Protein AF-A0A2B4SKE0-F1 (afdb_monomer)

Sequence (901 aa):
MASKPWNSGVFQRKGTTSRLKNVILRSLQGENIGIAIMGGSISAGAGLTYDGEDLRGLYYRVFSDWWRKIVLPLTGSSIKLSNLAMGGTSSNFYAFCYSVFLNPETDMDLAFLDFTVNDYVQFKNCKFPMALPLEQLTREVLSEGSSPAVMFVNFVQGDVKRPKCENLENHGQTLLAKHYGITTFSLRKFLCSGFSAKQKNLSKMFATDGNHISIIGHAQMAFMMINHVRQLMLNVLDGLMTTMKGKVTAEKLSLPSIGDRIILPDCPLKFKNLPETLFKSYCQNLCEHPRCFTQITPDCTSNITANQSLQVNAIGTFGFEAIQKVPINSVLLPNATCEAKQRSLENHDQQFNEIQTHRTDAYGGWKSKSKNSMLELEILIPFTSLSKQCIMEGETPARMVAIAVRTRVTCGAVQEREDCHSSLHNKQSEVRDKLPAKNLTKIYTLKHSLQRNPFDIWYFKDKFKSLEDLLLTTEKYNNQIVERQTTKYRLRNVMGKVLLGQDIGLIVMGGSTSAGGGLINDFSNLKGVYYRVFVDWWQKAIQPFTGSRVKLRNLAVGGTSSDFFYYCYKTLMRPEDNSDIIFLELSINDYLQFKDSKKPSASSLEKLTRQLLEEKSSPAVVYVNFTPGSNNIPICDNLENHGQTMLAWHYGITSFSMRESLCSNDGDRQFPAFFASDGNHSGNIAQAQIAMMIINNVRNTLLDTITNTHRGLFYLRCIDLPRPVYFAGKQGSVPGPLCYSHLTPDVSSTFFNPSLSVTEIEITGFKRTRNLPISVAGSSPLEKKLRPVRTDGFGGWEAEKVNSTLQLKIDFPFDGISGDNQTRDVIVAFRTNGYGGKAEVSLDKRNKSFYADAYSIFGYTRLVKVARRVTPGSHNLSFKIVKSGKFALCGIMTAGPEPEP

Mean predicted aligned error: 16.95 Å

Solvent-accessible surface area (backbone atoms only — not comparable to full-atom values): 50032 Å² total; per-residue (Å²): 130,84,80,58,74,66,64,68,18,51,48,66,55,87,92,42,53,62,44,52,50,48,52,48,55,43,27,65,72,31,41,68,42,24,35,37,34,43,25,14,31,62,72,38,38,44,25,31,42,78,65,66,34,56,52,64,48,35,31,69,47,43,39,47,50,49,36,59,73,58,46,18,81,77,28,64,19,47,78,48,80,43,74,53,18,27,68,88,42,36,35,60,57,44,48,37,38,50,68,41,76,50,60,94,90,58,62,47,42,31,36,43,41,32,34,32,51,42,29,29,73,73,30,74,85,52,83,57,63,49,33,49,36,47,49,52,27,51,52,54,52,53,64,40,93,68,43,27,26,55,33,40,44,30,64,48,43,33,56,85,25,35,78,44,69,82,42,24,62,82,48,42,42,53,58,51,27,63,72,76,32,33,36,35,41,31,48,41,52,46,60,64,32,83,74,42,69,73,49,94,64,61,44,65,40,22,17,85,83,12,34,33,42,12,62,58,42,27,46,52,51,20,48,50,51,46,54,53,53,50,51,54,50,50,55,51,50,54,54,52,56,57,62,72,71,59,88,82,76,82,72,79,75,74,66,77,62,96,62,84,73,84,71,65,93,44,56,67,74,77,67,82,84,57,77,78,70,90,71,55,59,61,84,73,89,74,59,67,84,63,60,29,67,77,50,61,34,35,41,53,80,60,81,53,75,86,47,45,68,32,53,75,44,81,79,39,48,52,48,44,42,82,42,71,58,36,61,62,84,46,88,89,44,90,79,56,55,50,74,81,62,64,88,75,72,92,50,90,88,53,68,84,78,62,88,39,48,71,69,46,22,19,41,34,47,74,42,73,77,52,89,90,44,45,79,39,70,49,69,60,77,81,84,74,83,60,38,76,88,64,52,68,92,90,69,80,94,76,81,91,84,86,83,91,81,88,79,82,90,60,97,73,77,84,80,75,74,83,74,91,66,64,72,81,78,62,83,76,88,71,65,78,61,74,80,60,81,87,48,53,68,38,50,52,52,31,51,54,48,59,67,48,65,65,39,79,64,30,78,52,36,94,80,34,72,51,55,62,72,53,72,37,51,75,66,47,54,55,73,20,50,46,74,55,81,76,28,43,56,38,49,39,41,46,40,51,41,33,76,70,30,39,67,40,19,35,35,35,42,21,15,29,62,72,45,40,37,40,40,40,80,73,37,76,55,72,63,63,40,28,69,49,30,37,50,50,26,39,58,68,47,44,19,83,51,38,66,24,46,78,49,75,44,74,54,16,26,58,35,32,31,35,56,57,45,50,36,33,46,68,28,72,48,56,96,86,65,53,54,38,34,35,40,42,33,33,34,55,40,27,27,74,73,22,71,88,47,96,58,62,46,34,31,40,47,49,54,31,50,51,58,50,57,67,36,92,71,44,29,25,54,30,41,40,34,74,56,44,32,56,78,19,25,61,47,76,80,38,21,63,81,48,44,42,54,54,49,28,63,61,71,32,26,38,32,43,44,43,49,70,76,64,56,59,98,61,89,80,58,68,44,61,72,41,23,17,89,74,12,31,31,52,13,65,38,47,25,47,47,55,21,51,53,52,47,50,53,51,48,51,44,40,53,51,48,61,72,46,44,89,80,44,53,77,61,90,75,86,75,87,77,66,82,62,52,64,53,82,77,72,97,64,96,64,54,72,57,25,17,28,67,36,64,31,38,38,47,90,56,85,83,66,54,58,69,35,54,74,44,84,76,47,74,38,72,48,43,83,45,71,54,43,50,74,75,78,79,90,73,55,84,72,58,64,76,70,45,37,74,56,44,21,20,32,22,39,40,34,35,41,54,58,74,21,30,41,32,33,39,38,49,42,78,75,88,80,64,86,88,63,89,68,26,26,23,36,32,42,30,29,40,27,26,78,58,23,8,28,31,39,34,26,53,69,78,45,97,64,69,35,78,51,71,14,59,31,93,55,62,32,56,47,74,47,80,58,48,68,60,39,67,58,43,78,45,44,40,38,38,33,26,74,36,59,27,49,32,37,42,24,33,43,35,36,30,31,60,75,74,80,132

Foldseek 3Di:
DDDDLLVLQKDFDPPLCVLLLVQLVCLQQLAEAEEEEEAAPQLLQPLLLVQLHFCCLFLVNLLQVCCVVPSCVNRNYHYDYQYFYYHLDALLVCLFCVQLSDDPPDDHAEYEYEHFANLCVVPVPPLAQSCQSVLSSVLVQCLDPNRHQYEYQYDFWFDQLATPLDTCCLRCVVLSCVQQRHMYGHVSSSCVDPVNVPPDDSSQQGHPVRTHGYSVVSNSSNVSVNVVSVVSSVVSVVVVVVVVPDDDDPPVPPPPPPDDDPCPVFAAGDSPPTPDRLFQLDPCVHDDRRFDDFQWGQALPDDSVVSGRKDKDWPDWFQKDWFRWDDDPPVPCNPDHSVVPPVPDPDPVCVSPDGDSDGRTTHTGMDGRDPPIDIDMDIDDDDRPHDPVNDDPPDDDDDDDDDDDDDDDDPDDPPDPDDDPVVQPPDDFDDQDQQDPVLPVLLVVLLVLLVDDLLCQWPCVVQDNDVVSLVDDPVLLVSQKSAGPLLQQLLLLLLVCQQQLAAEEEEEEAACQQLCPLNLVVDQADCLFQVNRLQSSCVGRRCVSRVYHYPYQYFYFHQEALLCCQFCVVQQDDPPGDAAEYEYEHFASLCVQPVPPPAQSCQSVLSSVVVSCPDPNNHQYAYEYDFWFDQQQTPLDTCCSRCVSVSCSSQRHMYGYCCSSHPDPPRGDGDPQQARPNRTHGDSSVSVSSNVSVNVSSSVSSSVSSVCCVVGRTRDDDDPRDRDRRADDDPDDWFGKFKDFQWGQALVDPRGDGRKDKAWDDWFQKDWFGSAAPPDDDDDPVVVVRTYGRRTDFIGIKHFDFFTKTKMKIAFDDPPDPPDLRFKWKKWKKKADQFWFKKWKAKQPPPDIDIDTRYDPDIHIDMDTGGARHGGGMIMMMIGTHGGGMIGTTIMMMIGGGDDD

Radius of gyration: 31.14 Å; Cα contacts (8 Å, |Δi|>4): 1724; chains: 1; bounding box: 92×91×72 Å

Nearest PDB structures (foldseek):
  4kwu-assembly1_A  TM=6.352E-01  e=2.643E-03  Listeria monocytogenes EGD-e
  5f7u-assembly1_A  TM=6.174E-01  e=2.500E-03  Listeria monocytogenes EGD-e
  8a28-assembly1_A  TM=2.589E-01  e=4.356E-05  Limulus polyphemus
  1c28-assembly1_A  TM=4.119E-01  e=2.300E-02  Mus musculus
  7cz6-assembly1_C  TM=3.225E-01  e=8.473E-03  Omono River virus

Structure (mmCIF, N/CA/C/O backbone):
data_AF-A0A2B4SKE0-F1
#
_entry.id   AF-A0A2B4SKE0-F1
#
loop_
_atom_site.group_PDB
_atom_site.id
_atom_site.type_symbol
_atom_site.label_atom_id
_atom_site.label_alt_id
_atom_site.label_comp_id
_atom_site.label_asym_id
_atom_site.label_entity_id
_atom_site.label_seq_id
_atom_site.pdbx_PDB_ins_code
_atom_site.Cartn_x
_atom_site.Cartn_y
_atom_site.Cartn_z
_atom_site.occupancy
_atom_site.B_iso_or_equiv
_atom_site.auth_seq_id
_atom_site.auth_comp_id
_atom_site.auth_asym_id
_atom_site.auth_atom_id
_atom_site.pdbx_PDB_model_num
ATOM 1 N N . MET A 1 1 ? 6.052 21.065 26.233 1.00 27.98 1 MET A N 1
ATOM 2 C CA . MET A 1 1 ? 4.598 21.204 26.484 1.00 27.98 1 MET A CA 1
ATOM 3 C C . MET A 1 1 ? 3.907 19.926 26.034 1.00 27.98 1 MET A C 1
ATOM 5 O O . MET A 1 1 ? 4.040 19.574 24.871 1.00 27.98 1 MET A O 1
ATOM 9 N N . ALA A 1 2 ? 3.233 19.202 26.931 1.00 27.20 2 ALA A N 1
ATOM 10 C CA . ALA A 1 2 ? 2.479 18.006 26.552 1.00 27.20 2 ALA A CA 1
ATOM 11 C C . ALA A 1 2 ? 1.306 18.398 25.633 1.00 27.20 2 ALA A C 1
ATOM 13 O O . ALA A 1 2 ? 0.527 19.292 25.969 1.00 27.20 2 ALA A O 1
ATOM 14 N N . SER A 1 3 ? 1.188 17.763 24.464 1.00 39.06 3 SER A N 1
ATOM 15 C CA . SER A 1 3 ? 0.052 17.963 23.561 1.00 39.06 3 SER A CA 1
ATOM 16 C C . SER A 1 3 ? -1.241 17.571 24.276 1.00 39.06 3 SER A C 1
ATOM 18 O O . SER A 1 3 ? -1.351 16.447 24.768 1.00 39.06 3 SER A O 1
ATOM 20 N N . LYS A 1 4 ? -2.223 18.477 24.347 1.00 51.06 4 LYS A N 1
ATOM 21 C CA . LYS A 1 4 ? -3.515 18.172 24.978 1.00 51.06 4 LYS A CA 1
ATOM 22 C C . LYS A 1 4 ? -4.200 16.998 24.240 1.00 51.06 4 LYS A C 1
ATOM 24 O O . LYS A 1 4 ? -4.084 16.940 23.015 1.00 51.06 4 LYS A O 1
ATOM 29 N N . PRO A 1 5 ? -4.937 16.099 24.926 1.00 48.66 5 PRO A N 1
ATOM 30 C CA . PRO A 1 5 ? -5.466 14.854 24.344 1.00 48.66 5 PRO A CA 1
ATOM 31 C C . PRO A 1 5 ? -6.271 15.038 23.049 1.00 48.66 5 PRO A C 1
ATOM 33 O O . PRO A 1 5 ? -6.158 14.240 22.123 1.00 48.66 5 PRO A O 1
ATOM 36 N N . TRP A 1 6 ? -7.026 16.130 22.938 1.00 53.09 6 TRP A N 1
ATOM 37 C CA . TRP A 1 6 ? -7.842 16.479 21.766 1.00 53.09 6 TRP A CA 1
ATOM 38 C C . TRP A 1 6 ? -7.031 16.815 20.506 1.00 53.09 6 TRP A C 1
ATOM 40 O O . TRP A 1 6 ? -7.546 16.655 19.404 1.00 53.09 6 TRP A O 1
ATOM 50 N N . ASN A 1 7 ? -5.754 17.200 20.625 1.00 59.53 7 ASN A N 1
ATOM 51 C CA . ASN A 1 7 ? -4.899 17.440 19.455 1.00 59.53 7 ASN A CA 1
ATOM 52 C C . ASN A 1 7 ? -4.590 16.142 18.689 1.00 59.53 7 ASN A C 1
ATOM 54 O O . ASN A 1 7 ? -4.271 16.198 17.507 1.00 59.53 7 ASN A O 1
ATOM 58 N N . SER A 1 8 ? -4.696 14.976 19.340 1.00 64.56 8 SER A N 1
ATOM 59 C CA . SER A 1 8 ? -4.486 13.673 18.692 1.00 64.56 8 SER A CA 1
ATOM 60 C C . SER A 1 8 ? -5.643 13.264 17.769 1.00 64.56 8 SER A C 1
ATOM 62 O O . SER A 1 8 ? -5.443 12.488 16.834 1.00 64.56 8 SER A O 1
ATOM 64 N N . GLY A 1 9 ? -6.842 13.808 18.014 1.00 67.19 9 GLY A N 1
ATOM 65 C CA . GLY A 1 9 ? -8.055 13.533 17.246 1.00 67.19 9 GLY A CA 1
ATOM 66 C C . GLY A 1 9 ? -8.196 14.373 15.979 1.00 67.19 9 GLY A C 1
ATOM 67 O O . GLY A 1 9 ? -9.078 14.092 15.179 1.00 67.19 9 GLY A O 1
ATOM 68 N N . VAL A 1 10 ? -7.344 15.376 15.754 1.00 80.81 10 VAL A N 1
ATOM 69 C CA . VAL A 1 10 ? -7.417 16.247 14.571 1.00 80.81 10 VAL A CA 1
ATOM 70 C C . VAL A 1 10 ? -6.217 15.994 13.670 1.00 80.81 10 VAL A C 1
ATOM 72 O O . VAL A 1 10 ? -5.071 16.050 14.111 1.00 80.81 10 VAL A O 1
ATOM 75 N N . PHE A 1 11 ? -6.467 15.737 12.388 1.00 81.06 11 PHE A N 1
ATOM 76 C CA . PHE A 1 11 ? -5.421 15.681 11.372 1.00 81.06 11 PHE A CA 1
ATOM 77 C C . PHE A 1 11 ? -5.731 16.654 10.236 1.00 81.06 11 PHE A C 1
ATOM 79 O O . PHE A 1 11 ? -6.820 16.658 9.666 1.00 81.06 11 PHE A O 1
ATOM 86 N N . GLN A 1 12 ? -4.739 17.472 9.897 1.00 75.75 12 GLN A N 1
ATOM 87 C CA . GLN A 1 12 ? -4.771 18.387 8.766 1.00 75.75 12 GLN A CA 1
ATOM 88 C C . GLN A 1 12 ? -3.365 18.469 8.170 1.00 75.75 12 GLN A C 1
ATOM 90 O O . GLN A 1 12 ? -2.387 18.694 8.886 1.00 75.75 12 GLN A O 1
ATOM 95 N N . ARG A 1 13 ? -3.246 18.298 6.851 1.00 70.25 13 ARG A N 1
ATOM 96 C CA . ARG A 1 13 ? -1.958 18.411 6.158 1.00 70.25 13 ARG A CA 1
ATOM 97 C C . ARG A 1 13 ? -1.533 19.883 6.093 1.00 70.25 13 ARG A C 1
ATOM 99 O O . ARG A 1 13 ? -2.309 20.741 5.665 1.00 70.25 13 ARG A O 1
ATOM 106 N N . LYS A 1 14 ? -0.290 20.194 6.479 1.00 59.81 14 LYS A N 1
ATOM 107 C CA . LYS A 1 14 ? 0.260 21.559 6.365 1.00 59.81 14 LYS A CA 1
ATOM 108 C C . LYS A 1 14 ? 0.115 22.074 4.923 1.00 59.81 14 LYS A C 1
ATOM 110 O O . LYS A 1 14 ? 0.332 21.327 3.973 1.00 59.81 14 LYS A O 1
ATOM 115 N N . GLY A 1 15 ? -0.290 23.336 4.772 1.00 56.09 15 GLY A N 1
ATOM 116 C CA . GLY A 1 15 ? -0.454 23.987 3.465 1.00 56.09 15 GLY A CA 1
ATOM 117 C C . GLY A 1 15 ? -1.724 23.625 2.680 1.00 56.09 15 GLY A C 1
ATOM 118 O O . GLY A 1 15 ? -1.893 24.124 1.578 1.00 56.09 15 GLY A O 1
ATOM 119 N N . THR A 1 16 ? -2.637 22.807 3.221 1.00 61.78 16 THR A N 1
ATOM 120 C CA . THR A 1 16 ? -3.879 22.396 2.516 1.00 61.78 16 THR A CA 1
ATOM 121 C C . THR A 1 16 ? -5.129 23.171 2.941 1.00 61.78 16 THR A C 1
ATOM 123 O O . THR A 1 16 ? -6.249 22.831 2.582 1.00 61.78 16 THR A O 1
ATOM 126 N N . THR A 1 17 ? -4.956 24.250 3.704 1.00 67.75 17 THR A N 1
ATOM 127 C CA . THR A 1 17 ? -6.064 24.946 4.373 1.00 67.75 17 THR A CA 1
ATOM 128 C C . THR A 1 17 ? -6.690 26.067 3.557 1.00 67.75 17 THR A C 1
ATOM 130 O O . THR A 1 17 ? -7.539 26.776 4.082 1.00 67.75 17 THR A O 1
ATOM 133 N N . SER A 1 18 ? -6.300 26.245 2.293 1.00 73.12 18 SER A N 1
ATOM 134 C CA . SER A 1 18 ? -6.667 27.417 1.489 1.00 73.12 18 SER A CA 1
ATOM 135 C C . SER A 1 18 ? -8.178 27.615 1.355 1.00 73.12 18 SER A C 1
ATOM 137 O O . SER A 1 18 ? -8.647 28.734 1.522 1.00 73.12 18 SER A O 1
ATOM 139 N N . ARG A 1 19 ? -8.958 26.541 1.152 1.00 82.75 19 ARG A N 1
ATOM 140 C CA . ARG A 1 19 ? -10.428 26.637 1.060 1.00 82.75 19 ARG A CA 1
ATOM 141 C C . ARG A 1 19 ? -11.064 27.059 2.384 1.00 82.75 19 ARG A C 1
ATOM 143 O O . ARG A 1 19 ? -11.855 27.990 2.418 1.00 82.75 19 ARG A O 1
ATOM 150 N N . LEU A 1 20 ? -10.646 26.446 3.491 1.00 85.19 20 LEU A N 1
ATOM 151 C CA . LEU A 1 20 ? -11.135 26.806 4.826 1.00 85.19 20 LEU A CA 1
ATOM 152 C C . LEU A 1 20 ? -10.687 28.215 5.250 1.00 85.19 20 LEU A C 1
ATOM 154 O O . LEU A 1 20 ? -11.449 28.940 5.876 1.00 85.19 20 LEU A O 1
ATOM 158 N N . LYS A 1 21 ? -9.468 28.626 4.880 1.00 82.31 21 LYS A N 1
ATOM 159 C CA . LYS A 1 21 ? -8.988 30.003 5.054 1.00 82.31 21 LYS A CA 1
ATOM 160 C C . LYS A 1 21 ? -9.842 30.994 4.268 1.00 82.31 21 LYS A C 1
ATOM 162 O O . LYS A 1 21 ? -10.150 32.046 4.807 1.00 82.31 21 LYS A O 1
ATOM 167 N N . ASN A 1 22 ? -10.242 30.656 3.042 1.00 82.38 22 ASN A N 1
ATOM 168 C CA . ASN A 1 22 ? -11.124 31.503 2.241 1.00 82.38 22 ASN A CA 1
ATOM 169 C C . ASN A 1 22 ? -12.501 31.670 2.900 1.00 82.38 22 ASN A C 1
ATOM 171 O O . ASN A 1 22 ? -12.972 32.790 3.039 1.00 82.38 22 ASN A O 1
ATOM 175 N N . VAL A 1 23 ? -13.097 30.580 3.398 1.00 88.44 23 VAL A N 1
ATOM 176 C CA . VAL A 1 23 ? -14.349 30.641 4.178 1.00 88.44 23 VAL A CA 1
ATOM 177 C C . VAL A 1 23 ? -14.202 31.560 5.393 1.00 88.44 23 VAL A C 1
ATOM 179 O O . VAL A 1 23 ? -15.065 32.394 5.648 1.00 88.44 23 VAL A O 1
ATOM 182 N N . ILE A 1 24 ? -13.084 31.457 6.120 1.00 87.69 24 ILE A N 1
ATOM 183 C CA . ILE A 1 24 ? -12.793 32.351 7.247 1.00 87.69 24 ILE A CA 1
ATOM 184 C C . ILE A 1 24 ? -12.692 33.810 6.778 1.00 87.69 24 ILE A C 1
ATOM 186 O O . ILE A 1 24 ? -13.313 34.675 7.384 1.00 87.69 24 ILE A O 1
ATOM 190 N N . LEU A 1 25 ? -11.953 34.102 5.707 1.00 82.62 25 LEU A N 1
ATOM 191 C CA . LEU A 1 25 ? -11.801 35.467 5.191 1.00 82.62 25 LEU A CA 1
ATOM 192 C C . LEU A 1 25 ? -13.141 36.079 4.762 1.00 82.62 25 LEU A C 1
ATOM 194 O O . LEU A 1 25 ? -13.436 37.201 5.161 1.00 82.62 25 LEU A O 1
ATOM 198 N N . ARG A 1 26 ? -13.970 35.321 4.038 1.00 85.88 26 ARG A N 1
ATOM 199 C CA . ARG A 1 26 ? -15.332 35.727 3.656 1.00 85.88 26 ARG A CA 1
ATOM 200 C C . ARG A 1 26 ? -16.207 35.979 4.882 1.00 85.88 26 ARG A C 1
ATOM 202 O O . ARG A 1 26 ? -16.890 36.996 4.957 1.00 85.88 26 ARG A O 1
ATOM 209 N N . SER A 1 27 ? -16.106 35.128 5.906 1.00 87.94 27 SER A N 1
ATOM 210 C CA . SER A 1 27 ? -16.832 35.364 7.159 1.00 87.94 27 SER A CA 1
ATOM 211 C C . SER A 1 27 ? -16.398 36.649 7.866 1.00 87.94 27 SER A C 1
ATOM 213 O O . SER A 1 27 ? -17.242 37.368 8.381 1.00 87.94 27 SER A O 1
ATOM 215 N N . LEU A 1 28 ? -15.105 36.997 7.844 1.00 82.19 28 LEU A N 1
ATOM 216 C CA . LEU A 1 28 ? -14.608 38.255 8.415 1.00 82.19 28 LEU A CA 1
ATOM 217 C C . LEU A 1 28 ? -15.107 39.493 7.648 1.00 82.19 28 LEU A C 1
ATOM 219 O O . LEU A 1 28 ? -15.092 40.587 8.203 1.00 82.19 28 LEU A O 1
ATOM 223 N N . GLN A 1 29 ? -15.553 39.324 6.401 1.00 84.06 29 GLN A N 1
ATOM 224 C CA . GLN A 1 29 ? -16.179 40.365 5.578 1.00 84.06 29 GLN A CA 1
ATOM 225 C C . GLN A 1 29 ? -17.702 40.451 5.782 1.00 84.06 29 GLN A C 1
ATOM 227 O O . GLN A 1 29 ? -18.361 41.256 5.128 1.00 84.06 29 GLN A O 1
ATOM 232 N N . GLY A 1 30 ? -18.264 39.641 6.684 1.00 84.56 30 GLY A N 1
ATOM 233 C CA . GLY A 1 30 ? -19.696 39.606 6.975 1.00 84.56 30 GLY A CA 1
ATOM 234 C C . GLY A 1 30 ? -20.513 38.729 6.029 1.00 84.56 30 GLY A C 1
ATOM 235 O O . GLY A 1 30 ? -21.736 38.707 6.135 1.00 84.56 30 GLY A O 1
ATOM 236 N N . GLU A 1 31 ? -19.876 37.972 5.129 1.00 90.31 31 GLU A N 1
ATOM 237 C CA . GLU A 1 31 ? -20.601 37.034 4.272 1.00 90.31 31 GLU A CA 1
ATOM 238 C C . GLU A 1 31 ? -21.175 35.871 5.085 1.00 90.31 31 GLU A C 1
ATOM 240 O O . GLU A 1 31 ? -20.496 35.286 5.932 1.00 90.31 31 GLU A O 1
ATOM 245 N N . ASN A 1 32 ? -22.422 35.496 4.801 1.00 92.19 32 ASN A N 1
ATOM 246 C CA . ASN A 1 32 ? -23.044 34.321 5.406 1.00 92.19 32 ASN A CA 1
ATOM 247 C C . ASN A 1 32 ? -22.424 33.037 4.848 1.00 92.19 32 ASN A C 1
ATOM 249 O O . ASN A 1 32 ? -22.210 32.932 3.645 1.00 92.19 32 ASN A O 1
ATOM 253 N N . ILE A 1 33 ? -22.182 32.060 5.723 1.00 93.19 33 ILE A N 1
ATOM 254 C CA . ILE A 1 33 ? -21.510 30.803 5.382 1.00 93.19 33 ILE A CA 1
ATOM 255 C C . ILE A 1 33 ? -22.521 29.653 5.353 1.00 93.19 33 ILE A C 1
ATOM 257 O O . ILE A 1 33 ? -23.143 29.329 6.369 1.00 93.19 33 ILE A O 1
ATOM 261 N N . GLY A 1 34 ? -22.668 28.999 4.203 1.00 93.50 34 GLY A N 1
ATOM 262 C CA . GLY A 1 34 ? -23.481 27.796 4.040 1.00 93.50 34 GLY A CA 1
ATOM 263 C C . GLY A 1 34 ? -22.728 26.524 4.434 1.00 93.50 34 GLY A C 1
ATOM 264 O O . GLY A 1 34 ? -21.607 26.282 3.984 1.00 93.50 34 GLY A O 1
ATOM 265 N N . ILE A 1 35 ? -23.341 25.676 5.264 1.00 94.62 35 ILE A N 1
ATOM 266 C CA . ILE A 1 35 ? -22.770 24.384 5.675 1.00 94.62 35 ILE A CA 1
ATOM 267 C C . ILE A 1 35 ? -23.728 23.251 5.320 1.00 94.62 35 ILE A C 1
ATOM 269 O O . ILE A 1 35 ? -24.850 23.213 5.821 1.00 94.62 35 ILE A O 1
ATOM 273 N N . ALA A 1 36 ? -23.262 22.282 4.533 1.00 95.19 36 ALA A N 1
ATOM 274 C CA . ALA A 1 36 ? -23.973 21.033 4.278 1.00 95.19 36 ALA A CA 1
ATOM 275 C C . ALA A 1 36 ? -23.477 19.911 5.200 1.00 95.19 36 ALA A C 1
ATOM 277 O O . ALA A 1 36 ? -22.272 19.693 5.357 1.00 95.19 36 ALA A O 1
ATOM 278 N N . ILE A 1 37 ? -24.411 19.172 5.797 1.00 96.50 37 ILE A N 1
ATOM 279 C CA . ILE A 1 37 ? -24.128 18.062 6.707 1.00 96.50 37 ILE A CA 1
ATOM 280 C C . ILE A 1 37 ? -24.607 16.784 6.040 1.00 96.50 37 ILE A C 1
ATOM 282 O O . ILE A 1 37 ? -25.807 16.550 5.932 1.00 96.50 37 ILE A O 1
ATOM 286 N N . MET A 1 38 ? -23.667 15.960 5.590 1.00 97.06 38 MET A N 1
ATOM 287 C CA . MET A 1 38 ? -23.947 14.692 4.924 1.00 97.06 38 MET A CA 1
ATOM 288 C C . MET A 1 38 ? -23.438 13.564 5.809 1.00 97.06 38 MET A C 1
ATOM 290 O O . MET A 1 38 ? -22.245 13.479 6.100 1.00 97.06 38 MET A O 1
ATOM 294 N N . GLY A 1 39 ? -24.334 12.689 6.248 1.00 95.19 39 GLY A N 1
ATOM 295 C CA . GLY A 1 39 ? -23.939 11.616 7.142 1.00 95.19 39 GLY A CA 1
ATOM 296 C C . GLY A 1 39 ? -25.039 10.617 7.431 1.00 95.19 39 GLY A C 1
ATOM 297 O O . GLY A 1 39 ? -26.192 10.788 7.037 1.00 95.19 39 GLY A O 1
ATOM 298 N N . GLY A 1 40 ? -24.651 9.559 8.134 1.00 92.38 40 GLY A N 1
ATOM 299 C CA . GLY A 1 40 ? -25.539 8.468 8.503 1.00 92.38 40 GLY A CA 1
ATOM 300 C C . GLY A 1 40 ? -26.438 8.761 9.709 1.00 92.38 40 GLY A C 1
ATOM 301 O O . GLY A 1 40 ? -26.839 9.888 10.004 1.00 92.38 40 GLY A O 1
ATOM 302 N N . SER A 1 41 ? -26.756 7.700 10.453 1.00 92.50 41 SER A N 1
ATOM 303 C CA . SER A 1 41 ? -27.686 7.763 11.585 1.00 92.50 41 SER A CA 1
ATOM 304 C C . SER A 1 41 ? -27.180 8.611 12.751 1.00 92.50 41 SER A C 1
ATOM 306 O O . SER A 1 41 ? -28.002 9.216 13.432 1.00 92.50 41 SER A O 1
ATOM 308 N N . ILE A 1 42 ? -25.864 8.689 12.973 1.00 94.06 42 ILE A N 1
ATOM 309 C CA . ILE A 1 42 ? -25.266 9.493 14.051 1.00 94.06 42 ILE A CA 1
ATOM 310 C C . ILE A 1 42 ? -25.518 10.982 13.795 1.00 94.06 42 ILE A C 1
ATOM 312 O O . ILE A 1 42 ? -26.102 11.661 14.637 1.00 94.06 42 ILE A O 1
ATOM 316 N N . SER A 1 43 ? -25.170 11.473 12.604 1.00 94.88 43 SER A N 1
ATOM 317 C CA . SER A 1 43 ? -25.466 12.850 12.191 1.00 94.88 43 SER A CA 1
ATOM 318 C C . SER A 1 43 ? -26.966 13.164 12.157 1.00 94.88 43 SER A C 1
ATOM 320 O O . SER A 1 43 ? -27.353 14.283 12.474 1.00 94.88 43 SER A O 1
ATOM 322 N N . ALA A 1 44 ? -27.822 12.179 11.862 1.00 92.25 44 ALA A N 1
ATOM 323 C CA . ALA A 1 44 ? -29.275 12.345 11.931 1.00 92.25 44 ALA A CA 1
ATOM 324 C C . ALA A 1 44 ? -29.831 12.395 13.373 1.00 92.25 44 ALA A C 1
ATOM 326 O O . ALA A 1 44 ? -30.987 12.764 13.553 1.00 92.25 44 ALA A O 1
ATOM 327 N N . GLY A 1 45 ? -29.050 12.025 14.399 1.00 91.25 45 GLY A N 1
ATOM 328 C CA . GLY A 1 45 ? -29.456 12.035 15.813 1.00 91.25 45 GLY A CA 1
ATOM 329 C C . GLY A 1 45 ? -29.941 10.701 16.383 1.00 91.25 45 GLY A C 1
ATOM 330 O O . GLY A 1 45 ? -30.656 10.664 17.389 1.00 91.25 45 GLY A O 1
ATOM 331 N N . ALA A 1 46 ? -29.578 9.578 15.761 1.00 87.06 46 ALA A N 1
ATOM 332 C CA . ALA A 1 46 ? -29.757 8.263 16.373 1.00 87.06 46 ALA A CA 1
ATOM 333 C C . ALA A 1 46 ? -28.886 8.124 17.634 1.00 87.06 46 ALA A C 1
ATOM 335 O O . ALA A 1 46 ? -27.789 8.670 17.705 1.00 87.06 46 ALA A O 1
ATOM 336 N N . GLY A 1 47 ? -29.383 7.399 18.635 1.00 87.25 47 GLY A N 1
ATOM 337 C CA . GLY A 1 47 ? -28.788 7.354 19.974 1.00 87.25 47 GLY A CA 1
ATOM 338 C C . GLY A 1 47 ? -29.376 8.435 20.875 1.00 87.25 47 GLY A C 1
ATOM 339 O O . GLY A 1 47 ? -30.089 8.109 21.815 1.00 87.25 47 GLY A O 1
ATOM 340 N N . LEU A 1 48 ? -29.191 9.712 20.523 1.00 89.88 48 LEU A N 1
ATOM 341 C CA . LEU A 1 48 ? -29.770 10.841 21.272 1.00 89.88 48 LEU A CA 1
ATOM 342 C C . LEU A 1 48 ? -31.294 10.744 21.371 1.00 89.88 48 LEU A C 1
ATOM 344 O O . LEU A 1 48 ? -31.871 10.858 22.444 1.00 89.88 48 LEU A O 1
ATOM 348 N N . THR A 1 49 ? -31.942 10.441 20.248 1.00 84.62 49 THR A N 1
ATOM 349 C CA . THR A 1 49 ? -33.397 10.239 20.207 1.00 84.62 49 THR A CA 1
ATOM 350 C C . THR A 1 49 ? -33.885 9.017 20.986 1.00 84.62 49 THR A C 1
ATOM 352 O O . THR A 1 49 ? -35.009 9.048 21.478 1.00 84.62 49 THR A O 1
ATOM 355 N N . TYR A 1 50 ? -33.069 7.964 21.135 1.00 80.44 50 TYR A N 1
ATOM 356 C CA . TYR A 1 50 ? -33.400 6.830 22.013 1.00 80.44 50 TYR A CA 1
ATOM 357 C C . TYR A 1 50 ? -33.322 7.226 23.489 1.00 80.44 50 TYR A C 1
ATOM 359 O O . TYR A 1 50 ? -34.130 6.764 24.289 1.00 80.44 50 TYR A O 1
ATOM 367 N N . ASP A 1 51 ? -32.384 8.110 23.824 1.00 85.50 51 ASP A N 1
ATOM 368 C CA . ASP A 1 51 ? -32.140 8.583 25.186 1.00 85.50 51 ASP A CA 1
ATOM 369 C C . ASP A 1 51 ? -33.056 9.762 25.578 1.00 85.50 51 ASP A C 1
ATOM 371 O O . ASP A 1 51 ? -33.008 10.226 26.713 1.00 85.50 51 ASP A O 1
ATOM 375 N N . GLY A 1 52 ? -33.905 10.247 24.660 1.00 81.75 52 GLY A N 1
ATOM 376 C CA . GLY A 1 52 ? -34.755 11.425 24.875 1.00 81.75 52 GLY A CA 1
ATOM 377 C C . GLY A 1 52 ? -33.980 12.747 24.933 1.00 81.75 52 GLY A C 1
ATOM 378 O O . GLY A 1 52 ? -34.505 13.746 25.419 1.00 81.75 52 GLY A O 1
ATOM 379 N N . GLU A 1 53 ? -32.739 12.752 24.447 1.00 86.62 53 GLU A N 1
ATOM 380 C CA . GLU A 1 53 ? -31.834 13.899 24.470 1.00 86.62 53 GLU A CA 1
ATOM 381 C C . GLU A 1 53 ? -32.225 14.963 23.440 1.00 86.62 53 GLU A C 1
ATOM 383 O O . GLU A 1 53 ? -32.790 14.689 22.375 1.00 86.62 53 GLU A O 1
ATOM 388 N N . ASP A 1 54 ? -31.854 16.203 23.744 1.00 87.12 54 ASP A N 1
ATOM 389 C CA . ASP A 1 54 ? -32.069 17.343 22.865 1.00 87.12 54 ASP A CA 1
ATOM 390 C C . ASP A 1 54 ? -31.090 17.326 21.679 1.00 87.12 54 ASP A C 1
ATOM 392 O O . ASP A 1 54 ? -29.866 17.415 21.831 1.00 87.12 54 ASP A O 1
ATOM 396 N N . LEU A 1 55 ? -31.633 17.276 20.461 1.00 87.25 55 LEU A N 1
ATOM 397 C CA . LEU A 1 55 ? -30.863 17.275 19.222 1.00 87.25 55 LEU A CA 1
ATOM 398 C C . LEU A 1 55 ? -30.113 18.590 18.978 1.00 87.25 55 LEU A C 1
ATOM 400 O O . LEU A 1 55 ? -29.259 18.630 18.094 1.00 87.25 55 LEU A O 1
ATOM 404 N N . ARG A 1 56 ? -30.342 19.666 19.744 1.00 88.00 56 ARG A N 1
ATOM 405 C CA . ARG A 1 56 ? -29.449 20.845 19.745 1.00 88.00 56 ARG A CA 1
ATOM 406 C C . ARG A 1 56 ? -28.015 20.500 20.153 1.00 88.00 56 ARG A C 1
ATOM 408 O O . ARG A 1 56 ? -27.091 21.192 19.735 1.00 88.00 56 ARG A O 1
ATOM 415 N N . GLY A 1 57 ? -27.810 19.409 20.890 1.00 86.94 57 GLY A N 1
ATOM 416 C CA . GLY A 1 57 ? -26.478 18.921 21.241 1.00 86.94 57 GLY A CA 1
ATOM 417 C C . GLY A 1 57 ? -25.754 18.143 20.133 1.00 86.94 57 GLY A C 1
ATOM 418 O O . GLY A 1 57 ? -24.631 17.686 20.345 1.00 86.94 57 GLY A O 1
ATOM 419 N N . LEU A 1 58 ? -26.341 18.007 18.936 1.00 94.12 58 LEU A N 1
ATOM 420 C CA . LEU A 1 58 ? -25.636 17.461 17.774 1.00 94.12 58 LEU A CA 1
ATOM 421 C C . LEU A 1 58 ? -24.408 18.304 17.420 1.00 94.12 58 LEU A C 1
ATOM 423 O O . LEU A 1 58 ? -24.431 19.532 17.471 1.00 94.12 58 LEU A O 1
ATOM 427 N N . TYR A 1 59 ? -23.336 17.634 16.998 1.00 96.81 59 TYR A N 1
ATOM 428 C CA . TYR A 1 59 ? -22.015 18.254 16.855 1.00 96.81 59 TYR A CA 1
ATOM 429 C C . TYR A 1 59 ? -22.008 19.503 15.951 1.00 96.81 59 TYR A C 1
ATOM 431 O O . TYR A 1 59 ? -21.375 20.507 16.277 1.00 96.81 59 TYR A O 1
ATOM 439 N N . TYR A 1 60 ? -22.745 19.467 14.836 1.00 95.44 60 TYR A N 1
ATOM 440 C CA . TYR A 1 60 ? -22.833 20.575 13.884 1.00 95.44 60 TYR A CA 1
ATOM 441 C C . TYR A 1 60 ? -23.729 21.716 14.391 1.00 95.44 60 TYR A C 1
ATOM 443 O O . TYR A 1 60 ? -23.488 22.875 14.059 1.00 95.44 60 TYR A O 1
ATOM 451 N N . ARG A 1 61 ? -24.721 21.419 15.243 1.00 94.06 61 ARG A N 1
ATOM 452 C CA . ARG A 1 61 ? -25.560 22.434 15.902 1.00 94.06 61 ARG A CA 1
ATOM 453 C C . ARG A 1 61 ? -24.803 23.144 17.014 1.00 94.06 61 ARG A C 1
ATOM 455 O O . ARG A 1 61 ? -24.867 24.365 17.089 1.00 94.06 61 ARG A O 1
ATOM 462 N N . VAL A 1 62 ? -24.004 22.414 17.792 1.00 95.25 62 VAL A N 1
ATOM 463 C CA . VAL A 1 62 ? -23.079 22.999 18.777 1.00 95.25 62 VAL A CA 1
ATOM 464 C C . VAL A 1 62 ? -22.026 23.873 18.084 1.00 95.25 62 VAL A C 1
ATOM 466 O O . VAL A 1 62 ? -21.749 24.980 18.541 1.00 95.25 62 VAL A O 1
ATOM 469 N N . PHE A 1 63 ? -21.475 23.422 16.951 1.00 95.94 63 PHE A N 1
ATOM 470 C CA . PHE A 1 63 ? -20.564 24.230 16.132 1.00 95.94 63 PHE A CA 1
ATOM 471 C C . PHE A 1 63 ? -21.228 25.531 15.648 1.00 95.94 63 PHE A C 1
ATOM 473 O O . PHE A 1 63 ? -20.644 26.608 15.767 1.00 95.94 63 PHE A O 1
ATOM 480 N N . SER A 1 64 ? -22.463 25.447 15.151 1.00 94.44 64 SER A N 1
ATOM 481 C CA . SER A 1 64 ? -23.212 26.618 14.692 1.00 94.44 64 SER A CA 1
ATOM 482 C C . SER A 1 64 ? -23.619 27.559 15.827 1.00 94.44 64 SER A C 1
ATOM 484 O O . SER A 1 64 ? -23.611 28.773 15.640 1.00 94.44 64 SER A O 1
ATOM 486 N N . ASP A 1 65 ? -23.947 27.033 17.009 1.00 93.12 65 ASP A N 1
ATOM 487 C CA . ASP A 1 65 ? -24.234 27.846 18.193 1.00 93.12 65 ASP A CA 1
ATOM 488 C C . ASP A 1 65 ? -22.993 28.619 18.655 1.00 93.12 65 ASP A C 1
ATOM 490 O O . ASP A 1 65 ? -23.083 29.809 18.957 1.00 93.12 65 ASP A O 1
ATOM 494 N N . TRP A 1 66 ? -21.819 27.979 18.635 1.00 95.50 66 TRP A N 1
ATOM 495 C CA . TRP A 1 66 ? -20.549 28.664 18.877 1.00 95.50 66 TRP A CA 1
ATOM 496 C C . TRP A 1 66 ? -20.327 29.804 17.878 1.00 95.50 66 TRP A C 1
ATOM 498 O O . TRP A 1 66 ? -20.004 30.918 18.291 1.00 95.50 66 TRP A O 1
ATOM 508 N N . TRP A 1 67 ? -20.554 29.567 16.584 1.00 94.19 67 TRP A N 1
ATOM 509 C CA . TRP A 1 67 ? -20.433 30.613 15.568 1.00 94.19 67 TRP A CA 1
ATOM 510 C C . TRP A 1 67 ? -21.402 31.771 15.821 1.00 94.19 67 TRP A C 1
ATOM 512 O O . TRP A 1 67 ? -20.991 32.927 15.831 1.00 94.19 67 TRP A O 1
ATOM 522 N N . ARG A 1 68 ? -22.672 31.472 16.108 1.00 93.94 68 ARG A N 1
ATOM 523 C CA . ARG A 1 68 ? -23.703 32.470 16.426 1.00 93.94 68 ARG A CA 1
ATOM 524 C C . ARG A 1 68 ? -23.349 33.313 17.652 1.00 93.94 68 ARG A C 1
ATOM 526 O O . ARG A 1 68 ? -23.629 34.503 17.668 1.00 93.94 68 ARG A O 1
ATOM 533 N N . LYS A 1 69 ? -22.768 32.706 18.688 1.00 91.06 69 LYS A N 1
ATOM 534 C CA . LYS A 1 69 ? -22.435 33.400 19.943 1.00 91.06 69 LYS A CA 1
ATOM 535 C C . LYS A 1 69 ? -21.119 34.167 19.881 1.00 91.06 69 LYS A C 1
ATOM 537 O O . LYS A 1 69 ? -20.969 35.141 20.608 1.00 91.06 69 LYS A O 1
ATOM 542 N N . ILE A 1 70 ? -20.165 33.712 19.069 1.00 92.94 70 ILE A N 1
ATOM 543 C CA . ILE A 1 70 ? -18.793 34.235 19.075 1.00 92.94 70 ILE A CA 1
ATOM 544 C C . ILE A 1 70 ? -18.440 34.946 17.771 1.00 92.94 70 ILE A C 1
ATOM 546 O O . ILE A 1 70 ? -17.907 36.045 17.816 1.00 92.94 70 ILE A O 1
ATOM 550 N N . VAL A 1 71 ? -18.709 34.340 16.616 1.00 89.19 71 VAL A N 1
ATOM 551 C CA . VAL A 1 71 ? -18.267 34.860 15.311 1.00 89.19 71 VAL A CA 1
ATOM 552 C C . VAL A 1 71 ? -19.250 35.893 14.763 1.00 89.19 71 VAL A C 1
ATOM 554 O O . VAL A 1 71 ? -18.828 36.976 14.363 1.00 89.19 71 VAL A O 1
ATOM 557 N N . LEU A 1 72 ? -20.553 35.601 14.794 1.00 90.88 72 LEU A N 1
ATOM 558 C CA . LEU A 1 72 ? -21.598 36.484 14.265 1.00 90.88 72 LEU A CA 1
ATOM 559 C C . LEU A 1 72 ? -21.566 37.896 14.886 1.00 90.88 72 LEU A C 1
ATOM 561 O O . LEU A 1 72 ? -21.532 38.851 14.115 1.00 90.88 72 LEU A O 1
ATOM 565 N N . PRO A 1 73 ? -21.489 38.086 16.222 1.00 90.50 73 PRO A N 1
ATOM 566 C CA . PRO A 1 73 ? -21.484 39.429 16.808 1.00 90.50 73 PRO A CA 1
ATOM 567 C C . PRO A 1 73 ? -20.232 40.243 16.459 1.00 90.50 73 PRO A C 1
ATOM 569 O O . PRO A 1 73 ? -20.256 41.465 16.535 1.00 90.50 73 PRO A O 1
ATOM 572 N N . LEU A 1 74 ? -19.134 39.568 16.100 1.00 87.12 74 LEU A N 1
ATOM 573 C CA . LEU A 1 74 ? -17.856 40.204 15.777 1.00 87.12 74 LEU A CA 1
ATOM 574 C C . LEU A 1 74 ? -17.700 40.521 14.287 1.00 87.12 74 LEU A C 1
ATOM 576 O O . LEU A 1 74 ? -16.918 41.398 13.937 1.00 87.12 74 LEU A O 1
ATOM 580 N N . THR A 1 75 ? -18.392 39.787 13.415 1.00 87.12 75 THR A N 1
ATOM 581 C CA . THR A 1 75 ? -18.151 39.822 11.962 1.00 87.12 75 THR A CA 1
ATOM 582 C C . THR A 1 75 ? -19.385 40.168 11.136 1.00 87.12 75 THR A C 1
ATOM 584 O O . THR A 1 75 ? -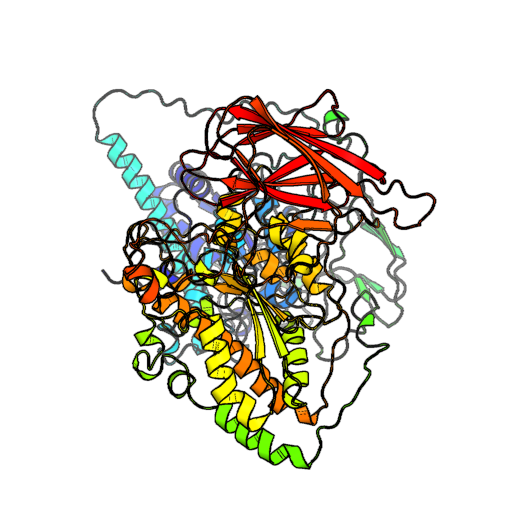19.250 40.541 9.980 1.00 87.12 75 THR A O 1
ATOM 587 N N . GLY A 1 76 ? -20.590 40.017 11.692 1.00 88.25 76 GLY A N 1
ATOM 588 C CA . GLY A 1 76 ? -21.847 40.065 10.940 1.00 88.25 76 GLY A CA 1
ATOM 589 C C . GLY A 1 76 ? -22.163 38.786 10.150 1.00 88.25 76 GLY A C 1
ATOM 590 O O . GLY A 1 76 ? -23.263 38.668 9.621 1.00 88.25 76 GLY A O 1
ATOM 591 N N . SER A 1 77 ? -21.256 37.801 10.110 1.00 91.75 77 SER A N 1
ATOM 592 C CA . SER A 1 77 ? -21.426 36.552 9.357 1.00 91.75 77 SER A CA 1
ATOM 593 C C . SER A 1 77 ? -22.233 35.502 10.126 1.00 91.75 77 SER A C 1
ATOM 595 O O . SER A 1 77 ? -21.835 35.058 11.210 1.00 91.75 77 SER A O 1
ATOM 597 N N . SER A 1 78 ? -23.347 35.045 9.547 1.00 91.94 78 SER A N 1
ATOM 598 C CA . SER A 1 78 ? -24.159 33.941 10.082 1.00 91.94 78 SER A CA 1
ATOM 599 C C . SER A 1 78 ? -23.881 32.606 9.376 1.00 91.94 78 SER A C 1
ATOM 601 O O . SER A 1 78 ? -23.360 32.577 8.262 1.00 91.94 78 SER A O 1
ATOM 603 N N . ILE A 1 79 ? -24.236 31.488 10.021 1.00 91.75 79 ILE A N 1
ATOM 604 C CA . ILE A 1 79 ? -24.213 30.154 9.402 1.00 91.75 79 ILE A CA 1
ATOM 605 C C . ILE A 1 79 ? -25.617 29.780 8.922 1.00 91.75 79 ILE A C 1
ATOM 607 O O . ILE A 1 79 ? -26.568 29.834 9.701 1.00 91.75 79 ILE A O 1
ATOM 611 N N . LYS A 1 80 ? -25.716 29.281 7.685 1.00 91.25 80 LYS A N 1
ATOM 612 C CA . LYS A 1 80 ? -26.900 28.589 7.155 1.00 91.25 80 LYS A CA 1
ATOM 613 C C . LYS A 1 80 ? -26.648 27.079 7.133 1.00 91.25 80 LYS A C 1
ATOM 615 O O . LYS A 1 80 ? -25.819 26.596 6.364 1.00 91.25 80 LYS A O 1
ATOM 620 N N . LEU A 1 81 ? -27.337 26.324 7.991 1.00 89.88 81 LEU A N 1
ATOM 621 C CA . LEU A 1 81 ? -27.191 24.865 8.078 1.00 89.88 81 LEU A CA 1
ATOM 622 C C . LEU A 1 81 ? -28.147 24.146 7.115 1.00 89.88 81 LEU A C 1
ATOM 624 O O . LEU A 1 81 ? -29.360 24.291 7.226 1.00 89.88 81 LEU A O 1
ATOM 628 N N . SER A 1 82 ? -27.606 23.281 6.260 1.00 90.62 82 SER A N 1
ATOM 629 C CA . SER A 1 82 ? -28.354 22.311 5.453 1.00 90.62 82 SER A CA 1
ATOM 630 C C . SER A 1 82 ? -28.112 20.902 5.996 1.00 90.62 82 SER A C 1
ATOM 632 O O . SER A 1 82 ? -27.101 20.266 5.690 1.00 90.62 82 SER A O 1
ATOM 634 N N . ASN A 1 83 ? -29.018 20.411 6.850 1.00 90.50 83 ASN A N 1
ATOM 635 C CA . ASN A 1 83 ? -28.927 19.052 7.385 1.00 90.50 83 ASN A CA 1
ATOM 636 C C . ASN A 1 83 ? -29.451 18.031 6.371 1.00 90.50 83 ASN A C 1
ATOM 638 O O . ASN A 1 83 ? -30.658 17.908 6.182 1.00 90.50 83 ASN A O 1
ATOM 642 N N . LEU A 1 84 ? -28.540 17.275 5.764 1.00 92.88 84 LEU A N 1
ATOM 643 C CA . LEU A 1 84 ? -28.853 16.235 4.789 1.00 92.88 84 LEU A CA 1
ATOM 644 C C . LEU A 1 84 ? -28.681 14.828 5.379 1.00 92.88 84 LEU A C 1
ATOM 646 O O . LEU A 1 84 ? -28.680 13.855 4.629 1.00 92.88 84 LEU A O 1
ATOM 650 N N . ALA A 1 85 ? -28.475 14.685 6.691 1.00 93.19 85 ALA A N 1
ATOM 651 C CA . ALA A 1 85 ? -28.149 13.402 7.304 1.00 93.19 85 ALA A CA 1
ATOM 652 C C . ALA A 1 85 ? -29.340 12.426 7.303 1.00 93.19 85 ALA A C 1
ATOM 654 O O . ALA A 1 85 ? -30.457 12.785 7.677 1.00 93.19 85 ALA A O 1
ATOM 655 N N . MET A 1 86 ? -29.090 11.172 6.913 1.00 92.25 86 MET A N 1
ATOM 656 C CA . MET A 1 86 ? -30.116 10.134 6.769 1.00 92.25 86 MET A CA 1
ATOM 657 C C . MET A 1 86 ? -29.655 8.798 7.357 1.00 92.25 86 MET A C 1
ATOM 659 O O . MET A 1 86 ? -28.608 8.240 7.017 1.00 92.25 86 MET A O 1
ATOM 663 N N . GLY A 1 87 ? -30.476 8.213 8.226 1.00 89.81 87 GLY A N 1
ATOM 664 C CA . GLY A 1 87 ? -30.145 6.976 8.919 1.00 89.81 87 GLY A CA 1
ATOM 665 C C . GLY A 1 87 ? -30.055 5.759 8.004 1.00 89.81 87 GLY A C 1
ATOM 666 O O . GLY A 1 87 ? -31.012 5.403 7.309 1.00 89.81 87 GLY A O 1
ATOM 667 N N . GLY A 1 88 ? -28.929 5.049 8.101 1.00 85.31 88 GLY A N 1
ATOM 668 C CA . GLY A 1 88 ? -28.669 3.836 7.321 1.00 85.31 88 GLY A CA 1
ATOM 669 C C . GLY A 1 88 ? -28.281 4.116 5.869 1.00 85.31 88 GLY A C 1
ATOM 670 O O . GLY A 1 88 ? -28.507 3.265 5.017 1.00 85.31 88 GLY A O 1
ATOM 671 N N . THR A 1 89 ? -27.735 5.300 5.591 1.00 90.62 89 THR A N 1
ATOM 672 C CA . THR A 1 89 ? -27.183 5.673 4.284 1.00 90.62 89 THR A CA 1
ATOM 673 C C . THR A 1 89 ? -25.660 5.816 4.364 1.00 90.62 89 THR A C 1
ATOM 675 O O . THR A 1 89 ? -25.109 5.985 5.453 1.00 90.62 89 THR A O 1
ATOM 678 N N . SER A 1 90 ? -24.994 5.706 3.218 1.00 92.56 90 SER A N 1
ATOM 679 C CA . SER A 1 90 ? -23.533 5.700 3.069 1.00 92.56 90 SER A CA 1
ATOM 680 C C . SER A 1 90 ? -23.120 6.655 1.952 1.00 92.56 90 SER A C 1
ATOM 682 O O . SER A 1 90 ? -23.967 7.117 1.182 1.00 92.56 90 SER A O 1
ATOM 684 N N . SER A 1 91 ? -21.827 6.950 1.831 1.00 93.81 91 SER A N 1
ATOM 685 C CA . SER A 1 91 ? -21.317 7.962 0.896 1.00 93.81 91 SER A CA 1
ATOM 686 C C . SER A 1 91 ? -21.656 7.674 -0.574 1.00 93.81 91 SER A C 1
ATOM 688 O O . SER A 1 91 ? -21.846 8.610 -1.347 1.00 93.81 91 SER A O 1
ATOM 690 N N . ASN A 1 92 ? -21.837 6.400 -0.950 1.00 89.38 92 ASN A N 1
ATOM 691 C CA . ASN A 1 92 ? -22.248 5.998 -2.299 1.00 89.38 92 ASN A CA 1
ATOM 692 C C . ASN A 1 92 ? -23.624 6.545 -2.705 1.00 89.38 92 ASN A C 1
ATOM 694 O O . ASN A 1 92 ? -23.843 6.807 -3.879 1.00 89.38 92 ASN A O 1
ATOM 698 N N . PHE A 1 93 ? -24.552 6.704 -1.758 1.00 91.31 93 PHE A N 1
ATOM 699 C CA . PHE A 1 93 ? -25.862 7.295 -2.029 1.00 91.31 93 PHE A CA 1
ATOM 700 C C . PHE A 1 93 ? -25.731 8.800 -2.262 1.00 91.31 93 PHE A C 1
ATOM 702 O O . PHE A 1 93 ? -26.250 9.339 -3.238 1.00 91.31 93 PHE A O 1
ATOM 709 N N . TYR A 1 94 ? -24.981 9.475 -1.389 1.00 93.00 94 TYR A N 1
ATOM 710 C CA . TYR A 1 94 ? -24.772 10.914 -1.497 1.00 93.00 94 TYR A CA 1
ATOM 711 C C . TYR A 1 94 ? -24.025 11.277 -2.769 1.00 93.00 94 TYR A C 1
ATOM 713 O O . TYR A 1 94 ? -24.432 12.241 -3.398 1.00 93.00 94 TYR A O 1
ATOM 721 N N . ALA A 1 95 ? -23.038 10.482 -3.201 1.00 89.19 95 ALA A N 1
ATOM 722 C CA . ALA A 1 95 ? -22.317 10.703 -4.456 1.00 89.19 95 ALA A CA 1
ATOM 723 C C . ALA A 1 95 ? -23.251 10.867 -5.670 1.00 89.19 95 ALA A C 1
ATOM 725 O O . ALA A 1 95 ? -22.867 11.519 -6.629 1.00 89.19 95 ALA A O 1
ATOM 726 N N . PHE A 1 96 ? -24.471 10.318 -5.618 1.00 86.81 96 PHE A N 1
ATOM 727 C CA . PHE A 1 96 ? -25.492 10.512 -6.648 1.00 86.81 96 PHE A CA 1
ATOM 728 C C . PHE A 1 96 ? -26.527 11.586 -6.304 1.00 86.81 96 PHE A C 1
ATOM 730 O O . PHE A 1 96 ? -27.006 12.279 -7.196 1.00 86.81 96 PHE A O 1
ATOM 737 N N . CYS A 1 97 ? -26.930 11.679 -5.036 1.00 89.88 97 CYS A N 1
ATOM 738 C CA . CYS A 1 97 ? -28.190 12.320 -4.667 1.00 89.88 97 CYS A CA 1
ATOM 739 C C . CYS A 1 97 ? -28.060 13.574 -3.799 1.00 89.88 97 CYS A C 1
ATOM 741 O O . CYS A 1 97 ? -29.086 14.195 -3.541 1.00 89.88 97 CYS A O 1
ATOM 743 N N . TYR A 1 98 ? -26.867 13.967 -3.324 1.00 90.06 98 TYR A N 1
ATOM 744 C CA . TYR A 1 98 ? -26.774 15.073 -2.354 1.00 90.06 98 TYR A CA 1
ATOM 745 C C . TYR A 1 98 ? -27.370 16.386 -2.886 1.00 90.06 98 TYR A C 1
ATOM 747 O O . TYR A 1 98 ? -28.002 17.115 -2.124 1.00 90.06 98 TYR A O 1
ATOM 755 N N . SER A 1 99 ? -27.209 16.659 -4.184 1.00 86.38 99 SER A N 1
ATOM 756 C CA . SER A 1 99 ? -27.668 17.892 -4.831 1.00 86.38 99 SER A CA 1
ATOM 757 C C . SER A 1 99 ? -29.190 18.031 -4.843 1.00 86.38 99 SER A C 1
ATOM 759 O O . SER A 1 99 ? -29.691 19.144 -4.743 1.00 86.38 99 SER A O 1
ATOM 761 N N . VAL A 1 100 ? -29.935 16.917 -4.858 1.00 88.19 100 VAL A N 1
ATOM 762 C CA . VAL A 1 100 ? -31.410 16.910 -4.774 1.00 88.19 100 VAL A CA 1
ATOM 763 C C . VAL A 1 100 ? -31.900 17.533 -3.461 1.00 88.19 100 VAL A C 1
ATOM 765 O O . VAL A 1 100 ? -33.005 18.071 -3.393 1.00 88.19 100 VAL A O 1
ATOM 768 N N . PHE A 1 101 ? -31.082 17.467 -2.408 1.00 87.06 101 PHE A N 1
ATOM 769 C CA . PHE A 1 101 ? -31.440 17.941 -1.072 1.00 87.06 101 PHE A CA 1
ATOM 770 C C . PHE A 1 101 ? -30.901 19.336 -0.743 1.00 87.06 101 PHE A C 1
ATOM 772 O O . PHE A 1 101 ? -31.218 19.864 0.322 1.00 87.06 101 PHE A O 1
ATOM 779 N N . LEU A 1 102 ? -30.081 19.925 -1.615 1.00 83.31 102 LEU A N 1
ATOM 780 C CA . LEU A 1 102 ? -29.595 21.290 -1.446 1.00 83.31 102 LEU A CA 1
ATOM 781 C C . LEU A 1 102 ? -30.572 22.271 -2.095 1.00 83.31 102 LEU A C 1
ATOM 783 O O . LEU A 1 102 ? -31.134 21.999 -3.155 1.00 83.31 102 LEU A O 1
ATOM 787 N N . ASN A 1 103 ? -30.771 23.423 -1.455 1.00 77.19 103 ASN A N 1
ATOM 788 C CA . ASN A 1 103 ? -31.476 24.529 -2.091 1.00 77.19 103 ASN A CA 1
ATOM 789 C C . ASN A 1 103 ? -30.569 25.102 -3.200 1.00 77.19 103 ASN A C 1
ATOM 791 O O . ASN A 1 103 ? -29.450 25.505 -2.873 1.00 77.19 103 ASN A O 1
ATOM 795 N N . PRO A 1 104 ? -31.023 25.179 -4.468 1.00 70.75 104 PRO A N 1
ATOM 796 C CA . PRO A 1 104 ? -30.242 25.758 -5.564 1.00 70.75 104 PRO A CA 1
ATOM 797 C C . PRO A 1 104 ? -29.758 27.194 -5.312 1.00 70.75 104 PRO A C 1
ATOM 799 O O . PRO A 1 104 ? -28.780 27.619 -5.915 1.00 70.75 104 PRO A O 1
ATOM 802 N N . GLU A 1 105 ? -30.425 27.938 -4.426 1.00 69.88 105 GLU A N 1
ATOM 803 C CA . GLU A 1 105 ? -30.083 29.320 -4.067 1.00 69.88 105 GLU A CA 1
ATOM 804 C C . GLU A 1 105 ? -29.079 29.427 -2.904 1.00 69.88 105 GLU A C 1
ATOM 806 O O . GLU A 1 105 ? -28.708 30.528 -2.499 1.00 69.88 105 GLU A O 1
ATOM 811 N N . THR A 1 106 ? -28.668 28.305 -2.304 1.00 70.50 106 THR A N 1
ATOM 812 C CA . THR A 1 106 ? -27.739 28.294 -1.166 1.00 70.50 106 THR A CA 1
ATOM 813 C C . THR A 1 106 ? -26.385 27.735 -1.576 1.00 70.50 106 THR A C 1
ATOM 815 O O . THR A 1 106 ? -26.250 26.538 -1.828 1.00 70.50 106 THR A O 1
ATOM 818 N N . ASP A 1 107 ? -25.362 28.589 -1.555 1.00 81.38 107 ASP A N 1
ATOM 819 C CA . ASP A 1 107 ? -23.981 28.158 -1.752 1.00 81.38 107 ASP A CA 1
ATOM 820 C C . ASP A 1 107 ? -23.526 27.230 -0.616 1.00 81.38 107 ASP A C 1
ATOM 822 O O . ASP A 1 107 ? -23.714 27.501 0.573 1.00 81.38 107 ASP A O 1
ATOM 826 N N . MET A 1 108 ? -22.897 26.114 -0.986 1.00 89.44 108 MET A N 1
ATOM 827 C CA . MET A 1 108 ? -22.227 25.230 -0.037 1.00 89.44 108 MET A CA 1
ATOM 828 C C . MET A 1 108 ? -20.783 25.706 0.140 1.00 89.44 108 MET A C 1
ATOM 830 O O . MET A 1 108 ? -19.949 25.474 -0.730 1.00 89.44 108 MET A O 1
ATOM 834 N N . ASP A 1 109 ? -20.465 26.344 1.266 1.00 93.62 109 ASP A N 1
ATOM 835 C CA . ASP A 1 109 ? -19.111 26.835 1.571 1.00 93.62 109 ASP A CA 1
ATOM 836 C C . ASP A 1 109 ? -18.302 25.828 2.397 1.00 93.62 109 ASP A C 1
ATOM 838 O O . ASP A 1 109 ? -17.079 25.720 2.267 1.00 93.62 109 ASP A O 1
ATOM 842 N N . LEU A 1 110 ? -18.989 25.063 3.249 1.00 94.62 110 LEU A N 1
ATOM 843 C CA . LEU A 1 110 ? -18.429 23.973 4.042 1.00 94.62 110 LEU A CA 1
ATOM 844 C C . LEU A 1 110 ? -19.264 22.702 3.881 1.00 94.62 110 LEU A C 1
ATOM 846 O O . LEU A 1 110 ? -20.491 22.747 3.863 1.00 94.62 110 LEU A O 1
ATOM 850 N N . ALA A 1 111 ? -18.593 21.552 3.852 1.00 96.81 111 ALA A N 1
ATOM 851 C CA . ALA A 1 111 ? -19.247 20.248 3.875 1.00 96.81 111 ALA A CA 1
ATOM 852 C C . ALA A 1 111 ? -18.681 19.374 4.998 1.00 96.81 111 ALA A C 1
ATOM 854 O O . ALA A 1 111 ? -17.472 19.128 5.058 1.00 96.81 111 ALA A O 1
ATOM 855 N N . PHE A 1 112 ? -19.554 18.883 5.878 1.00 98.19 112 PHE A N 1
ATOM 856 C CA . PHE A 1 112 ? -19.217 17.904 6.912 1.00 98.19 112 PHE A CA 1
ATOM 857 C C . PHE A 1 112 ? -19.672 16.520 6.461 1.00 98.19 112 PHE A C 1
ATOM 859 O O . PHE A 1 112 ? -20.869 16.305 6.275 1.00 98.19 112 PHE A O 1
ATOM 866 N N . LEU A 1 113 ? -18.721 15.597 6.292 1.00 98.19 113 LEU A N 1
ATOM 867 C CA . LEU A 1 113 ? -18.979 14.241 5.803 1.00 98.19 113 LEU A CA 1
ATOM 868 C C . LEU A 1 113 ? -18.748 13.208 6.921 1.00 98.19 113 LEU A C 1
ATOM 870 O O . LEU A 1 113 ? -17.609 13.006 7.351 1.00 98.19 113 LEU A O 1
ATOM 874 N N . ASP A 1 114 ? -19.822 12.553 7.368 1.00 97.25 114 ASP A N 1
ATOM 875 C CA . ASP A 1 114 ? -19.850 11.519 8.418 1.00 97.25 114 ASP A CA 1
ATOM 876 C C . ASP A 1 114 ? -20.288 10.161 7.844 1.00 97.25 114 ASP A C 1
ATOM 878 O O . ASP A 1 114 ? -21.460 9.775 7.882 1.00 97.25 114 ASP A O 1
ATOM 882 N N . PHE A 1 115 ? -19.316 9.431 7.290 1.00 97.38 115 PHE A N 1
ATOM 883 C CA . PHE A 1 115 ? -19.538 8.129 6.646 1.00 97.38 115 PHE A CA 1
ATOM 884 C C . PHE A 1 115 ? -18.640 7.009 7.174 1.00 97.38 115 PHE A C 1
ATOM 886 O O . PHE A 1 115 ? -18.750 5.865 6.741 1.00 97.38 115 PHE A O 1
ATOM 893 N N . THR A 1 116 ? -17.774 7.303 8.146 1.00 95.00 116 THR A N 1
ATOM 894 C CA . THR A 1 116 ? -16.747 6.372 8.633 1.00 95.00 116 THR A CA 1
ATOM 895 C C . THR A 1 116 ? -17.305 5.036 9.128 1.00 95.00 116 THR A C 1
ATOM 897 O O . THR A 1 116 ? -16.686 3.990 8.924 1.00 95.00 116 THR A O 1
ATOM 900 N N . VAL A 1 117 ? -18.457 5.054 9.800 1.00 93.19 117 VAL A N 1
ATOM 901 C CA . VAL A 1 117 ? -19.104 3.840 10.320 1.00 93.19 117 VAL A CA 1
ATOM 902 C C . VAL A 1 117 ? -19.975 3.188 9.247 1.00 93.19 117 VAL A C 1
ATOM 904 O O . VAL A 1 117 ? -19.892 1.979 9.041 1.00 93.19 117 VAL A O 1
ATOM 907 N N . ASN A 1 118 ? -20.783 3.983 8.547 1.00 92.12 118 ASN A N 1
ATOM 908 C CA . ASN A 1 118 ? -21.737 3.507 7.547 1.00 92.12 118 ASN A CA 1
ATOM 909 C C . ASN A 1 118 ? -21.051 2.784 6.382 1.00 92.12 118 ASN A C 1
ATOM 911 O O . ASN A 1 118 ? -21.362 1.620 6.115 1.00 92.12 118 ASN A O 1
ATOM 915 N N . ASP A 1 119 ? -20.050 3.417 5.774 1.00 92.19 119 ASP A N 1
ATOM 916 C CA . ASP A 1 119 ? -19.300 2.840 4.660 1.00 92.19 119 ASP A CA 1
ATOM 917 C C . ASP A 1 119 ? -18.525 1.593 5.094 1.00 92.19 119 ASP A C 1
ATOM 919 O O . ASP A 1 119 ? -18.473 0.609 4.360 1.00 92.19 119 ASP A O 1
ATOM 923 N N . TYR A 1 120 ? -17.949 1.591 6.302 1.00 88.56 120 TYR A N 1
ATOM 924 C CA . TYR A 1 120 ? -17.262 0.409 6.821 1.00 88.56 120 TYR A CA 1
ATOM 925 C C . TYR A 1 120 ? -18.217 -0.780 6.937 1.00 88.56 120 TYR A C 1
ATOM 927 O O . TYR A 1 120 ? -17.938 -1.862 6.421 1.00 88.56 120 TYR A O 1
ATOM 935 N N . VAL A 1 121 ? -19.369 -0.584 7.583 1.00 85.06 121 VAL A N 1
ATOM 936 C CA . VAL A 1 121 ? -20.353 -1.654 7.777 1.00 85.06 121 VAL A CA 1
ATOM 937 C C . VAL A 1 121 ? -20.892 -2.156 6.438 1.00 85.06 121 VAL A C 1
ATOM 939 O O . VAL A 1 121 ? -21.042 -3.369 6.276 1.00 85.06 121 VAL A O 1
ATOM 942 N N . GLN A 1 122 ? -21.145 -1.254 5.486 1.00 83.06 122 GLN A N 1
ATOM 943 C CA . GLN A 1 122 ? -21.699 -1.599 4.180 1.00 83.06 122 GLN A CA 1
ATOM 944 C C . GLN A 1 122 ? -20.680 -2.280 3.258 1.00 83.06 122 GLN A C 1
ATOM 946 O O . GLN A 1 122 ? -21.031 -3.238 2.574 1.00 83.06 122 GLN A O 1
ATOM 951 N N . PHE A 1 123 ? -19.427 -1.816 3.237 1.00 80.38 123 PHE A N 1
ATOM 952 C CA . PHE A 1 123 ? -18.443 -2.224 2.229 1.00 80.38 123 PHE A CA 1
ATOM 953 C C . PHE A 1 123 ? -17.355 -3.177 2.738 1.00 80.38 123 PHE A C 1
ATOM 955 O O . PHE A 1 123 ? -16.529 -3.614 1.937 1.00 80.38 123 PHE A O 1
ATOM 962 N N . LYS A 1 124 ? -17.347 -3.571 4.022 1.00 70.31 124 LYS A N 1
ATOM 963 C CA . LYS A 1 124 ? -16.326 -4.483 4.594 1.00 70.31 124 LYS A CA 1
ATOM 964 C C . LYS A 1 124 ? -16.121 -5.801 3.839 1.00 70.31 124 LYS A C 1
ATOM 966 O O . LYS A 1 124 ? -15.033 -6.366 3.913 1.00 70.31 124 LYS A O 1
ATOM 971 N N . ASN A 1 125 ? -17.136 -6.270 3.111 1.00 64.56 125 ASN A N 1
ATOM 972 C CA . ASN A 1 125 ? -17.097 -7.516 2.340 1.00 64.56 125 ASN A CA 1
ATOM 973 C C . ASN A 1 125 ? -17.001 -7.294 0.817 1.00 64.56 125 ASN A C 1
ATOM 975 O O . ASN A 1 125 ? -17.046 -8.258 0.058 1.00 64.56 125 ASN A O 1
ATOM 979 N N . CYS A 1 126 ? -16.886 -6.048 0.353 1.00 53.62 126 CYS A N 1
ATOM 980 C CA . CYS A 1 126 ? -16.837 -5.733 -1.072 1.00 53.62 126 CYS A CA 1
ATOM 981 C C . CYS A 1 126 ? -15.460 -6.023 -1.692 1.00 53.62 126 CYS A C 1
ATOM 983 O O . CYS A 1 126 ? -14.423 -5.906 -1.041 1.00 53.62 126 CYS A O 1
ATOM 985 N N . LYS A 1 127 ? -15.448 -6.329 -2.998 1.00 55.62 127 LYS A N 1
ATOM 986 C CA . LYS A 1 127 ? -14.232 -6.588 -3.801 1.00 55.62 127 LYS A CA 1
ATOM 987 C C . LYS A 1 127 ? -13.535 -5.313 -4.319 1.00 55.62 127 LYS A C 1
ATOM 989 O O . LYS A 1 127 ? -12.642 -5.404 -5.154 1.00 55.62 127 LYS A O 1
ATOM 994 N N . PHE A 1 128 ? -13.958 -4.131 -3.867 1.00 61.78 128 PHE A N 1
ATOM 995 C CA . PHE A 1 128 ? -13.405 -2.828 -4.260 1.00 61.78 128 PHE A CA 1
ATOM 996 C C . PHE A 1 128 ? -12.936 -2.035 -3.026 1.00 61.78 128 PHE A C 1
ATOM 998 O O . PHE A 1 128 ? -13.351 -2.355 -1.907 1.00 61.78 128 PHE A O 1
ATOM 1005 N N . PRO A 1 129 ? -12.077 -1.004 -3.179 1.00 66.62 129 PRO A N 1
ATOM 1006 C CA . PRO A 1 129 ? -11.614 -0.206 -2.045 1.00 66.62 129 PRO A CA 1
ATOM 1007 C C . PRO A 1 129 ? -12.785 0.414 -1.270 1.00 66.62 129 PRO A C 1
ATOM 1009 O O . PRO A 1 129 ? -13.555 1.179 -1.834 1.00 66.62 129 PRO A O 1
ATOM 1012 N N . MET A 1 130 ? -12.914 0.126 0.031 1.00 79.38 130 MET A N 1
ATOM 1013 C CA . MET A 1 130 ? -14.073 0.570 0.829 1.00 79.38 130 MET A CA 1
ATOM 1014 C C . MET A 1 130 ? -14.289 2.088 0.820 1.00 79.38 130 MET A C 1
ATOM 1016 O O . MET A 1 130 ? -15.423 2.539 0.889 1.00 79.38 130 MET A O 1
ATOM 1020 N N . ALA A 1 131 ? -13.212 2.873 0.741 1.00 84.94 131 ALA A N 1
ATOM 1021 C CA . ALA A 1 131 ? -13.276 4.334 0.715 1.00 84.94 131 ALA A CA 1
ATOM 1022 C C . ALA A 1 131 ? -13.529 4.921 -0.689 1.00 84.94 131 ALA A C 1
ATOM 1024 O O . ALA A 1 131 ? -13.563 6.141 -0.830 1.00 84.94 131 ALA A O 1
ATOM 1025 N N . LEU A 1 132 ? -13.691 4.088 -1.725 1.00 81.56 132 LEU A N 1
ATOM 1026 C CA . LEU A 1 132 ? -13.968 4.543 -3.090 1.00 81.56 132 LEU A CA 1
ATOM 1027 C C . LEU A 1 132 ? -15.250 5.383 -3.186 1.00 81.56 132 LEU A C 1
ATOM 1029 O O . LEU A 1 132 ? -15.187 6.457 -3.780 1.00 81.56 132 LEU A O 1
ATOM 1033 N N . PRO A 1 133 ? -16.388 4.982 -2.590 1.00 87.38 133 PRO A N 1
ATOM 1034 C CA . PRO A 1 133 ? -17.585 5.813 -2.659 1.00 87.38 133 PRO A CA 1
ATOM 1035 C C . PRO A 1 133 ? -17.423 7.165 -1.948 1.00 87.38 133 PRO A C 1
ATOM 1037 O O . PRO A 1 133 ? -17.920 8.184 -2.426 1.00 87.38 133 PRO A O 1
ATOM 1040 N N . LEU A 1 134 ? -16.639 7.204 -0.864 1.00 93.75 134 LEU A N 1
ATOM 1041 C CA . LEU A 1 134 ? -16.311 8.450 -0.176 1.00 93.75 134 LEU A CA 1
ATOM 1042 C C . LEU A 1 134 ? -15.406 9.343 -1.031 1.00 93.75 134 LEU A C 1
ATOM 1044 O O . LEU A 1 134 ? -15.564 10.562 -1.005 1.00 93.75 134 LEU A O 1
ATOM 1048 N N . GLU A 1 135 ? -14.480 8.768 -1.805 1.00 89.50 135 GLU A N 1
ATOM 1049 C CA . GLU A 1 135 ? -13.703 9.517 -2.797 1.00 89.50 135 GLU A CA 1
ATOM 1050 C C . GLU A 1 135 ? -14.614 10.156 -3.846 1.00 89.50 135 GLU A C 1
ATOM 1052 O O . GLU A 1 135 ? -14.473 11.350 -4.106 1.00 89.50 135 GLU A O 1
ATOM 1057 N N . GLN A 1 136 ? -15.557 9.392 -4.405 1.00 86.25 136 GLN A N 1
ATOM 1058 C CA . GLN A 1 136 ? -16.503 9.892 -5.406 1.00 86.25 136 GLN A CA 1
ATOM 1059 C C . GLN A 1 136 ? -17.285 11.092 -4.867 1.00 86.25 136 GLN A C 1
ATOM 1061 O O . GLN A 1 136 ? -17.237 12.164 -5.463 1.00 86.25 136 GLN A O 1
ATOM 1066 N N . LEU A 1 137 ? -17.892 10.960 -3.683 1.00 92.12 137 LEU A N 1
ATOM 1067 C CA . LEU A 1 137 ? -18.594 12.069 -3.035 1.00 92.12 137 LEU A CA 1
ATOM 1068 C C . LEU A 1 137 ? -17.672 13.266 -2.757 1.00 92.12 137 LEU A C 1
ATOM 1070 O O . LEU A 1 137 ? -18.036 14.407 -3.021 1.00 92.12 137 LEU A O 1
ATOM 1074 N N . THR A 1 138 ? -16.469 13.021 -2.228 1.00 91.75 138 THR A N 1
ATOM 1075 C CA . THR A 1 138 ? -15.508 14.090 -1.899 1.00 91.75 138 THR A CA 1
ATOM 1076 C C . THR A 1 138 ? -15.148 14.897 -3.140 1.00 91.75 138 THR A C 1
ATOM 1078 O O . THR A 1 138 ? -15.052 16.120 -3.082 1.00 91.75 138 THR A O 1
ATOM 1081 N N . ARG A 1 139 ? -14.949 14.219 -4.270 1.00 86.88 139 ARG A N 1
ATOM 1082 C CA . ARG A 1 139 ? -14.624 14.849 -5.546 1.00 86.88 139 ARG A CA 1
ATOM 1083 C C . ARG A 1 139 ? -15.790 15.663 -6.096 1.00 86.88 139 ARG A C 1
ATOM 1085 O O . ARG A 1 139 ? -15.540 16.796 -6.506 1.00 86.88 139 ARG A O 1
ATOM 1092 N N . GLU A 1 140 ? -17.013 15.130 -6.072 1.00 83.88 140 GLU A N 1
ATOM 1093 C CA . GLU A 1 140 ? -18.212 15.881 -6.479 1.00 83.88 140 GLU A CA 1
ATOM 1094 C C . GLU A 1 140 ? -18.324 17.181 -5.675 1.00 83.88 140 GLU A C 1
ATOM 1096 O O . GLU A 1 140 ? -18.298 18.267 -6.248 1.00 83.88 140 GLU A O 1
ATOM 1101 N N . VAL A 1 141 ? -18.267 17.086 -4.342 1.00 88.25 141 VAL A N 1
ATOM 1102 C CA . VAL A 1 141 ? -18.346 18.252 -3.451 1.00 88.25 141 VAL A CA 1
ATOM 1103 C C . VAL A 1 141 ? -17.208 19.245 -3.710 1.00 88.25 141 VAL A C 1
ATOM 1105 O O . VAL A 1 141 ? -17.439 20.445 -3.790 1.00 88.25 141 VAL A O 1
ATOM 1108 N N . LEU A 1 142 ? -15.961 18.789 -3.876 1.00 85.25 142 LEU A N 1
ATOM 1109 C CA . LEU A 1 142 ? -14.827 19.687 -4.140 1.00 85.25 142 LEU A CA 1
ATOM 1110 C C . LEU A 1 142 ? -14.912 20.417 -5.490 1.00 85.25 142 LEU A C 1
ATOM 1112 O O . LEU A 1 142 ? -14.216 21.428 -5.663 1.00 85.25 142 LEU A O 1
ATOM 1116 N N . SER A 1 143 ? -15.715 19.896 -6.417 1.00 78.44 143 SER A N 1
ATOM 1117 C CA . SER A 1 143 ? -15.897 20.423 -7.774 1.00 78.44 143 SER A CA 1
ATOM 1118 C C . SER A 1 143 ? -17.073 21.383 -7.899 1.00 78.44 143 SER A C 1
ATOM 1120 O O . SER A 1 143 ? -17.256 21.967 -8.965 1.00 78.44 143 SER A O 1
ATOM 1122 N N . GLU A 1 144 ? -17.826 21.579 -6.819 1.00 78.81 144 GLU A N 1
ATOM 1123 C CA . GLU A 1 144 ? -18.895 22.568 -6.750 1.00 78.81 144 GLU A CA 1
ATOM 1124 C C . GLU A 1 144 ? -18.399 23.983 -7.048 1.00 78.81 144 GLU A C 1
ATOM 1126 O O . GLU A 1 144 ? -17.267 24.358 -6.714 1.00 78.81 144 GLU A O 1
ATOM 1131 N N . GLY A 1 145 ? -19.273 24.791 -7.656 1.00 75.69 145 GLY A N 1
ATOM 1132 C CA . GLY A 1 145 ? -18.949 26.150 -8.100 1.00 75.69 145 GLY A CA 1
ATOM 1133 C C . GLY A 1 145 ? -18.462 27.061 -6.969 1.00 75.69 145 GLY A C 1
ATOM 1134 O O . GLY A 1 145 ? -17.531 27.841 -7.172 1.00 75.69 145 GLY A O 1
ATOM 1135 N N . SER A 1 146 ? -19.019 26.894 -5.767 1.00 78.50 146 SER A N 1
ATOM 1136 C CA . SER A 1 146 ? -18.634 27.601 -4.536 1.00 78.50 146 SER A CA 1
ATOM 1137 C C . SER A 1 146 ? -17.266 27.179 -3.978 1.00 78.50 146 SER A C 1
ATOM 1139 O O . SER A 1 146 ? -16.720 27.836 -3.092 1.00 78.50 146 SER A O 1
ATOM 1141 N N . SER A 1 147 ? -16.669 26.100 -4.500 1.00 81.94 147 SER A N 1
ATOM 1142 C CA . SER A 1 147 ? -15.392 25.541 -4.045 1.00 81.94 147 SER A CA 1
ATOM 1143 C C . SER A 1 147 ? -15.336 25.279 -2.525 1.00 81.94 147 SER A C 1
ATOM 1145 O O . SER A 1 147 ? -14.407 25.751 -1.855 1.00 81.94 147 SER A O 1
ATOM 1147 N N . PRO A 1 148 ? -16.256 24.465 -1.969 1.00 89.31 148 PRO A N 1
ATOM 1148 C CA . PRO A 1 148 ? -16.393 24.259 -0.529 1.00 89.31 148 PRO A CA 1
ATOM 1149 C C . PRO A 1 148 ? -15.120 23.721 0.120 1.00 89.31 148 PRO A C 1
ATOM 1151 O O . PRO A 1 148 ? -14.364 22.947 -0.486 1.00 89.31 148 PRO A O 1
ATOM 1154 N N . ALA A 1 149 ? -14.916 24.057 1.395 1.00 91.50 149 ALA A N 1
ATOM 1155 C CA . ALA A 1 149 ? -13.977 23.332 2.241 1.00 91.50 149 ALA A CA 1
ATOM 1156 C C . ALA A 1 149 ? -14.652 22.081 2.828 1.00 91.50 149 ALA A C 1
ATOM 1158 O O . ALA A 1 149 ? -15.681 22.157 3.497 1.00 91.50 149 ALA A O 1
ATOM 1159 N N . VAL A 1 150 ? -14.048 20.917 2.601 1.00 94.62 150 VAL A N 1
ATOM 1160 C CA . VAL A 1 150 ? -14.574 19.627 3.068 1.00 94.62 150 VAL A CA 1
ATOM 1161 C C . VAL A 1 150 ? -13.894 19.221 4.374 1.00 94.62 150 VAL A C 1
ATOM 1163 O O . VAL A 1 150 ? -12.682 19.398 4.538 1.00 94.62 150 VAL A O 1
ATOM 1166 N N . MET A 1 151 ? -14.666 18.651 5.299 1.00 97.25 151 MET A N 1
ATOM 1167 C CA . MET A 1 151 ? -14.173 18.065 6.543 1.00 97.25 151 MET A CA 1
ATOM 1168 C C . MET A 1 151 ? -14.762 16.669 6.758 1.00 97.25 151 MET A C 1
ATOM 1170 O O . MET A 1 151 ? -15.976 16.480 6.689 1.00 97.25 151 MET A O 1
ATOM 1174 N N . PHE A 1 152 ? -13.907 15.697 7.071 1.00 97.88 152 PHE A N 1
ATOM 1175 C CA . PHE A 1 152 ? -14.344 14.364 7.490 1.00 97.88 152 PHE A CA 1
ATOM 1176 C C . PHE A 1 152 ? -14.577 14.337 9.002 1.00 97.88 152 PHE A C 1
ATOM 1178 O O . PHE A 1 152 ? -13.667 14.653 9.777 1.00 97.88 152 PHE A O 1
ATOM 1185 N N . VAL A 1 153 ? -15.780 13.945 9.413 1.00 97.69 153 VAL A N 1
ATOM 1186 C CA . VAL A 1 153 ? -16.207 13.856 10.813 1.00 97.69 153 VAL A CA 1
ATOM 1187 C C . VAL A 1 153 ? -16.381 12.379 11.159 1.00 97.69 153 VAL A C 1
ATOM 1189 O O . VAL A 1 153 ? -17.372 11.759 10.796 1.00 97.69 153 VAL A O 1
ATOM 1192 N N . ASN A 1 154 ? -15.391 11.795 11.834 1.00 96.38 154 ASN A N 1
ATOM 1193 C CA . ASN A 1 154 ? -15.281 10.346 11.986 1.00 96.38 154 ASN A CA 1
ATOM 1194 C C . ASN A 1 154 ? -15.713 9.913 13.391 1.00 96.38 154 ASN A C 1
ATOM 1196 O O . ASN A 1 154 ? -14.951 10.020 14.364 1.00 96.38 154 ASN A O 1
ATOM 1200 N N . PHE A 1 155 ? -16.934 9.396 13.498 1.00 95.25 155 PHE A N 1
ATOM 1201 C CA . PHE A 1 155 ? -17.430 8.775 14.724 1.00 95.25 155 PHE A CA 1
ATOM 1202 C C . PHE A 1 155 ? -16.965 7.317 14.888 1.00 95.25 155 PHE A C 1
ATOM 1204 O O . PHE A 1 155 ? -16.361 6.706 14.004 1.00 95.25 155 PHE A O 1
ATOM 1211 N N . VAL A 1 156 ? -17.248 6.761 16.069 1.00 90.56 156 VAL A N 1
ATOM 1212 C CA . VAL A 1 156 ? -16.951 5.375 16.448 1.00 90.56 156 VAL A CA 1
ATOM 1213 C C . VAL A 1 156 ? -18.255 4.651 16.742 1.00 90.56 156 VAL A C 1
ATOM 1215 O O . VAL A 1 156 ? -19.122 5.191 17.421 1.00 90.56 156 VAL A O 1
ATOM 1218 N N . GLN A 1 157 ? -18.379 3.417 16.265 1.00 87.00 157 GLN A N 1
ATOM 1219 C CA . GLN A 1 157 ? -19.517 2.562 16.583 1.00 87.00 157 GLN A CA 1
ATOM 1220 C C . GLN A 1 157 ? -19.339 1.890 17.951 1.00 87.00 157 GLN A C 1
ATOM 1222 O O . GLN A 1 157 ? -18.226 1.527 18.322 1.00 87.00 157 GLN A O 1
ATOM 1227 N N . GLY A 1 158 ? -20.424 1.685 18.690 1.00 84.38 158 GLY A N 1
ATOM 1228 C CA . GLY A 1 158 ? -20.446 0.911 19.927 1.00 84.38 158 GLY A CA 1
ATOM 1229 C C . GLY A 1 158 ? -20.684 -0.591 19.715 1.00 84.38 158 GLY A C 1
ATOM 1230 O O . GLY A 1 158 ? -21.374 -1.016 18.791 1.00 84.38 158 GLY A O 1
ATOM 1231 N N . ASP A 1 159 ? -20.119 -1.403 20.603 1.00 80.56 159 ASP A N 1
ATOM 1232 C CA . ASP A 1 159 ? -20.508 -2.785 20.881 1.00 80.56 159 ASP A CA 1
ATOM 1233 C C . ASP A 1 159 ? -20.815 -2.907 22.370 1.00 80.56 159 ASP A C 1
ATOM 1235 O O . ASP A 1 159 ? -19.897 -2.909 23.193 1.00 80.56 159 ASP A O 1
ATOM 1239 N N . VAL A 1 160 ? -22.096 -2.919 22.744 1.00 81.81 160 VAL A N 1
ATOM 1240 C CA . VAL A 1 160 ? -22.511 -2.931 24.158 1.00 81.81 160 VAL A CA 1
ATOM 1241 C C . VAL A 1 160 ? -21.793 -1.817 24.949 1.00 81.81 160 VAL A C 1
ATOM 1243 O O . VAL A 1 160 ? -21.134 -2.053 25.964 1.00 81.81 160 VAL A O 1
ATOM 1246 N N . LYS A 1 161 ? -21.865 -0.579 24.435 1.00 81.38 161 LYS A N 1
ATOM 1247 C CA . LYS A 1 161 ? -21.213 0.621 25.002 1.00 81.38 161 LYS A CA 1
ATOM 1248 C C . LYS A 1 161 ? -19.679 0.550 25.076 1.00 81.38 161 LYS A C 1
ATOM 1250 O O . LYS A 1 161 ? -19.059 1.214 25.910 1.00 81.38 161 LYS A O 1
ATOM 1255 N N . ARG A 1 162 ? -19.045 -0.242 24.208 1.00 80.19 162 ARG A N 1
ATOM 1256 C CA . ARG A 1 162 ? -17.585 -0.268 24.021 1.00 80.19 162 ARG A CA 1
ATOM 1257 C C . ARG A 1 162 ? -17.220 0.188 22.611 1.00 80.19 162 ARG A C 1
ATOM 1259 O O . ARG A 1 162 ? -17.887 -0.223 21.671 1.00 80.19 162 ARG A O 1
ATOM 1266 N N . PRO A 1 163 ? -16.161 0.988 22.422 1.00 83.75 163 PRO A N 1
ATOM 1267 C CA . PRO A 1 163 ? -15.781 1.446 21.090 1.00 83.75 163 PRO A CA 1
ATOM 1268 C C . PRO A 1 163 ? -15.321 0.287 20.197 1.00 83.75 163 PRO A C 1
ATOM 1270 O O . PRO A 1 163 ? -14.370 -0.424 20.525 1.00 83.75 163 PRO A O 1
ATOM 1273 N N . LYS A 1 164 ? -15.947 0.142 19.025 1.00 82.94 164 LYS A N 1
ATOM 1274 C CA . LYS A 1 164 ? -15.418 -0.631 17.899 1.00 82.94 164 LYS A CA 1
ATOM 1275 C C . LYS A 1 164 ? -14.370 0.203 17.197 1.00 82.94 164 LYS A C 1
ATOM 1277 O O . LYS A 1 164 ? -14.663 1.122 16.439 1.00 82.94 164 LYS A O 1
ATOM 1282 N N . CYS A 1 165 ? -13.127 -0.123 17.498 1.00 82.00 165 CYS A N 1
ATOM 1283 C CA . CYS A 1 165 ? -12.001 0.637 17.007 1.00 82.00 165 CYS A CA 1
ATOM 1284 C C . CYS A 1 165 ? -11.739 0.401 15.514 1.00 82.00 165 CYS A C 1
ATOM 1286 O O . CYS A 1 165 ? -11.203 1.283 14.874 1.00 82.00 165 CYS A O 1
ATOM 1288 N N . GLU A 1 166 ? -12.132 -0.716 14.913 1.00 79.19 166 GLU A N 1
ATOM 1289 C CA . GLU A 1 166 ? -11.991 -0.901 13.462 1.00 79.19 166 GLU A CA 1
ATOM 1290 C C . GLU A 1 166 ? -13.114 -0.177 12.694 1.00 79.19 166 GLU A C 1
ATOM 1292 O O . GLU A 1 166 ? -14.293 -0.420 12.950 1.00 79.19 166 GLU A O 1
ATOM 1297 N N . ASN A 1 167 ? -12.755 0.739 11.785 1.00 86.62 167 ASN A N 1
ATOM 1298 C CA . ASN A 1 167 ? -13.692 1.522 10.967 1.00 86.62 167 ASN A CA 1
ATOM 1299 C C . ASN A 1 167 ? -13.044 1.967 9.631 1.00 86.62 167 ASN A C 1
ATOM 1301 O O . ASN A 1 167 ? -11.900 1.610 9.339 1.00 86.62 167 ASN A O 1
ATOM 1305 N N . LEU A 1 168 ? -13.732 2.776 8.810 1.00 89.19 168 LEU A N 1
ATOM 1306 C CA . LEU A 1 168 ? -13.236 3.193 7.485 1.00 89.19 168 LEU A CA 1
ATOM 1307 C C . LEU A 1 168 ? -11.893 3.954 7.528 1.00 89.19 168 LEU A C 1
ATOM 1309 O O . LEU A 1 168 ? -11.146 3.938 6.544 1.00 89.19 168 LEU A O 1
ATOM 1313 N N . GLU A 1 169 ? -11.519 4.558 8.663 1.00 87.75 169 GLU A N 1
ATOM 1314 C CA . GLU A 1 169 ? -10.211 5.208 8.838 1.00 87.75 169 GLU A CA 1
ATOM 1315 C C . GLU A 1 169 ? -9.055 4.214 8.658 1.00 87.75 169 GLU A C 1
ATOM 1317 O O . GLU A 1 169 ? -8.002 4.596 8.138 1.00 87.75 169 GLU A O 1
ATOM 1322 N N . ASN A 1 170 ? -9.273 2.935 8.998 1.00 83.56 170 ASN A N 1
ATOM 1323 C CA . ASN A 1 170 ? -8.342 1.823 8.772 1.00 83.56 170 ASN A CA 1
ATOM 1324 C C . ASN A 1 170 ? -8.351 1.289 7.328 1.00 83.56 170 ASN A C 1
ATOM 1326 O O . ASN A 1 170 ? -7.495 0.484 6.959 1.00 83.56 170 ASN A O 1
ATOM 1330 N N . HIS A 1 171 ? -9.306 1.723 6.503 1.00 78.00 171 HIS A N 1
ATOM 1331 C CA . HIS A 1 171 ? -9.613 1.114 5.207 1.00 78.00 171 HIS A CA 1
ATOM 1332 C C . HIS A 1 171 ? -9.653 2.104 4.036 1.00 78.00 171 HIS A C 1
ATOM 1334 O O . HIS A 1 171 ? -10.291 1.835 3.018 1.00 78.00 171 HIS A O 1
ATOM 1340 N N . GLY A 1 172 ? -8.932 3.219 4.154 1.00 77.75 172 GLY A N 1
ATOM 1341 C CA . GLY A 1 172 ? -8.660 4.137 3.044 1.00 77.75 172 GLY A CA 1
ATOM 1342 C C . GLY A 1 172 ? -9.074 5.570 3.258 1.00 77.75 172 GLY A C 1
ATOM 1343 O O . GLY A 1 172 ? -8.515 6.439 2.596 1.00 77.75 172 GLY A O 1
ATOM 1344 N N . GLN A 1 173 ? -9.928 5.855 4.238 1.00 88.06 173 GLN A N 1
ATOM 1345 C CA . GLN A 1 173 ? -10.359 7.226 4.499 1.00 88.06 173 GLN A CA 1
ATOM 1346 C C . GLN A 1 173 ? -9.209 8.133 4.967 1.00 88.06 173 GLN A C 1
ATOM 1348 O O . GLN A 1 173 ? -9.123 9.279 4.535 1.00 88.06 173 GLN A O 1
ATOM 1353 N N . THR A 1 174 ? -8.272 7.629 5.781 1.00 81.19 174 THR A N 1
ATOM 1354 C CA . THR A 1 174 ? -7.094 8.417 6.205 1.00 81.19 174 THR A CA 1
ATOM 1355 C C . THR A 1 174 ? -6.190 8.769 5.018 1.00 81.19 174 THR A C 1
ATOM 1357 O O . THR A 1 174 ? -5.696 9.894 4.913 1.00 81.19 174 THR A O 1
ATOM 1360 N N . LEU A 1 175 ? -5.990 7.818 4.097 1.00 76.50 175 LEU A N 1
ATOM 1361 C CA . LEU A 1 175 ? -5.205 8.033 2.880 1.00 76.50 175 LEU A CA 1
ATOM 1362 C C . LEU A 1 175 ? -5.908 9.026 1.948 1.00 76.50 175 LEU A C 1
ATOM 1364 O O . LEU A 1 175 ? -5.271 9.951 1.451 1.00 76.50 175 LEU A O 1
ATOM 1368 N N . LEU A 1 176 ? -7.225 8.876 1.794 1.00 80.12 176 LEU A N 1
ATOM 1369 C CA . LEU A 1 176 ? -8.082 9.783 1.040 1.00 80.12 176 LEU A CA 1
ATOM 1370 C C . LEU A 1 176 ? -7.976 11.221 1.560 1.00 80.12 176 LEU A C 1
ATOM 1372 O O . LEU A 1 176 ? -7.740 12.146 0.784 1.00 80.12 176 LEU A O 1
ATOM 1376 N N . ALA A 1 177 ? -8.063 11.401 2.880 1.00 83.50 177 ALA A N 1
ATOM 1377 C CA . ALA A 1 177 ? -7.931 12.710 3.506 1.00 83.50 177 ALA A CA 1
ATOM 1378 C C . ALA A 1 177 ? -6.557 13.342 3.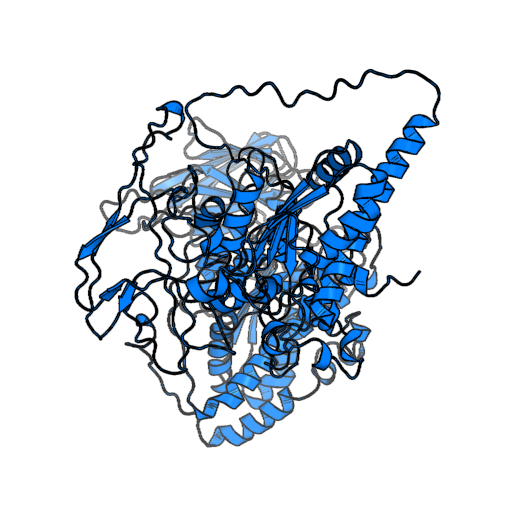231 1.00 83.50 177 ALA A C 1
ATOM 1380 O O . ALA A 1 177 ? -6.469 14.520 2.888 1.00 83.50 177 ALA A O 1
ATOM 1381 N N . LYS A 1 178 ? -5.471 12.559 3.313 1.00 77.19 178 LYS A N 1
ATOM 1382 C CA . LYS A 1 178 ? -4.111 13.034 3.000 1.00 77.19 178 LYS A CA 1
ATOM 1383 C C . LYS A 1 178 ? -3.958 13.432 1.526 1.00 77.19 178 LYS A C 1
ATOM 1385 O O . LYS A 1 178 ? -3.298 14.438 1.240 1.00 77.19 178 LYS A O 1
ATOM 1390 N N . HIS A 1 179 ? -4.547 12.647 0.624 1.00 77.94 179 HIS A N 1
ATOM 1391 C CA . HIS A 1 179 ? -4.473 12.832 -0.826 1.00 77.94 179 HIS A CA 1
ATOM 1392 C C . HIS A 1 179 ? -5.127 14.144 -1.268 1.00 77.94 179 HIS A C 1
ATOM 1394 O O . HIS A 1 179 ? -4.482 14.962 -1.919 1.00 77.94 179 HIS A O 1
ATOM 1400 N N . TYR A 1 180 ? -6.355 14.396 -0.809 1.00 77.81 180 TYR A N 1
ATOM 1401 C CA . TYR A 1 180 ? -7.119 15.604 -1.144 1.00 77.81 180 TYR A CA 1
ATOM 1402 C C . TYR A 1 180 ? -6.882 16.790 -0.199 1.00 77.81 180 TYR A C 1
ATOM 1404 O O . TYR A 1 180 ? -7.422 17.869 -0.424 1.00 77.81 180 TYR A O 1
ATOM 1412 N N . GLY A 1 181 ? -6.072 16.623 0.852 1.00 78.50 181 GLY A N 1
ATOM 1413 C CA . GLY A 1 181 ? -5.821 17.684 1.832 1.00 78.50 181 GLY A CA 1
ATOM 1414 C C . GLY A 1 181 ? -7.034 18.003 2.713 1.00 78.50 181 GLY A C 1
ATOM 1415 O O . GLY A 1 181 ? -7.225 19.149 3.108 1.00 78.50 181 GLY A O 1
ATOM 1416 N N . ILE A 1 182 ? -7.857 16.998 3.014 1.00 89.06 182 ILE A N 1
ATOM 1417 C CA . ILE A 1 182 ? -9.075 17.140 3.817 1.00 89.06 182 ILE A CA 1
ATOM 1418 C C . ILE A 1 182 ? -8.729 17.154 5.305 1.00 89.06 182 ILE A C 1
ATOM 1420 O O . ILE A 1 182 ? -7.990 16.297 5.798 1.00 89.06 182 ILE A O 1
ATOM 1424 N N . THR A 1 183 ? -9.297 18.112 6.037 1.00 91.25 183 THR A N 1
ATOM 1425 C CA . THR A 1 183 ? -9.252 18.109 7.503 1.00 91.25 183 THR A CA 1
ATOM 1426 C C . THR A 1 183 ? -10.124 16.985 8.035 1.00 91.25 183 THR A C 1
ATOM 1428 O O . THR A 1 183 ? -11.280 16.854 7.641 1.00 91.25 183 THR A O 1
ATOM 1431 N N . THR A 1 184 ? -9.599 16.199 8.970 1.00 93.81 184 THR A N 1
ATOM 1432 C CA . THR A 1 184 ? -10.338 15.088 9.564 1.00 93.81 184 THR A CA 1
ATOM 1433 C C . THR A 1 184 ? -10.330 15.142 11.087 1.00 93.81 184 THR A C 1
ATOM 1435 O O . THR A 1 184 ? -9.297 15.407 11.710 1.00 93.81 184 THR A O 1
ATOM 1438 N N . PHE A 1 185 ? -11.501 14.890 11.670 1.00 94.88 185 PHE A N 1
ATOM 1439 C CA . PHE A 1 185 ? -11.747 14.816 13.105 1.00 94.88 185 PHE A CA 1
ATOM 1440 C C . PHE A 1 185 ? -12.094 13.374 13.470 1.00 94.88 185 PHE A C 1
ATOM 1442 O O . PHE A 1 185 ? -13.027 12.805 12.917 1.00 94.88 185 PHE A O 1
ATOM 1449 N N . SER A 1 186 ? -11.338 12.774 14.383 1.00 92.81 186 SER A N 1
ATOM 1450 C CA . SER A 1 186 ? -11.368 11.345 14.676 1.00 92.81 186 SER A CA 1
ATOM 1451 C C . SER A 1 186 ? -11.673 11.085 16.139 1.00 92.81 186 SER A C 1
ATOM 1453 O O . SER A 1 186 ? -10.807 11.199 17.014 1.00 92.81 186 SER A O 1
ATOM 1455 N N . LEU A 1 187 ? -12.908 10.654 16.401 1.00 90.19 187 LEU A N 1
ATOM 1456 C CA . LEU A 1 187 ? -13.277 10.156 17.720 1.00 90.19 187 LEU A CA 1
ATOM 1457 C C . LEU A 1 187 ? -12.607 8.802 17.998 1.00 90.19 187 LEU A C 1
ATOM 1459 O O . LEU A 1 187 ? -12.332 8.478 19.150 1.00 90.19 187 LEU A O 1
ATOM 1463 N N . ARG A 1 188 ? -12.248 8.041 16.953 1.00 88.00 188 ARG A N 1
ATOM 1464 C CA . ARG A 1 188 ? -11.470 6.801 17.069 1.00 88.00 188 ARG A CA 1
ATOM 1465 C C . ARG A 1 188 ? -10.112 7.054 17.699 1.00 88.00 188 ARG A C 1
ATOM 1467 O O . ARG A 1 188 ? -9.778 6.378 18.665 1.00 88.00 188 ARG A O 1
ATOM 1474 N N . LYS A 1 189 ? -9.327 8.009 17.192 1.00 81.31 189 LYS A N 1
ATOM 1475 C CA . LYS A 1 189 ? -8.010 8.329 17.776 1.00 81.31 189 LYS A CA 1
ATOM 1476 C C . LYS A 1 189 ? -8.126 8.770 19.234 1.00 81.31 189 LYS A C 1
ATOM 1478 O O . LYS A 1 189 ? -7.282 8.422 20.056 1.00 81.31 189 LYS A O 1
ATOM 1483 N N . PHE A 1 190 ? -9.204 9.471 19.569 1.00 75.69 190 PHE A N 1
ATOM 1484 C CA . PHE A 1 190 ? -9.471 9.885 20.938 1.00 75.69 190 PHE A CA 1
ATOM 1485 C C . PHE A 1 190 ? -9.859 8.710 21.858 1.00 75.69 190 PHE A C 1
ATOM 1487 O O . PHE A 1 190 ? -9.276 8.559 22.928 1.00 75.69 190 PHE A O 1
ATOM 1494 N N . LEU A 1 191 ? -10.804 7.854 21.453 1.00 78.69 191 LEU A N 1
ATOM 1495 C CA . LEU A 1 191 ? -11.354 6.778 22.294 1.00 78.69 191 LEU A CA 1
ATOM 1496 C C . LEU A 1 191 ? -10.523 5.487 22.292 1.00 78.69 191 LEU A C 1
ATOM 1498 O O . LEU A 1 191 ? -10.563 4.737 23.264 1.00 78.69 191 LEU A O 1
ATOM 1502 N N . CYS A 1 192 ? -9.787 5.220 21.214 1.00 77.06 192 CYS A N 1
ATOM 1503 C CA . CYS A 1 192 ? -9.056 3.970 20.997 1.00 77.06 192 CYS A CA 1
ATOM 1504 C C . CYS A 1 192 ? -7.535 4.089 21.187 1.00 77.06 192 CYS A C 1
ATOM 1506 O O . CYS A 1 192 ? -6.837 3.096 20.989 1.00 77.06 192 CYS A O 1
ATOM 1508 N N . SER A 1 193 ? -7.009 5.265 21.551 1.00 66.94 193 SER A N 1
ATOM 1509 C CA . SER A 1 193 ? -5.593 5.422 21.916 1.00 66.94 193 SER A CA 1
ATOM 1510 C C . SER A 1 193 ? -5.318 4.887 23.327 1.00 66.94 193 SER A C 1
ATOM 1512 O O . SER A 1 193 ? -6.192 4.895 24.204 1.00 66.94 193 SER A O 1
ATOM 1514 N N . GLY A 1 194 ? -4.084 4.430 23.581 1.00 55.09 194 GLY A N 1
ATOM 1515 C CA . GLY A 1 194 ? -3.706 3.781 24.849 1.00 55.09 194 GLY A CA 1
ATOM 1516 C C . GLY A 1 194 ? -3.889 4.643 26.112 1.00 55.09 194 GLY A C 1
ATOM 1517 O O . GLY A 1 194 ? -3.912 4.112 27.223 1.00 55.09 194 GLY A O 1
ATOM 1518 N N . PHE A 1 195 ? -4.051 5.961 25.957 1.00 48.28 195 PHE A N 1
ATOM 1519 C CA . PHE A 1 195 ? -4.303 6.911 27.043 1.00 48.28 195 PHE A CA 1
ATOM 1520 C C . PHE A 1 195 ? -5.749 6.840 27.572 1.00 48.28 195 PHE A C 1
ATOM 1522 O O . PHE A 1 195 ? -5.962 6.828 28.785 1.00 48.28 195 PHE A O 1
ATOM 1529 N N . SER A 1 196 ? -6.740 6.720 26.682 1.00 50.44 196 SER A N 1
ATOM 1530 C CA . SER A 1 196 ? -8.170 6.694 27.037 1.00 50.44 196 SER A CA 1
ATOM 1531 C C . SER A 1 196 ? -8.646 5.316 27.501 1.00 50.44 196 SER A C 1
ATOM 1533 O O . SER A 1 196 ? -9.537 5.227 28.342 1.00 50.44 196 SER A O 1
ATOM 1535 N N . ALA A 1 197 ? -7.998 4.234 27.050 1.00 48.69 197 ALA A N 1
ATOM 1536 C CA . ALA A 1 197 ? -8.285 2.868 27.505 1.00 48.69 197 ALA A CA 1
ATOM 1537 C C . ALA A 1 197 ? -8.011 2.647 29.011 1.00 48.69 197 ALA A C 1
ATOM 1539 O O . ALA A 1 197 ? -8.558 1.723 29.611 1.00 48.69 197 ALA A O 1
ATOM 1540 N N . LYS A 1 198 ? -7.195 3.508 29.643 1.00 48.62 198 LYS A N 1
ATOM 1541 C CA . LYS A 1 198 ? -6.955 3.504 31.097 1.00 48.62 198 LYS A CA 1
ATOM 1542 C C . LYS A 1 198 ? -8.041 4.240 31.900 1.00 48.62 198 LYS A C 1
ATOM 1544 O O . LYS A 1 198 ? -8.083 4.087 33.121 1.00 48.62 198 LYS A O 1
ATOM 1549 N N . GLN A 1 199 ? -8.924 5.018 31.261 1.00 54.47 199 GLN A N 1
ATOM 1550 C CA . GLN A 1 199 ? -10.026 5.704 31.943 1.00 54.47 199 GLN A CA 1
ATOM 1551 C C . GLN A 1 199 ? -11.240 4.778 32.100 1.00 54.47 199 GLN A C 1
ATOM 1553 O O . GLN A 1 199 ? -11.816 4.279 31.137 1.00 54.47 199 GLN A O 1
ATOM 1558 N N . LYS A 1 200 ? -11.654 4.564 33.353 1.00 52.38 200 LYS A N 1
ATOM 1559 C CA . LYS A 1 200 ? -12.608 3.526 33.780 1.00 52.38 200 LYS A CA 1
ATOM 1560 C C . LYS A 1 200 ? -14.085 3.734 33.387 1.00 52.38 200 LYS A C 1
ATOM 1562 O O . LYS A 1 200 ? -14.929 3.012 33.905 1.00 52.38 200 LYS A O 1
ATOM 1567 N N . ASN A 1 201 ? -14.454 4.664 32.495 1.00 63.66 201 ASN A N 1
ATOM 1568 C CA . ASN A 1 201 ? -15.876 4.824 32.142 1.00 63.66 201 ASN A CA 1
ATOM 1569 C C . ASN A 1 201 ? -16.168 5.338 30.719 1.00 63.66 201 ASN A C 1
ATOM 1571 O O . ASN A 1 201 ? -16.874 6.327 30.534 1.00 63.66 201 ASN A O 1
ATOM 1575 N N . LEU A 1 202 ? -15.674 4.626 29.701 1.00 75.88 202 LEU A N 1
ATOM 1576 C CA . LEU A 1 202 ? -16.022 4.884 28.293 1.00 75.88 202 LEU A CA 1
ATOM 1577 C C . LEU A 1 202 ? -17.490 4.561 27.954 1.00 75.88 202 LEU A C 1
ATOM 1579 O O . LEU A 1 202 ? -17.969 4.963 26.901 1.00 75.88 202 LEU A O 1
ATOM 1583 N N . SER A 1 203 ? -18.222 3.883 28.846 1.00 78.38 203 SER A N 1
ATOM 1584 C CA . SER A 1 203 ? -19.618 3.494 28.603 1.00 78.38 203 SER A CA 1
ATOM 1585 C C . SER A 1 203 ? -20.552 4.691 28.392 1.00 78.38 203 SER A C 1
ATOM 1587 O O . SER A 1 203 ? -21.497 4.600 27.616 1.00 78.38 203 SER A O 1
ATOM 1589 N N . LYS A 1 204 ? -20.242 5.835 29.021 1.00 86.56 204 LYS A N 1
ATOM 1590 C CA . LYS A 1 204 ? -20.985 7.093 28.866 1.00 86.56 204 LYS A CA 1
ATOM 1591 C C . LYS A 1 204 ? -20.795 7.753 27.497 1.00 86.56 204 LYS A C 1
ATOM 1593 O O . LYS A 1 204 ? -21.531 8.681 27.186 1.00 86.56 204 LYS A O 1
ATOM 1598 N N . MET A 1 205 ? -19.836 7.299 26.684 1.00 87.81 205 MET A N 1
ATOM 1599 C CA . MET A 1 205 ? -19.640 7.782 25.307 1.00 87.81 205 MET A CA 1
ATOM 1600 C C . MET A 1 205 ? -20.673 7.225 24.327 1.00 87.81 205 MET A C 1
ATOM 1602 O O . MET A 1 205 ? -20.723 7.675 23.187 1.00 87.81 205 MET A O 1
ATOM 1606 N N . PHE A 1 206 ? -21.476 6.252 24.756 1.00 91.19 206 PHE A N 1
ATOM 1607 C CA . PHE A 1 206 ? -22.471 5.580 23.933 1.00 91.19 206 PHE A CA 1
ATOM 1608 C C . PHE A 1 206 ? -23.864 5.777 24.519 1.00 91.19 206 PHE A C 1
ATOM 1610 O O . PHE A 1 206 ? -24.029 5.814 25.742 1.00 91.19 206 PHE A O 1
ATOM 1617 N N . ALA A 1 207 ? -24.848 5.900 23.635 1.00 90.50 207 ALA A N 1
ATOM 1618 C CA . ALA A 1 207 ? -26.258 5.988 23.982 1.00 90.50 207 ALA A CA 1
ATOM 1619 C C . ALA A 1 207 ? -26.763 4.682 24.625 1.00 90.50 207 ALA A C 1
ATOM 1621 O O . ALA A 1 207 ? -26.046 3.670 24.685 1.00 90.50 207 ALA A O 1
ATOM 1622 N N . THR A 1 208 ? -28.001 4.669 25.121 1.00 89.06 208 THR A N 1
ATOM 1623 C CA . THR A 1 208 ? -28.582 3.473 25.757 1.00 89.06 208 THR A CA 1
ATOM 1624 C C . THR A 1 208 ? -28.681 2.270 24.825 1.00 89.06 208 THR A C 1
ATOM 1626 O O . THR A 1 208 ? -28.528 1.146 25.301 1.00 89.06 208 THR A O 1
ATOM 1629 N N . ASP A 1 209 ? -28.796 2.490 23.512 1.00 86.25 209 ASP A N 1
ATOM 1630 C CA . ASP A 1 209 ? -28.775 1.428 22.498 1.00 86.25 209 ASP A CA 1
ATOM 1631 C C . ASP A 1 209 ? -27.421 0.699 22.369 1.00 86.25 209 ASP A C 1
ATOM 1633 O O . ASP A 1 209 ? -27.310 -0.310 21.672 1.00 86.25 209 ASP A O 1
ATOM 1637 N N . GLY A 1 210 ? -26.380 1.201 23.042 1.00 84.88 210 GLY A N 1
ATOM 1638 C CA . GLY A 1 210 ? -25.054 0.600 23.103 1.00 84.88 210 GLY A CA 1
ATOM 1639 C C . GLY A 1 210 ? -24.251 0.656 21.805 1.00 84.88 210 GLY A C 1
ATOM 1640 O O . GLY A 1 210 ? -23.134 0.133 21.790 1.00 84.88 210 GLY A O 1
ATOM 1641 N N . ASN A 1 211 ? -24.788 1.284 20.757 1.00 86.75 211 ASN A N 1
ATOM 1642 C CA . ASN A 1 211 ? -24.254 1.306 19.400 1.00 86.75 211 ASN A CA 1
ATOM 1643 C C . ASN A 1 211 ? -23.936 2.732 18.924 1.00 86.75 211 ASN A C 1
ATOM 1645 O O . ASN A 1 211 ? -22.867 2.967 18.363 1.00 86.75 211 ASN A O 1
ATOM 1649 N N . HIS A 1 212 ? -24.835 3.691 19.141 1.00 92.69 212 HIS A N 1
ATOM 1650 C CA . HIS A 1 212 ? -24.624 5.080 18.736 1.00 92.69 212 HIS A CA 1
ATOM 1651 C C . HIS A 1 212 ? -23.868 5.865 19.812 1.00 92.69 212 HIS A C 1
ATOM 1653 O O . HIS A 1 212 ? -23.872 5.515 20.993 1.00 92.69 212 HIS A O 1
ATOM 1659 N N . ILE A 1 213 ? -23.194 6.934 19.389 1.00 92.94 213 ILE A N 1
ATOM 1660 C CA . ILE A 1 213 ? -22.475 7.842 20.282 1.00 92.94 213 ILE A CA 1
ATOM 1661 C C . ILE A 1 213 ? -23.475 8.692 21.076 1.00 92.94 213 ILE A C 1
ATOM 1663 O O . ILE A 1 213 ? -24.489 9.135 20.544 1.00 92.94 213 ILE A O 1
ATOM 1667 N N . SER A 1 214 ? -23.192 8.904 22.360 1.00 92.81 214 SER A N 1
ATOM 1668 C CA . SER A 1 214 ? -24.011 9.740 23.240 1.00 92.81 214 SER A CA 1
ATOM 1669 C C . SER A 1 214 ? -23.773 11.232 22.999 1.00 92.81 214 SER A C 1
ATOM 1671 O O . SER A 1 214 ? -22.865 11.648 22.270 1.00 92.81 214 SER A O 1
ATOM 1673 N N . ILE A 1 215 ? -24.532 12.061 23.714 1.00 93.38 215 ILE A N 1
ATOM 1674 C CA . ILE A 1 215 ? -24.378 13.517 23.710 1.00 93.38 215 ILE A CA 1
ATOM 1675 C C . ILE A 1 215 ? -22.951 13.966 24.056 1.00 93.38 215 ILE A C 1
ATOM 1677 O O . ILE A 1 215 ? -22.443 14.937 23.498 1.00 93.38 215 ILE A O 1
ATOM 1681 N N . ILE A 1 216 ? -22.250 13.205 24.903 1.00 90.69 216 ILE A N 1
ATOM 1682 C CA . ILE A 1 216 ? -20.864 13.489 25.291 1.00 90.69 216 ILE A CA 1
ATOM 1683 C C . ILE A 1 216 ? -19.931 13.358 24.086 1.00 90.69 216 ILE A C 1
ATOM 1685 O O . ILE A 1 216 ? -19.077 14.219 23.877 1.00 90.69 216 ILE A O 1
ATOM 1689 N N . GLY A 1 217 ? -20.083 12.312 23.271 1.00 91.06 217 GLY A N 1
ATOM 1690 C CA . GLY A 1 217 ? -19.227 12.142 22.099 1.00 91.06 217 GLY A CA 1
ATOM 1691 C C . GLY A 1 217 ? -19.542 13.149 20.987 1.00 91.06 217 GLY A C 1
ATOM 1692 O O . GLY A 1 217 ? -18.618 13.623 20.325 1.00 91.06 217 GLY A O 1
ATOM 1693 N N . HIS A 1 218 ? -20.804 13.572 20.839 1.00 94.94 218 HIS A N 1
ATOM 1694 C CA . HIS A 1 218 ? -21.151 14.710 19.977 1.00 94.94 218 HIS A CA 1
ATOM 1695 C C . HIS A 1 218 ? -20.493 16.014 20.452 1.00 94.94 218 HIS A C 1
ATOM 1697 O O . HIS A 1 218 ? -19.893 16.723 19.641 1.00 94.94 218 HIS A O 1
ATOM 1703 N N . ALA A 1 219 ? -20.525 16.299 21.758 1.00 92.50 219 ALA A N 1
ATOM 1704 C CA . ALA A 1 219 ? -19.871 17.469 22.340 1.00 92.50 219 ALA A CA 1
ATOM 1705 C C . ALA A 1 219 ? -18.344 17.440 22.147 1.00 92.50 219 ALA A C 1
ATOM 1707 O O . ALA A 1 219 ? -17.738 18.461 21.822 1.00 92.50 219 ALA A O 1
ATOM 1708 N N . GLN A 1 220 ? -17.711 16.270 22.281 1.00 91.56 220 GLN A N 1
ATOM 1709 C CA . GLN A 1 220 ? -16.277 16.105 22.019 1.00 91.56 220 GLN A CA 1
ATOM 1710 C C . GLN A 1 220 ? -15.918 16.364 20.558 1.00 91.56 220 GLN A C 1
ATOM 1712 O O . GLN A 1 220 ? -14.930 17.047 20.281 1.00 91.56 220 GLN A O 1
ATOM 1717 N N . MET A 1 221 ? -16.728 15.857 19.628 1.00 94.50 221 MET A N 1
ATOM 1718 C CA . MET A 1 221 ? -16.542 16.120 18.205 1.00 94.50 221 MET A CA 1
ATOM 1719 C C . MET A 1 221 ? -16.664 17.617 17.897 1.00 94.50 221 MET A C 1
ATOM 1721 O O . MET A 1 221 ? -15.760 18.198 17.295 1.00 94.50 221 MET A O 1
ATOM 1725 N N . ALA A 1 222 ? -17.723 18.264 18.394 1.00 95.75 222 ALA A N 1
ATOM 1726 C CA . ALA A 1 222 ? -17.923 19.702 18.242 1.00 95.75 222 ALA A CA 1
ATOM 1727 C C . ALA A 1 222 ? -16.750 20.506 18.807 1.00 95.75 222 ALA A C 1
ATOM 1729 O O . ALA A 1 222 ? -16.257 21.423 18.156 1.00 95.75 222 ALA A O 1
ATOM 1730 N N . PHE A 1 223 ? -16.252 20.138 19.989 1.00 93.75 223 PHE A N 1
ATOM 1731 C CA . PHE A 1 223 ? -15.118 20.809 20.614 1.00 93.75 223 PHE A CA 1
ATOM 1732 C C . PHE A 1 223 ? -13.846 20.730 19.759 1.00 93.75 223 PHE A C 1
ATOM 1734 O O . PHE A 1 223 ? -13.162 21.741 19.589 1.00 93.75 223 PHE A O 1
ATOM 1741 N N . MET A 1 224 ? -13.534 19.560 19.186 1.00 93.69 224 MET A N 1
ATOM 1742 C CA . MET A 1 224 ? -12.389 19.412 18.278 1.00 93.69 224 MET A CA 1
ATOM 1743 C C . MET A 1 224 ? -12.533 20.315 17.046 1.00 93.69 224 MET A C 1
ATOM 1745 O O . MET A 1 224 ? -11.577 20.999 16.675 1.00 93.69 224 MET A O 1
ATOM 1749 N N . MET A 1 225 ? -13.730 20.366 16.457 1.00 95.00 225 MET A N 1
ATOM 1750 C CA . MET A 1 225 ? -14.036 21.206 15.295 1.00 95.00 225 MET A CA 1
ATOM 1751 C C . MET A 1 225 ? -13.933 22.699 15.613 1.00 95.00 225 MET A C 1
ATOM 1753 O O . MET A 1 225 ? -13.213 23.426 14.927 1.00 95.00 225 MET A O 1
ATOM 1757 N N . ILE A 1 226 ? -14.589 23.146 16.687 1.00 95.50 226 ILE A N 1
ATOM 1758 C CA . ILE A 1 226 ? -14.563 24.534 17.165 1.00 95.50 226 ILE A CA 1
ATOM 1759 C C . ILE A 1 226 ? -13.127 24.962 17.444 1.00 95.50 226 ILE A C 1
ATOM 1761 O O . ILE A 1 226 ? -12.687 26.004 16.965 1.00 95.50 226 ILE A O 1
ATOM 1765 N N . ASN A 1 227 ? -12.367 24.162 18.197 1.00 92.19 227 ASN A N 1
ATOM 1766 C CA . ASN A 1 227 ? -11.003 24.533 18.543 1.00 92.19 227 ASN A CA 1
ATOM 1767 C C . ASN A 1 227 ? -10.120 24.642 17.294 1.00 92.19 227 ASN A C 1
ATOM 1769 O O . ASN A 1 227 ? -9.349 25.592 17.190 1.00 92.19 227 ASN A O 1
ATOM 1773 N N . HIS A 1 228 ? -10.258 23.724 16.336 1.00 91.38 228 HIS A N 1
ATOM 1774 C CA . HIS A 1 228 ? -9.507 23.766 15.081 1.00 91.38 228 HIS A CA 1
ATOM 1775 C C . HIS A 1 228 ? -9.812 25.018 14.252 1.00 91.38 228 HIS A C 1
ATOM 1777 O O . HIS A 1 228 ? -8.896 25.753 13.880 1.00 91.38 228 HIS A O 1
ATOM 1783 N N . VAL A 1 229 ? -11.096 25.296 14.007 1.00 91.31 229 VAL A N 1
ATOM 1784 C CA . VAL A 1 229 ? -11.525 26.469 13.230 1.00 91.31 229 VAL A CA 1
ATOM 1785 C C . VAL A 1 229 ? -11.138 27.763 13.943 1.00 91.31 229 VAL A C 1
ATOM 1787 O O . VAL A 1 229 ? -10.567 28.650 13.315 1.00 91.31 229 VAL A O 1
ATOM 1790 N N . ARG A 1 230 ? -11.322 27.841 15.266 1.00 92.31 230 ARG A N 1
ATOM 1791 C CA . ARG A 1 230 ? -10.897 28.987 16.083 1.00 92.31 230 ARG A CA 1
ATOM 1792 C C . ARG A 1 230 ? -9.399 29.262 15.961 1.00 92.31 230 ARG A C 1
ATOM 1794 O O . ARG A 1 230 ? -9.010 30.413 15.809 1.00 92.31 230 ARG A O 1
ATOM 1801 N N . GLN A 1 231 ? -8.548 28.237 16.035 1.00 87.81 231 GLN A N 1
ATOM 1802 C CA . GLN A 1 231 ? -7.098 28.422 15.886 1.00 87.81 231 GLN A CA 1
ATOM 1803 C C . GLN A 1 231 ? -6.729 28.918 14.484 1.00 87.81 231 GLN A C 1
ATOM 1805 O O . GLN A 1 231 ? -5.877 29.791 14.348 1.00 87.81 231 GLN A O 1
ATOM 1810 N N . LEU A 1 232 ? -7.387 28.411 13.438 1.00 85.69 232 LEU A N 1
ATOM 1811 C CA . LEU A 1 232 ? -7.180 28.915 12.080 1.00 85.69 232 LEU A CA 1
ATOM 1812 C C . LEU A 1 232 ? -7.642 30.367 11.924 1.00 85.69 232 LEU A C 1
ATOM 1814 O O . LEU A 1 232 ? -6.930 31.140 11.290 1.00 85.69 232 LEU A O 1
ATOM 1818 N N . MET A 1 233 ? -8.772 30.744 12.525 1.00 88.62 233 MET A N 1
ATOM 1819 C CA . MET A 1 233 ? -9.247 32.130 12.547 1.00 88.62 233 MET A CA 1
ATOM 1820 C C . MET A 1 233 ? -8.241 33.062 13.227 1.00 88.62 233 MET A C 1
ATOM 1822 O O . MET A 1 233 ? -7.884 34.083 12.650 1.00 88.62 233 MET A O 1
ATOM 1826 N N . LEU A 1 234 ? -7.724 32.687 14.402 1.00 85.44 234 LEU A N 1
ATOM 1827 C CA . LEU A 1 234 ? -6.703 33.470 15.108 1.00 85.44 234 LEU A CA 1
ATOM 1828 C C . LEU A 1 234 ? -5.437 33.651 14.262 1.00 85.44 234 LEU A C 1
ATOM 1830 O O . LEU A 1 234 ? -4.966 34.770 14.108 1.00 85.44 234 LEU A O 1
ATOM 1834 N N . ASN A 1 235 ? -4.954 32.584 13.618 1.00 80.38 235 ASN A N 1
ATOM 1835 C CA . ASN A 1 235 ? -3.791 32.668 12.730 1.00 80.38 235 ASN A CA 1
ATOM 1836 C C . ASN A 1 235 ? -4.024 33.606 11.530 1.00 80.38 235 ASN A C 1
ATOM 1838 O O . ASN A 1 235 ? -3.094 34.272 11.079 1.00 80.38 235 ASN A O 1
ATOM 1842 N N . VAL A 1 236 ? -5.246 33.640 10.982 1.00 78.62 236 VAL A N 1
ATOM 1843 C CA . VAL A 1 236 ? -5.611 34.574 9.903 1.00 78.62 236 VAL A CA 1
ATOM 1844 C C . VAL A 1 236 ? -5.617 36.014 10.424 1.00 78.62 236 VAL A C 1
ATOM 1846 O O . VAL A 1 236 ? -5.032 36.885 9.785 1.00 78.62 236 VAL A O 1
ATOM 1849 N N . LEU A 1 237 ? -6.209 36.260 11.595 1.00 77.31 237 LEU A N 1
ATOM 1850 C CA . LEU A 1 237 ? -6.253 37.584 12.223 1.00 77.31 237 LEU A CA 1
ATOM 1851 C C . LEU A 1 237 ? -4.854 38.113 12.574 1.00 77.31 237 LEU A C 1
ATOM 1853 O O . LEU A 1 237 ? -4.552 39.266 12.272 1.00 77.31 237 LEU A O 1
ATOM 1857 N N . ASP A 1 238 ? -3.976 37.278 13.132 1.00 74.25 238 ASP A N 1
ATOM 1858 C CA . ASP A 1 238 ? -2.583 37.644 13.427 1.00 74.25 238 ASP A CA 1
ATOM 1859 C C . ASP A 1 238 ? -1.815 38.030 12.153 1.00 74.25 238 ASP A C 1
ATOM 1861 O O . ASP A 1 238 ? -1.068 39.014 12.136 1.00 74.25 238 ASP A O 1
ATOM 1865 N N . GLY A 1 239 ? -2.050 37.308 11.052 1.00 68.81 239 GLY A N 1
ATOM 1866 C CA . GLY A 1 239 ? -1.520 37.657 9.733 1.00 68.81 239 GLY A CA 1
ATOM 1867 C C . GLY A 1 239 ? -1.997 39.032 9.252 1.00 68.81 239 GLY A C 1
ATOM 1868 O O . GLY A 1 239 ? -1.198 39.846 8.794 1.00 68.81 239 GLY A O 1
ATOM 1869 N N . LEU A 1 240 ? -3.282 39.349 9.413 1.00 66.62 240 LEU A N 1
ATOM 1870 C CA . LEU A 1 240 ? -3.824 40.656 9.023 1.00 66.62 240 LEU A CA 1
ATOM 1871 C C . LEU A 1 240 ? -3.260 41.793 9.893 1.00 66.62 240 LEU A C 1
ATOM 1873 O O . LEU A 1 240 ? -2.857 42.832 9.372 1.00 66.62 240 LEU A O 1
ATOM 1877 N N . MET A 1 241 ? -3.165 41.591 11.211 1.00 64.38 241 MET A N 1
ATOM 1878 C CA . MET A 1 241 ? -2.639 42.593 12.149 1.00 64.38 241 MET A CA 1
ATOM 1879 C C . MET A 1 241 ? -1.149 42.888 11.955 1.00 64.38 241 MET A C 1
ATOM 1881 O O . MET A 1 241 ? -0.725 44.033 12.110 1.00 64.38 241 MET A O 1
ATOM 1885 N N . THR A 1 242 ? -0.348 41.876 11.620 1.00 54.47 242 THR A N 1
ATOM 1886 C CA . THR A 1 242 ? 1.082 42.056 11.316 1.00 54.47 242 THR A CA 1
ATOM 1887 C C . THR A 1 242 ? 1.286 42.843 10.022 1.00 54.47 242 THR A C 1
ATOM 1889 O O . THR A 1 242 ? 2.138 43.729 9.984 1.00 54.47 242 THR A O 1
ATOM 1892 N N . THR A 1 243 ? 0.439 42.616 9.015 1.00 52.28 243 THR A N 1
ATOM 1893 C CA . THR A 1 243 ? 0.455 43.369 7.748 1.00 52.28 243 THR A CA 1
ATOM 1894 C C . THR A 1 243 ? 0.081 44.848 7.945 1.00 52.28 243 THR A C 1
ATOM 1896 O O . THR A 1 243 ? 0.639 45.716 7.285 1.00 52.28 243 THR A O 1
ATOM 1899 N N . MET A 1 244 ? -0.800 45.167 8.904 1.00 48.25 244 MET A N 1
ATOM 1900 C CA . MET A 1 244 ? -1.206 46.549 9.223 1.00 48.25 244 MET A CA 1
ATOM 1901 C C . MET A 1 244 ? -0.170 47.361 10.030 1.00 48.25 244 MET A C 1
ATOM 1903 O O . MET A 1 244 ? -0.264 48.586 10.071 1.00 48.25 244 MET A O 1
ATOM 1907 N N . LYS A 1 245 ? 0.812 46.720 10.686 1.00 41.97 245 LYS A N 1
ATOM 1908 C CA . LYS A 1 245 ? 1.809 47.392 11.551 1.00 41.97 245 LYS A CA 1
ATOM 1909 C C . LYS A 1 245 ? 3.136 47.743 10.855 1.00 41.97 245 LYS A C 1
ATOM 1911 O O . LYS A 1 245 ? 3.946 48.455 11.445 1.00 41.97 245 LYS A O 1
ATOM 1916 N N . GLY A 1 246 ? 3.374 47.284 9.624 1.00 37.50 246 GLY A N 1
ATOM 1917 C CA . GLY A 1 246 ? 4.553 47.648 8.827 1.00 37.50 246 GLY A CA 1
ATOM 1918 C C . GLY A 1 246 ? 4.293 48.871 7.939 1.00 37.50 246 GLY A C 1
ATOM 1919 O O . GLY A 1 246 ? 3.368 48.864 7.134 1.00 37.50 246 GLY A O 1
ATOM 1920 N N . LYS A 1 247 ? 5.106 49.930 8.057 1.00 38.28 247 LYS A N 1
ATOM 1921 C CA . LYS A 1 247 ? 5.128 51.032 7.078 1.00 38.28 247 LYS A CA 1
ATOM 1922 C C . LYS A 1 247 ? 5.826 50.569 5.785 1.00 38.28 247 LYS A C 1
ATOM 1924 O O . LYS A 1 247 ? 6.893 49.971 5.862 1.00 38.28 247 LYS A O 1
ATOM 1929 N N . VAL A 1 248 ? 5.277 51.031 4.656 1.00 33.06 248 VAL A N 1
ATOM 1930 C CA . VAL A 1 248 ? 5.841 51.166 3.290 1.00 33.06 248 VAL A CA 1
ATOM 1931 C C . VAL A 1 248 ? 5.319 50.189 2.218 1.00 33.06 248 VAL A C 1
ATOM 1933 O O . VAL A 1 248 ? 5.355 48.974 2.358 1.00 33.06 248 VAL A O 1
ATOM 1936 N N . THR A 1 249 ? 4.855 50.841 1.139 1.00 33.41 249 THR A N 1
ATOM 1937 C CA . THR A 1 249 ? 4.474 50.391 -0.212 1.00 33.41 249 THR A CA 1
ATOM 1938 C C . THR A 1 249 ? 3.527 49.208 -0.295 1.00 33.41 249 THR A C 1
ATOM 1940 O O . THR A 1 249 ? 3.932 48.059 -0.437 1.00 33.41 249 THR A O 1
ATOM 1943 N N . ALA A 1 250 ? 2.237 49.539 -0.339 1.00 31.16 250 ALA A N 1
ATOM 1944 C CA . ALA A 1 250 ? 1.266 48.704 -1.015 1.00 31.16 250 ALA A CA 1
ATOM 1945 C C . ALA A 1 250 ? 1.699 48.547 -2.482 1.00 31.16 250 ALA A C 1
ATOM 1947 O O . ALA A 1 250 ? 1.396 49.392 -3.325 1.00 31.16 250 ALA A O 1
ATOM 1948 N N . GLU A 1 251 ? 2.357 47.435 -2.808 1.00 24.61 251 GLU A N 1
ATOM 1949 C CA . GLU A 1 251 ? 1.946 46.758 -4.027 1.00 24.61 251 GLU A CA 1
ATOM 1950 C C . GLU A 1 251 ? 0.454 46.514 -3.843 1.00 24.61 251 GLU A C 1
ATOM 1952 O O . GLU A 1 251 ? 0.022 45.809 -2.926 1.00 24.61 251 GLU A O 1
ATOM 1957 N N . LYS A 1 252 ? -0.349 47.183 -4.671 1.00 28.70 252 LYS A N 1
ATOM 1958 C CA . LYS A 1 252 ? -1.702 46.730 -4.946 1.00 28.70 252 LYS A CA 1
ATOM 1959 C C . LYS A 1 252 ? -1.514 45.291 -5.404 1.00 28.70 252 LYS A C 1
ATOM 1961 O O . LYS A 1 252 ? -1.181 45.051 -6.560 1.00 28.70 252 LYS A O 1
ATOM 1966 N N . LEU A 1 253 ? -1.660 44.346 -4.480 1.00 26.02 253 LEU A N 1
ATOM 1967 C CA . LEU A 1 253 ? -1.831 42.958 -4.829 1.00 26.02 253 LEU A CA 1
ATOM 1968 C C . LEU A 1 253 ? -3.178 42.949 -5.548 1.00 26.02 253 LEU A C 1
ATOM 1970 O O . LEU A 1 253 ? -4.238 42.831 -4.934 1.00 26.02 253 LEU A O 1
ATOM 1974 N N . SER A 1 254 ? -3.142 43.163 -6.861 1.00 26.02 254 SER A N 1
ATOM 1975 C CA . SER A 1 254 ? -4.130 42.595 -7.750 1.00 26.02 254 SER A CA 1
ATOM 1976 C C . SER A 1 254 ? -3.992 41.095 -7.541 1.00 26.02 254 SER A C 1
ATOM 1978 O O . SER A 1 254 ? -3.217 40.418 -8.215 1.00 26.02 254 SER A O 1
ATOM 1980 N N . LEU A 1 255 ? -4.682 40.596 -6.513 1.00 27.03 255 LEU A N 1
ATOM 1981 C CA . LEU A 1 255 ? -5.083 39.208 -6.451 1.00 27.03 255 LEU A CA 1
ATOM 1982 C C . LEU A 1 255 ? -5.666 38.930 -7.832 1.00 27.03 255 LEU A C 1
ATOM 1984 O O . LEU A 1 255 ? -6.553 39.688 -8.238 1.00 27.03 255 LEU A O 1
ATOM 1988 N N . PRO A 1 256 ? -5.149 37.950 -8.592 1.00 22.70 256 PRO A N 1
ATOM 1989 C CA . PRO A 1 256 ? -5.793 37.606 -9.837 1.00 22.70 256 PRO A CA 1
ATOM 1990 C C . PRO A 1 256 ? -7.252 37.346 -9.491 1.00 22.70 256 PRO A C 1
ATOM 1992 O O . PRO A 1 256 ? -7.562 36.496 -8.648 1.00 22.70 256 PRO A O 1
ATOM 1995 N N . SER A 1 257 ? -8.136 38.136 -10.096 1.00 25.98 257 SER A N 1
ATOM 1996 C CA . SER A 1 257 ? -9.518 37.740 -10.242 1.00 25.98 257 SER A CA 1
ATOM 1997 C C . SER A 1 257 ? -9.472 36.307 -10.745 1.00 25.98 257 SER A C 1
ATOM 1999 O O . SER A 1 257 ? -8.844 36.003 -11.761 1.00 25.98 257 SER A O 1
ATOM 2001 N N . ILE A 1 258 ? -10.084 35.385 -10.013 1.00 31.94 258 ILE A N 1
ATOM 2002 C CA . ILE A 1 258 ? -10.474 34.132 -10.641 1.00 31.94 258 ILE A CA 1
ATOM 2003 C C . ILE A 1 258 ? -11.586 34.530 -11.616 1.00 31.94 258 ILE A C 1
ATOM 2005 O O . ILE A 1 258 ? -12.745 34.691 -11.255 1.00 31.94 258 ILE A O 1
ATOM 2009 N N . GLY A 1 259 ? -11.154 34.800 -12.837 1.00 34.41 259 GLY A N 1
ATOM 2010 C CA . GLY A 1 259 ? -11.853 35.435 -13.942 1.00 34.41 259 GLY A CA 1
ATOM 2011 C C . GLY A 1 259 ? -10.717 35.983 -14.795 1.00 34.41 259 GLY A C 1
ATOM 2012 O O . GLY A 1 259 ? -10.171 37.025 -14.464 1.00 34.41 259 GLY A O 1
ATOM 2013 N N . ASP A 1 260 ? -10.148 35.191 -15.700 1.00 23.86 260 ASP A N 1
ATOM 2014 C CA . ASP A 1 260 ? -10.875 34.687 -16.861 1.00 23.86 260 ASP A CA 1
ATOM 2015 C C . ASP A 1 260 ? -11.135 33.177 -16.887 1.00 23.86 260 ASP A C 1
ATOM 2017 O O . ASP A 1 260 ? -10.264 32.330 -17.104 1.00 23.86 260 ASP A O 1
ATOM 2021 N N . ARG A 1 261 ? -12.420 32.847 -16.748 1.00 32.16 261 ARG A N 1
ATOM 2022 C CA . ARG A 1 261 ? -12.977 31.619 -17.294 1.00 32.16 261 ARG A CA 1
ATOM 2023 C C . ARG A 1 261 ? -13.012 31.781 -18.814 1.00 32.16 261 ARG A C 1
ATOM 2025 O O . ARG A 1 261 ? -13.869 32.494 -19.325 1.00 32.16 261 ARG A O 1
ATOM 2032 N N . ILE A 1 262 ? -12.199 31.027 -19.550 1.00 25.98 262 ILE A N 1
ATOM 2033 C CA . ILE A 1 262 ? -12.682 30.549 -20.850 1.00 25.98 262 ILE A CA 1
ATOM 2034 C C . ILE A 1 262 ? -13.713 29.469 -20.520 1.00 25.98 262 ILE A C 1
ATOM 2036 O O . ILE A 1 262 ? -13.394 28.286 -20.368 1.00 25.98 262 ILE A O 1
ATOM 2040 N N . ILE A 1 263 ? -14.956 29.906 -20.323 1.00 34.16 263 ILE A N 1
ATOM 2041 C CA . ILE A 1 263 ? -16.116 29.035 -20.444 1.00 34.16 263 ILE A CA 1
ATOM 2042 C C . ILE A 1 263 ? -16.140 28.648 -21.923 1.00 34.16 263 ILE A C 1
ATOM 2044 O O . ILE A 1 263 ? -16.514 29.456 -22.764 1.00 34.16 263 ILE A O 1
ATOM 2048 N N . LEU A 1 264 ? -15.694 27.438 -22.259 1.00 33.38 264 LEU A N 1
ATOM 2049 C CA . LEU A 1 264 ? -16.270 26.783 -23.429 1.00 33.38 264 LEU A CA 1
ATOM 2050 C C . LEU A 1 264 ? -17.671 26.364 -22.961 1.00 33.38 264 LEU A C 1
ATOM 2052 O O . LEU A 1 264 ? -17.730 25.538 -22.047 1.00 33.38 264 LEU A O 1
ATOM 2056 N N . PRO A 1 265 ? -18.762 26.955 -23.481 1.00 39.00 265 PRO A N 1
ATOM 2057 C CA . PRO A 1 265 ? -20.119 26.795 -22.937 1.00 39.00 265 PRO A CA 1
ATOM 2058 C C . PRO A 1 265 ? -20.645 25.353 -22.920 1.00 39.00 265 PRO A C 1
ATOM 2060 O O . PRO A 1 265 ? -21.656 25.087 -22.281 1.00 39.00 265 PRO A O 1
ATOM 2063 N N . ASP A 1 266 ? -19.929 24.416 -23.549 1.00 43.66 266 ASP A N 1
ATOM 2064 C CA . ASP A 1 266 ? -20.498 23.138 -23.972 1.00 43.66 266 ASP A CA 1
ATOM 2065 C C . ASP A 1 266 ? -19.852 21.880 -23.349 1.00 43.66 266 ASP A C 1
ATOM 2067 O O . ASP A 1 266 ? -20.194 20.773 -23.771 1.00 43.66 266 ASP A O 1
ATOM 2071 N N . CYS A 1 267 ? -18.929 21.993 -22.374 1.00 45.31 267 CYS A N 1
ATOM 2072 C CA . CYS A 1 267 ? -18.331 20.821 -21.695 1.00 45.31 267 CYS A CA 1
ATOM 2073 C C . CYS A 1 267 ? -18.625 20.776 -20.175 1.00 45.31 267 CYS A C 1
ATOM 2075 O O . CYS A 1 267 ? -18.359 21.767 -19.491 1.00 45.31 267 CYS A O 1
ATOM 2077 N N . PRO A 1 268 ? -19.075 19.632 -19.609 1.00 47.88 268 PRO A N 1
ATOM 2078 C CA . PRO A 1 268 ? -19.365 19.462 -18.186 1.00 47.88 268 PRO A CA 1
ATOM 2079 C C . PRO A 1 268 ? -18.105 19.589 -17.321 1.00 47.88 268 PRO A C 1
ATOM 2081 O O . PRO A 1 268 ? -16.973 19.488 -17.808 1.00 47.88 268 PRO A O 1
ATOM 2084 N N . LEU A 1 269 ? -18.336 19.875 -16.035 1.00 49.31 269 LEU A N 1
ATOM 2085 C CA . LEU A 1 269 ? -17.360 20.380 -15.069 1.00 49.31 269 LEU A CA 1
ATOM 2086 C C . LEU A 1 269 ? -15.996 19.685 -15.134 1.00 49.31 269 LEU A C 1
ATOM 2088 O O . LEU A 1 269 ? -15.829 18.483 -14.936 1.00 49.31 269 LEU A O 1
ATOM 2092 N N . LYS A 1 270 ? -14.971 20.503 -15.363 1.00 48.16 270 LYS A N 1
ATOM 2093 C CA . LYS A 1 270 ? -13.581 20.069 -15.385 1.00 48.16 270 LYS A CA 1
ATOM 2094 C C . LYS A 1 270 ? -13.088 19.846 -13.952 1.00 48.16 270 LYS A C 1
ATOM 2096 O O . LYS A 1 270 ? -12.676 20.793 -13.292 1.00 48.16 270 LYS A O 1
ATOM 2101 N N . PHE A 1 271 ? -12.922 18.582 -13.560 1.00 49.19 271 PHE A N 1
ATOM 2102 C CA . PHE A 1 271 ? -12.061 18.135 -12.448 1.00 49.19 271 PHE A CA 1
ATOM 2103 C C . PHE A 1 271 ? -10.577 18.561 -12.567 1.00 49.19 271 PHE A C 1
ATOM 2105 O O . PHE A 1 271 ? -9.752 18.124 -11.766 1.00 49.19 271 PHE A O 1
ATOM 2112 N N . LYS A 1 272 ? -10.205 19.389 -13.559 1.00 43.88 272 LYS A N 1
ATOM 2113 C CA . LYS A 1 272 ? -8.824 19.652 -14.008 1.00 43.88 272 LYS A CA 1
ATOM 2114 C C . LYS A 1 272 ? -7.881 20.210 -12.934 1.00 43.88 272 LYS A C 1
ATOM 2116 O O . LYS A 1 272 ? -6.677 20.182 -13.153 1.00 43.88 272 LYS A O 1
ATOM 2121 N N . ASN A 1 273 ? -8.404 20.659 -11.792 1.00 57.22 273 ASN A N 1
ATOM 2122 C CA . ASN A 1 273 ? -7.610 21.204 -10.687 1.00 57.22 273 ASN A CA 1
ATOM 2123 C C . ASN A 1 273 ? -7.577 20.310 -9.433 1.00 57.22 273 ASN A C 1
ATOM 2125 O O . ASN A 1 273 ? -6.930 20.676 -8.452 1.00 57.22 273 ASN A O 1
ATOM 2129 N N . LEU A 1 274 ? -8.266 19.162 -9.425 1.00 63.22 274 LEU A N 1
ATOM 2130 C CA . LEU A 1 274 ? -8.122 18.182 -8.346 1.00 63.22 274 LEU A CA 1
ATOM 2131 C C . LEU A 1 274 ? -6.961 17.226 -8.646 1.00 63.22 274 LEU A C 1
ATOM 2133 O O . LEU A 1 274 ? -6.719 16.919 -9.815 1.00 63.22 274 LEU A O 1
ATOM 2137 N N . PRO A 1 275 ? -6.275 16.697 -7.612 1.00 62.38 275 PRO A N 1
ATOM 2138 C CA . PRO A 1 275 ? -5.377 15.559 -7.780 1.00 62.38 275 PRO A CA 1
ATOM 2139 C C . PRO A 1 275 ? -6.068 14.421 -8.545 1.00 62.38 275 PRO A C 1
ATOM 2141 O O . PRO A 1 275 ? -7.295 14.273 -8.473 1.00 62.38 275 PRO A O 1
ATOM 2144 N N . GLU A 1 276 ? -5.290 13.599 -9.253 1.00 63.97 276 GLU A N 1
ATOM 2145 C CA . GLU A 1 276 ? -5.811 12.374 -9.873 1.00 63.97 276 GLU A CA 1
ATOM 2146 C C . GLU A 1 276 ? -6.569 11.524 -8.846 1.00 63.97 276 GLU A C 1
ATOM 2148 O O . GLU A 1 276 ? -6.253 11.560 -7.658 1.00 63.97 276 GLU A O 1
ATOM 2153 N N . THR A 1 277 ? -7.554 10.741 -9.287 1.00 68.38 277 THR A N 1
ATOM 2154 C CA . THR A 1 277 ? -8.261 9.809 -8.396 1.00 68.38 277 THR A CA 1
ATOM 2155 C C . THR A 1 277 ? -7.266 8.884 -7.693 1.00 68.38 277 THR A C 1
ATOM 2157 O O . THR A 1 277 ? -6.417 8.272 -8.346 1.00 68.38 277 THR A O 1
ATOM 2160 N N . LEU A 1 278 ? -7.390 8.750 -6.376 1.00 65.94 278 LEU A N 1
ATOM 2161 C CA . LEU A 1 278 ? -6.632 7.828 -5.541 1.00 65.94 278 LEU A CA 1
ATOM 2162 C C . LEU A 1 278 ? -6.913 6.372 -5.940 1.00 65.94 278 LEU A C 1
ATOM 2164 O O . LEU A 1 278 ? -5.995 5.552 -5.964 1.00 65.94 278 LEU A O 1
ATOM 2168 N N . PHE A 1 279 ? -8.159 6.048 -6.297 1.00 67.44 279 PHE A N 1
ATOM 2169 C CA . PHE A 1 279 ? -8.581 4.711 -6.717 1.00 67.44 279 PHE A CA 1
ATOM 2170 C C . PHE A 1 279 ? -8.772 4.628 -8.251 1.00 67.44 279 PHE A C 1
ATOM 2172 O O . PHE A 1 279 ? -9.885 4.470 -8.748 1.00 67.44 279 PHE A O 1
ATOM 2179 N N . LYS A 1 280 ? -7.664 4.711 -9.012 1.00 54.53 280 LYS A N 1
ATOM 2180 C CA . LYS A 1 280 ? -7.600 4.762 -10.499 1.00 54.53 280 LYS A CA 1
ATOM 2181 C C . LYS A 1 280 ? -8.298 3.626 -11.284 1.00 54.53 280 LYS A C 1
ATOM 2183 O O . LYS A 1 280 ? -8.487 3.781 -12.485 1.00 54.53 280 LYS A O 1
ATOM 2188 N N . SER A 1 281 ? -8.715 2.515 -10.662 1.00 47.06 281 SER A N 1
ATOM 2189 C CA . SER A 1 281 ? -9.344 1.360 -11.348 1.00 47.06 281 SER A CA 1
ATOM 2190 C C . SER A 1 281 ? -10.715 1.640 -11.984 1.00 47.06 281 SER A C 1
ATOM 2192 O O . SER A 1 281 ? -11.260 0.764 -12.656 1.00 47.06 281 SER A O 1
ATOM 2194 N N . TYR A 1 282 ? -11.300 2.818 -11.767 1.00 44.72 282 TYR A N 1
ATOM 2195 C CA . TYR A 1 282 ? -12.582 3.210 -12.345 1.00 44.72 282 TYR A CA 1
ATOM 2196 C C . TYR A 1 282 ? -12.352 4.406 -13.264 1.00 44.72 282 TYR A C 1
ATOM 2198 O O . TYR A 1 282 ? -12.390 5.546 -12.811 1.00 44.72 282 TYR A O 1
ATOM 2206 N N . CYS A 1 283 ? -12.064 4.138 -14.542 1.00 38.62 283 CYS A N 1
ATOM 2207 C CA . CYS A 1 283 ? -11.990 5.155 -15.591 1.00 38.62 283 CYS A CA 1
ATOM 2208 C C . CYS A 1 283 ? -13.256 6.024 -15.554 1.00 38.62 283 CYS A C 1
ATOM 2210 O O . CYS A 1 283 ? -14.317 5.603 -16.007 1.00 38.62 283 CYS A O 1
ATOM 2212 N N . GLN A 1 284 ? -13.153 7.227 -14.999 1.00 45.28 284 GLN A N 1
ATOM 2213 C CA . GLN A 1 284 ? -14.150 8.280 -15.143 1.00 45.28 284 GLN A CA 1
ATOM 2214 C C . GLN A 1 284 ? -13.594 9.263 -16.173 1.00 45.28 284 GLN A C 1
ATOM 2216 O O . GLN A 1 284 ? -13.012 10.286 -15.823 1.00 45.28 284 GLN A O 1
ATOM 2221 N N . ASN A 1 285 ? -13.677 8.890 -17.453 1.00 44.06 285 ASN A N 1
ATOM 2222 C CA . ASN A 1 285 ? -13.090 9.688 -18.534 1.00 44.06 285 ASN A CA 1
ATOM 2223 C C . ASN A 1 285 ? -13.920 10.940 -18.863 1.00 44.06 285 ASN A C 1
ATOM 2225 O O . ASN A 1 285 ? -13.370 11.911 -19.368 1.00 44.06 285 ASN A O 1
ATOM 2229 N N . LEU A 1 286 ? -15.198 10.980 -18.482 1.00 42.78 286 LEU A N 1
ATOM 2230 C CA . LEU A 1 286 ? -16.028 12.181 -18.483 1.00 42.78 286 LEU A CA 1
ATOM 2231 C C . LEU A 1 286 ? -17.069 12.058 -17.368 1.00 42.78 286 LEU A C 1
ATOM 2233 O O . LEU A 1 286 ? -17.866 11.122 -17.369 1.00 42.78 286 LEU A O 1
ATOM 2237 N N . CYS A 1 287 ? -17.077 12.997 -16.425 1.00 51.72 287 CYS A N 1
ATOM 2238 C CA . CYS A 1 287 ? -18.137 13.079 -15.428 1.00 51.72 287 CYS A CA 1
ATOM 2239 C C . CYS A 1 287 ? -19.105 14.180 -15.829 1.00 51.72 287 CYS A C 1
ATOM 2241 O O . CYS A 1 287 ? -18.821 15.369 -15.693 1.00 51.72 287 CYS A O 1
ATOM 2243 N N . GLU A 1 288 ? -20.271 13.776 -16.305 1.00 57.16 288 GLU A N 1
ATOM 2244 C CA . GLU A 1 288 ? -21.449 14.588 -16.055 1.00 57.16 288 GLU A CA 1
ATOM 2245 C C . GLU A 1 288 ? -21.864 14.436 -14.597 1.00 57.16 288 GLU A C 1
ATOM 2247 O O . GLU A 1 288 ? -21.645 13.377 -14.003 1.00 57.16 288 GLU A O 1
ATOM 2252 N N . HIS A 1 289 ? -22.494 15.470 -14.037 1.00 67.75 289 HIS A N 1
ATOM 2253 C CA . HIS A 1 289 ? -23.072 15.360 -12.706 1.00 67.75 289 HIS A CA 1
ATOM 2254 C C . HIS A 1 289 ? -24.049 14.180 -12.634 1.00 67.75 289 HIS A C 1
ATOM 2256 O O . HIS A 1 289 ? -24.925 14.057 -13.505 1.00 67.75 289 HIS A O 1
ATOM 2262 N N . PRO A 1 290 ? -23.934 13.331 -11.599 1.00 77.75 290 PRO A N 1
ATOM 2263 C CA . PRO A 1 290 ? -24.884 12.263 -11.350 1.00 77.75 290 PRO A CA 1
ATOM 2264 C C . PRO A 1 290 ? -26.323 12.782 -11.309 1.00 77.75 290 PRO A C 1
ATOM 2266 O O . PRO A 1 290 ? -26.617 13.850 -10.769 1.00 77.75 290 PRO A O 1
ATOM 2269 N N . ARG A 1 291 ? -27.234 12.008 -11.900 1.00 83.62 291 ARG A N 1
ATOM 2270 C CA . ARG A 1 291 ? -28.673 12.268 -11.845 1.00 83.62 291 ARG A CA 1
ATOM 2271 C C . ARG A 1 291 ? -29.301 11.346 -10.806 1.00 83.62 291 ARG A C 1
ATOM 2273 O O . ARG A 1 291 ? -28.918 10.180 -10.716 1.00 83.62 291 ARG A O 1
ATOM 2280 N N . CYS A 1 292 ? -30.263 11.848 -10.042 1.00 88.81 292 CYS A N 1
ATOM 2281 C CA . CYS A 1 292 ? -30.894 11.094 -8.968 1.00 88.81 292 CYS A CA 1
ATOM 2282 C C . CYS A 1 292 ? -32.414 11.270 -8.951 1.00 88.81 292 CYS A C 1
ATOM 2284 O O . CYS A 1 292 ? -32.931 12.387 -9.021 1.00 88.81 292 CYS A O 1
ATOM 2286 N N . PHE A 1 293 ? -33.095 10.132 -8.808 1.00 90.69 293 PHE A N 1
ATOM 2287 C CA . PHE A 1 293 ? -34.482 10.016 -8.378 1.00 90.69 293 PHE A CA 1
ATOM 2288 C C . PHE A 1 293 ? -34.474 9.354 -6.999 1.00 90.69 293 PHE A C 1
ATOM 2290 O O . PHE A 1 293 ? -33.875 8.289 -6.826 1.00 90.69 293 PHE A O 1
ATOM 2297 N N . THR A 1 294 ? -35.114 9.964 -6.004 1.00 89.81 294 THR A N 1
ATOM 2298 C CA . THR A 1 294 ? -35.149 9.411 -4.645 1.00 89.81 294 THR A CA 1
ATOM 2299 C C . THR A 1 294 ? -36.406 9.825 -3.898 1.00 89.81 294 THR A C 1
ATOM 2301 O O . THR A 1 294 ? -36.855 10.965 -3.968 1.00 89.81 294 THR A O 1
ATOM 2304 N N . GLN A 1 295 ? -36.947 8.885 -3.123 1.00 87.69 295 GLN A N 1
ATOM 2305 C CA . GLN A 1 295 ? -37.972 9.151 -2.111 1.00 87.69 295 GLN A CA 1
ATOM 2306 C C . GLN A 1 295 ? -37.428 9.013 -0.677 1.00 87.69 295 GLN A C 1
ATOM 2308 O O . GLN A 1 295 ? -38.176 9.141 0.292 1.00 87.69 295 GLN A O 1
ATOM 2313 N N . ILE A 1 296 ? -36.126 8.754 -0.523 1.00 88.94 296 ILE A N 1
ATOM 2314 C CA . ILE A 1 296 ? -35.405 8.899 0.747 1.00 88.94 296 ILE A CA 1
ATOM 2315 C C . ILE A 1 296 ? -35.129 10.390 0.950 1.00 88.94 296 ILE A C 1
ATOM 2317 O O . ILE A 1 296 ? -34.685 11.052 0.012 1.00 88.94 296 ILE A O 1
ATOM 2321 N N . THR A 1 297 ? -35.415 10.913 2.143 1.00 88.88 297 THR A N 1
ATOM 2322 C CA . THR A 1 297 ? -35.329 12.347 2.443 1.00 88.88 297 THR A CA 1
ATOM 2323 C C . THR A 1 297 ? -34.775 12.606 3.850 1.00 88.88 297 THR A C 1
ATOM 2325 O O . THR A 1 297 ? -35.128 11.874 4.781 1.00 88.88 297 THR A O 1
ATOM 2328 N N . PRO A 1 298 ? -33.946 13.651 4.047 1.00 87.88 298 PRO A N 1
ATOM 2329 C CA . PRO A 1 298 ? -33.522 14.096 5.379 1.00 87.88 298 PRO A CA 1
ATOM 2330 C C . PRO A 1 298 ? -34.654 14.774 6.171 1.00 87.88 298 PRO A C 1
ATOM 2332 O O . PRO A 1 298 ? -34.591 14.875 7.399 1.00 87.88 298 PRO A O 1
ATOM 2335 N N . ASP A 1 299 ? -35.711 15.202 5.478 1.00 85.25 299 ASP A N 1
ATOM 2336 C CA . ASP A 1 299 ? -36.906 15.782 6.079 1.00 85.25 299 ASP A CA 1
ATOM 2337 C C . ASP A 1 299 ? -38.173 15.185 5.462 1.00 85.25 299 ASP A C 1
ATOM 2339 O O . ASP A 1 299 ? -38.437 15.267 4.261 1.00 85.25 299 ASP A O 1
ATOM 2343 N N . CYS A 1 300 ? -38.969 14.539 6.301 1.00 78.75 300 CYS A N 1
ATOM 2344 C CA . CYS A 1 300 ? -40.195 13.869 5.916 1.00 78.75 300 CYS A CA 1
ATOM 2345 C C . CYS A 1 300 ? -41.286 14.839 5.421 1.00 78.75 300 CYS A C 1
ATOM 2347 O O . CYS A 1 300 ? -42.164 14.411 4.674 1.00 78.75 300 CYS A O 1
ATOM 2349 N N . THR A 1 301 ? -41.183 16.129 5.761 1.00 74.31 301 THR A N 1
ATOM 2350 C CA . THR A 1 301 ? -42.109 17.197 5.345 1.00 74.31 301 THR A CA 1
ATOM 2351 C C . THR A 1 301 ? -41.696 17.893 4.046 1.00 74.31 301 THR A C 1
ATOM 2353 O O . THR A 1 301 ? -42.533 18.503 3.385 1.00 74.31 301 THR A O 1
ATOM 2356 N N . SER A 1 302 ? -40.434 17.769 3.620 1.00 72.50 302 SER A N 1
ATOM 2357 C CA . SER A 1 302 ? -39.928 18.510 2.463 1.00 72.50 302 SER A CA 1
ATOM 2358 C C . SER A 1 302 ? -40.418 17.927 1.134 1.00 72.50 302 SER A C 1
ATOM 2360 O O . SER A 1 302 ? -40.368 16.714 0.894 1.00 72.50 302 SER A O 1
ATOM 2362 N N . ASN A 1 303 ? -40.873 18.785 0.217 1.00 73.38 303 ASN A N 1
ATOM 2363 C CA . ASN A 1 303 ? -41.232 18.363 -1.136 1.00 73.38 303 ASN A CA 1
ATOM 2364 C C . ASN A 1 303 ? -39.999 18.350 -2.055 1.00 73.38 303 ASN A C 1
ATOM 2366 O O . ASN A 1 303 ? -39.763 19.278 -2.820 1.00 73.38 303 ASN A O 1
ATOM 2370 N N . ILE A 1 304 ? -39.222 17.267 -2.000 1.00 75.12 304 ILE A N 1
ATOM 2371 C CA . ILE A 1 304 ? -38.018 17.082 -2.833 1.00 75.12 304 ILE A CA 1
ATOM 2372 C C . ILE A 1 304 ? -38.316 16.762 -4.309 1.00 75.12 304 ILE A C 1
ATOM 2374 O O . ILE A 1 304 ? -37.393 16.632 -5.108 1.00 75.12 304 ILE A O 1
ATOM 2378 N N . THR A 1 305 ? -39.590 16.612 -4.691 1.00 67.50 305 THR A N 1
ATOM 2379 C CA . THR A 1 305 ? -39.994 16.183 -6.043 1.00 67.50 305 THR A CA 1
ATOM 2380 C C . THR A 1 305 ? -39.553 17.170 -7.124 1.00 67.50 305 THR A C 1
ATOM 2382 O O . THR A 1 305 ? -39.169 16.743 -8.207 1.00 67.50 305 THR A O 1
ATOM 2385 N N . ALA A 1 306 ? -39.534 18.470 -6.813 1.00 62.56 306 ALA A N 1
ATOM 2386 C CA . ALA A 1 306 ? -39.124 19.519 -7.748 1.00 62.56 306 ALA A CA 1
ATOM 2387 C C . ALA A 1 306 ? -37.616 19.515 -8.069 1.00 62.56 306 ALA A C 1
ATOM 2389 O O . ALA A 1 306 ? -37.216 20.031 -9.108 1.00 62.56 306 ALA A O 1
ATOM 2390 N N . ASN A 1 307 ? -36.788 18.900 -7.217 1.00 77.88 307 ASN A N 1
ATOM 2391 C CA . ASN A 1 307 ? -35.325 18.940 -7.326 1.00 77.88 307 ASN A CA 1
ATOM 2392 C C . ASN A 1 307 ? -34.727 17.628 -7.861 1.00 77.88 307 ASN A C 1
ATOM 2394 O O . ASN A 1 307 ? -33.506 17.468 -7.898 1.00 77.88 307 ASN A O 1
ATOM 2398 N N . GLN A 1 308 ? -35.565 16.661 -8.251 1.00 84.88 308 GLN A N 1
ATOM 2399 C CA . GLN A 1 308 ? -35.092 15.387 -8.788 1.00 84.88 308 GLN A CA 1
ATOM 2400 C C . GLN A 1 308 ? -34.532 15.585 -10.194 1.00 84.88 308 GLN A C 1
ATOM 2402 O O . GLN A 1 308 ? -35.185 16.128 -11.081 1.00 84.88 308 GLN A O 1
ATOM 2407 N N . SER A 1 309 ? -33.303 15.126 -10.403 1.00 81.88 309 SER A N 1
ATOM 2408 C CA . SER A 1 309 ? -32.575 15.333 -11.654 1.00 81.88 309 SER A CA 1
ATOM 2409 C C . SER A 1 309 ? -32.700 14.152 -12.626 1.00 81.88 309 SER A C 1
ATOM 2411 O O . SER A 1 309 ? -32.238 14.248 -13.763 1.00 81.88 309 SER A O 1
ATOM 2413 N N . LEU A 1 310 ? -33.340 13.059 -12.197 1.00 86.88 310 LEU A N 1
ATOM 2414 C CA . LEU A 1 310 ? -33.687 11.887 -13.002 1.00 86.88 310 LEU A CA 1
ATOM 2415 C C . LEU A 1 310 ? -35.204 11.665 -12.953 1.00 86.88 310 LEU A C 1
ATOM 2417 O O . LEU A 1 310 ? -35.787 11.676 -11.870 1.00 86.88 310 LEU A O 1
ATOM 2421 N N . GLN A 1 311 ? -35.835 11.425 -14.103 1.00 86.81 311 GLN A N 1
ATOM 2422 C CA . GLN A 1 311 ? -37.252 11.056 -14.155 1.00 86.81 311 GLN A CA 1
ATOM 2423 C C . GLN A 1 311 ? -37.386 9.533 -14.187 1.00 86.81 311 GLN A C 1
ATOM 2425 O O . GLN A 1 311 ? -36.730 8.862 -14.989 1.00 86.81 311 GLN A O 1
ATOM 2430 N N . VAL A 1 312 ? -38.225 9.000 -13.300 1.00 87.50 312 VAL A N 1
ATOM 2431 C CA . VAL A 1 312 ? -38.477 7.564 -13.166 1.00 87.50 312 VAL A CA 1
ATOM 2432 C C . VAL A 1 312 ? -39.976 7.333 -13.017 1.00 87.50 312 VAL A C 1
ATOM 2434 O O . VAL A 1 312 ? -40.588 7.848 -12.080 1.00 87.50 312 VAL A O 1
ATOM 2437 N N . ASN A 1 313 ? -40.541 6.518 -13.904 1.00 86.56 313 ASN A N 1
ATOM 2438 C CA . ASN A 1 313 ? -41.940 6.103 -13.877 1.00 86.56 313 ASN A CA 1
ATOM 2439 C C . ASN A 1 313 ? -42.024 4.603 -13.593 1.00 86.56 313 ASN A C 1
ATOM 2441 O O . ASN A 1 313 ? -41.291 3.814 -14.182 1.00 86.56 313 ASN A O 1
ATOM 2445 N N . ALA A 1 314 ? -42.931 4.183 -12.713 1.00 83.38 314 ALA A N 1
ATOM 2446 C CA . ALA A 1 314 ? -43.234 2.764 -12.558 1.00 83.38 314 ALA A CA 1
ATOM 2447 C C . ALA A 1 314 ? -44.253 2.344 -13.624 1.00 83.38 314 ALA A C 1
ATOM 2449 O O . ALA A 1 314 ? -45.385 2.823 -13.604 1.00 83.38 314 ALA A O 1
ATOM 2450 N N . ILE A 1 315 ? -43.849 1.450 -14.528 1.00 88.06 315 ILE A N 1
ATOM 2451 C CA . ILE A 1 315 ? -44.691 0.939 -15.624 1.00 88.06 315 ILE A CA 1
ATOM 2452 C C . ILE A 1 315 ? -45.237 -0.469 -15.340 1.00 88.06 315 ILE A C 1
ATOM 2454 O O . ILE A 1 315 ? -46.216 -0.886 -15.950 1.00 88.06 315 ILE A O 1
ATOM 2458 N N . GLY A 1 316 ? -44.681 -1.163 -14.340 1.00 78.50 316 GLY A N 1
ATOM 2459 C CA . GLY A 1 316 ? -45.199 -2.432 -13.827 1.00 78.50 316 GLY A CA 1
ATOM 2460 C C . GLY A 1 316 ? -44.855 -2.623 -12.348 1.00 78.50 316 GLY A C 1
ATOM 2461 O O . GLY A 1 316 ? -43.729 -2.371 -11.935 1.00 78.50 316 GLY A O 1
ATOM 2462 N N . THR A 1 317 ? -45.811 -3.046 -11.516 1.00 78.69 317 THR A N 1
ATOM 2463 C CA . THR A 1 317 ? -45.653 -3.101 -10.042 1.00 78.69 317 THR A CA 1
ATOM 2464 C C . THR A 1 317 ? -46.129 -4.419 -9.422 1.00 78.69 317 THR A C 1
ATOM 2466 O O . THR A 1 317 ? -46.567 -4.456 -8.272 1.00 78.69 317 THR A O 1
ATOM 2469 N N . PHE A 1 318 ? -46.059 -5.532 -10.153 1.00 76.12 318 PHE A N 1
ATOM 2470 C CA . PHE A 1 318 ? -46.548 -6.828 -9.675 1.00 76.12 318 PHE A CA 1
ATOM 2471 C C . PHE A 1 318 ? -45.931 -7.224 -8.317 1.00 76.12 318 PHE A C 1
ATOM 2473 O O . PHE A 1 318 ? -44.731 -7.452 -8.195 1.00 76.12 318 PHE A O 1
ATOM 2480 N N . GLY A 1 319 ? -46.751 -7.306 -7.265 1.00 74.81 319 GLY A N 1
ATOM 2481 C CA . GLY A 1 319 ? -46.291 -7.630 -5.909 1.00 74.81 319 GLY A CA 1
ATOM 2482 C C . GLY A 1 319 ? -45.519 -6.509 -5.190 1.00 74.81 319 GLY A C 1
ATOM 2483 O O . GLY A 1 319 ? -45.078 -6.714 -4.060 1.00 74.81 319 GLY A O 1
ATOM 2484 N N . PHE A 1 320 ? -45.390 -5.321 -5.784 1.00 83.81 320 PHE A N 1
ATOM 2485 C CA . PHE A 1 320 ? -44.867 -4.114 -5.143 1.00 83.81 320 PHE A CA 1
ATOM 2486 C C . PHE A 1 320 ? -46.000 -3.141 -4.789 1.00 83.81 320 PHE A C 1
ATOM 2488 O O . PHE A 1 320 ? -46.970 -2.991 -5.523 1.00 83.81 320 PHE A O 1
ATOM 2495 N N . GLU A 1 321 ? -45.872 -2.441 -3.664 1.00 86.19 321 GLU A N 1
ATOM 2496 C CA . GLU A 1 321 ? -46.692 -1.271 -3.336 1.00 86.19 321 GLU A CA 1
ATOM 2497 C C . GLU A 1 321 ? -45.825 -0.022 -3.264 1.00 86.19 321 GLU A C 1
ATOM 2499 O O . GLU A 1 321 ? -44.728 -0.060 -2.703 1.00 86.19 321 GLU A O 1
ATOM 2504 N N . ALA A 1 322 ? -46.319 1.091 -3.805 1.00 85.81 322 ALA A N 1
ATOM 2505 C CA . ALA A 1 322 ? -45.745 2.390 -3.496 1.00 85.81 322 ALA A CA 1
ATOM 2506 C C . ALA A 1 322 ? -45.988 2.685 -2.010 1.00 85.81 322 ALA A C 1
ATOM 2508 O O . ALA A 1 322 ? -47.103 2.528 -1.511 1.00 85.81 322 ALA A O 1
ATOM 2509 N N . ILE A 1 323 ? -44.942 3.093 -1.301 1.00 84.56 323 ILE A N 1
ATOM 2510 C CA . ILE A 1 323 ? -45.027 3.494 0.099 1.00 84.56 323 ILE A CA 1
ATOM 2511 C C . ILE A 1 323 ? -44.865 5.006 0.192 1.00 84.56 323 ILE A C 1
ATOM 2513 O O . ILE A 1 323 ? -43.911 5.583 -0.333 1.00 84.56 323 ILE A O 1
ATOM 2517 N N . GLN A 1 324 ? -45.799 5.649 0.892 1.00 78.56 324 GLN A N 1
ATOM 2518 C CA . GLN A 1 324 ? -45.605 7.030 1.320 1.00 78.56 324 GLN A CA 1
ATOM 2519 C C . GLN A 1 324 ? -44.392 7.119 2.257 1.00 78.56 324 GLN A C 1
ATOM 2521 O O . GLN A 1 324 ? -43.956 6.115 2.824 1.00 78.56 324 GLN A O 1
ATOM 2526 N N . LYS A 1 325 ? -43.830 8.322 2.407 1.00 82.94 325 LYS A N 1
ATOM 2527 C CA . LYS A 1 325 ? -42.652 8.555 3.251 1.00 82.94 325 LYS A CA 1
ATOM 2528 C C . LYS A 1 325 ? -42.901 8.059 4.680 1.00 82.94 325 LYS A C 1
ATOM 2530 O O . LYS A 1 325 ? -43.827 8.501 5.353 1.00 82.94 325 LYS A O 1
ATOM 2535 N N . VAL A 1 326 ? -42.035 7.163 5.148 1.00 82.69 326 VAL A N 1
ATOM 2536 C CA . VAL A 1 326 ? -42.052 6.598 6.500 1.00 82.69 326 VAL A CA 1
ATOM 2537 C C . VAL A 1 326 ? -40.863 7.151 7.293 1.00 82.69 326 VAL A C 1
ATOM 2539 O O . VAL A 1 326 ? -39.719 6.969 6.858 1.00 82.69 326 VAL A O 1
ATOM 2542 N N . PRO A 1 327 ? -41.084 7.787 8.458 1.00 82.19 327 PRO A N 1
ATOM 2543 C CA . PRO A 1 327 ? -40.003 8.231 9.338 1.00 82.19 327 PRO A CA 1
ATOM 2544 C C . PRO A 1 327 ? -39.078 7.084 9.775 1.00 82.19 327 PRO A C 1
ATOM 2546 O O . PRO A 1 327 ? -39.514 5.956 10.018 1.00 82.19 327 PRO A O 1
ATOM 2549 N N . ILE A 1 328 ? -37.781 7.361 9.907 1.00 82.94 328 ILE A N 1
ATOM 2550 C CA . ILE A 1 328 ? -36.788 6.365 10.332 1.00 82.94 328 ILE A CA 1
ATOM 2551 C C . ILE A 1 328 ? -36.712 6.301 11.870 1.00 82.94 328 ILE A C 1
ATOM 2553 O O . ILE A 1 328 ? -36.438 7.302 12.524 1.00 82.94 328 ILE A O 1
ATOM 2557 N N . ASN A 1 329 ? -36.869 5.094 12.438 1.00 66.31 329 ASN A N 1
ATOM 2558 C CA . ASN A 1 329 ? -36.722 4.778 13.873 1.00 66.31 329 ASN A CA 1
ATOM 2559 C C . ASN A 1 329 ? -37.572 5.656 14.826 1.00 66.31 329 ASN A C 1
ATOM 2561 O O . ASN A 1 329 ? -37.055 6.186 15.809 1.00 66.31 329 ASN A O 1
ATOM 2565 N N . SER A 1 330 ? -38.879 5.806 14.574 1.00 55.28 330 SER A N 1
ATOM 2566 C CA . SER A 1 330 ? -39.802 6.476 15.503 1.00 55.28 330 SER A CA 1
ATOM 2567 C C . SER A 1 330 ? -40.149 5.576 16.699 1.00 55.28 330 SER A C 1
ATOM 2569 O O . SER A 1 330 ? -41.129 4.839 16.690 1.00 55.28 330 SER A O 1
ATOM 2571 N N . VAL A 1 331 ? -39.344 5.651 17.760 1.00 48.88 331 VAL A N 1
ATOM 2572 C CA . VAL A 1 331 ? -39.541 4.880 19.007 1.00 48.88 331 VAL A CA 1
ATOM 2573 C C . VAL A 1 331 ? -40.890 5.177 19.674 1.00 48.88 331 VAL A C 1
ATOM 2575 O O . VAL A 1 331 ? -41.475 4.299 20.297 1.00 48.88 331 VAL A O 1
ATOM 2578 N N . LEU A 1 332 ? -41.407 6.397 19.515 1.00 47.28 332 LEU A N 1
ATOM 2579 C CA . LEU A 1 332 ? -42.604 6.862 20.221 1.00 47.28 332 LEU A CA 1
ATOM 2580 C C . LEU A 1 332 ? -43.913 6.668 19.441 1.00 47.28 332 LEU A C 1
ATOM 2582 O O . LEU A 1 332 ? -44.977 6.672 20.048 1.00 47.28 332 LEU A O 1
ATOM 2586 N N . LEU A 1 333 ? -43.856 6.471 18.119 1.00 50.50 333 LEU A N 1
ATOM 2587 C CA . LEU A 1 333 ? -45.039 6.297 17.266 1.00 50.50 333 LEU A CA 1
ATOM 2588 C C . LEU A 1 333 ? -44.685 5.424 16.045 1.00 50.50 333 LEU A C 1
ATOM 2590 O O . LEU A 1 333 ? -44.273 5.954 15.008 1.00 50.50 333 LEU A O 1
ATOM 2594 N N . PRO A 1 334 ? -44.852 4.092 16.128 1.00 44.16 334 PRO A N 1
ATOM 2595 C CA . PRO A 1 334 ? -44.543 3.162 15.035 1.00 44.16 334 PRO A CA 1
ATOM 2596 C C . PRO A 1 334 ? -45.362 3.396 13.750 1.00 44.16 334 PRO A C 1
ATOM 2598 O O . PRO A 1 334 ? -44.961 2.932 12.685 1.00 44.16 334 PRO A O 1
ATOM 2601 N N . ASN A 1 335 ? -46.470 4.144 13.853 1.00 47.66 335 ASN A N 1
ATOM 2602 C CA . ASN A 1 335 ? -47.419 4.443 12.774 1.00 47.66 335 ASN A CA 1
ATOM 2603 C C . ASN A 1 335 ? -47.564 5.954 12.477 1.00 47.66 335 ASN A C 1
ATOM 2605 O O . ASN A 1 335 ? -48.560 6.360 11.884 1.00 47.66 335 ASN A O 1
ATOM 2609 N N . ALA A 1 336 ? -46.625 6.807 12.903 1.00 53.00 336 ALA A N 1
ATOM 2610 C CA . ALA A 1 336 ? -46.709 8.240 12.602 1.00 53.00 336 ALA A CA 1
ATOM 2611 C C . ALA A 1 336 ? -46.531 8.512 11.097 1.00 53.00 336 ALA A C 1
ATOM 2613 O O . ALA A 1 336 ? -45.482 8.206 10.525 1.00 53.00 336 ALA A O 1
ATOM 2614 N N . THR A 1 337 ? -47.538 9.132 10.480 1.00 59.22 337 THR A N 1
ATOM 2615 C CA . THR A 1 337 ? -47.442 9.750 9.151 1.00 59.22 337 THR A CA 1
ATOM 2616 C C . THR A 1 337 ? -46.706 11.090 9.246 1.00 59.22 337 THR A C 1
ATOM 2618 O O . THR A 1 337 ? -46.620 11.697 10.317 1.00 59.22 337 THR A O 1
ATOM 2621 N N . CYS A 1 338 ? -46.154 11.571 8.129 1.00 63.38 338 CYS A N 1
ATOM 2622 C CA . CYS A 1 338 ? -45.448 12.858 8.077 1.00 63.38 338 CYS A CA 1
ATOM 2623 C C . CYS A 1 338 ? -46.331 14.054 8.494 1.00 63.38 338 CYS A C 1
ATOM 2625 O O . CYS A 1 338 ? -45.816 15.022 9.045 1.00 63.38 338 CYS A O 1
ATOM 2627 N N . GLU A 1 339 ? -47.651 13.954 8.310 1.00 53.00 339 GLU A N 1
ATOM 2628 C CA . GLU A 1 339 ? -48.643 14.996 8.627 1.00 53.00 339 GLU A CA 1
ATOM 2629 C C . GLU A 1 339 ? -48.753 15.300 10.133 1.00 53.00 339 GLU A C 1
ATOM 2631 O O . GLU A 1 339 ? -48.955 16.447 10.526 1.00 53.00 339 GLU A O 1
ATOM 2636 N N . ALA A 1 340 ? -48.533 14.311 11.009 1.00 50.03 340 ALA A N 1
ATOM 2637 C CA . ALA A 1 340 ? -48.629 14.503 12.461 1.00 50.03 340 ALA A CA 1
ATOM 2638 C C . ALA A 1 340 ? -47.529 15.421 13.041 1.00 50.03 340 ALA A C 1
ATOM 2640 O O . ALA A 1 340 ? -47.665 15.909 14.162 1.00 50.03 340 ALA A O 1
ATOM 2641 N N . LYS A 1 341 ? -46.444 15.673 12.291 1.00 52.47 341 LYS A N 1
ATOM 2642 C CA . LYS A 1 341 ? -45.309 16.521 12.705 1.00 52.47 341 LYS A CA 1
ATOM 2643 C C . LYS A 1 341 ? -45.342 17.941 12.131 1.00 52.47 341 LYS A C 1
ATOM 2645 O O . LYS A 1 341 ? -44.498 18.753 12.494 1.00 52.47 341 LYS A O 1
ATOM 2650 N N . GLN A 1 342 ? -46.310 18.259 11.273 1.00 45.03 342 GLN A N 1
ATOM 2651 C CA . GLN A 1 342 ? -46.378 19.540 10.563 1.00 45.03 342 GLN A CA 1
ATOM 2652 C C . GLN A 1 342 ? -46.742 20.727 11.479 1.00 45.03 342 GLN A C 1
ATOM 2654 O O . GLN A 1 342 ? -46.500 21.873 11.125 1.00 45.03 342 GLN A O 1
ATOM 2659 N N . ARG A 1 343 ? -47.260 20.472 12.691 1.00 40.88 343 ARG A N 1
ATOM 2660 C CA . ARG A 1 343 ? -47.726 21.515 13.625 1.00 40.88 343 ARG A CA 1
ATOM 2661 C C . ARG A 1 343 ? -46.634 22.280 14.394 1.00 40.88 343 ARG A C 1
ATOM 2663 O O . ARG A 1 343 ? -47.001 23.088 15.239 1.00 40.88 343 ARG A O 1
ATOM 2670 N N . SER A 1 344 ? -45.336 22.055 14.160 1.00 41.03 344 SER A N 1
ATOM 2671 C CA . SER A 1 344 ? -44.285 22.671 14.997 1.00 41.03 344 SER A CA 1
ATOM 2672 C C . SER A 1 344 ? -43.103 23.328 14.273 1.00 41.03 344 SER A C 1
ATOM 2674 O O . SER A 1 344 ? -42.124 23.626 14.938 1.00 41.03 344 SER A O 1
ATOM 2676 N N . LEU A 1 345 ? -43.099 23.511 12.945 1.00 44.47 345 LEU A N 1
ATOM 2677 C CA . LEU A 1 345 ? -41.870 23.921 12.229 1.00 44.47 345 LEU A CA 1
ATOM 2678 C C . LEU A 1 345 ? -42.111 24.907 11.067 1.00 44.47 345 LEU A C 1
ATOM 2680 O O . LEU A 1 345 ? -41.525 24.759 9.999 1.00 44.47 345 LEU A O 1
ATOM 2684 N N . GLU A 1 346 ? -42.945 25.932 11.253 1.00 32.66 346 GLU A N 1
ATOM 2685 C CA . GLU A 1 346 ? -43.245 26.913 10.188 1.00 32.66 346 GLU A CA 1
ATOM 2686 C C . GLU A 1 346 ? -42.230 28.067 10.026 1.00 32.66 346 GLU A C 1
ATOM 2688 O O . GLU A 1 346 ? -42.456 28.939 9.198 1.00 32.66 346 GLU A O 1
ATOM 2693 N N . ASN A 1 347 ? -41.074 28.087 10.707 1.00 36.78 347 ASN A N 1
ATOM 2694 C CA . ASN A 1 347 ? -40.052 29.122 10.462 1.00 36.78 347 ASN A CA 1
ATOM 2695 C C . ASN A 1 347 ? -38.609 28.596 10.535 1.00 36.78 347 ASN A C 1
ATOM 2697 O O . ASN A 1 347 ? -38.127 28.185 11.592 1.00 36.78 347 ASN A O 1
ATOM 2701 N N . HIS A 1 348 ? -37.879 28.690 9.416 1.00 41.03 348 HIS A N 1
ATOM 2702 C CA . HIS A 1 348 ? -36.472 28.278 9.299 1.00 41.03 348 HIS A CA 1
ATOM 2703 C C . HIS A 1 348 ? -35.513 29.061 10.220 1.00 41.03 348 HIS A C 1
ATOM 2705 O O . HIS A 1 348 ? -34.496 28.505 10.636 1.00 41.03 348 HIS A O 1
ATOM 2711 N N . ASP A 1 349 ? -35.862 30.288 10.622 1.00 41.41 349 ASP A N 1
ATOM 2712 C CA . ASP A 1 349 ? -35.031 31.128 11.502 1.00 41.41 349 ASP A CA 1
ATOM 2713 C C . ASP A 1 349 ? -35.246 30.877 13.013 1.00 41.41 349 ASP A C 1
ATOM 2715 O O . ASP A 1 349 ? -34.445 31.325 13.836 1.00 41.41 349 ASP A O 1
ATOM 2719 N N . GLN A 1 350 ? -36.273 30.111 13.416 1.00 41.03 350 GLN A N 1
ATOM 2720 C CA . GLN A 1 350 ? -36.560 29.801 14.833 1.00 41.03 350 GLN A CA 1
ATOM 2721 C C . GLN A 1 350 ? -35.995 28.452 15.325 1.00 41.03 350 GLN A C 1
ATOM 2723 O O . GLN A 1 350 ? -36.048 28.159 16.522 1.00 41.03 350 GLN A O 1
ATOM 2728 N N . GLN A 1 351 ? -35.353 27.667 14.450 1.00 48.66 351 GLN A N 1
ATOM 2729 C CA . GLN A 1 351 ? -34.880 26.296 14.726 1.00 48.66 351 GLN A CA 1
ATOM 2730 C C . GLN A 1 351 ? -33.879 26.134 15.889 1.00 48.66 351 GLN A C 1
ATOM 2732 O O . GLN A 1 351 ? -33.628 25.011 16.325 1.00 48.66 351 GLN A O 1
ATOM 2737 N N . PHE A 1 352 ? -33.281 27.211 16.406 1.00 49.91 352 PHE A N 1
ATOM 2738 C CA . PHE A 1 352 ? -32.320 27.124 17.515 1.00 49.91 352 PHE A CA 1
ATOM 2739 C C . PHE A 1 352 ? -32.950 27.144 18.916 1.00 49.91 352 PHE A C 1
ATOM 2741 O O . PHE A 1 352 ? -32.293 26.718 19.872 1.00 49.91 352 PHE A O 1
ATOM 2748 N N . ASN A 1 353 ? -34.179 27.647 19.069 1.00 49.81 353 ASN A N 1
ATOM 2749 C CA . ASN A 1 353 ? -34.762 27.885 20.396 1.00 49.81 353 ASN A CA 1
ATOM 2750 C C . ASN A 1 353 ? -35.719 26.779 20.856 1.00 49.81 353 ASN A C 1
ATOM 2752 O O . ASN A 1 353 ? -35.881 26.601 22.063 1.00 49.81 353 ASN A O 1
ATOM 2756 N N . GLU A 1 354 ? -36.274 25.994 19.936 1.00 60.28 354 GLU A N 1
ATOM 2757 C CA . GLU A 1 354 ? -37.173 24.892 20.274 1.00 60.28 354 GLU A CA 1
ATOM 2758 C C . GLU A 1 354 ? -36.410 23.599 20.591 1.00 60.28 354 GLU A C 1
ATOM 2760 O O . GLU A 1 354 ? -35.423 23.245 19.941 1.00 60.28 354 GLU A O 1
ATOM 2765 N N . ILE A 1 355 ? -36.864 22.894 21.629 1.00 67.75 355 ILE A N 1
ATOM 2766 C CA . ILE A 1 355 ? -36.339 21.577 21.994 1.00 67.75 355 ILE A CA 1
ATOM 2767 C C . ILE A 1 355 ? -36.778 20.581 20.917 1.00 67.75 355 ILE A C 1
ATOM 2769 O O . ILE A 1 355 ? -37.971 20.345 20.736 1.00 67.75 355 ILE A O 1
ATOM 2773 N N . GLN A 1 356 ? -35.817 19.954 20.237 1.00 75.50 356 GLN A N 1
ATOM 2774 C CA . GLN A 1 356 ? -36.093 18.902 19.260 1.00 75.50 356 GLN A CA 1
ATOM 2775 C C . GLN A 1 356 ? -35.558 17.571 19.782 1.00 75.50 356 GLN A C 1
ATOM 2777 O O . GLN A 1 356 ? -34.353 17.377 19.844 1.00 75.50 356 GLN A O 1
ATOM 2782 N N . THR A 1 357 ? -36.438 16.622 20.089 1.00 75.31 357 THR A N 1
ATOM 2783 C CA . THR A 1 357 ? -36.067 15.275 20.577 1.00 75.31 357 THR A CA 1
ATOM 2784 C C . THR A 1 357 ? -36.290 14.181 19.529 1.00 75.31 357 THR A C 1
ATOM 2786 O O . THR A 1 357 ? -36.146 12.988 19.807 1.00 75.31 357 THR A O 1
ATOM 2789 N N . HIS A 1 358 ? -36.672 14.554 18.302 1.00 78.31 358 HIS A N 1
ATOM 2790 C CA . HIS A 1 358 ? -37.068 13.617 17.250 1.00 78.31 358 HIS A CA 1
ATOM 2791 C C . HIS A 1 358 ? -36.406 13.920 15.908 1.00 78.31 358 HIS A C 1
ATOM 2793 O O . HIS A 1 358 ? -36.265 15.075 15.505 1.00 78.31 358 HIS A O 1
ATOM 2799 N N . ARG A 1 359 ? -36.075 12.851 15.179 1.00 84.50 359 ARG A N 1
ATOM 2800 C CA . ARG A 1 359 ? -35.511 12.912 13.827 1.00 84.50 359 ARG A CA 1
ATOM 2801 C C . ARG A 1 359 ? -36.586 13.217 12.786 1.00 84.50 359 ARG A C 1
ATOM 2803 O O . ARG A 1 359 ? -37.764 12.885 12.981 1.00 84.50 359 ARG A O 1
ATOM 2810 N N . THR A 1 360 ? -36.165 13.827 11.686 1.00 83.81 360 THR A N 1
ATOM 2811 C CA . THR A 1 360 ? -37.013 14.207 10.547 1.00 83.81 360 THR A CA 1
ATOM 2812 C C . THR A 1 360 ? -36.795 13.319 9.329 1.00 83.81 360 THR A C 1
ATOM 2814 O O . THR A 1 360 ? -37.617 13.352 8.422 1.00 83.81 360 THR A O 1
ATOM 2817 N N . ASP A 1 361 ? -35.738 12.507 9.295 1.00 89.62 361 ASP A N 1
ATOM 2818 C CA . ASP A 1 361 ? -35.397 11.717 8.118 1.00 89.62 361 ASP A CA 1
ATOM 2819 C C . ASP A 1 361 ? -36.357 10.540 7.890 1.00 89.62 361 ASP A C 1
ATOM 2821 O O . ASP A 1 361 ? -36.864 9.908 8.825 1.00 89.62 361 ASP A O 1
ATOM 2825 N N . ALA A 1 362 ? -36.626 10.254 6.617 1.00 88.69 362 ALA A N 1
ATOM 2826 C CA . ALA A 1 362 ? -37.640 9.305 6.179 1.00 88.69 362 ALA A CA 1
ATOM 2827 C C . ALA A 1 362 ? -37.239 8.576 4.890 1.00 88.69 362 ALA A C 1
ATOM 2829 O O . ALA A 1 362 ? -36.350 8.996 4.148 1.00 88.69 362 ALA A O 1
ATOM 2830 N N . TYR A 1 363 ? -37.928 7.472 4.608 1.00 87.25 363 TYR A N 1
ATOM 2831 C CA . TYR A 1 363 ? -37.806 6.730 3.355 1.00 87.25 363 TYR A CA 1
ATOM 2832 C C . TYR A 1 363 ? -39.180 6.473 2.734 1.00 87.25 363 TYR A C 1
ATOM 2834 O O . TYR A 1 363 ? -40.111 6.074 3.427 1.00 87.25 363 TYR A O 1
ATOM 2842 N N . GLY A 1 364 ? -39.294 6.688 1.429 1.00 87.19 364 GLY A N 1
ATOM 2843 C CA . GLY A 1 364 ? -40.396 6.219 0.587 1.00 87.19 364 GLY A CA 1
ATOM 2844 C C . GLY A 1 364 ? -39.887 5.274 -0.505 1.00 87.19 364 GLY A C 1
ATOM 2845 O O . GLY A 1 364 ? -38.759 4.779 -0.434 1.00 87.19 364 GLY A O 1
ATOM 2846 N N . GLY A 1 365 ? -40.703 5.039 -1.526 1.00 88.56 365 GLY A N 1
ATOM 2847 C CA . GLY A 1 365 ? -40.356 4.271 -2.720 1.00 88.56 365 GLY A CA 1
ATOM 2848 C C . GLY A 1 365 ? -41.352 3.149 -2.965 1.00 88.56 365 GLY A C 1
ATOM 2849 O O . GLY A 1 365 ? -42.555 3.323 -2.789 1.00 88.56 365 GLY A O 1
ATOM 2850 N N . TRP A 1 366 ? -40.843 1.975 -3.330 1.00 88.56 366 TRP A N 1
ATOM 2851 C CA . TRP A 1 366 ? -41.651 0.776 -3.532 1.00 88.56 366 TRP A CA 1
ATOM 2852 C C . TRP A 1 366 ? -41.216 -0.331 -2.579 1.00 88.56 366 TRP A C 1
ATOM 2854 O O . TRP A 1 366 ? -40.026 -0.577 -2.375 1.00 88.56 366 TRP A O 1
ATOM 2864 N N . LYS A 1 367 ? -42.191 -1.027 -2.003 1.00 86.50 367 LYS A N 1
ATOM 2865 C CA . LYS A 1 367 ? -41.992 -2.129 -1.068 1.00 86.50 367 LYS A CA 1
ATOM 2866 C C . LYS A 1 367 ? -42.575 -3.407 -1.653 1.00 86.50 367 LYS A C 1
ATOM 2868 O O . LYS A 1 367 ? -43.734 -3.440 -2.049 1.00 86.50 367 LYS A O 1
ATOM 2873 N N . SER A 1 368 ? -41.781 -4.472 -1.664 1.00 82.62 368 SER A N 1
ATOM 2874 C CA . SER A 1 368 ? -42.261 -5.801 -2.048 1.00 82.62 368 SER A CA 1
ATOM 2875 C C . SER A 1 368 ? -43.183 -6.386 -0.969 1.00 82.62 368 SER A C 1
ATOM 2877 O O . SER A 1 368 ? -42.872 -6.323 0.225 1.00 82.62 368 SER A O 1
ATOM 2879 N N . LYS A 1 369 ? -44.307 -6.971 -1.392 1.00 77.38 369 LYS A N 1
ATOM 2880 C CA . LYS A 1 369 ? -45.281 -7.677 -0.543 1.00 77.38 369 LYS A CA 1
ATOM 2881 C C . LYS A 1 369 ? -44.996 -9.168 -0.423 1.00 77.38 369 LYS A C 1
ATOM 2883 O O . LYS A 1 369 ? -45.415 -9.787 0.550 1.00 77.38 369 LYS A O 1
ATOM 2888 N N . SER A 1 370 ? -44.326 -9.759 -1.413 1.00 70.31 370 SER A N 1
ATOM 2889 C CA . SER A 1 370 ? -44.172 -11.212 -1.506 1.00 70.31 370 SER A CA 1
ATOM 2890 C C . SER A 1 370 ? -42.936 -11.634 -2.305 1.00 70.31 370 SER A C 1
ATOM 2892 O O . SER A 1 370 ? -42.308 -10.835 -3.009 1.00 70.31 370 SER A O 1
ATOM 2894 N N . LYS A 1 371 ? -42.564 -12.915 -2.205 1.00 68.94 371 LYS A N 1
ATOM 2895 C CA . LYS A 1 371 ? -41.548 -13.505 -3.088 1.00 68.94 371 LYS A CA 1
ATOM 2896 C C . LYS A 1 371 ? -42.046 -13.461 -4.541 1.00 68.94 371 LYS A C 1
ATOM 2898 O O . LYS A 1 371 ? -43.241 -13.556 -4.774 1.00 68.94 371 LYS A O 1
ATOM 2903 N N . ASN A 1 372 ? -41.129 -13.331 -5.502 1.00 66.38 372 ASN A N 1
ATOM 2904 C CA . ASN A 1 372 ? -41.424 -13.213 -6.945 1.00 66.38 372 ASN A CA 1
ATOM 2905 C C . ASN A 1 372 ? -42.158 -11.929 -7.379 1.00 66.38 372 ASN A C 1
ATOM 2907 O O . ASN A 1 372 ? -42.690 -11.873 -8.482 1.00 66.38 372 ASN A O 1
ATOM 2911 N N . SER A 1 373 ? -42.135 -10.882 -6.552 1.00 72.06 373 SER A N 1
ATOM 2912 C CA . SER A 1 373 ? -42.584 -9.549 -6.968 1.00 72.06 373 SER A CA 1
ATOM 2913 C C . SER A 1 373 ? -41.653 -8.966 -8.047 1.00 72.06 373 SER A C 1
ATOM 2915 O O . SER A 1 373 ? -40.437 -9.179 -8.002 1.00 72.06 373 SER A O 1
ATOM 2917 N N . MET A 1 374 ? -42.212 -8.211 -8.991 1.00 70.75 374 MET A N 1
ATOM 2918 C CA . MET A 1 374 ? -41.528 -7.554 -10.104 1.00 70.75 374 MET A CA 1
ATOM 2919 C C . MET A 1 374 ? -41.899 -6.067 -10.138 1.00 70.75 374 MET A C 1
ATOM 2921 O O . MET A 1 374 ? -43.075 -5.710 -10.099 1.00 70.75 374 MET A O 1
ATOM 2925 N N . LEU A 1 375 ? -40.882 -5.210 -10.199 1.00 76.50 375 LEU A N 1
ATOM 2926 C CA . LEU A 1 375 ? -41.021 -3.770 -10.393 1.00 76.50 375 LEU A CA 1
ATOM 2927 C C . LEU A 1 375 ? -40.321 -3.413 -11.701 1.00 76.50 375 LEU A C 1
ATOM 2929 O O . LEU A 1 375 ? -39.122 -3.653 -11.838 1.00 76.50 375 LEU A O 1
ATOM 2933 N N . GLU A 1 376 ? -41.072 -2.855 -12.636 1.00 80.94 376 GLU A N 1
ATOM 2934 C CA . GLU A 1 376 ? -40.588 -2.378 -13.921 1.00 80.94 376 GLU A CA 1
ATOM 2935 C C . GLU A 1 376 ? -40.630 -0.850 -13.924 1.00 80.94 376 GLU A C 1
ATOM 2937 O O . GLU A 1 376 ? -41.662 -0.236 -13.627 1.00 80.94 376 GLU A O 1
ATOM 2942 N N . LEU A 1 377 ? -39.476 -0.245 -14.201 1.00 84.19 377 LEU A N 1
ATOM 2943 C CA . LEU A 1 377 ? -39.267 1.195 -14.155 1.00 84.19 377 LEU A CA 1
ATOM 2944 C C . LEU A 1 377 ? -38.837 1.688 -15.534 1.00 84.19 377 LEU A C 1
ATOM 2946 O O . LEU A 1 377 ? -37.848 1.212 -16.089 1.00 84.19 377 LEU A O 1
ATOM 2950 N N . GLU A 1 378 ? -39.543 2.684 -16.044 1.00 85.88 378 GLU A N 1
ATOM 2951 C CA . GLU A 1 378 ? -39.100 3.501 -17.163 1.00 85.88 378 GLU A CA 1
ATOM 2952 C C . GLU A 1 378 ? -38.222 4.631 -16.615 1.00 85.88 378 GLU A C 1
ATOM 2954 O O . GLU A 1 378 ? -38.631 5.380 -15.725 1.00 85.88 378 GLU A O 1
ATOM 2959 N N . ILE A 1 379 ? -36.993 4.739 -17.123 1.00 85.88 379 ILE A N 1
ATOM 2960 C CA . ILE A 1 379 ? -36.015 5.743 -16.696 1.00 85.88 379 ILE A CA 1
ATOM 2961 C C . ILE A 1 379 ? -35.700 6.629 -17.894 1.00 85.88 379 ILE A C 1
ATOM 2963 O O . ILE A 1 379 ? -35.085 6.174 -18.861 1.00 85.88 379 ILE A O 1
ATOM 2967 N N . LEU A 1 380 ? -36.072 7.906 -17.816 1.00 81.06 380 LEU A N 1
ATOM 2968 C CA . LEU A 1 380 ? -35.706 8.864 -18.850 1.00 81.06 380 LEU A CA 1
ATOM 2969 C C . LEU A 1 380 ? -34.278 9.346 -18.598 1.00 81.06 380 LEU A C 1
ATOM 2971 O O . LEU A 1 380 ? -34.007 10.092 -17.655 1.00 81.06 380 LEU A O 1
ATOM 2975 N N . ILE A 1 381 ? -33.363 8.921 -19.464 1.00 71.81 381 ILE A N 1
ATOM 2976 C CA . ILE A 1 381 ? -31.981 9.389 -19.465 1.00 71.81 381 ILE A CA 1
ATOM 2977 C C . ILE A 1 381 ? -31.893 10.586 -20.422 1.00 71.81 381 ILE A C 1
ATOM 2979 O O . ILE A 1 381 ? -31.914 10.382 -21.637 1.00 71.81 381 ILE A O 1
ATOM 2983 N N . PRO A 1 382 ? -31.799 11.834 -19.926 1.00 62.69 382 PRO A N 1
ATOM 2984 C CA . PRO A 1 382 ? -31.725 12.996 -20.802 1.00 62.69 382 PRO A CA 1
ATOM 2985 C C . PRO A 1 382 ? -30.440 12.970 -21.643 1.00 62.69 382 PRO A C 1
ATOM 2987 O O . PRO A 1 382 ? -29.341 12.724 -21.131 1.00 62.69 382 PRO A O 1
ATOM 2990 N N . PHE A 1 383 ? -30.578 13.255 -22.941 1.00 56.94 383 PHE A N 1
ATOM 2991 C CA . PHE A 1 383 ? -29.446 13.535 -23.820 1.00 56.94 383 PHE A CA 1
ATOM 2992 C C . PHE A 1 383 ? -28.883 14.913 -23.467 1.00 56.94 383 PHE A C 1
ATOM 2994 O O . PHE A 1 383 ? -29.525 15.940 -23.664 1.00 56.94 383 PHE A O 1
ATOM 3001 N N . THR A 1 384 ? -27.670 14.942 -22.940 1.00 54.97 384 THR A N 1
ATOM 3002 C CA . THR A 1 384 ? -26.852 16.149 -22.822 1.00 54.97 384 THR A CA 1
ATOM 3003 C C . THR A 1 384 ? -26.154 16.356 -24.161 1.00 54.97 384 THR A C 1
ATOM 3005 O O . THR A 1 384 ? -25.358 15.521 -24.589 1.00 54.97 384 THR A O 1
ATOM 3008 N N . SER A 1 385 ? -26.470 17.445 -24.867 1.00 46.06 385 SER A N 1
ATOM 3009 C CA . SER A 1 385 ? -25.762 17.813 -26.096 1.00 46.06 385 SER A CA 1
ATOM 3010 C C . SER A 1 385 ? -24.358 18.307 -25.742 1.00 46.06 385 SER A C 1
ATOM 3012 O O . SER A 1 385 ? -24.120 19.502 -25.592 1.00 46.06 385 SER A O 1
ATOM 3014 N N . LEU A 1 386 ? -23.423 17.383 -25.546 1.00 51.88 386 LEU A N 1
ATOM 3015 C CA . LEU A 1 386 ? -22.016 17.730 -25.399 1.00 51.88 386 LEU A CA 1
ATOM 3016 C C . LEU A 1 386 ? -21.460 18.167 -26.756 1.00 51.88 386 LEU A C 1
ATOM 3018 O O . LEU A 1 386 ? -21.709 17.520 -27.776 1.00 51.88 386 LEU A O 1
ATOM 3022 N N . SER A 1 387 ? -20.678 19.246 -26.775 1.00 48.03 387 SER A N 1
ATOM 3023 C CA . SER A 1 387 ? -19.887 19.612 -27.955 1.00 48.03 387 SER A CA 1
ATOM 3024 C C . SER A 1 387 ? -18.994 18.432 -28.373 1.00 48.03 387 SER A C 1
ATOM 3026 O O . SER A 1 387 ? -18.434 17.740 -27.520 1.00 48.03 387 SER A O 1
ATOM 3028 N N . LYS A 1 388 ? -18.799 18.211 -29.685 1.00 50.22 388 LYS A N 1
ATOM 3029 C CA . LYS A 1 388 ? -17.865 17.188 -30.212 1.00 50.22 388 LYS A CA 1
ATOM 3030 C C . LYS A 1 388 ? -16.444 17.325 -29.642 1.00 50.22 388 LYS A C 1
ATOM 3032 O O . LYS A 1 388 ? -15.716 16.346 -29.615 1.00 50.22 388 LYS A O 1
ATOM 3037 N N . GLN A 1 389 ? -16.060 18.509 -29.156 1.00 47.50 389 GLN A N 1
ATOM 3038 C CA . GLN A 1 389 ? -14.766 18.751 -28.504 1.00 47.50 389 GLN A CA 1
ATOM 3039 C C . GLN A 1 389 ? -14.673 18.171 -27.082 1.00 47.50 389 GLN A C 1
ATOM 3041 O O . GLN A 1 389 ? -13.580 18.098 -26.524 1.00 47.50 389 GLN A O 1
ATOM 3046 N N . CYS A 1 390 ? -15.800 17.792 -26.475 1.00 48.09 390 CYS A N 1
ATOM 3047 C CA . CYS A 1 390 ? -15.862 17.214 -25.133 1.00 48.09 390 CYS A CA 1
ATOM 3048 C C . CYS A 1 390 ? -15.851 15.681 -25.156 1.00 48.09 390 CYS A C 1
ATOM 3050 O O . CYS A 1 390 ? -15.643 15.070 -24.116 1.00 48.09 390 CYS A O 1
ATOM 3052 N N . ILE A 1 391 ? -16.084 15.058 -26.314 1.00 48.66 391 ILE A N 1
ATOM 3053 C CA . ILE A 1 391 ? -16.125 13.605 -26.480 1.00 48.66 391 ILE A CA 1
ATOM 3054 C C . ILE A 1 391 ? -14.757 13.163 -27.010 1.00 48.66 391 ILE A C 1
ATOM 3056 O O . ILE A 1 391 ? -14.316 13.635 -28.054 1.00 48.66 391 ILE A O 1
ATOM 3060 N N . MET A 1 392 ? -14.073 12.271 -26.291 1.00 45.16 392 MET A N 1
ATOM 3061 C CA . MET A 1 392 ? -12.859 11.625 -26.803 1.00 45.16 392 MET A CA 1
ATOM 3062 C C . MET A 1 392 ? -13.227 10.806 -28.051 1.00 45.16 392 MET A C 1
ATOM 3064 O O . MET A 1 392 ? -14.180 10.026 -28.013 1.00 45.16 392 MET A O 1
ATOM 3068 N N . GLU A 1 393 ? -12.510 10.990 -29.165 1.00 39.62 393 GLU A N 1
ATOM 3069 C CA . GLU A 1 393 ? -12.776 10.256 -30.411 1.00 39.62 393 GLU A CA 1
ATOM 3070 C C . GLU A 1 393 ? -12.777 8.735 -30.165 1.00 39.62 393 GLU A C 1
ATOM 3072 O O . GLU A 1 393 ? -11.763 8.158 -29.774 1.00 39.62 393 GLU A O 1
ATOM 3077 N N . GLY A 1 394 ? -13.921 8.082 -30.412 1.00 43.72 394 GLY A N 1
ATOM 3078 C CA . GLY A 1 394 ? -14.056 6.620 -30.397 1.00 43.72 394 GLY A CA 1
ATOM 3079 C C . GLY A 1 394 ? -14.846 5.995 -29.237 1.00 43.72 394 GLY A C 1
ATOM 3080 O O . GLY A 1 394 ? -14.987 4.774 -29.231 1.00 43.72 394 GLY A O 1
ATOM 3081 N N . GLU A 1 395 ? -15.394 6.766 -28.289 1.00 47.25 395 GLU A N 1
ATOM 3082 C CA . GLU A 1 395 ? -16.222 6.227 -27.189 1.00 47.25 395 GLU A CA 1
ATOM 3083 C C . GLU A 1 395 ? -17.730 6.494 -27.388 1.00 47.25 395 GLU A C 1
ATOM 3085 O O . GLU A 1 395 ? -18.163 7.628 -27.592 1.00 47.25 395 GLU A O 1
ATOM 3090 N N . THR A 1 396 ? -18.563 5.449 -27.293 1.00 46.88 396 THR A N 1
ATOM 3091 C CA . THR A 1 396 ? -20.028 5.582 -27.176 1.00 46.88 396 THR A CA 1
ATOM 3092 C C . THR A 1 396 ? -20.409 6.022 -25.756 1.00 46.88 396 THR A C 1
ATOM 3094 O O . THR A 1 396 ? -19.983 5.359 -24.806 1.00 46.88 396 THR A O 1
ATOM 3097 N N . PRO A 1 397 ? -21.240 7.066 -25.570 1.00 54.44 397 PRO A N 1
ATOM 3098 C CA . PRO A 1 397 ? -21.648 7.531 -24.246 1.00 54.44 397 PRO A CA 1
ATOM 3099 C C . PRO A 1 397 ? -22.582 6.512 -23.574 1.00 54.44 397 PRO A C 1
ATOM 3101 O O . PRO A 1 397 ? -23.785 6.490 -23.817 1.00 54.44 397 PRO A O 1
ATOM 3104 N N . ALA A 1 398 ? -22.025 5.650 -22.723 1.00 57.34 398 ALA A N 1
ATOM 3105 C CA . ALA A 1 398 ? -22.780 4.750 -21.855 1.00 57.34 398 ALA A CA 1
ATOM 3106 C C . ALA A 1 398 ? -22.854 5.332 -20.434 1.00 57.34 398 ALA A C 1
ATOM 3108 O O . ALA A 1 398 ? -21.860 5.836 -19.911 1.00 57.34 398 ALA A O 1
ATOM 3109 N N . ARG A 1 399 ? -24.023 5.246 -19.787 1.00 64.69 399 ARG A N 1
ATOM 3110 C CA . ARG A 1 399 ? -24.218 5.691 -18.397 1.00 64.69 399 ARG A CA 1
ATOM 3111 C C . ARG A 1 399 ? -24.393 4.505 -17.459 1.00 64.69 399 ARG A C 1
ATOM 3113 O O . ARG A 1 399 ? -25.055 3.531 -17.803 1.00 64.69 399 ARG A O 1
ATOM 3120 N N . MET A 1 400 ? -23.839 4.614 -16.254 1.00 68.88 400 MET A N 1
ATOM 3121 C CA . MET A 1 400 ? -24.114 3.658 -15.180 1.00 68.88 400 MET A CA 1
ATOM 3122 C C . MET A 1 400 ? -25.439 3.998 -14.493 1.00 68.88 400 MET A C 1
ATOM 3124 O O . MET A 1 400 ? -25.688 5.158 -14.169 1.00 68.88 400 MET A O 1
ATOM 3128 N N . VAL A 1 401 ? -26.254 2.977 -14.230 1.00 74.69 401 VAL A N 1
ATOM 3129 C CA . VAL A 1 401 ? -27.494 3.080 -13.448 1.00 74.69 401 VAL A CA 1
ATOM 3130 C C . VAL A 1 401 ? -27.287 2.360 -12.117 1.00 74.69 401 VAL A C 1
ATOM 3132 O O . VAL A 1 401 ? -26.784 1.237 -12.090 1.00 74.69 401 VAL A O 1
ATOM 3135 N N . ALA A 1 402 ? -27.661 3.006 -11.013 1.00 79.38 402 ALA A N 1
ATOM 3136 C CA . ALA A 1 402 ? -27.575 2.450 -9.666 1.00 79.38 402 ALA A CA 1
ATOM 3137 C C . ALA A 1 402 ? -28.953 2.463 -8.989 1.00 79.38 402 ALA A C 1
ATOM 3139 O O . ALA A 1 402 ? -29.737 3.388 -9.191 1.00 79.38 402 ALA A O 1
ATOM 3140 N N . ILE A 1 403 ? -29.235 1.446 -8.167 1.00 83.50 403 ILE A N 1
ATOM 3141 C CA . ILE A 1 403 ? -30.500 1.307 -7.432 1.00 83.50 403 ILE A CA 1
ATOM 3142 C C . ILE A 1 403 ? -30.206 1.288 -5.931 1.00 83.50 403 ILE A C 1
ATOM 3144 O O . ILE A 1 403 ? -29.397 0.489 -5.455 1.00 83.50 403 ILE A O 1
ATOM 3148 N N . ALA A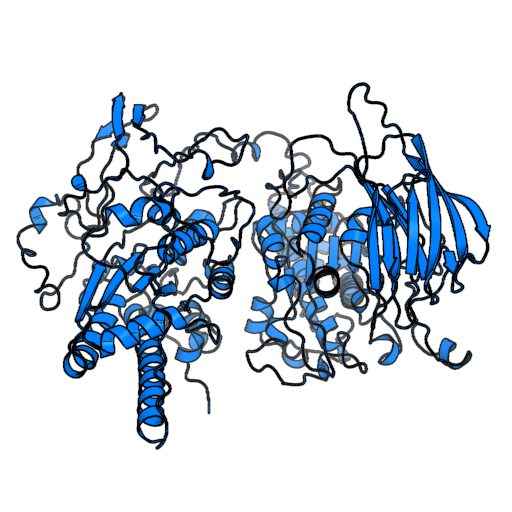 1 404 ? -30.880 2.154 -5.174 1.00 84.81 404 ALA A N 1
ATOM 3149 C CA . ALA A 1 404 ? -30.818 2.160 -3.717 1.00 84.81 404 ALA A CA 1
ATOM 3150 C C . ALA A 1 404 ? -31.885 1.220 -3.132 1.00 84.81 404 ALA A C 1
ATOM 3152 O O . ALA A 1 404 ? -33.073 1.376 -3.404 1.00 84.81 404 ALA A O 1
ATOM 3153 N N . VAL A 1 405 ? -31.469 0.261 -2.297 1.00 82.88 405 VAL A N 1
ATOM 3154 C CA . VAL A 1 405 ? -32.369 -0.707 -1.649 1.00 82.88 405 VAL A CA 1
ATOM 3155 C C . VAL A 1 405 ? -32.250 -0.593 -0.133 1.00 82.88 405 VAL A C 1
ATOM 3157 O O . VAL A 1 405 ? -31.155 -0.683 0.420 1.00 82.88 405 VAL A O 1
ATOM 3160 N N . ARG A 1 406 ? -33.385 -0.428 0.555 1.00 77.44 406 ARG A N 1
ATOM 3161 C CA . ARG A 1 406 ? -33.455 -0.422 2.023 1.00 77.44 406 ARG A CA 1
ATOM 3162 C C . ARG A 1 406 ? -33.974 -1.763 2.538 1.00 77.44 406 ARG A C 1
ATOM 3164 O O . ARG A 1 406 ? -35.078 -2.177 2.197 1.00 77.44 406 ARG A O 1
ATOM 3171 N N . THR A 1 407 ? -33.215 -2.416 3.413 1.00 71.25 407 THR A N 1
ATOM 3172 C CA . THR A 1 407 ? -33.580 -3.706 4.024 1.00 71.25 407 THR A CA 1
ATOM 3173 C C . THR A 1 407 ? -34.012 -3.525 5.483 1.00 71.25 407 THR A C 1
ATOM 3175 O O . THR A 1 407 ? -33.332 -2.825 6.236 1.00 71.25 407 THR A O 1
ATOM 3178 N N . ARG A 1 408 ? -35.106 -4.167 5.927 1.00 55.00 408 ARG A N 1
ATOM 3179 C CA . ARG A 1 408 ? -35.419 -4.287 7.367 1.00 55.00 408 ARG A CA 1
ATOM 3180 C C . ARG A 1 408 ? -34.579 -5.415 7.968 1.00 55.00 408 ARG A C 1
ATOM 3182 O O . ARG A 1 408 ? -34.562 -6.520 7.440 1.00 55.00 408 ARG A O 1
ATOM 3189 N N . VAL A 1 409 ? -33.884 -5.129 9.066 1.00 40.28 409 VAL A N 1
ATOM 3190 C CA . VAL A 1 409 ? -33.061 -6.112 9.779 1.00 40.28 409 VAL A CA 1
ATOM 3191 C C . VAL A 1 409 ? -33.974 -7.045 10.577 1.00 40.28 409 VAL A C 1
ATOM 3193 O O . VAL A 1 409 ? -34.372 -6.730 11.692 1.00 40.28 409 VAL A O 1
ATOM 3196 N N . THR A 1 410 ? -34.283 -8.213 10.025 1.00 27.38 410 THR A N 1
ATOM 3197 C CA . THR A 1 410 ? -34.372 -9.442 10.819 1.00 27.38 410 THR A CA 1
ATOM 3198 C C . THR A 1 410 ? -33.103 -10.224 10.518 1.00 27.38 410 THR A C 1
ATOM 3200 O O . THR A 1 410 ? -32.850 -10.570 9.366 1.00 27.38 410 THR A O 1
ATOM 3203 N N . CYS A 1 411 ? -32.257 -10.446 11.526 1.00 31.53 411 CYS A N 1
ATOM 3204 C CA . CYS A 1 411 ? -31.136 -11.373 11.402 1.00 31.53 411 CYS A CA 1
ATOM 3205 C C . CYS A 1 411 ? -31.674 -12.734 10.941 1.00 31.53 411 CYS A C 1
ATOM 3207 O O . CYS A 1 411 ? -32.361 -13.411 11.699 1.00 31.53 411 CYS A O 1
ATOM 3209 N N . GLY A 1 412 ? -31.374 -13.103 9.695 1.00 30.22 412 GLY A N 1
ATOM 3210 C CA . GLY A 1 412 ? -31.787 -14.362 9.083 1.00 30.22 412 GLY A CA 1
ATOM 3211 C C . GLY A 1 412 ? -32.397 -14.154 7.700 1.00 30.22 412 GLY A C 1
ATOM 3212 O O . GLY A 1 412 ? -33.539 -13.732 7.583 1.00 30.22 412 GLY A O 1
ATOM 3213 N N . ALA A 1 413 ? -31.627 -14.509 6.669 1.00 28.17 413 ALA A N 1
ATOM 3214 C CA . ALA A 1 413 ? -32.046 -14.649 5.273 1.00 28.17 413 ALA A CA 1
ATOM 3215 C C . ALA A 1 413 ? -32.440 -13.356 4.524 1.00 28.17 413 ALA A C 1
ATOM 3217 O O . ALA A 1 413 ? -33.602 -13.125 4.195 1.00 28.17 413 ALA A O 1
ATOM 3218 N N . VAL A 1 414 ? -31.430 -12.594 4.084 1.00 27.17 414 VAL A N 1
ATOM 3219 C CA . VAL A 1 414 ? -31.499 -12.071 2.711 1.00 27.17 414 VAL A CA 1
ATOM 3220 C C . VAL A 1 414 ? -31.253 -13.277 1.816 1.00 27.17 414 VAL A C 1
ATOM 3222 O O . VAL A 1 414 ? -30.162 -13.840 1.808 1.00 27.17 414 VAL A O 1
ATOM 3225 N N . GLN A 1 415 ? -32.302 -13.725 1.134 1.00 28.81 415 GLN A N 1
ATOM 3226 C CA . GLN A 1 415 ? -32.172 -14.646 0.018 1.00 28.81 415 GLN A CA 1
ATOM 3227 C C . GLN A 1 415 ? -31.444 -13.862 -1.079 1.00 28.81 415 GLN A C 1
ATOM 3229 O O . GLN A 1 415 ? -32.042 -13.024 -1.752 1.00 28.81 415 GLN A O 1
ATOM 3234 N N . GLU A 1 416 ? -30.127 -14.059 -1.143 1.00 27.50 416 GLU A N 1
ATOM 3235 C CA . GLU A 1 416 ? -29.257 -13.601 -2.219 1.00 27.50 416 GLU A CA 1
ATOM 3236 C C . GLU A 1 416 ? -29.914 -13.995 -3.546 1.00 27.50 416 GLU A C 1
ATOM 3238 O O . GLU A 1 416 ? -30.055 -15.181 -3.847 1.00 27.50 416 GLU A O 1
ATOM 3243 N N . ARG A 1 417 ? -30.364 -13.012 -4.334 1.00 24.56 417 ARG A N 1
ATOM 3244 C CA . ARG A 1 417 ? -30.398 -13.236 -5.776 1.00 24.56 417 ARG A CA 1
ATOM 3245 C C . ARG A 1 417 ? -28.951 -13.196 -6.226 1.00 24.56 417 ARG A C 1
ATOM 3247 O O . ARG A 1 417 ? -28.226 -12.249 -5.932 1.00 24.56 417 ARG A O 1
ATOM 3254 N N . GLU A 1 418 ? -28.571 -14.310 -6.821 1.00 32.09 418 GLU A N 1
ATOM 3255 C CA . GLU A 1 418 ? -27.275 -14.630 -7.379 1.00 32.09 418 GLU A CA 1
ATOM 3256 C C . GLU A 1 418 ? -26.727 -13.463 -8.193 1.00 32.09 418 GLU A C 1
ATOM 3258 O O . GLU A 1 418 ? -27.184 -13.210 -9.297 1.00 32.09 418 GLU A O 1
ATOM 3263 N N . ASP A 1 419 ? -25.728 -12.778 -7.641 1.00 26.39 419 ASP A N 1
ATOM 3264 C CA . ASP A 1 419 ? -24.653 -12.209 -8.438 1.00 26.39 419 ASP A CA 1
ATOM 3265 C C . ASP A 1 419 ? -23.348 -12.219 -7.626 1.00 26.39 419 ASP A C 1
ATOM 3267 O O . ASP A 1 419 ? -23.154 -11.518 -6.633 1.00 26.39 419 ASP A O 1
ATOM 3271 N N . CYS A 1 420 ? -22.448 -13.099 -8.070 1.00 24.20 420 CYS A N 1
ATOM 3272 C CA . CYS A 1 420 ? -21.017 -13.186 -7.759 1.00 24.20 420 CYS A CA 1
ATOM 3273 C C . CYS A 1 420 ? -20.548 -13.485 -6.317 1.00 24.20 420 CYS A C 1
ATOM 3275 O O . CYS A 1 420 ? -19.346 -13.348 -6.044 1.00 24.20 420 CYS A O 1
ATOM 3277 N N . HIS A 1 421 ? -21.426 -13.965 -5.429 1.00 28.23 421 HIS A N 1
ATOM 3278 C CA . HIS A 1 421 ? -21.019 -14.661 -4.193 1.00 28.23 421 HIS A CA 1
ATOM 3279 C C . HIS A 1 421 ? -21.507 -16.120 -4.074 1.00 28.23 421 HIS A C 1
ATOM 3281 O O . HIS A 1 421 ? -20.972 -16.858 -3.246 1.00 28.23 421 HIS A O 1
ATOM 3287 N N . SER A 1 422 ? -22.387 -16.597 -4.965 1.00 25.91 422 SER A N 1
ATOM 3288 C CA . SER A 1 422 ? -22.844 -17.998 -4.980 1.00 25.91 422 SER A CA 1
ATOM 3289 C C . SER A 1 422 ? -21.879 -18.989 -5.655 1.00 25.91 422 SER A C 1
ATOM 3291 O O . SER A 1 422 ? -22.044 -20.198 -5.493 1.00 25.91 422 SER A O 1
ATOM 3293 N N . SER A 1 423 ? -20.802 -18.540 -6.315 1.00 27.45 423 SER A N 1
ATOM 3294 C CA . SER A 1 423 ? -19.777 -19.461 -6.845 1.00 27.45 423 SER A CA 1
ATOM 3295 C C . SER A 1 423 ? -18.780 -19.969 -5.793 1.00 27.45 423 SER A C 1
ATOM 3297 O O . SER A 1 423 ? -18.006 -20.876 -6.078 1.00 27.45 423 SER A O 1
ATOM 3299 N N . LEU A 1 424 ? -18.821 -19.466 -4.551 1.00 34.06 424 LEU A N 1
ATOM 3300 C CA . LEU A 1 424 ? -17.977 -19.989 -3.465 1.00 34.06 424 LEU A CA 1
ATOM 3301 C C . LEU A 1 424 ? -18.567 -21.221 -2.760 1.00 34.06 424 LEU A C 1
ATOM 3303 O O . LEU A 1 424 ? -17.883 -21.816 -1.929 1.00 34.06 424 LEU A O 1
ATOM 3307 N N . HIS A 1 425 ? -19.792 -21.641 -3.101 1.00 31.44 425 HIS A N 1
ATOM 3308 C CA . HIS A 1 425 ? -20.416 -22.816 -2.485 1.00 31.44 425 HIS A CA 1
ATOM 3309 C C . HIS A 1 425 ? -20.948 -23.890 -3.436 1.00 31.44 425 HIS A C 1
ATOM 3311 O O . HIS A 1 425 ? -21.537 -24.855 -2.956 1.00 31.44 425 HIS A O 1
ATOM 3317 N N . ASN A 1 426 ? -20.635 -23.843 -4.734 1.00 27.12 426 ASN A N 1
ATOM 3318 C CA . ASN A 1 426 ? -20.833 -25.012 -5.591 1.00 27.12 426 ASN A CA 1
ATOM 3319 C C . ASN A 1 426 ? -19.589 -25.358 -6.423 1.00 27.12 426 ASN A C 1
ATOM 3321 O O . ASN A 1 426 ? -19.362 -24.795 -7.485 1.00 27.12 426 ASN A O 1
ATOM 3325 N N . LYS A 1 427 ? -18.877 -26.378 -5.905 1.00 31.72 427 LYS A N 1
ATOM 3326 C CA . LYS A 1 427 ? -17.827 -27.233 -6.506 1.00 31.72 427 LYS A CA 1
ATOM 3327 C C . LYS A 1 427 ? -16.509 -26.503 -6.841 1.00 31.72 427 LYS A C 1
ATOM 3329 O O . LYS A 1 427 ? -16.463 -25.703 -7.755 1.00 31.72 427 LYS A O 1
ATOM 3334 N N . GLN A 1 428 ? -15.371 -26.739 -6.178 1.00 32.50 428 GLN A N 1
ATOM 3335 C CA . GLN A 1 428 ? -14.855 -27.958 -5.538 1.00 32.50 428 GLN A CA 1
ATOM 3336 C C . GLN A 1 428 ? -14.219 -27.651 -4.166 1.00 32.50 428 GLN A C 1
ATOM 3338 O O . GLN A 1 428 ? -13.057 -27.254 -4.078 1.00 32.50 428 GLN A O 1
ATOM 3343 N N . SER A 1 429 ? -14.943 -27.897 -3.070 1.00 36.03 429 SER A N 1
ATOM 3344 C CA . SER A 1 429 ? -14.292 -28.204 -1.793 1.00 36.03 429 SER A CA 1
ATOM 3345 C C . SER A 1 429 ? -13.877 -29.674 -1.835 1.00 36.03 429 SER A C 1
ATOM 3347 O O . SER A 1 429 ? -14.667 -30.551 -1.485 1.00 36.03 429 SER A O 1
ATOM 3349 N N . GLU A 1 430 ? -12.671 -29.959 -2.313 1.00 39.28 430 GLU A N 1
ATOM 3350 C CA . GLU A 1 430 ? -12.105 -31.303 -2.225 1.00 39.28 430 GLU A CA 1
ATOM 3351 C C . GLU A 1 430 ? -10.957 -31.369 -1.224 1.00 39.28 430 GLU A C 1
ATOM 3353 O O . GLU A 1 430 ? -10.147 -30.451 -1.098 1.00 39.28 430 GLU A O 1
ATOM 3358 N N . VAL A 1 431 ? -10.925 -32.529 -0.563 1.00 42.50 431 VAL A N 1
ATOM 3359 C CA . VAL A 1 431 ? -10.008 -33.006 0.477 1.00 42.50 431 VAL A CA 1
ATOM 3360 C C . VAL A 1 431 ? -10.341 -32.553 1.909 1.00 42.50 431 VAL A C 1
ATOM 3362 O O . VAL A 1 431 ? -9.810 -31.585 2.445 1.00 42.50 431 VAL A O 1
ATOM 3365 N N . ARG A 1 432 ? -11.198 -33.346 2.576 1.00 45.00 432 ARG A N 1
ATOM 3366 C CA . ARG A 1 432 ? -11.212 -33.479 4.043 1.00 45.00 432 ARG A CA 1
ATOM 3367 C C . ARG A 1 432 ? -10.063 -34.401 4.459 1.00 45.00 432 ARG A C 1
ATOM 3369 O O . ARG A 1 432 ? -10.292 -35.586 4.699 1.00 45.00 432 ARG A O 1
ATOM 3376 N N . ASP A 1 433 ? -8.857 -33.870 4.604 1.00 49.56 433 ASP A N 1
ATOM 3377 C CA . ASP A 1 433 ? -7.815 -34.611 5.318 1.00 49.56 433 ASP A CA 1
ATOM 3378 C C . ASP A 1 433 ? -8.099 -34.516 6.821 1.00 49.56 433 ASP A C 1
ATOM 3380 O O . ASP A 1 433 ? -7.955 -33.462 7.449 1.00 49.56 433 ASP A O 1
ATOM 3384 N N . LYS A 1 434 ? -8.565 -35.619 7.419 1.00 49.78 434 LYS A N 1
ATOM 3385 C CA . LYS A 1 434 ? -8.612 -35.742 8.881 1.00 49.78 434 LYS A CA 1
ATOM 3386 C C . LYS A 1 434 ? -7.178 -35.895 9.379 1.00 49.78 434 LYS A C 1
ATOM 3388 O O . LYS A 1 434 ? -6.494 -36.838 8.986 1.00 49.78 434 LYS A O 1
ATOM 3393 N N . LEU A 1 435 ? -6.733 -35.006 10.271 1.00 52.94 435 LEU A N 1
ATOM 3394 C CA . LEU A 1 435 ? -5.448 -35.200 10.939 1.00 52.94 435 LEU A CA 1
ATOM 3395 C C . LEU A 1 435 ? -5.453 -36.547 11.694 1.00 52.94 435 LEU A C 1
ATOM 3397 O O . LEU A 1 435 ? -6.409 -36.823 12.425 1.00 52.94 435 LEU A O 1
ATOM 3401 N N . PRO A 1 436 ? -4.407 -37.384 11.558 1.00 50.38 436 PRO A N 1
ATOM 3402 C CA . PRO A 1 436 ? -4.326 -38.662 12.259 1.00 50.38 436 PRO A CA 1
ATOM 3403 C C . PRO A 1 436 ? -4.396 -38.477 13.781 1.00 50.38 436 PRO A C 1
ATOM 3405 O O . PRO A 1 436 ? -3.732 -37.596 14.329 1.00 50.38 436 PRO A O 1
ATOM 3408 N N . ALA A 1 437 ? -5.118 -39.351 14.492 1.00 46.62 437 ALA A N 1
ATOM 3409 C CA . ALA A 1 437 ? -5.274 -39.280 15.954 1.00 46.62 437 ALA A CA 1
ATOM 3410 C C . ALA A 1 437 ? -3.929 -39.264 16.720 1.00 46.62 437 ALA A C 1
ATOM 3412 O O . ALA A 1 437 ? -3.811 -38.638 17.771 1.00 46.62 437 ALA A O 1
ATOM 3413 N N . LYS A 1 438 ? -2.879 -39.870 16.145 1.00 46.81 438 LYS A N 1
ATOM 3414 C CA . LYS A 1 438 ? -1.505 -39.906 16.683 1.00 46.81 438 LYS A CA 1
ATOM 3415 C C . LYS A 1 438 ? -0.789 -38.535 16.680 1.00 46.81 438 LYS A C 1
ATOM 3417 O O . LYS A 1 438 ? 0.245 -38.400 17.328 1.00 46.81 438 LYS A O 1
ATOM 3422 N N . ASN A 1 439 ? -1.331 -37.519 15.994 1.00 58.59 439 ASN A N 1
ATOM 3423 C CA . ASN A 1 439 ? -0.777 -36.156 15.936 1.00 58.59 439 ASN A CA 1
ATOM 3424 C C . ASN A 1 439 ? -1.356 -35.191 16.987 1.00 58.59 439 ASN A C 1
ATOM 3426 O O . ASN A 1 439 ? -0.783 -34.122 17.188 1.00 58.59 439 ASN A O 1
ATOM 3430 N N . LEU A 1 440 ? -2.439 -35.541 17.694 1.00 62.66 440 LEU A N 1
ATOM 3431 C CA . LEU A 1 440 ? -3.099 -34.634 18.649 1.00 62.66 440 LEU A CA 1
ATOM 3432 C C . LEU A 1 440 ? -2.167 -34.188 19.786 1.00 62.66 440 LEU A C 1
ATOM 3434 O O . LEU A 1 440 ? -2.085 -32.996 20.074 1.00 62.66 440 LEU A O 1
ATOM 3438 N N . THR A 1 441 ? -1.387 -35.103 20.370 1.00 65.25 441 THR A N 1
ATOM 3439 C CA . THR A 1 441 ? -0.407 -34.773 21.422 1.00 65.25 441 THR A CA 1
ATOM 3440 C C . THR A 1 441 ? 0.649 -33.781 20.927 1.00 65.25 441 THR A C 1
ATOM 3442 O O . THR A 1 441 ? 0.939 -32.802 21.611 1.00 65.25 441 THR A O 1
ATOM 3445 N N . LYS A 1 442 ? 1.164 -33.964 19.702 1.00 70.31 442 LYS A N 1
ATOM 3446 C CA . LYS A 1 442 ? 2.125 -33.033 19.084 1.00 70.31 442 LYS A CA 1
ATOM 3447 C C . LYS A 1 442 ? 1.509 -31.659 18.810 1.00 70.31 442 LYS A C 1
ATOM 3449 O O . LYS A 1 442 ? 2.189 -30.653 18.980 1.00 70.31 442 LYS A O 1
ATOM 3454 N N . ILE A 1 443 ? 0.227 -31.599 18.443 1.00 71.19 443 ILE A N 1
ATOM 3455 C CA . ILE A 1 443 ? -0.509 -30.342 18.239 1.00 71.19 443 ILE A CA 1
ATOM 3456 C C . ILE A 1 443 ? -0.703 -29.591 19.560 1.00 71.19 443 ILE A C 1
ATOM 3458 O O . ILE A 1 443 ? -0.551 -28.370 19.583 1.00 71.19 443 ILE A O 1
ATOM 3462 N N . TYR A 1 444 ? -0.983 -30.286 20.668 1.00 74.19 444 TYR A N 1
ATOM 3463 C CA . TYR A 1 444 ? -1.042 -29.654 21.991 1.00 74.19 444 TYR A CA 1
ATOM 3464 C C . TYR A 1 444 ? 0.316 -29.073 22.400 1.00 74.19 444 TYR A C 1
ATOM 3466 O O . TYR A 1 444 ? 0.384 -27.919 22.825 1.00 74.19 444 TYR A O 1
ATOM 3474 N N . THR A 1 445 ? 1.412 -29.815 22.211 1.00 80.94 445 THR A N 1
ATOM 3475 C CA . THR A 1 445 ? 2.761 -29.302 22.502 1.00 80.94 445 THR A CA 1
ATOM 3476 C C . THR A 1 445 ? 3.151 -28.149 21.572 1.00 80.94 445 THR A C 1
ATOM 3478 O O . THR A 1 445 ? 3.714 -27.158 22.035 1.00 80.94 445 THR A O 1
ATOM 3481 N N . LEU A 1 446 ? 2.784 -28.213 20.287 1.00 85.25 446 LEU A N 1
ATOM 3482 C CA . LEU A 1 446 ? 2.942 -27.107 19.339 1.00 85.25 446 LEU A CA 1
ATOM 3483 C C . LEU A 1 446 ? 2.167 -25.869 19.799 1.00 85.25 446 LEU A C 1
ATOM 3485 O O . LEU A 1 446 ? 2.722 -24.775 19.807 1.00 85.25 446 LEU A O 1
ATOM 3489 N N . LYS A 1 447 ? 0.906 -26.025 20.218 1.00 85.69 447 LYS A N 1
ATOM 3490 C CA . LYS A 1 447 ? 0.092 -24.928 20.754 1.00 85.69 447 LYS A CA 1
ATOM 3491 C C . LYS A 1 447 ? 0.777 -24.278 21.956 1.00 85.69 447 LYS A C 1
ATOM 3493 O O . LYS A 1 447 ? 0.876 -23.055 21.987 1.00 85.69 447 LYS A O 1
ATOM 3498 N N . HIS A 1 448 ? 1.313 -25.070 22.887 1.00 85.81 448 HIS A N 1
ATOM 3499 C CA . HIS A 1 448 ? 2.095 -24.553 24.014 1.00 85.81 448 HIS A CA 1
ATOM 3500 C C . HIS A 1 448 ? 3.368 -23.821 23.568 1.00 85.81 448 HIS A C 1
ATOM 3502 O O . HIS A 1 448 ? 3.625 -22.720 24.049 1.00 85.81 448 HIS A O 1
ATOM 3508 N N . SER A 1 449 ? 4.131 -24.378 22.621 1.00 89.44 449 SER A N 1
ATOM 3509 C CA . SER A 1 449 ? 5.307 -23.719 22.033 1.00 89.44 449 SER A CA 1
ATOM 3510 C C . SER A 1 449 ? 4.944 -22.363 21.425 1.00 89.44 449 SER A C 1
ATOM 3512 O O . SER A 1 449 ? 5.575 -21.352 21.726 1.00 89.44 449 SER A O 1
ATOM 3514 N N . LEU A 1 450 ? 3.859 -22.316 20.647 1.00 88.19 450 LEU A N 1
ATOM 3515 C CA . LEU A 1 450 ? 3.336 -21.092 20.054 1.00 88.19 450 LEU A CA 1
ATOM 3516 C C . LEU A 1 450 ? 2.793 -20.128 21.109 1.00 88.19 450 LEU A C 1
ATOM 3518 O O . LEU A 1 450 ? 2.808 -18.934 20.876 1.00 88.19 450 LEU A O 1
ATOM 3522 N N . GLN A 1 451 ? 2.312 -20.564 22.269 1.00 87.81 451 GLN A N 1
ATOM 3523 C CA . GLN A 1 451 ? 1.841 -19.652 23.319 1.00 87.81 451 GLN A CA 1
ATOM 3524 C C . GLN A 1 451 ? 2.980 -18.970 24.091 1.00 87.81 451 GLN A C 1
ATOM 3526 O O . GLN A 1 451 ? 2.740 -17.925 24.696 1.00 87.81 451 GLN A O 1
ATOM 3531 N N . ARG A 1 452 ? 4.217 -19.482 24.008 1.00 89.69 452 ARG A N 1
ATOM 3532 C CA . ARG A 1 452 ? 5.399 -18.834 24.599 1.00 89.69 452 ARG A CA 1
ATOM 3533 C C . ARG A 1 452 ? 5.626 -17.439 24.024 1.00 89.69 452 ARG A C 1
ATOM 3535 O O . ARG A 1 452 ? 5.260 -17.150 22.882 1.00 89.69 452 ARG A O 1
ATOM 3542 N N . ASN A 1 453 ? 6.254 -16.576 24.817 1.00 90.56 453 ASN A N 1
ATOM 3543 C CA . ASN A 1 453 ? 6.654 -15.258 24.355 1.00 90.56 453 ASN A CA 1
ATOM 3544 C C . ASN A 1 453 ? 7.716 -15.405 23.240 1.00 90.56 453 ASN A C 1
ATOM 3546 O O . ASN A 1 453 ? 8.747 -16.039 23.477 1.00 90.56 453 ASN A O 1
ATOM 3550 N N . PRO A 1 454 ? 7.507 -14.847 22.028 1.00 90.69 454 PRO A N 1
ATOM 3551 C CA . PRO A 1 454 ? 8.479 -14.943 20.937 1.00 90.69 454 PRO A CA 1
ATOM 3552 C C . PRO A 1 454 ? 9.877 -14.437 21.311 1.00 90.69 454 PRO A C 1
ATOM 3554 O O . PRO A 1 454 ? 10.869 -14.965 20.801 1.00 90.69 454 PRO A O 1
ATOM 3557 N N . PHE A 1 455 ? 9.956 -13.472 22.236 1.00 92.88 455 PHE A N 1
ATOM 3558 C CA . PHE A 1 455 ? 11.215 -12.924 22.736 1.00 92.88 455 PHE A CA 1
ATOM 3559 C C . PHE A 1 455 ? 12.107 -13.962 23.442 1.00 92.88 455 PHE A C 1
ATOM 3561 O O . PHE A 1 455 ? 13.322 -13.798 23.454 1.00 92.88 455 PHE A O 1
ATOM 3568 N N . ASP A 1 456 ? 11.548 -15.070 23.941 1.00 91.88 456 ASP A N 1
ATOM 3569 C CA . ASP A 1 456 ? 12.307 -16.096 24.674 1.00 91.88 456 ASP A CA 1
ATOM 3570 C C . ASP A 1 456 ? 13.031 -17.094 23.753 1.00 91.88 456 ASP A C 1
ATOM 3572 O O . ASP A 1 456 ? 13.905 -17.846 24.191 1.00 91.88 456 ASP A O 1
ATOM 3576 N N . ILE A 1 457 ? 12.620 -17.169 22.484 1.00 90.94 457 ILE A N 1
ATOM 3577 C CA . ILE A 1 457 ? 12.965 -18.281 21.582 1.00 90.94 457 ILE A CA 1
ATOM 3578 C C . ILE A 1 457 ? 13.615 -17.839 20.270 1.00 90.94 457 ILE A C 1
ATOM 3580 O O . ILE A 1 457 ? 14.294 -18.640 19.631 1.00 90.94 457 ILE A O 1
ATOM 3584 N N . TRP A 1 458 ? 13.443 -16.585 19.863 1.00 93.12 458 TRP A N 1
ATOM 3585 C CA . TRP A 1 458 ? 14.021 -16.059 18.627 1.00 93.12 458 TRP A CA 1
ATOM 3586 C C . TRP A 1 458 ? 15.530 -15.771 18.709 1.00 93.12 458 TRP A C 1
ATOM 3588 O O . TRP A 1 458 ? 16.140 -15.793 19.779 1.00 93.12 458 TRP A O 1
ATOM 3598 N N . TYR A 1 459 ? 16.134 -15.466 17.558 1.00 93.69 459 TYR A N 1
ATOM 3599 C CA . TYR A 1 459 ? 17.560 -15.160 17.411 1.00 93.69 459 TYR A CA 1
ATOM 3600 C C . TYR A 1 459 ? 18.066 -14.051 18.350 1.00 93.69 459 TYR A C 1
ATOM 3602 O O . TYR A 1 459 ? 19.161 -14.162 18.893 1.00 93.69 459 TYR A O 1
ATOM 3610 N N . PHE A 1 460 ? 17.275 -12.996 18.571 1.00 93.50 460 PHE A N 1
ATOM 3611 C CA . PHE A 1 460 ? 17.691 -11.835 19.365 1.00 93.50 460 PHE A CA 1
ATOM 3612 C C . PHE A 1 460 ? 17.365 -11.934 20.863 1.00 93.50 460 PHE A C 1
ATOM 3614 O O . PHE A 1 460 ? 17.439 -10.918 21.550 1.00 93.50 460 PHE A O 1
ATOM 3621 N N . LYS A 1 461 ? 17.026 -13.117 21.393 1.00 92.00 461 LYS A N 1
ATOM 3622 C CA . LYS A 1 461 ? 16.587 -13.301 22.793 1.00 92.00 461 LYS A CA 1
ATOM 3623 C C . LYS A 1 461 ? 17.514 -12.681 23.852 1.00 92.00 461 LYS A C 1
ATOM 3625 O O . LYS A 1 461 ? 17.045 -12.192 24.874 1.00 92.00 461 LYS A O 1
ATOM 3630 N N . ASP A 1 462 ? 18.822 -12.657 23.593 1.00 92.62 462 ASP A N 1
ATOM 3631 C CA . ASP A 1 462 ? 19.817 -12.141 24.541 1.00 92.62 462 ASP A CA 1
ATOM 3632 C C . ASP A 1 462 ? 19.966 -10.609 24.459 1.00 92.62 462 ASP A C 1
ATOM 3634 O O . ASP A 1 462 ? 20.504 -9.989 25.374 1.00 92.62 462 ASP A O 1
ATOM 3638 N N . LYS A 1 463 ? 19.464 -9.989 23.380 1.00 91.31 463 LYS A N 1
ATOM 3639 C CA . LYS A 1 463 ? 19.552 -8.543 23.118 1.00 91.31 463 LYS A CA 1
ATOM 3640 C C . LYS A 1 463 ? 18.225 -7.815 23.326 1.00 91.31 463 LYS A C 1
ATOM 3642 O O . LY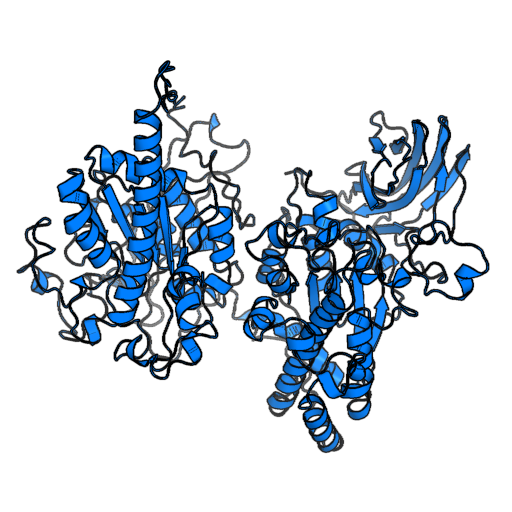S A 1 463 ? 18.217 -6.693 23.814 1.00 91.31 463 LYS A O 1
ATOM 3647 N N . PHE A 1 464 ? 17.124 -8.434 22.925 1.00 94.12 464 PHE A N 1
ATOM 3648 C CA . PHE A 1 464 ? 15.795 -7.840 22.906 1.00 94.12 464 PHE A CA 1
ATOM 3649 C C . PHE A 1 464 ? 14.831 -8.788 23.617 1.00 94.12 464 PHE A C 1
ATOM 3651 O O . PHE A 1 464 ? 14.646 -9.928 23.180 1.00 94.12 464 PHE A O 1
ATOM 3658 N N . LYS A 1 465 ? 14.224 -8.316 24.707 1.00 93.81 465 LYS A N 1
ATOM 3659 C CA . LYS A 1 465 ? 13.362 -9.099 25.605 1.00 93.81 465 LYS A CA 1
ATOM 3660 C C . LYS A 1 465 ? 11.905 -8.625 25.581 1.00 93.81 465 LYS A C 1
ATOM 3662 O O . LYS A 1 465 ? 11.022 -9.319 26.079 1.00 93.81 465 LYS A O 1
ATOM 3667 N N . SER A 1 466 ? 11.642 -7.460 24.992 1.00 93.44 466 SER A N 1
ATOM 3668 C CA . SER A 1 466 ? 10.327 -6.825 24.941 1.00 93.44 466 SER A CA 1
ATOM 3669 C C . SER A 1 466 ? 10.139 -5.955 23.689 1.00 93.44 466 SER A C 1
ATOM 3671 O O . SER A 1 466 ? 11.089 -5.656 22.965 1.00 93.44 466 SER A O 1
ATOM 3673 N N . LEU A 1 467 ? 8.898 -5.515 23.436 1.00 89.56 467 LEU A N 1
ATOM 3674 C CA . LEU A 1 467 ? 8.612 -4.522 22.389 1.00 89.56 467 LEU A CA 1
ATOM 3675 C C . LEU A 1 467 ? 9.294 -3.173 22.673 1.00 89.56 467 LEU A C 1
ATOM 3677 O O . LEU A 1 467 ? 9.675 -2.480 21.733 1.00 89.56 467 LEU A O 1
ATOM 3681 N N . GLU A 1 468 ? 9.489 -2.825 23.945 1.00 91.12 468 GLU A N 1
ATOM 3682 C CA . GLU A 1 468 ? 10.165 -1.590 24.346 1.00 91.12 468 GLU A CA 1
ATOM 3683 C C . GLU A 1 468 ? 11.643 -1.595 23.937 1.00 91.12 468 GLU A C 1
ATOM 3685 O O . GLU A 1 468 ? 12.127 -0.596 23.409 1.00 91.12 468 GLU A O 1
ATOM 3690 N N . ASP A 1 469 ? 12.321 -2.745 24.034 1.00 92.25 469 ASP A N 1
ATOM 3691 C CA . ASP A 1 469 ? 13.701 -2.906 23.542 1.00 92.25 469 ASP A CA 1
ATOM 3692 C C . ASP A 1 469 ? 13.805 -2.742 22.017 1.00 92.25 469 ASP A C 1
ATOM 3694 O O . ASP A 1 469 ? 14.869 -2.439 21.476 1.00 92.25 469 ASP A O 1
ATOM 3698 N N . LEU A 1 470 ? 12.687 -2.936 21.312 1.00 91.69 470 LEU A N 1
ATOM 3699 C CA . LEU A 1 470 ? 12.558 -2.663 19.884 1.00 91.69 470 LEU A CA 1
ATOM 3700 C C . LEU A 1 470 ? 12.098 -1.234 19.597 1.00 91.69 470 LEU A C 1
ATOM 3702 O O . LEU A 1 470 ? 11.845 -0.923 18.441 1.00 91.69 470 LEU A O 1
ATOM 3706 N N . LEU A 1 471 ? 11.977 -0.364 20.601 1.00 88.81 471 LEU A N 1
ATOM 3707 C CA . LEU A 1 471 ? 11.463 1.002 20.471 1.00 88.81 471 LEU A CA 1
ATOM 3708 C C . LEU A 1 471 ? 10.016 1.047 19.942 1.00 88.81 471 LEU A C 1
ATOM 3710 O O . LEU A 1 471 ? 9.628 1.962 19.210 1.00 88.81 471 LEU A O 1
ATOM 3714 N N . LEU A 1 472 ? 9.206 0.054 20.327 1.00 84.31 472 LEU A N 1
ATOM 3715 C CA . LEU A 1 472 ? 7.800 -0.077 19.958 1.00 84.31 472 LEU A CA 1
ATOM 3716 C C . LEU A 1 472 ? 6.870 -0.021 21.165 1.00 84.31 472 LEU A C 1
ATOM 3718 O O . LEU A 1 472 ? 7.066 -0.699 22.169 1.00 84.31 472 LEU A O 1
ATOM 3722 N N . THR A 1 473 ? 5.767 0.705 21.000 1.00 81.31 473 THR A N 1
ATOM 3723 C CA . THR A 1 473 ? 4.573 0.532 21.834 1.00 81.31 473 THR A CA 1
ATOM 3724 C C . THR A 1 473 ? 3.619 -0.451 21.157 1.00 81.31 473 THR A C 1
ATOM 3726 O O . THR A 1 473 ? 3.652 -0.610 19.936 1.00 81.31 473 THR A O 1
ATOM 3729 N N . THR A 1 474 ? 2.714 -1.074 21.916 1.00 74.12 474 THR A N 1
ATOM 3730 C CA . THR A 1 474 ? 1.672 -1.958 21.354 1.00 74.12 474 THR A CA 1
ATOM 3731 C C . THR A 1 474 ? 0.815 -1.249 20.301 1.00 74.12 474 THR A C 1
ATOM 3733 O O . THR A 1 474 ? 0.449 -1.842 19.292 1.00 74.12 474 THR A O 1
ATOM 3736 N N . GLU A 1 475 ? 0.522 0.037 20.510 1.00 72.06 475 GLU A N 1
ATOM 3737 C CA . GLU A 1 475 ? -0.237 0.854 19.559 1.00 72.06 475 GLU A CA 1
ATOM 3738 C C . GLU A 1 475 ? 0.523 1.034 18.239 1.00 72.06 475 GLU A C 1
ATOM 3740 O O . GLU A 1 475 ? -0.005 0.706 17.178 1.00 72.06 475 GLU A O 1
ATOM 3745 N N . LYS A 1 476 ? 1.793 1.463 18.301 1.00 71.06 476 LYS A N 1
ATOM 3746 C CA . LYS A 1 476 ? 2.645 1.583 17.110 1.00 71.06 476 LYS A CA 1
ATOM 3747 C C . LYS A 1 476 ? 2.824 0.243 16.409 1.00 71.06 476 LYS A C 1
ATOM 3749 O O . LYS A 1 476 ? 2.792 0.186 15.188 1.00 71.06 476 LYS A O 1
ATOM 3754 N N . TYR A 1 477 ? 3.010 -0.836 17.163 1.00 76.75 477 TYR A N 1
ATOM 3755 C CA . TYR A 1 477 ? 3.133 -2.182 16.613 1.00 76.75 477 TYR A CA 1
ATOM 3756 C C . TYR A 1 477 ? 1.899 -2.576 15.789 1.00 76.75 477 TYR A C 1
ATOM 3758 O O . TYR A 1 477 ? 2.039 -3.023 14.658 1.00 76.75 477 TYR A O 1
ATOM 3766 N N . ASN A 1 478 ? 0.692 -2.344 16.310 1.00 70.88 478 ASN A N 1
ATOM 3767 C CA . ASN A 1 478 ? -0.541 -2.681 15.598 1.00 70.88 478 ASN A CA 1
ATOM 3768 C C . ASN A 1 478 ? -0.782 -1.787 14.371 1.00 70.88 478 ASN A C 1
ATOM 3770 O O . ASN A 1 478 ? -1.230 -2.282 13.342 1.00 70.88 478 ASN A O 1
ATOM 3774 N N . ASN A 1 479 ? -0.452 -0.494 14.446 1.00 68.31 479 ASN A N 1
ATOM 3775 C CA . ASN A 1 479 ? -0.631 0.433 13.320 1.00 68.31 479 ASN A CA 1
ATOM 3776 C C . ASN A 1 479 ? 0.322 0.144 12.143 1.00 68.31 479 ASN A C 1
ATOM 3778 O O . ASN A 1 479 ? 0.061 0.571 11.021 1.00 68.31 479 ASN A O 1
ATOM 3782 N N . GLN A 1 480 ? 1.407 -0.596 12.385 1.00 75.31 480 GLN A N 1
ATOM 3783 C CA . GLN A 1 480 ? 2.384 -1.006 11.370 1.00 75.31 480 GLN A CA 1
ATOM 3784 C C . GLN A 1 480 ? 1.947 -2.210 10.535 1.00 75.31 480 GLN A C 1
ATOM 3786 O O . GLN A 1 480 ? 2.625 -2.558 9.567 1.00 75.31 480 GLN A O 1
ATOM 3791 N N . ILE A 1 481 ? 0.833 -2.849 10.894 1.00 75.56 481 ILE A N 1
ATOM 3792 C CA . ILE A 1 481 ? 0.325 -4.038 10.219 1.00 75.56 481 ILE A CA 1
ATOM 3793 C C . ILE A 1 481 ? -0.945 -3.666 9.460 1.00 75.56 481 ILE A C 1
ATOM 3795 O O . ILE A 1 481 ? -1.978 -3.342 10.044 1.00 75.56 481 ILE A O 1
ATOM 3799 N N . VAL A 1 482 ? -0.885 -3.767 8.137 1.00 67.12 482 VAL A N 1
ATOM 3800 C CA . VAL A 1 482 ? -2.059 -3.698 7.272 1.00 67.12 482 VAL A CA 1
ATOM 3801 C C . VAL A 1 482 ? -2.532 -5.123 7.004 1.00 67.12 482 VAL A C 1
ATOM 3803 O O . VAL A 1 482 ? -1.909 -5.857 6.240 1.00 67.12 482 VAL A O 1
ATOM 3806 N N . GLU A 1 483 ? -3.634 -5.524 7.635 1.00 63.03 483 GLU A N 1
ATOM 3807 C CA . GLU A 1 483 ? -4.194 -6.875 7.531 1.00 63.03 483 GLU A CA 1
ATOM 3808 C C . GLU A 1 483 ? -5.734 -6.844 7.546 1.00 63.03 483 GLU A C 1
ATOM 3810 O O . GLU A 1 483 ? -6.336 -6.012 8.223 1.00 63.03 483 GLU A O 1
ATOM 3815 N N . ARG A 1 484 ? -6.390 -7.747 6.799 1.00 53.44 484 ARG A N 1
ATOM 3816 C CA . ARG A 1 484 ? -7.854 -7.944 6.792 1.00 53.44 484 ARG A CA 1
ATOM 3817 C C . ARG A 1 484 ? -8.213 -9.429 6.863 1.00 53.44 484 ARG A C 1
ATOM 3819 O O . ARG A 1 484 ? -7.368 -10.304 6.692 1.00 53.44 484 ARG A O 1
ATOM 3826 N N . GLN A 1 485 ? -9.491 -9.749 7.061 1.00 47.22 485 GLN A N 1
ATOM 3827 C CA . GLN A 1 485 ? -9.950 -11.144 7.086 1.00 47.22 485 GLN A CA 1
ATOM 3828 C C . GLN A 1 485 ? -9.709 -11.872 5.747 1.00 47.22 485 GLN A C 1
ATOM 3830 O O . GLN A 1 485 ? -9.297 -13.032 5.751 1.00 47.22 485 GLN A O 1
ATOM 3835 N N . THR A 1 486 ? -9.871 -11.174 4.614 1.00 50.47 486 THR A N 1
ATOM 3836 C CA . THR A 1 486 ? -9.542 -11.669 3.261 1.00 50.47 486 THR A CA 1
ATOM 3837 C C . THR A 1 486 ? -8.045 -11.845 3.024 1.00 50.47 486 THR A C 1
ATOM 3839 O O . THR A 1 486 ? -7.660 -12.504 2.071 1.00 50.47 486 THR A O 1
ATOM 3842 N N . THR A 1 487 ? -7.188 -11.315 3.892 1.00 59.56 487 THR A N 1
ATOM 3843 C CA . THR A 1 487 ? -5.736 -11.481 3.794 1.00 59.56 487 THR A CA 1
ATOM 3844 C C . THR A 1 487 ? -5.265 -12.833 4.337 1.00 59.56 487 THR A C 1
ATOM 3846 O O . THR A 1 487 ? -4.252 -13.384 3.910 1.00 59.56 487 THR A O 1
ATOM 3849 N N . LYS A 1 488 ? -6.021 -13.422 5.271 1.00 65.25 488 LYS A N 1
ATOM 3850 C CA . LYS A 1 488 ? -5.555 -14.581 6.044 1.00 65.25 488 LYS A CA 1
ATOM 3851 C C . LYS A 1 488 ? -5.724 -15.919 5.340 1.00 65.25 488 LYS A C 1
ATOM 3853 O O . LYS A 1 488 ? -5.097 -16.879 5.769 1.00 65.25 488 LYS A O 1
ATOM 3858 N N . TYR A 1 489 ? -6.549 -16.036 4.296 1.00 73.25 489 TYR A N 1
ATOM 3859 C CA . TYR A 1 489 ? -6.879 -17.362 3.748 1.00 73.25 489 TYR A CA 1
ATOM 3860 C C . TYR A 1 489 ? -5.670 -18.076 3.135 1.00 73.25 489 TYR A C 1
ATOM 3862 O O . TYR A 1 489 ? -5.477 -19.256 3.410 1.00 73.25 489 TYR A O 1
ATOM 3870 N N . ARG A 1 490 ? -4.815 -17.380 2.370 1.00 82.38 490 ARG A N 1
ATOM 3871 C CA . ARG A 1 490 ? -3.620 -18.008 1.779 1.00 82.38 490 ARG A CA 1
ATOM 3872 C C . ARG A 1 490 ? -2.646 -18.452 2.855 1.00 82.38 490 ARG A C 1
ATOM 3874 O O . ARG A 1 490 ? -2.181 -19.585 2.829 1.00 82.38 490 ARG A O 1
ATOM 3881 N N . LEU A 1 491 ? -2.412 -17.602 3.854 1.00 87.50 491 LEU A N 1
ATOM 3882 C CA . LEU A 1 491 ? -1.556 -17.962 4.978 1.00 87.50 491 LEU A CA 1
ATOM 3883 C C . LEU A 1 491 ? -2.148 -19.119 5.797 1.00 87.50 491 LEU A C 1
ATOM 3885 O O . LEU A 1 491 ? -1.416 -20.035 6.156 1.00 87.50 491 LEU A O 1
ATOM 3889 N N . ARG A 1 492 ? -3.468 -19.144 6.030 1.00 82.62 492 ARG A N 1
ATOM 3890 C CA . ARG A 1 492 ? -4.176 -20.274 6.660 1.00 82.62 492 ARG A CA 1
ATOM 3891 C C . ARG A 1 492 ? -4.021 -21.567 5.857 1.00 82.62 492 ARG A C 1
ATOM 3893 O O . ARG A 1 492 ? -3.740 -22.601 6.454 1.00 82.62 492 ARG A O 1
ATOM 3900 N N . ASN A 1 493 ? -4.127 -21.518 4.526 1.00 80.00 493 ASN A N 1
ATOM 3901 C CA . ASN A 1 493 ? -3.893 -22.680 3.661 1.00 80.00 493 ASN A CA 1
ATOM 3902 C C . ASN A 1 493 ? -2.465 -23.220 3.843 1.00 80.00 493 ASN A C 1
ATOM 3904 O O . ASN A 1 493 ? -2.275 -24.429 3.982 1.00 80.00 493 ASN A O 1
ATOM 3908 N N . VAL A 1 494 ? -1.465 -22.332 3.896 1.00 89.06 494 VAL A N 1
ATOM 3909 C CA . VAL A 1 494 ? -0.076 -22.713 4.193 1.00 89.06 494 VAL A CA 1
ATOM 3910 C C . VAL A 1 494 ? 0.024 -23.336 5.587 1.00 89.06 494 VAL A C 1
ATOM 3912 O O . VAL A 1 494 ? 0.621 -24.397 5.727 1.00 89.06 494 VAL A O 1
ATOM 3915 N N . MET A 1 495 ? -0.617 -22.756 6.608 1.00 90.25 495 MET A N 1
ATOM 3916 C CA . MET A 1 495 ? -0.631 -23.330 7.962 1.00 90.25 495 MET A CA 1
ATOM 3917 C C . MET A 1 495 ? -1.279 -24.722 8.000 1.00 90.25 495 MET A C 1
ATOM 3919 O O . MET A 1 495 ? -0.830 -25.584 8.751 1.00 90.25 495 MET A O 1
ATOM 3923 N N . GLY A 1 496 ? -2.270 -24.990 7.145 1.00 80.50 496 GLY A N 1
ATOM 3924 C CA . GLY A 1 496 ? -2.807 -26.336 6.938 1.00 80.50 496 GLY A CA 1
ATOM 3925 C C . GLY A 1 496 ? -1.739 -27.330 6.469 1.00 80.50 496 GLY A C 1
ATOM 3926 O O . GLY A 1 496 ? -1.609 -28.401 7.057 1.00 80.50 496 GLY A O 1
ATOM 3927 N N . LYS A 1 497 ? -0.910 -26.961 5.478 1.00 84.81 497 LYS A N 1
ATOM 3928 C CA . LYS A 1 497 ? 0.229 -27.791 5.018 1.00 84.81 497 LYS A CA 1
ATOM 3929 C C . LYS A 1 497 ? 1.228 -28.072 6.147 1.00 84.81 497 LYS A C 1
ATOM 3931 O O . LYS A 1 497 ? 1.716 -29.190 6.290 1.00 84.81 497 LYS A O 1
ATOM 3936 N N . VAL A 1 498 ? 1.480 -27.073 6.991 1.00 89.00 498 VAL A N 1
ATOM 3937 C CA . VAL A 1 498 ? 2.401 -27.164 8.137 1.00 89.00 498 VAL A CA 1
ATOM 3938 C C . VAL A 1 498 ? 1.898 -28.162 9.179 1.00 89.00 498 VAL A C 1
ATOM 3940 O O . VAL A 1 498 ? 2.679 -28.962 9.689 1.00 89.00 498 VAL A O 1
ATOM 3943 N N . LEU A 1 499 ? 0.591 -28.172 9.467 1.00 83.62 499 LEU A N 1
ATOM 3944 C CA . LEU A 1 499 ? -0.018 -29.152 10.376 1.00 83.62 499 LEU A CA 1
ATOM 3945 C C . LEU A 1 499 ? 0.017 -30.588 9.827 1.00 83.62 499 LEU A C 1
ATOM 3947 O O . LEU A 1 499 ? -0.029 -31.538 10.607 1.00 83.62 499 LEU A O 1
ATOM 3951 N N . LEU A 1 500 ? 0.154 -30.749 8.509 1.00 79.31 500 LEU A N 1
ATOM 3952 C CA . LEU A 1 500 ? 0.403 -32.035 7.849 1.00 79.31 500 LEU A CA 1
ATOM 3953 C C . LEU A 1 500 ? 1.896 -32.418 7.822 1.00 79.31 500 LEU A C 1
ATOM 3955 O O . LEU A 1 500 ? 2.249 -33.451 7.261 1.00 79.31 500 LEU A O 1
ATOM 3959 N N . GLY A 1 501 ? 2.774 -31.605 8.419 1.00 83.62 501 GLY A N 1
ATOM 3960 C CA . GLY A 1 501 ? 4.220 -31.837 8.466 1.00 83.62 501 GLY A CA 1
ATOM 3961 C C . GLY A 1 501 ? 4.943 -31.583 7.144 1.00 83.62 501 GLY A C 1
ATOM 3962 O O . GLY A 1 501 ? 6.099 -31.974 6.998 1.00 83.62 501 GLY A O 1
ATOM 3963 N N . GLN A 1 502 ? 4.287 -30.933 6.180 1.00 88.06 502 GLN A N 1
ATOM 3964 C CA . GLN A 1 502 ? 4.890 -30.620 4.886 1.00 88.06 502 GLN A CA 1
ATOM 3965 C C . GLN A 1 502 ? 5.873 -29.456 5.025 1.00 88.06 502 GLN A C 1
ATOM 3967 O O . GLN A 1 502 ? 5.579 -28.467 5.700 1.00 88.06 502 GLN A O 1
ATOM 3972 N N . ASP A 1 503 ? 7.027 -29.555 4.365 1.00 93.75 503 ASP A N 1
ATOM 3973 C CA . ASP A 1 503 ? 7.951 -28.428 4.223 1.00 93.75 503 ASP A CA 1
ATOM 3974 C C . ASP A 1 503 ? 7.276 -27.286 3.453 1.00 93.75 503 ASP A C 1
ATOM 3976 O O . ASP A 1 503 ? 6.538 -27.531 2.497 1.00 93.75 503 ASP A O 1
ATOM 3980 N N . ILE A 1 504 ? 7.570 -26.044 3.837 1.00 95.19 504 ILE A N 1
ATOM 3981 C CA . ILE A 1 504 ? 7.078 -24.852 3.141 1.00 95.19 504 ILE A CA 1
ATOM 3982 C C . ILE A 1 504 ? 8.220 -24.102 2.459 1.00 95.19 504 ILE A C 1
ATOM 3984 O O . ILE A 1 504 ? 9.308 -23.946 3.017 1.00 95.19 504 ILE A O 1
ATOM 3988 N N 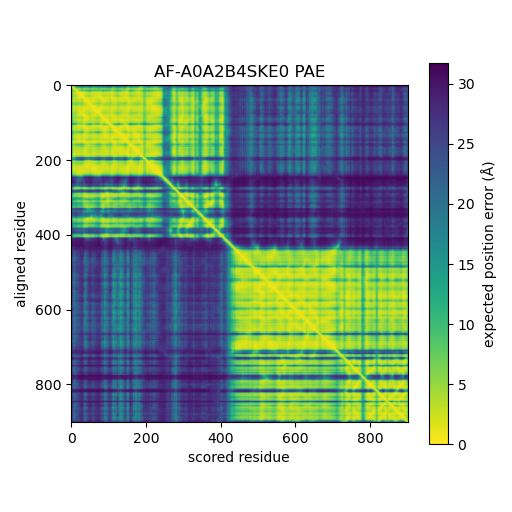. GLY A 1 505 ? 7.979 -23.619 1.247 1.00 96.69 505 GLY A N 1
ATOM 3989 C CA . GLY A 1 505 ? 8.887 -22.736 0.527 1.00 96.69 505 GLY A CA 1
ATOM 3990 C C . GLY A 1 505 ? 8.676 -21.272 0.910 1.00 96.69 505 GLY A C 1
ATOM 3991 O O . GLY A 1 505 ? 7.557 -20.761 0.837 1.00 96.69 505 GLY A O 1
ATOM 3992 N N . LEU A 1 506 ? 9.754 -20.593 1.306 1.00 97.81 506 LEU A N 1
ATOM 3993 C CA . LEU A 1 506 ? 9.771 -19.156 1.586 1.00 97.81 506 LEU A CA 1
ATOM 3994 C C . LEU A 1 506 ? 10.638 -18.447 0.552 1.00 97.81 506 LEU A C 1
ATOM 3996 O O . LEU A 1 506 ? 11.850 -18.649 0.534 1.00 97.81 506 LEU A O 1
ATOM 4000 N N . ILE A 1 507 ? 10.042 -17.568 -0.245 1.00 97.56 507 ILE A N 1
ATOM 4001 C CA . ILE A 1 507 ? 10.759 -16.746 -1.220 1.00 97.56 507 ILE A CA 1
ATOM 4002 C C . ILE A 1 507 ? 10.876 -15.322 -0.695 1.00 97.56 507 ILE A C 1
ATOM 4004 O O . ILE A 1 507 ? 9.907 -14.752 -0.198 1.00 97.56 507 ILE A O 1
ATOM 4008 N N . VAL A 1 508 ? 12.057 -14.730 -0.842 1.00 97.94 508 VAL A N 1
ATOM 4009 C CA . VAL A 1 508 ? 12.303 -13.324 -0.511 1.00 97.94 508 VAL A CA 1
ATOM 4010 C C . VAL A 1 508 ? 12.750 -12.598 -1.769 1.00 97.94 508 VAL A C 1
ATOM 4012 O O . VAL A 1 508 ? 13.844 -12.856 -2.262 1.00 97.94 508 VAL A O 1
ATOM 4015 N N . MET A 1 509 ? 11.923 -11.692 -2.285 1.00 98.00 509 MET A N 1
ATOM 4016 C CA . MET A 1 509 ? 12.296 -10.768 -3.357 1.00 98.00 509 MET A CA 1
ATOM 4017 C C . MET A 1 509 ? 12.446 -9.382 -2.752 1.00 98.00 509 MET A C 1
ATOM 4019 O O . MET A 1 509 ? 11.504 -8.852 -2.164 1.00 98.00 509 MET A O 1
ATOM 4023 N N . GLY A 1 510 ? 13.626 -8.790 -2.880 1.00 96.12 510 GLY A N 1
ATOM 4024 C CA . GLY A 1 510 ? 13.860 -7.476 -2.308 1.00 96.12 510 GLY A CA 1
ATOM 4025 C C . GLY A 1 510 ? 15.134 -6.807 -2.782 1.00 96.12 510 GLY A C 1
ATOM 4026 O O . GLY A 1 510 ? 15.888 -7.358 -3.589 1.00 96.12 510 GLY A O 1
ATOM 4027 N N . GLY A 1 511 ? 15.350 -5.603 -2.266 1.00 93.75 511 GLY A N 1
ATOM 4028 C CA . GLY A 1 511 ? 16.491 -4.765 -2.600 1.00 93.75 511 GLY A CA 1
ATOM 4029 C C . GLY A 1 511 ? 17.730 -5.027 -1.747 1.00 93.75 511 GLY A C 1
ATOM 4030 O O . GLY A 1 511 ? 17.988 -6.130 -1.256 1.00 93.75 511 GLY A O 1
ATOM 4031 N N . SER A 1 512 ? 18.524 -3.970 -1.551 1.00 92.50 512 SER A N 1
ATOM 4032 C CA . SER A 1 512 ? 19.772 -4.049 -0.784 1.00 92.50 512 SER A CA 1
ATOM 4033 C C . SER A 1 512 ? 19.525 -4.381 0.684 1.00 92.50 512 SER A C 1
ATOM 4035 O O . SER A 1 512 ? 20.308 -5.134 1.252 1.00 92.50 512 SER A O 1
ATOM 4037 N N . THR A 1 513 ? 18.438 -3.898 1.287 1.00 92.94 513 THR A N 1
ATOM 4038 C CA . THR A 1 513 ? 18.083 -4.185 2.686 1.00 92.94 513 THR A CA 1
ATOM 4039 C C . THR A 1 513 ? 17.880 -5.681 2.921 1.00 92.94 513 THR A C 1
ATOM 4041 O O . THR A 1 513 ? 18.496 -6.250 3.822 1.00 92.94 513 THR A O 1
ATOM 4044 N N . SER A 1 514 ? 17.098 -6.351 2.068 1.00 95.12 514 SER A N 1
ATOM 4045 C CA . SER A 1 514 ? 16.918 -7.810 2.122 1.00 95.12 514 SER A CA 1
ATOM 4046 C C . SER A 1 514 ? 18.186 -8.596 1.756 1.00 95.12 514 SER A C 1
ATOM 4048 O O . SER A 1 514 ? 18.416 -9.683 2.290 1.00 95.12 514 SER A O 1
ATOM 4050 N N . ALA A 1 515 ? 19.056 -8.046 0.904 1.00 92.88 515 ALA A N 1
ATOM 4051 C CA . ALA A 1 515 ? 20.362 -8.641 0.619 1.00 92.88 515 ALA A CA 1
ATOM 4052 C C . ALA A 1 515 ? 21.363 -8.510 1.791 1.00 92.88 515 ALA A C 1
ATOM 4054 O O . ALA A 1 515 ? 22.353 -9.237 1.826 1.00 92.88 515 ALA A O 1
ATOM 4055 N N . GLY A 1 516 ? 21.108 -7.627 2.767 1.00 90.56 516 GLY A N 1
ATOM 4056 C CA . GLY A 1 516 ? 21.981 -7.374 3.923 1.00 90.56 516 GLY A CA 1
ATOM 4057 C C . GLY A 1 516 ? 22.838 -6.104 3.818 1.00 90.56 516 GLY A C 1
ATOM 4058 O O . GLY A 1 516 ? 23.891 -6.018 4.448 1.00 90.56 516 GLY A O 1
ATOM 4059 N N . GLY A 1 517 ? 22.427 -5.130 3.003 1.00 88.62 517 GLY A N 1
ATOM 4060 C CA . GLY A 1 517 ? 23.055 -3.810 2.887 1.00 88.62 517 GLY A CA 1
ATOM 4061 C C . GLY A 1 517 ? 23.146 -3.090 4.235 1.00 88.62 517 GLY A C 1
ATOM 4062 O O . GLY A 1 517 ? 22.269 -3.243 5.083 1.00 88.62 517 GLY A O 1
ATOM 4063 N N . GLY A 1 518 ? 24.240 -2.358 4.453 1.00 86.06 518 GLY A N 1
ATOM 4064 C CA . GLY A 1 518 ? 24.588 -1.741 5.738 1.00 86.06 518 GLY A CA 1
ATOM 4065 C C . GLY A 1 518 ? 25.083 -2.747 6.784 1.00 86.06 518 GLY A C 1
ATOM 4066 O O . GLY A 1 518 ? 26.198 -2.627 7.282 1.00 86.06 518 GLY A O 1
ATOM 4067 N N . LEU A 1 519 ? 24.313 -3.809 7.045 1.00 86.88 519 LEU A N 1
ATOM 4068 C CA . LEU A 1 519 ? 24.596 -4.795 8.099 1.00 86.88 519 LEU A CA 1
ATOM 4069 C C . LEU A 1 519 ? 25.930 -5.536 7.927 1.00 86.88 519 LEU A C 1
ATOM 4071 O O . LEU A 1 519 ? 26.509 -5.973 8.918 1.00 86.88 519 LEU A O 1
ATOM 4075 N N . ILE A 1 520 ? 26.428 -5.674 6.694 1.00 79.81 520 ILE A N 1
ATOM 4076 C CA . ILE A 1 520 ? 27.747 -6.273 6.428 1.00 79.81 520 ILE A CA 1
ATOM 4077 C C . ILE A 1 520 ? 28.915 -5.516 7.070 1.00 79.81 520 ILE A C 1
ATOM 4079 O O . ILE A 1 520 ? 29.959 -6.112 7.331 1.00 79.81 520 ILE A O 1
ATOM 4083 N N . ASN A 1 521 ? 28.750 -4.214 7.307 1.00 75.12 521 ASN A N 1
ATOM 4084 C CA . ASN A 1 521 ? 29.774 -3.375 7.923 1.00 75.12 521 ASN A CA 1
ATOM 4085 C C . ASN A 1 521 ? 29.672 -3.382 9.451 1.00 75.12 521 ASN A C 1
ATOM 4087 O O . ASN A 1 521 ? 30.673 -3.163 10.127 1.00 75.12 521 ASN A O 1
ATOM 4091 N N . ASP A 1 522 ? 28.483 -3.674 9.974 1.00 80.50 522 ASP A N 1
ATOM 4092 C CA . ASP A 1 522 ? 28.149 -3.496 11.387 1.00 80.50 522 ASP A CA 1
ATOM 4093 C C . ASP A 1 522 ? 28.241 -4.796 12.189 1.00 80.50 522 ASP A C 1
ATOM 4095 O O . ASP A 1 522 ? 28.338 -4.770 13.417 1.00 80.50 522 ASP A O 1
ATOM 4099 N N . PHE A 1 523 ? 28.179 -5.950 11.518 1.00 79.00 523 PHE A N 1
ATOM 4100 C CA . PHE A 1 523 ? 28.043 -7.247 12.174 1.00 79.00 523 PHE A CA 1
ATOM 4101 C C . PHE A 1 523 ? 28.947 -8.313 11.560 1.00 79.00 523 PHE A C 1
ATOM 4103 O O . PHE A 1 523 ? 29.325 -8.254 10.396 1.00 79.00 523 PHE A O 1
ATOM 4110 N N . SER A 1 524 ? 29.248 -9.349 12.347 1.00 77.19 524 SER A N 1
ATOM 4111 C CA . SER A 1 524 ? 30.071 -10.489 11.920 1.00 77.19 524 SER A CA 1
ATOM 4112 C C . SER A 1 524 ? 29.342 -11.466 10.993 1.00 77.19 524 SER A C 1
ATOM 4114 O O . SER A 1 524 ? 29.973 -12.298 10.346 1.00 77.19 524 SER A O 1
ATOM 4116 N N . ASN A 1 525 ? 28.007 -11.405 10.925 1.00 84.50 525 ASN A N 1
ATOM 4117 C CA . ASN A 1 525 ? 27.200 -12.246 10.046 1.00 84.50 525 ASN A CA 1
ATOM 4118 C C . ASN A 1 525 ? 25.835 -11.618 9.720 1.00 84.50 525 ASN A C 1
ATOM 4120 O O . ASN A 1 525 ? 25.348 -10.737 10.422 1.00 84.50 525 ASN A O 1
ATOM 4124 N N . LEU A 1 526 ? 25.182 -12.141 8.678 1.00 88.12 526 LEU A N 1
ATOM 4125 C CA . LEU A 1 526 ? 23.864 -11.687 8.220 1.00 88.12 526 LEU A CA 1
ATOM 4126 C C . LEU A 1 526 ? 22.683 -12.465 8.834 1.00 88.12 526 LEU A C 1
ATOM 4128 O O . LEU A 1 526 ? 21.574 -12.382 8.318 1.00 88.12 526 LEU A O 1
ATOM 4132 N N . LYS A 1 527 ? 22.860 -13.245 9.912 1.00 90.31 527 LYS A N 1
ATOM 4133 C CA . LYS A 1 527 ? 21.750 -14.018 10.521 1.00 90.31 527 LYS A CA 1
ATOM 4134 C C . LYS A 1 527 ? 20.653 -13.126 11.115 1.00 90.31 527 LYS A C 1
ATOM 4136 O O . LYS A 1 527 ? 19.520 -13.575 11.229 1.00 90.31 527 LYS A O 1
ATOM 4141 N N . GLY A 1 528 ? 20.974 -11.869 11.431 1.00 91.44 528 GLY A N 1
ATOM 4142 C CA . GLY A 1 528 ? 20.029 -10.877 11.951 1.00 91.44 528 GLY A CA 1
ATOM 4143 C C . GLY A 1 528 ? 19.077 -10.255 10.920 1.00 91.44 528 GLY A C 1
ATOM 4144 O O . GLY A 1 528 ? 18.261 -9.422 11.302 1.00 91.44 528 GLY A O 1
ATOM 4145 N N . VAL A 1 529 ? 19.163 -10.622 9.634 1.00 94.94 529 VAL A N 1
ATOM 4146 C CA . VAL A 1 529 ? 18.210 -10.158 8.608 1.00 94.94 529 VAL A CA 1
ATOM 4147 C C . VAL A 1 529 ? 16.824 -10.758 8.874 1.00 94.94 529 VAL A C 1
ATOM 4149 O O . VAL A 1 529 ? 16.711 -11.945 9.185 1.00 94.94 529 VAL A O 1
ATOM 4152 N N . TYR A 1 530 ? 15.766 -9.956 8.729 1.00 97.19 530 TYR A N 1
ATOM 4153 C CA . TYR A 1 530 ? 14.418 -10.261 9.226 1.00 97.19 530 TYR A CA 1
ATOM 4154 C C . TYR A 1 530 ? 13.884 -11.658 8.853 1.00 97.19 530 TYR A C 1
ATOM 4156 O O . TYR A 1 530 ? 13.370 -12.379 9.709 1.00 97.19 530 TYR A O 1
ATOM 4164 N N . TYR A 1 531 ? 14.041 -12.083 7.595 1.00 97.25 531 TYR A N 1
ATOM 4165 C CA . TYR A 1 531 ? 13.539 -13.380 7.137 1.00 97.25 531 TYR A CA 1
ATOM 4166 C C . TYR A 1 531 ? 14.363 -14.549 7.691 1.00 97.25 531 TYR A C 1
ATOM 4168 O O . TYR A 1 531 ? 13.826 -15.635 7.884 1.00 97.25 531 TYR A O 1
ATOM 4176 N N . ARG A 1 532 ? 15.654 -14.346 7.992 1.00 96.50 532 ARG A N 1
ATOM 4177 C CA . ARG A 1 532 ? 16.505 -15.365 8.628 1.00 96.50 532 ARG A CA 1
ATOM 4178 C C . ARG A 1 532 ? 16.163 -15.521 10.103 1.00 96.50 532 ARG A C 1
ATOM 4180 O O . ARG A 1 532 ? 16.127 -16.644 10.590 1.00 96.50 532 ARG A O 1
ATOM 4187 N N . VAL A 1 533 ? 15.836 -14.419 10.779 1.00 97.19 533 VAL A N 1
ATOM 4188 C CA . VAL A 1 533 ? 15.310 -14.435 12.153 1.00 97.19 533 VAL A CA 1
ATOM 4189 C C . VAL A 1 533 ? 13.971 -15.173 12.211 1.00 97.19 533 VAL A C 1
ATOM 4191 O O . VAL A 1 533 ? 13.755 -15.977 13.114 1.00 97.19 533 VAL A O 1
ATOM 4194 N N . PHE A 1 534 ? 13.095 -14.962 11.224 1.00 97.88 534 PHE A N 1
ATOM 4195 C CA . PHE A 1 534 ? 11.853 -15.726 11.090 1.00 97.88 534 PHE A CA 1
ATOM 4196 C C . PHE A 1 534 ? 12.107 -17.230 10.886 1.00 97.88 534 PHE A C 1
ATOM 4198 O O . PHE A 1 534 ? 11.485 -18.047 11.564 1.00 97.88 534 PHE A O 1
ATOM 4205 N N . VAL A 1 535 ? 13.044 -17.607 10.007 1.00 97.88 535 VAL A N 1
ATOM 4206 C CA . VAL A 1 535 ? 13.421 -19.017 9.785 1.00 97.88 535 VAL A CA 1
ATOM 4207 C C . VAL A 1 535 ? 14.011 -19.650 11.051 1.00 97.88 535 VAL A C 1
ATOM 4209 O O . VAL A 1 535 ? 13.629 -20.763 11.402 1.00 97.88 535 VAL A O 1
ATOM 4212 N N . ASP A 1 536 ? 14.890 -18.949 11.769 1.00 97.19 536 ASP A N 1
ATOM 4213 C CA . ASP A 1 536 ? 15.447 -19.407 13.051 1.00 97.19 536 ASP A CA 1
ATOM 4214 C C . ASP A 1 536 ? 14.347 -19.628 14.102 1.00 97.19 536 ASP A C 1
ATOM 4216 O O . ASP A 1 536 ? 14.303 -20.675 14.754 1.00 97.19 536 ASP A O 1
ATOM 4220 N N . TRP A 1 537 ? 13.405 -18.686 14.222 1.00 97.31 537 TRP A N 1
ATOM 4221 C CA . TRP A 1 537 ? 12.240 -18.852 15.089 1.00 97.31 537 TRP A CA 1
ATOM 4222 C C . TRP A 1 537 ? 11.409 -20.075 14.684 1.00 97.31 537 TRP A C 1
ATOM 4224 O O . TRP A 1 537 ? 11.050 -20.875 15.546 1.00 97.31 537 TRP A O 1
ATOM 4234 N N . TRP A 1 538 ? 11.155 -20.277 13.388 1.00 97.00 538 TRP A N 1
ATOM 4235 C CA . TRP A 1 538 ? 10.407 -21.434 12.887 1.00 97.00 538 TRP A CA 1
ATOM 4236 C C . TRP A 1 538 ? 11.069 -22.764 13.264 1.00 97.00 538 TRP A C 1
ATOM 4238 O O . TRP A 1 538 ? 10.401 -23.680 13.755 1.00 97.00 538 TRP A O 1
ATOM 4248 N N . GLN A 1 539 ? 12.389 -22.864 13.076 1.00 96.31 539 GLN A N 1
ATOM 4249 C CA . GLN A 1 539 ? 13.182 -24.053 13.405 1.00 96.31 539 GLN A CA 1
ATOM 4250 C C . GLN A 1 539 ? 13.101 -24.422 14.890 1.00 96.31 539 GLN A C 1
ATOM 4252 O O . GLN A 1 539 ? 13.156 -25.600 15.233 1.00 96.31 539 GLN A O 1
ATOM 4257 N N . LYS A 1 540 ? 12.943 -23.432 15.773 1.00 95.06 540 LYS A N 1
ATOM 4258 C CA . LYS A 1 540 ? 12.843 -23.637 17.226 1.00 95.06 540 LYS A CA 1
ATOM 4259 C C . LYS A 1 540 ? 11.404 -23.831 17.704 1.00 95.06 540 LYS A C 1
ATOM 4261 O O . LYS A 1 540 ? 11.167 -24.608 18.625 1.00 95.06 540 LYS A O 1
ATOM 4266 N N . ALA A 1 541 ? 10.447 -23.124 17.103 1.00 94.31 541 ALA A N 1
ATOM 4267 C CA . ALA A 1 541 ? 9.078 -23.018 17.603 1.00 94.31 541 ALA A CA 1
ATOM 4268 C C . ALA A 1 541 ? 8.092 -23.992 16.942 1.00 94.31 541 ALA A C 1
ATOM 4270 O O . ALA A 1 541 ? 7.132 -24.403 17.596 1.00 94.31 541 ALA A O 1
ATOM 4271 N N . ILE A 1 542 ? 8.306 -24.345 15.667 1.00 93.44 542 ILE A N 1
ATOM 4272 C CA . ILE A 1 542 ? 7.338 -25.079 14.831 1.00 93.44 542 ILE A CA 1
ATOM 4273 C C . ILE A 1 542 ? 7.897 -26.426 14.368 1.00 93.44 542 ILE A C 1
ATOM 4275 O O . ILE A 1 542 ? 7.236 -27.457 14.533 1.00 93.44 542 ILE A O 1
ATOM 4279 N N . GLN A 1 543 ? 9.110 -26.438 13.808 1.00 94.19 543 GLN A N 1
ATOM 4280 C CA . GLN A 1 543 ? 9.716 -27.642 13.231 1.00 94.19 543 GLN A CA 1
ATOM 4281 C C . GLN A 1 543 ? 9.799 -28.830 14.212 1.00 94.19 543 GLN A C 1
ATOM 4283 O O . GLN A 1 543 ? 9.456 -29.934 13.790 1.00 94.19 543 GLN A O 1
ATOM 4288 N N . PRO A 1 544 ? 10.165 -28.672 15.503 1.00 92.25 544 PRO A N 1
ATOM 4289 C CA . PRO A 1 544 ? 10.305 -29.815 16.412 1.00 92.25 544 PRO A CA 1
ATOM 4290 C C . PRO A 1 544 ? 8.991 -30.569 16.655 1.00 92.25 544 PRO A C 1
ATOM 4292 O O . PRO A 1 544 ? 9.002 -31.748 16.998 1.00 92.25 544 PRO A O 1
ATOM 4295 N N . PHE A 1 545 ? 7.853 -29.897 16.461 1.00 89.25 545 PHE A N 1
ATOM 4296 C CA . PHE A 1 545 ? 6.530 -30.450 16.751 1.00 89.25 545 PHE A CA 1
ATOM 4297 C C . PHE A 1 545 ? 5.789 -30.907 15.494 1.00 89.25 545 PHE A C 1
ATOM 4299 O O . PHE A 1 545 ? 4.976 -31.826 15.563 1.00 89.25 545 PHE A O 1
ATOM 4306 N N . THR A 1 546 ? 6.075 -30.290 14.347 1.00 87.75 546 THR A N 1
ATOM 4307 C CA . THR A 1 546 ? 5.404 -30.584 13.069 1.00 87.75 546 THR A CA 1
ATOM 4308 C C . THR A 1 546 ? 6.259 -31.408 12.111 1.00 87.75 546 THR A C 1
ATOM 4310 O O . THR A 1 546 ? 5.715 -32.108 11.267 1.00 87.75 546 THR A O 1
ATOM 4313 N N . GLY A 1 547 ? 7.588 -31.327 12.211 1.00 89.88 547 GLY A N 1
ATOM 4314 C CA . GLY A 1 547 ? 8.524 -31.799 11.187 1.00 89.88 547 GLY A CA 1
ATOM 4315 C C . GLY A 1 547 ? 8.672 -30.855 9.984 1.00 89.88 547 GLY A C 1
ATOM 4316 O O . GLY A 1 547 ? 9.615 -31.020 9.216 1.00 89.88 547 GLY A O 1
ATOM 4317 N N . SER A 1 548 ? 7.805 -29.843 9.849 1.00 93.31 548 SER A N 1
ATOM 4318 C CA . SER A 1 548 ? 7.789 -28.901 8.725 1.00 93.31 548 SER A CA 1
ATOM 4319 C C . SER A 1 548 ? 8.990 -27.954 8.769 1.00 93.31 548 SER A C 1
ATOM 4321 O O . SER A 1 548 ? 9.164 -27.195 9.732 1.00 93.31 548 SER A O 1
ATOM 4323 N N . ARG A 1 549 ? 9.814 -27.966 7.715 1.00 95.69 549 ARG A N 1
ATOM 4324 C CA . ARG A 1 549 ? 10.951 -27.049 7.540 1.00 95.69 549 ARG A CA 1
ATOM 4325 C C . ARG A 1 549 ? 10.598 -25.906 6.597 1.00 95.69 549 ARG A C 1
ATOM 4327 O O . ARG A 1 549 ? 9.799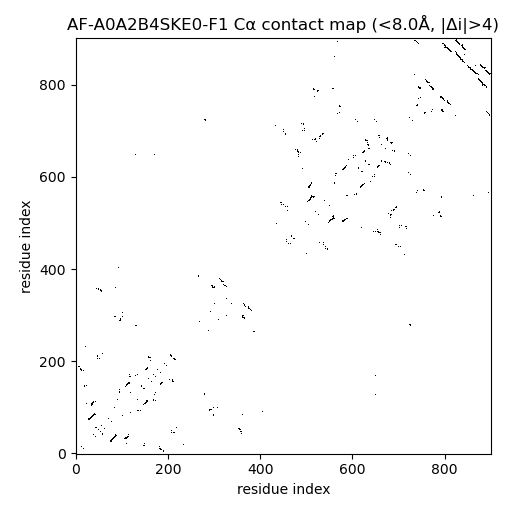 -26.066 5.679 1.00 95.69 549 ARG A O 1
ATOM 4334 N N . VAL A 1 550 ? 11.282 -24.777 6.771 1.00 96.75 550 VAL A N 1
ATOM 4335 C CA . VAL A 1 550 ? 11.265 -23.681 5.794 1.00 96.75 550 VAL A CA 1
ATOM 4336 C C . VAL A 1 550 ? 12.404 -23.869 4.795 1.00 96.75 550 VAL A C 1
ATOM 4338 O O . VAL A 1 550 ? 13.578 -23.809 5.166 1.00 96.75 550 VAL A O 1
ATOM 4341 N N . LYS A 1 551 ? 12.065 -24.057 3.518 1.00 95.75 551 LYS A N 1
ATOM 4342 C CA . LYS A 1 551 ? 13.002 -24.021 2.390 1.00 95.75 551 LYS A CA 1
ATOM 4343 C C . LYS A 1 551 ? 13.117 -22.581 1.900 1.00 95.75 551 LYS A C 1
ATOM 4345 O O . LYS A 1 551 ? 12.265 -22.090 1.165 1.00 95.75 551 LYS A O 1
ATOM 4350 N N . LEU A 1 552 ? 14.144 -21.887 2.378 1.00 94.69 552 LEU A N 1
ATOM 4351 C CA . LEU A 1 552 ? 14.381 -20.482 2.065 1.00 94.69 552 LEU A CA 1
ATOM 4352 C C . LEU A 1 552 ? 15.021 -20.313 0.686 1.00 94.69 552 LEU A C 1
ATOM 4354 O O . LEU A 1 552 ? 16.112 -20.824 0.432 1.00 94.69 552 LEU A O 1
ATOM 4358 N N . ARG A 1 553 ? 14.394 -19.481 -0.142 1.00 93.25 553 ARG A N 1
ATOM 4359 C CA . ARG A 1 553 ? 14.909 -19.008 -1.416 1.00 93.25 553 ARG A CA 1
ATOM 4360 C C . ARG A 1 553 ? 15.061 -17.488 -1.402 1.00 93.25 553 ARG A C 1
ATOM 4362 O O . ARG A 1 553 ? 14.101 -16.744 -1.586 1.00 93.25 553 ARG A O 1
ATOM 4369 N N . ASN A 1 554 ? 16.285 -17.019 -1.169 1.00 93.69 554 ASN A N 1
ATOM 4370 C CA . ASN A 1 554 ? 16.588 -15.591 -1.221 1.00 93.69 554 ASN A CA 1
ATOM 4371 C C . ASN A 1 554 ? 16.867 -15.158 -2.665 1.00 93.69 554 ASN A C 1
ATOM 4373 O O . ASN A 1 554 ? 17.856 -15.587 -3.253 1.00 93.69 554 ASN A O 1
ATOM 4377 N N . LEU A 1 555 ? 16.012 -14.295 -3.205 1.00 94.81 555 LEU A N 1
ATOM 4378 C CA . LEU A 1 555 ? 16.147 -13.674 -4.522 1.00 94.81 555 LEU A CA 1
ATOM 4379 C C . LEU A 1 555 ? 16.524 -12.189 -4.426 1.00 94.81 555 LEU A C 1
ATOM 4381 O O . LEU A 1 555 ? 16.500 -11.495 -5.437 1.00 94.81 555 LEU A O 1
ATOM 4385 N N . ALA A 1 556 ? 16.834 -11.674 -3.232 1.00 94.94 556 ALA A N 1
ATOM 4386 C CA . ALA A 1 556 ? 17.146 -10.264 -3.055 1.00 94.94 556 ALA A CA 1
ATOM 4387 C C . ALA A 1 556 ? 18.423 -9.855 -3.806 1.00 94.94 556 ALA A C 1
ATOM 4389 O O . ALA A 1 556 ? 19.465 -10.499 -3.675 1.00 94.94 556 ALA A O 1
ATOM 4390 N N . VAL A 1 557 ? 18.337 -8.753 -4.556 1.00 93.75 557 VAL A N 1
ATOM 4391 C CA . VAL A 1 557 ? 19.445 -8.173 -5.329 1.00 93.75 557 VAL A CA 1
ATOM 4392 C C . VAL A 1 557 ? 19.456 -6.663 -5.117 1.00 93.75 557 VAL A C 1
ATOM 4394 O O . VAL A 1 557 ? 18.466 -5.967 -5.351 1.00 93.75 557 VAL A O 1
ATOM 4397 N N . GLY A 1 558 ? 20.596 -6.118 -4.703 1.00 92.31 558 GLY A N 1
ATOM 4398 C CA . GLY A 1 558 ? 20.733 -4.709 -4.358 1.00 92.31 558 GLY A CA 1
ATOM 4399 C C . GLY A 1 558 ? 20.421 -3.759 -5.509 1.00 92.31 558 GLY A C 1
ATOM 4400 O O . GLY A 1 558 ? 20.960 -3.888 -6.608 1.00 92.31 558 GLY A O 1
ATOM 4401 N N . GLY A 1 559 ? 19.598 -2.747 -5.232 1.00 91.50 559 GLY A N 1
ATOM 4402 C CA . GLY A 1 559 ? 19.245 -1.729 -6.222 1.00 91.50 559 GLY A CA 1
ATOM 4403 C C . GLY A 1 559 ? 18.282 -2.227 -7.303 1.00 91.50 559 GLY A C 1
ATOM 4404 O O . GLY A 1 559 ? 18.317 -1.689 -8.403 1.00 91.50 559 GLY A O 1
ATOM 4405 N N . THR A 1 560 ? 17.471 -3.249 -7.019 1.00 95.00 560 THR A N 1
ATOM 4406 C CA . THR A 1 560 ? 16.554 -3.878 -7.984 1.00 95.00 560 THR A CA 1
ATOM 4407 C C . THR A 1 560 ? 15.099 -3.687 -7.551 1.00 95.00 560 THR A C 1
ATOM 4409 O O . THR A 1 560 ? 14.783 -3.860 -6.376 1.00 95.00 560 THR A O 1
ATOM 4412 N N . SER A 1 561 ? 14.233 -3.310 -8.491 1.00 95.00 561 SER A N 1
ATOM 4413 C CA . SER A 1 561 ? 12.801 -3.025 -8.299 1.00 95.00 561 SER A CA 1
ATOM 4414 C C . SER A 1 561 ? 11.895 -4.146 -8.832 1.00 95.00 561 SER A C 1
ATOM 4416 O O . SER A 1 561 ? 12.352 -5.111 -9.451 1.00 95.00 561 SER A O 1
ATOM 4418 N N . SER A 1 562 ? 10.591 -4.038 -8.571 1.00 95.88 562 SER A N 1
ATOM 4419 C CA . SER A 1 562 ? 9.558 -5.016 -8.943 1.00 95.88 562 SER A CA 1
ATOM 4420 C C . SER A 1 562 ? 9.433 -5.281 -10.440 1.00 95.88 562 SER A C 1
ATOM 4422 O O . SER A 1 562 ? 9.050 -6.385 -10.825 1.00 95.88 562 SER A O 1
ATOM 4424 N N . ASP A 1 563 ? 9.788 -4.317 -11.288 1.00 93.38 563 ASP A N 1
ATOM 4425 C CA . ASP A 1 563 ? 9.802 -4.479 -12.741 1.00 93.38 563 ASP A CA 1
ATOM 4426 C C . ASP A 1 563 ? 10.761 -5.587 -13.178 1.00 93.38 563 ASP A C 1
ATOM 4428 O O . ASP A 1 563 ? 10.375 -6.436 -13.974 1.00 93.38 563 ASP A O 1
ATOM 4432 N N . PHE A 1 564 ? 11.967 -5.654 -12.614 1.00 95.81 564 PHE A N 1
ATOM 4433 C CA . PHE A 1 564 ? 12.896 -6.748 -12.879 1.00 95.81 564 PHE A CA 1
ATOM 4434 C C . PHE A 1 564 ? 12.329 -8.092 -12.423 1.00 95.81 564 PHE A C 1
ATOM 4436 O O . PHE A 1 564 ? 12.354 -9.061 -13.184 1.00 95.81 564 PHE A O 1
ATOM 4443 N N . PHE A 1 565 ? 11.796 -8.157 -11.200 1.00 96.44 565 PHE A N 1
ATOM 4444 C CA . PHE A 1 565 ? 11.257 -9.402 -10.660 1.00 96.44 565 PHE A CA 1
ATOM 4445 C C . PHE A 1 565 ? 10.066 -9.905 -11.475 1.00 96.44 565 PHE A C 1
ATOM 4447 O O . PHE A 1 565 ? 10.024 -11.100 -11.741 1.00 96.44 565 PHE A O 1
ATOM 4454 N N . TYR A 1 566 ? 9.182 -9.027 -11.962 1.00 94.62 566 TYR A N 1
ATOM 4455 C CA . TYR A 1 566 ? 8.082 -9.392 -12.866 1.00 94.62 566 TYR A CA 1
ATOM 4456 C C . TYR A 1 566 ? 8.573 -10.169 -14.099 1.00 94.62 566 TYR A C 1
ATOM 4458 O O . TYR A 1 566 ? 7.975 -11.173 -14.487 1.00 94.62 566 TYR A O 1
ATOM 4466 N N . TYR A 1 567 ? 9.700 -9.754 -14.688 1.00 93.69 567 TYR A N 1
ATOM 4467 C CA . TYR A 1 567 ? 10.272 -10.474 -15.826 1.00 93.69 567 TYR A CA 1
ATOM 4468 C C . TYR A 1 567 ? 11.050 -11.730 -15.427 1.00 93.69 567 TYR A C 1
ATOM 4470 O O . TYR A 1 567 ? 10.984 -12.741 -16.122 1.00 93.69 567 TYR A O 1
ATOM 4478 N N . CYS A 1 568 ? 11.830 -11.658 -14.349 1.00 94.31 568 CYS A N 1
ATOM 4479 C CA . CYS A 1 568 ? 12.956 -12.566 -14.146 1.00 94.31 568 CYS A CA 1
ATOM 4480 C C . CYS A 1 568 ? 12.855 -13.481 -12.927 1.00 94.31 568 CYS A C 1
ATOM 4482 O O . CYS A 1 568 ? 13.716 -14.347 -12.795 1.00 94.31 568 CYS A O 1
ATOM 4484 N N . TYR A 1 569 ? 11.862 -13.357 -12.035 1.00 93.06 569 TYR A N 1
ATOM 4485 C CA . TYR A 1 569 ? 11.883 -14.174 -10.811 1.00 93.06 569 TYR A CA 1
ATOM 4486 C C . TYR A 1 569 ? 11.886 -15.677 -11.118 1.00 93.06 569 TYR A C 1
ATOM 4488 O O . TYR A 1 569 ? 12.633 -16.400 -10.473 1.00 93.06 569 TYR A O 1
ATOM 4496 N N . LYS A 1 570 ? 11.151 -16.142 -12.143 1.00 90.69 570 LYS A N 1
ATOM 4497 C CA . LYS A 1 570 ? 11.158 -17.559 -12.561 1.00 90.69 570 LYS A CA 1
ATOM 4498 C C . LYS A 1 570 ? 12.537 -18.026 -13.017 1.00 90.69 570 LYS A C 1
ATOM 4500 O O . LYS A 1 570 ? 12.950 -19.119 -12.652 1.00 90.69 570 LYS A O 1
ATOM 4505 N N . THR A 1 571 ? 13.280 -17.179 -13.728 1.00 89.94 571 THR A N 1
ATOM 4506 C CA . THR A 1 571 ? 14.677 -17.443 -14.117 1.00 89.94 571 THR A CA 1
ATOM 4507 C C . THR A 1 571 ? 15.590 -17.613 -12.898 1.00 89.94 571 THR A C 1
ATOM 4509 O O . THR A 1 571 ? 16.611 -18.295 -12.986 1.00 89.94 571 THR A O 1
ATOM 4512 N N . LEU A 1 572 ? 15.215 -17.020 -11.758 1.00 90.31 572 LEU A N 1
ATOM 4513 C CA . LEU A 1 572 ? 15.928 -17.095 -10.482 1.00 90.31 572 LEU A CA 1
ATOM 4514 C C . LEU A 1 572 ? 15.402 -18.196 -9.529 1.00 90.31 572 LEU A C 1
ATOM 4516 O O . LEU A 1 572 ? 15.939 -18.351 -8.427 1.00 90.31 572 LEU A O 1
ATOM 4520 N N . MET A 1 573 ? 14.415 -18.994 -9.949 1.00 88.00 573 MET A N 1
ATOM 4521 C CA . MET A 1 573 ? 13.865 -20.142 -9.211 1.00 88.00 573 MET A CA 1
ATOM 4522 C C . MET A 1 573 ? 14.389 -21.489 -9.722 1.00 88.00 573 MET A C 1
ATOM 4524 O O . MET A 1 573 ? 14.426 -21.725 -10.929 1.00 88.00 573 MET A O 1
ATOM 4528 N N . ARG A 1 574 ? 14.754 -22.399 -8.812 1.00 85.38 574 ARG A N 1
ATOM 4529 C CA . ARG A 1 574 ? 15.102 -23.791 -9.143 1.00 85.38 574 ARG A CA 1
ATOM 4530 C C . ARG A 1 574 ? 13.843 -24.614 -9.437 1.00 85.38 574 ARG A C 1
ATOM 4532 O O . ARG A 1 574 ? 12.790 -24.297 -8.887 1.00 85.38 574 ARG A O 1
ATOM 4539 N N . PRO A 1 575 ? 13.933 -25.689 -10.244 1.00 82.56 575 PRO A N 1
ATOM 4540 C CA . PRO A 1 575 ? 12.793 -26.571 -10.510 1.00 82.56 575 PRO A CA 1
ATOM 4541 C C . PRO A 1 575 ? 12.117 -27.126 -9.245 1.00 82.56 575 PRO A C 1
ATOM 4543 O O . PRO A 1 575 ? 10.907 -27.325 -9.233 1.00 82.56 575 PRO A O 1
ATOM 4546 N N . GLU A 1 576 ? 12.887 -27.360 -8.181 1.00 83.81 576 GLU A N 1
ATOM 4547 C CA . GLU A 1 576 ? 12.409 -27.865 -6.891 1.00 83.81 576 GLU A CA 1
ATOM 4548 C C . GLU A 1 576 ? 11.935 -26.781 -5.907 1.00 83.81 576 GLU A C 1
ATOM 4550 O O . GLU A 1 576 ? 11.432 -27.114 -4.827 1.00 83.81 576 GLU A O 1
ATOM 4555 N N . ASP A 1 577 ? 12.108 -25.497 -6.235 1.00 86.94 577 ASP A N 1
ATOM 4556 C CA . ASP A 1 577 ? 11.667 -24.408 -5.368 1.00 86.94 577 ASP A CA 1
ATOM 4557 C C . ASP A 1 577 ? 10.129 -24.315 -5.391 1.00 86.94 577 ASP A C 1
ATOM 4559 O O . ASP A 1 577 ? 9.503 -24.205 -6.445 1.00 86.94 577 ASP A O 1
ATOM 4563 N N . ASN A 1 578 ? 9.505 -24.311 -4.210 1.00 87.12 578 ASN A N 1
ATOM 4564 C CA . ASN A 1 578 ? 8.068 -24.078 -4.056 1.00 87.12 578 ASN A CA 1
ATOM 4565 C C . ASN A 1 578 ? 7.807 -22.663 -3.519 1.00 87.12 578 ASN A C 1
ATOM 4567 O O . ASN A 1 578 ? 8.599 -22.116 -2.752 1.00 87.12 578 ASN A O 1
ATOM 4571 N N . SER A 1 579 ? 6.670 -22.086 -3.895 1.00 90.25 579 SER A N 1
ATOM 4572 C CA . SER A 1 579 ? 6.240 -20.755 -3.470 1.00 90.25 579 SER A CA 1
ATOM 4573 C C . SER A 1 579 ? 5.048 -20.890 -2.521 1.00 90.25 579 SER A C 1
ATOM 4575 O O . SER A 1 579 ? 3.907 -20.881 -2.977 1.00 90.25 579 SER A O 1
ATOM 4577 N N . ASP A 1 580 ? 5.275 -21.049 -1.214 1.00 94.69 580 ASP A N 1
ATOM 4578 C CA . ASP A 1 580 ? 4.179 -21.077 -0.229 1.00 94.69 580 ASP A CA 1
ATOM 4579 C C . ASP A 1 580 ? 3.999 -19.715 0.446 1.00 94.69 580 ASP A C 1
ATOM 4581 O O . ASP A 1 580 ? 2.876 -19.237 0.584 1.00 94.69 580 ASP A O 1
ATOM 4585 N N . ILE A 1 581 ? 5.100 -19.065 0.828 1.00 96.62 581 ILE A N 1
ATOM 4586 C CA . ILE A 1 581 ? 5.124 -17.701 1.367 1.00 96.62 581 ILE A CA 1
ATOM 4587 C C . ILE A 1 581 ? 6.104 -16.875 0.536 1.00 96.62 581 ILE A C 1
ATOM 4589 O O . ILE A 1 581 ? 7.218 -17.324 0.266 1.00 96.62 581 ILE A O 1
ATOM 4593 N N . ILE A 1 582 ? 5.707 -15.663 0.147 1.00 98.06 582 ILE A N 1
ATOM 4594 C CA . ILE A 1 582 ? 6.560 -14.747 -0.616 1.00 98.06 582 ILE A CA 1
ATOM 4595 C C . ILE A 1 582 ? 6.610 -13.392 0.081 1.00 98.06 582 ILE A C 1
ATOM 4597 O O . ILE A 1 582 ? 5.582 -12.735 0.240 1.00 98.06 582 ILE A O 1
ATOM 4601 N N . PHE A 1 583 ? 7.810 -12.960 0.461 1.00 98.50 583 PHE A N 1
ATOM 4602 C CA . PHE A 1 583 ? 8.074 -11.615 0.962 1.00 98.50 583 PHE A CA 1
ATOM 4603 C C . PHE A 1 583 ? 8.542 -10.721 -0.182 1.00 98.50 583 PHE A C 1
ATOM 4605 O O . PHE A 1 583 ? 9.539 -11.026 -0.838 1.00 98.50 583 PHE A O 1
ATOM 4612 N N . LEU A 1 584 ? 7.821 -9.621 -0.403 1.00 98.38 584 LEU A N 1
ATOM 4613 C CA . LEU A 1 584 ? 8.171 -8.574 -1.357 1.00 98.38 584 LEU A CA 1
ATOM 4614 C C . LEU A 1 584 ? 8.617 -7.324 -0.595 1.00 98.38 584 LEU A C 1
ATOM 4616 O O . LEU A 1 584 ? 7.801 -6.636 0.018 1.00 98.38 584 LEU A O 1
ATOM 4620 N N . GLU A 1 585 ? 9.914 -7.036 -0.644 1.00 97.50 585 GLU A N 1
ATOM 4621 C CA . GLU A 1 585 ? 10.557 -5.894 0.008 1.00 97.50 585 GLU A CA 1
ATOM 4622 C C . GLU A 1 585 ? 11.114 -4.933 -1.044 1.00 97.50 585 GLU A C 1
ATOM 4624 O O . GLU A 1 585 ? 12.290 -4.974 -1.395 1.00 97.50 585 GLU A O 1
ATOM 4629 N N . LEU A 1 586 ? 10.222 -4.130 -1.628 1.00 96.75 586 LEU A N 1
ATOM 4630 C CA . LEU A 1 586 ? 10.513 -3.342 -2.835 1.00 96.75 586 LEU A CA 1
ATOM 4631 C C . LEU A 1 586 ? 1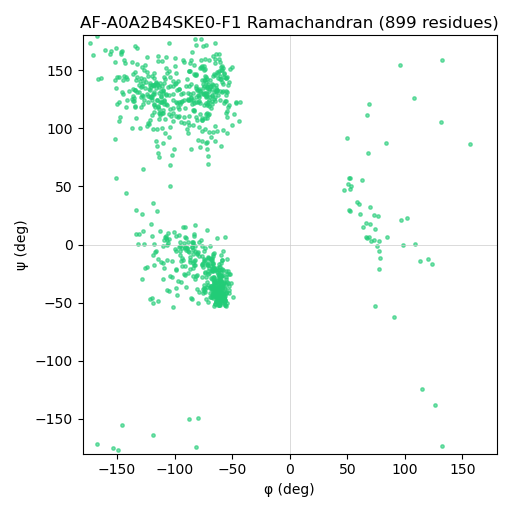0.080 -1.872 -2.727 1.00 96.75 586 LEU A C 1
ATOM 4633 O O . LEU A 1 586 ? 10.296 -1.101 -3.657 1.00 96.75 586 LEU A O 1
ATOM 4637 N N . SER A 1 587 ? 9.509 -1.454 -1.591 1.00 94.31 587 SER A N 1
ATOM 4638 C CA . SER A 1 587 ? 8.892 -0.127 -1.425 1.00 94.31 587 SER A CA 1
ATOM 4639 C C . SER A 1 587 ? 9.857 1.039 -1.677 1.00 94.31 587 SER A C 1
ATOM 4641 O O . SER A 1 587 ? 9.463 2.084 -2.195 1.00 94.31 587 SER A O 1
ATOM 4643 N N . ILE A 1 588 ? 11.129 0.867 -1.315 1.00 92.81 588 ILE A N 1
ATOM 4644 C CA . ILE A 1 588 ? 12.179 1.873 -1.492 1.00 92.81 588 ILE A CA 1
ATOM 4645 C C . ILE A 1 588 ? 12.675 1.866 -2.938 1.00 92.81 588 ILE A C 1
ATOM 4647 O O . ILE A 1 588 ? 12.739 2.913 -3.580 1.00 92.81 588 ILE A O 1
ATOM 4651 N N . ASN A 1 589 ? 13.015 0.685 -3.457 1.00 93.38 589 ASN A N 1
ATOM 4652 C CA . ASN A 1 589 ? 13.590 0.532 -4.790 1.00 93.38 589 ASN A CA 1
ATOM 4653 C C . ASN A 1 589 ? 12.622 0.969 -5.888 1.00 93.38 589 ASN A C 1
ATOM 4655 O O . ASN A 1 589 ? 13.019 1.722 -6.773 1.00 93.38 589 ASN A O 1
ATOM 4659 N N . ASP A 1 590 ? 11.358 0.569 -5.795 1.00 94.19 590 ASP A N 1
ATOM 4660 C CA . ASP A 1 590 ? 10.326 0.962 -6.751 1.00 94.19 590 ASP A CA 1
ATOM 4661 C C . ASP A 1 590 ? 10.076 2.466 -6.729 1.00 94.19 590 ASP A C 1
ATOM 4663 O O . ASP A 1 590 ? 10.008 3.100 -7.780 1.00 94.19 590 ASP A O 1
ATOM 4667 N N . TYR A 1 591 ? 9.974 3.063 -5.539 1.00 91.12 591 TYR A N 1
ATOM 4668 C CA . TYR A 1 591 ? 9.791 4.506 -5.436 1.00 91.12 591 TYR A CA 1
ATOM 4669 C C . TYR A 1 591 ? 10.961 5.257 -6.074 1.00 91.12 591 TYR A C 1
ATOM 4671 O O . TYR A 1 591 ? 10.745 6.114 -6.923 1.00 91.12 591 TYR A O 1
ATOM 4679 N N . LEU A 1 592 ? 12.205 4.897 -5.745 1.00 87.44 592 LEU A N 1
ATOM 4680 C CA . LEU A 1 592 ? 13.381 5.545 -6.330 1.00 87.44 592 LEU A CA 1
ATOM 4681 C C . LEU A 1 592 ? 13.469 5.355 -7.850 1.00 87.44 592 LEU A C 1
ATOM 4683 O O . LEU A 1 592 ? 13.922 6.264 -8.544 1.00 87.44 592 LEU A O 1
ATOM 4687 N N . GLN A 1 593 ? 13.024 4.207 -8.364 1.00 87.88 593 GLN A N 1
ATOM 4688 C CA . GLN A 1 593 ? 13.025 3.900 -9.792 1.00 87.88 593 GLN A CA 1
ATOM 4689 C C . GLN A 1 593 ? 11.926 4.654 -10.561 1.00 87.88 593 GLN A C 1
ATOM 4691 O O . GLN A 1 593 ? 12.142 5.030 -11.715 1.00 87.88 593 GLN A O 1
ATOM 4696 N N . PHE A 1 594 ? 10.757 4.877 -9.950 1.00 87.38 594 PHE A N 1
ATOM 4697 C CA . PHE A 1 594 ? 9.565 5.378 -10.644 1.00 87.38 594 PHE A CA 1
ATOM 4698 C C . PHE A 1 594 ? 9.044 6.737 -10.163 1.00 87.38 594 PHE A C 1
ATOM 4700 O O . PHE A 1 594 ? 8.051 7.203 -10.717 1.00 87.38 594 PHE A O 1
ATOM 4707 N N . LYS A 1 595 ? 9.666 7.390 -9.175 1.00 81.25 595 LYS A N 1
ATOM 4708 C CA . LYS A 1 595 ? 9.211 8.694 -8.645 1.00 81.25 595 LYS A CA 1
ATOM 4709 C C . LYS A 1 595 ? 9.110 9.796 -9.706 1.00 81.25 595 LYS A C 1
ATOM 4711 O O . LYS A 1 595 ? 8.216 10.626 -9.628 1.00 81.25 595 LYS A O 1
ATOM 4716 N N . ASP A 1 596 ? 9.981 9.760 -10.714 1.00 79.75 596 ASP A N 1
ATOM 4717 C CA . ASP A 1 596 ? 10.031 10.752 -11.798 1.00 79.75 596 ASP A CA 1
ATOM 4718 C C . ASP A 1 596 ? 9.317 10.252 -13.076 1.00 79.75 596 ASP A C 1
ATOM 4720 O O . ASP A 1 596 ? 9.406 10.856 -14.146 1.00 79.75 596 ASP A O 1
ATOM 4724 N N . SER A 1 597 ? 8.630 9.105 -12.996 1.00 77.62 597 SER A N 1
ATOM 4725 C CA . SER A 1 597 ? 7.917 8.494 -14.120 1.00 77.62 597 SER A CA 1
ATOM 4726 C C . SER A 1 597 ? 6.542 9.130 -14.327 1.00 77.62 597 SER A C 1
ATOM 4728 O O . SER A 1 597 ? 5.840 9.453 -13.376 1.00 77.62 597 SER A O 1
ATOM 4730 N N . LYS A 1 598 ? 6.092 9.207 -15.587 1.00 74.88 598 LYS A N 1
ATOM 4731 C CA . LYS A 1 598 ? 4.696 9.557 -15.917 1.00 74.88 598 LYS A CA 1
ATOM 4732 C C . LYS A 1 598 ? 3.698 8.439 -15.578 1.00 74.88 598 LYS A C 1
ATOM 4734 O O . LYS A 1 598 ? 2.497 8.680 -15.541 1.00 74.88 598 LYS A O 1
ATOM 4739 N N . LYS A 1 599 ? 4.173 7.201 -15.391 1.00 70.00 599 LYS A N 1
ATOM 4740 C CA . LYS A 1 599 ? 3.336 6.046 -15.027 1.00 70.00 599 LYS A CA 1
ATOM 4741 C C . LYS A 1 599 ? 3.173 5.963 -13.503 1.00 70.00 599 LYS A C 1
ATOM 4743 O O . LYS A 1 599 ? 4.124 6.298 -12.800 1.00 70.00 599 LYS A O 1
ATOM 4748 N N . PRO A 1 600 ? 2.043 5.438 -12.984 1.00 75.94 600 PRO A N 1
ATOM 4749 C CA . PRO A 1 600 ? 1.884 5.218 -11.548 1.00 75.94 600 PRO A CA 1
ATOM 4750 C C . PRO A 1 600 ? 3.015 4.344 -10.992 1.00 75.94 600 PRO A C 1
ATOM 4752 O O . PRO A 1 600 ? 3.260 3.251 -11.511 1.00 75.94 600 PRO A O 1
ATOM 4755 N N . SER A 1 601 ? 3.676 4.798 -9.925 1.00 81.38 601 SER A N 1
ATOM 4756 C CA . SER A 1 601 ? 4.873 4.139 -9.388 1.00 81.38 601 SER A CA 1
ATOM 4757 C C . SER A 1 601 ? 4.615 2.696 -8.938 1.00 81.38 601 SER A C 1
ATOM 4759 O O . SER A 1 601 ? 5.488 1.846 -9.079 1.00 81.38 601 SER A O 1
ATOM 4761 N N . ALA A 1 602 ? 3.405 2.384 -8.459 1.00 87.25 602 ALA A N 1
ATOM 4762 C CA . ALA A 1 602 ? 3.027 1.041 -8.007 1.00 87.25 602 ALA A CA 1
ATOM 4763 C C . ALA A 1 602 ? 2.596 0.075 -9.136 1.00 87.25 602 ALA A C 1
ATOM 4765 O O . ALA A 1 602 ? 2.302 -1.087 -8.861 1.00 87.25 602 ALA A O 1
ATOM 4766 N N . SER A 1 603 ? 2.571 0.510 -10.403 1.00 86.44 603 SER A N 1
ATOM 4767 C CA . SER A 1 603 ? 2.111 -0.316 -11.536 1.00 86.44 603 SER A CA 1
ATOM 4768 C C . SER A 1 603 ? 2.955 -1.584 -11.734 1.00 86.44 603 SER A C 1
ATOM 4770 O O . SER A 1 603 ? 2.417 -2.665 -11.976 1.00 86.44 603 SER A O 1
ATOM 4772 N N . SER A 1 604 ? 4.278 -1.479 -11.587 1.00 90.44 604 SER A N 1
ATOM 4773 C CA . SER A 1 604 ? 5.190 -2.627 -11.705 1.00 90.44 604 SER A CA 1
ATOM 4774 C C . SER A 1 604 ? 4.996 -3.630 -10.564 1.00 90.44 604 SER A C 1
ATOM 4776 O O . SER A 1 604 ? 4.897 -4.833 -10.814 1.00 90.44 604 SER A O 1
ATOM 4778 N N . LEU A 1 605 ? 4.838 -3.138 -9.328 1.00 94.94 605 LEU A N 1
ATOM 4779 C CA . LEU A 1 605 ? 4.573 -3.987 -8.168 1.00 94.94 605 LEU A CA 1
ATOM 4780 C C . LEU A 1 605 ? 3.242 -4.721 -8.308 1.00 94.94 605 LEU A C 1
ATOM 4782 O O . LEU A 1 605 ? 3.145 -5.889 -7.935 1.00 94.94 605 LEU A O 1
ATOM 4786 N N . GLU A 1 606 ? 2.225 -4.066 -8.866 1.00 91.25 606 GLU A N 1
ATOM 4787 C CA . GLU A 1 606 ? 0.936 -4.694 -9.124 1.00 91.25 606 GLU A CA 1
ATOM 4788 C C . GLU A 1 606 ? 1.052 -5.866 -10.101 1.00 91.25 606 GLU A C 1
ATOM 4790 O O . GLU A 1 606 ? 0.516 -6.938 -9.828 1.00 91.25 606 GLU A O 1
ATOM 4795 N N . LYS A 1 607 ? 1.781 -5.699 -11.209 1.00 89.94 607 LYS A N 1
ATOM 4796 C CA . LYS A 1 607 ? 1.991 -6.775 -12.192 1.00 89.94 607 LYS A CA 1
ATOM 4797 C C . LYS A 1 607 ? 2.659 -7.990 -11.566 1.00 89.94 607 LYS A C 1
ATOM 4799 O O . LYS A 1 607 ? 2.142 -9.097 -11.700 1.00 89.94 607 LYS A O 1
ATOM 4804 N N . LEU A 1 608 ? 3.753 -7.770 -10.833 1.00 94.75 608 LEU A N 1
ATOM 4805 C CA . LEU A 1 608 ? 4.428 -8.831 -10.087 1.00 94.75 608 LEU A CA 1
ATOM 4806 C C . LEU A 1 608 ? 3.470 -9.486 -9.085 1.00 94.75 608 LEU A C 1
ATOM 4808 O O . LEU A 1 608 ? 3.345 -10.701 -9.042 1.00 94.75 608 LEU A O 1
ATOM 4812 N N . THR A 1 609 ? 2.744 -8.684 -8.309 1.00 93.75 609 THR A N 1
ATOM 4813 C CA . THR A 1 609 ? 1.798 -9.174 -7.301 1.00 93.75 609 THR A CA 1
ATOM 4814 C C . THR A 1 609 ? 0.744 -10.091 -7.907 1.00 93.75 609 THR A C 1
ATOM 4816 O O . THR A 1 609 ? 0.512 -11.183 -7.394 1.00 93.75 609 THR A O 1
ATOM 4819 N N . ARG A 1 610 ? 0.116 -9.675 -9.009 1.00 90.50 610 ARG A N 1
ATOM 4820 C CA . ARG A 1 610 ? -0.899 -10.477 -9.696 1.00 90.50 610 ARG A CA 1
ATOM 4821 C C . ARG A 1 610 ? -0.326 -11.784 -10.225 1.00 90.50 610 ARG A C 1
ATOM 4823 O O . ARG A 1 610 ? -0.894 -12.833 -9.946 1.00 90.50 610 ARG A O 1
ATOM 4830 N N . GLN A 1 611 ? 0.829 -11.716 -10.889 1.00 89.88 611 GLN A N 1
ATOM 4831 C CA . GLN A 1 611 ? 1.534 -12.891 -11.397 1.00 89.88 611 GLN A CA 1
ATOM 4832 C C . GLN A 1 611 ? 1.820 -13.907 -10.281 1.00 89.88 611 GLN A C 1
ATOM 4834 O O . GLN A 1 611 ? 1.625 -15.102 -10.469 1.00 89.88 611 GLN A O 1
ATOM 4839 N N . LEU A 1 612 ? 2.224 -13.435 -9.098 1.00 92.56 612 LEU A N 1
ATOM 4840 C CA . LEU A 1 612 ? 2.468 -14.289 -7.936 1.00 92.56 612 LEU A CA 1
ATOM 4841 C C . LEU A 1 612 ? 1.178 -14.846 -7.324 1.00 92.56 612 LEU A C 1
ATOM 4843 O O . LEU A 1 612 ? 1.158 -15.987 -6.872 1.00 92.56 612 LEU A O 1
ATOM 4847 N N . LEU A 1 613 ? 0.089 -14.077 -7.296 1.00 87.19 613 LEU A N 1
ATOM 4848 C CA . LEU A 1 613 ? -1.195 -14.556 -6.776 1.00 87.19 613 LEU A CA 1
ATOM 4849 C C . LEU A 1 613 ? -1.864 -15.593 -7.693 1.00 87.19 613 LEU A C 1
ATOM 4851 O O . LEU A 1 613 ? -2.646 -16.409 -7.192 1.00 87.19 613 LEU A O 1
ATOM 4855 N N . GLU A 1 614 ? -1.543 -15.564 -8.988 1.00 84.94 614 GLU A N 1
ATOM 4856 C CA . GLU A 1 614 ? -1.957 -16.526 -10.020 1.00 84.94 614 GLU A CA 1
ATOM 4857 C C . GLU A 1 614 ? -1.087 -17.799 -10.047 1.00 84.94 614 GLU A C 1
ATOM 4859 O O . GLU A 1 614 ? -1.405 -18.746 -10.768 1.00 84.94 614 GLU A O 1
ATOM 4864 N N . GLU A 1 615 ? -0.012 -17.873 -9.250 1.00 84.31 615 GLU A N 1
ATOM 4865 C CA . GLU A 1 615 ? 0.809 -19.083 -9.166 1.00 84.31 615 GLU A CA 1
ATOM 4866 C C . GLU A 1 615 ? 0.008 -20.294 -8.681 1.00 84.31 615 GLU A C 1
ATOM 4868 O O . GLU A 1 615 ? -0.811 -20.213 -7.758 1.00 84.31 615 GLU A O 1
ATOM 4873 N N . LYS A 1 616 ? 0.310 -21.465 -9.258 1.00 82.31 616 LYS A N 1
ATOM 4874 C CA . LYS A 1 616 ? -0.410 -22.721 -8.972 1.00 82.31 616 LYS A CA 1
ATOM 4875 C C . LYS A 1 616 ? -0.372 -23.096 -7.491 1.00 82.31 616 LYS A C 1
ATOM 4877 O O . LYS A 1 616 ? -1.334 -23.655 -6.970 1.00 82.31 616 LYS A O 1
ATOM 4882 N N . SER A 1 617 ? 0.723 -22.775 -6.802 1.00 81.44 617 SER A N 1
ATOM 4883 C CA . SER A 1 617 ? 0.887 -23.033 -5.369 1.00 81.44 617 SER A CA 1
ATOM 4884 C C . SER A 1 617 ? -0.003 -22.153 -4.480 1.00 81.44 617 SER A C 1
ATOM 4886 O O . SER A 1 617 ? -0.137 -22.448 -3.291 1.00 81.44 617 SER A O 1
ATOM 4888 N N . SER A 1 618 ? -0.638 -21.116 -5.047 1.00 83.12 618 SER A N 1
ATOM 4889 C CA . SER A 1 618 ? -1.461 -20.118 -4.355 1.00 83.12 618 SER A CA 1
ATOM 4890 C C . SER A 1 618 ? -0.747 -19.489 -3.145 1.00 83.12 618 SER A C 1
ATOM 4892 O O . SER A 1 618 ? -1.271 -19.546 -2.027 1.00 83.12 618 SER A O 1
ATOM 4894 N N . PRO A 1 619 ? 0.437 -18.876 -3.343 1.00 90.75 619 PRO A N 1
ATOM 4895 C CA . PRO A 1 619 ? 1.292 -18.409 -2.255 1.00 90.75 619 PRO A CA 1
ATOM 4896 C C . PRO A 1 619 ? 0.623 -17.331 -1.401 1.00 90.75 619 PRO A C 1
ATOM 4898 O O . PRO A 1 619 ? -0.097 -16.471 -1.913 1.00 90.75 619 PRO A O 1
ATOM 4901 N N . ALA A 1 620 ? 0.943 -17.310 -0.108 1.00 92.19 620 ALA A N 1
ATOM 4902 C CA . ALA A 1 620 ? 0.725 -16.153 0.747 1.00 92.19 620 ALA A CA 1
ATOM 4903 C C . ALA A 1 620 ? 1.756 -15.063 0.403 1.00 92.19 620 ALA A C 1
ATOM 4905 O O . ALA A 1 620 ? 2.913 -15.128 0.823 1.00 92.19 620 ALA A O 1
ATOM 4906 N N . VAL A 1 621 ? 1.335 -14.075 -0.387 1.00 94.38 621 VAL A N 1
ATOM 4907 C CA . VAL A 1 621 ? 2.144 -12.894 -0.721 1.00 94.38 621 VAL A CA 1
ATOM 4908 C C . VAL A 1 621 ? 2.046 -11.876 0.416 1.00 94.38 621 VAL A C 1
ATOM 4910 O O . VAL A 1 621 ? 0.955 -11.612 0.922 1.00 94.38 621 VAL A O 1
ATOM 4913 N N . VAL A 1 622 ? 3.183 -11.307 0.816 1.00 96.38 622 VAL A N 1
ATOM 4914 C CA . VAL A 1 622 ? 3.310 -10.334 1.907 1.00 96.38 622 VAL A CA 1
ATOM 4915 C C . VAL A 1 622 ? 4.206 -9.185 1.455 1.00 96.38 622 VAL A C 1
ATOM 4917 O O . VAL A 1 622 ? 5.301 -9.409 0.938 1.00 96.38 622 VAL A O 1
ATOM 4920 N N . TYR A 1 623 ? 3.770 -7.952 1.690 1.00 97.25 623 TYR A N 1
ATOM 4921 C CA . TYR A 1 623 ? 4.597 -6.764 1.511 1.00 97.25 623 TYR A CA 1
ATOM 4922 C C . TYR A 1 623 ? 5.369 -6.456 2.794 1.00 97.25 623 TYR A C 1
ATOM 4924 O O . TYR A 1 623 ? 4.804 -6.393 3.888 1.00 97.25 623 TYR A O 1
ATOM 4932 N N . VAL A 1 624 ? 6.674 -6.251 2.657 1.00 97.75 624 VAL A N 1
ATOM 4933 C CA . VAL A 1 624 ? 7.576 -5.872 3.744 1.00 97.75 624 VAL A CA 1
ATOM 4934 C C . VAL A 1 624 ? 8.148 -4.504 3.409 1.00 97.75 624 VAL A C 1
ATOM 4936 O O . VAL A 1 624 ? 8.815 -4.348 2.393 1.00 97.75 624 VAL A O 1
ATOM 4939 N N . ASN A 1 625 ? 7.884 -3.501 4.242 1.00 95.56 625 ASN A N 1
ATOM 4940 C CA . ASN A 1 625 ? 8.226 -2.119 3.921 1.00 95.56 625 ASN A CA 1
ATOM 4941 C C . ASN A 1 625 ? 9.165 -1.529 4.969 1.00 95.56 625 ASN A C 1
ATOM 4943 O O . ASN A 1 625 ? 8.762 -1.192 6.087 1.00 95.56 625 ASN A O 1
ATOM 4947 N N . PHE A 1 626 ? 10.422 -1.362 4.573 1.00 94.44 626 PHE A N 1
ATOM 4948 C CA . PHE A 1 626 ? 11.389 -0.576 5.323 1.00 94.44 626 PHE A CA 1
ATOM 4949 C C . PHE A 1 626 ? 11.281 0.916 4.978 1.00 94.44 626 PHE A C 1
ATOM 4951 O O . PHE A 1 626 ? 10.665 1.326 3.991 1.00 94.44 626 PHE A O 1
ATOM 4958 N N . THR A 1 627 ? 11.897 1.742 5.819 1.00 90.75 627 THR A N 1
ATOM 4959 C CA . THR A 1 627 ? 12.055 3.183 5.603 1.00 90.75 627 THR A CA 1
ATOM 4960 C C . THR A 1 627 ? 13.551 3.472 5.446 1.00 90.75 627 THR A C 1
ATOM 4962 O O . THR A 1 627 ? 14.315 3.066 6.326 1.00 90.75 627 THR A O 1
ATOM 4965 N N . PRO A 1 628 ? 13.993 4.107 4.344 1.00 88.62 628 PRO A N 1
ATOM 4966 C CA . PRO A 1 628 ? 15.396 4.442 4.144 1.00 88.62 628 PRO A CA 1
ATOM 4967 C C . PRO A 1 628 ? 15.809 5.613 5.035 1.00 88.62 628 PRO A C 1
ATOM 4969 O O . PRO A 1 628 ? 14.967 6.382 5.498 1.00 88.62 628 PRO A O 1
ATOM 4972 N N . GLY A 1 629 ? 17.110 5.743 5.267 1.00 89.19 629 GLY A N 1
ATOM 4973 C CA . GLY A 1 629 ? 17.713 6.872 5.966 1.00 89.19 629 GLY A CA 1
ATOM 4974 C C . GLY A 1 629 ? 18.476 7.794 5.019 1.00 89.19 629 GLY A C 1
ATOM 4975 O O . GLY A 1 629 ? 18.846 7.402 3.914 1.00 89.19 629 GLY A O 1
ATOM 4976 N N . SER A 1 630 ? 18.723 9.014 5.480 1.00 89.38 630 SER A N 1
ATOM 4977 C CA . SER A 1 630 ? 19.782 9.903 5.008 1.00 89.38 630 SER A CA 1
ATOM 4978 C C . SER A 1 630 ? 20.475 10.466 6.239 1.00 89.38 630 SER A C 1
ATOM 4980 O O . SER A 1 630 ? 19.884 11.268 6.961 1.00 89.38 630 SER A O 1
ATOM 4982 N N . ASN A 1 631 ? 21.706 10.033 6.513 1.00 90.06 631 ASN A N 1
ATOM 4983 C CA . ASN A 1 631 ? 22.438 10.393 7.736 1.00 90.06 631 ASN A CA 1
ATOM 4984 C C . ASN A 1 631 ? 21.621 10.120 9.016 1.00 90.06 631 ASN A C 1
ATOM 4986 O O . ASN A 1 631 ? 21.502 10.977 9.890 1.00 90.06 631 ASN A O 1
ATOM 4990 N N . ASN A 1 632 ? 21.025 8.928 9.112 1.00 90.19 632 ASN A N 1
ATOM 4991 C CA . ASN A 1 632 ? 20.142 8.499 10.203 1.00 90.19 632 ASN A CA 1
ATOM 4992 C C . ASN A 1 632 ? 18.804 9.253 10.313 1.00 90.19 632 ASN A C 1
ATOM 4994 O O . ASN A 1 632 ? 18.065 9.032 11.275 1.00 90.19 632 ASN A O 1
ATOM 4998 N N . ILE A 1 633 ? 18.472 10.130 9.364 1.00 89.38 633 ILE A N 1
ATOM 4999 C CA . ILE A 1 633 ? 17.168 10.798 9.291 1.00 89.38 633 ILE A CA 1
ATOM 5000 C C . ILE A 1 633 ? 16.256 9.974 8.371 1.00 89.38 633 ILE A C 1
ATOM 5002 O O . ILE A 1 633 ? 16.636 9.720 7.227 1.00 89.38 633 ILE A O 1
ATOM 5006 N N . PRO A 1 634 ? 15.073 9.528 8.827 1.00 89.62 634 PRO A N 1
ATOM 5007 C CA . PRO A 1 634 ? 14.184 8.694 8.031 1.00 89.62 634 PRO A CA 1
ATOM 5008 C C . PRO A 1 634 ? 13.597 9.461 6.843 1.00 89.62 634 PRO A C 1
ATOM 5010 O O . PRO A 1 634 ? 12.979 10.513 6.996 1.00 89.62 634 PRO A O 1
ATOM 5013 N N . ILE A 1 635 ? 13.720 8.885 5.650 1.00 87.00 635 ILE A N 1
ATOM 5014 C CA . ILE A 1 635 ? 13.073 9.370 4.433 1.00 87.00 635 ILE A CA 1
ATOM 5015 C C . ILE A 1 635 ? 11.700 8.711 4.341 1.00 87.00 635 ILE A C 1
ATOM 5017 O O . ILE A 1 635 ? 11.544 7.562 3.937 1.00 87.00 635 ILE A O 1
ATOM 5021 N N . CYS A 1 636 ? 10.683 9.457 4.746 1.00 83.69 636 CYS A N 1
ATOM 5022 C CA . CYS A 1 636 ? 9.351 8.911 4.960 1.00 83.69 636 CYS A CA 1
ATOM 5023 C C . CYS A 1 636 ? 8.467 8.816 3.719 1.00 83.69 636 CYS A C 1
ATOM 5025 O O . CYS A 1 636 ? 7.343 8.328 3.853 1.00 83.69 636 CYS A O 1
ATOM 5027 N N . ASP A 1 637 ? 8.937 9.274 2.559 1.00 83.00 637 ASP A N 1
ATOM 5028 C CA . ASP A 1 637 ? 8.246 9.107 1.281 1.00 83.00 637 ASP A CA 1
ATOM 5029 C C . ASP A 1 637 ? 8.807 7.884 0.543 1.00 83.00 637 ASP A C 1
ATOM 5031 O O . ASP A 1 637 ? 9.994 7.820 0.228 1.00 83.00 637 ASP A O 1
ATOM 5035 N N . ASN A 1 638 ? 7.959 6.880 0.333 1.00 88.00 638 ASN A N 1
ATOM 5036 C CA . ASN A 1 638 ? 8.284 5.622 -0.340 1.00 88.00 638 ASN A CA 1
ATOM 5037 C C . ASN A 1 638 ? 7.028 5.085 -1.055 1.00 88.00 638 ASN A C 1
ATOM 5039 O O . ASN A 1 638 ? 5.966 5.711 -1.014 1.00 88.00 638 ASN A O 1
ATOM 5043 N N . LEU A 1 639 ? 7.095 3.906 -1.681 1.00 89.69 639 LEU A N 1
ATOM 5044 C CA . LEU A 1 639 ? 5.974 3.383 -2.472 1.00 89.69 639 LEU A CA 1
ATOM 5045 C C . LEU A 1 639 ? 4.679 3.175 -1.658 1.00 89.69 639 LEU A C 1
ATOM 5047 O O . LEU A 1 639 ? 3.588 3.178 -2.233 1.00 89.69 639 LEU A O 1
ATOM 5051 N N . GLU A 1 640 ? 4.746 3.083 -0.325 1.00 87.25 640 GLU A N 1
ATOM 5052 C CA . GLU A 1 640 ? 3.558 3.022 0.538 1.00 87.25 640 GLU A CA 1
ATOM 5053 C C . GLU A 1 640 ? 2.689 4.281 0.406 1.00 87.25 640 GLU A C 1
ATOM 5055 O O . GLU A 1 640 ? 1.467 4.199 0.560 1.00 87.25 640 GLU A O 1
ATOM 5060 N N . ASN A 1 641 ? 3.296 5.428 0.075 1.00 79.81 641 ASN A N 1
ATOM 5061 C CA . ASN A 1 641 ? 2.613 6.683 -0.248 1.00 79.81 641 ASN A CA 1
ATOM 5062 C C . ASN A 1 641 ? 2.149 6.787 -1.698 1.00 79.81 641 ASN A C 1
ATOM 5064 O O . ASN A 1 641 ? 1.235 7.558 -1.971 1.00 79.81 641 ASN A O 1
ATOM 5068 N N . HIS A 1 642 ? 2.732 5.989 -2.589 1.00 77.31 642 HIS A N 1
ATOM 5069 C CA . HIS A 1 642 ? 2.530 6.057 -4.039 1.00 77.31 642 HIS A CA 1
ATOM 5070 C C . HIS A 1 642 ? 1.850 4.803 -4.592 1.00 77.31 642 HIS A C 1
ATOM 5072 O O . HIS A 1 642 ? 2.041 4.424 -5.747 1.00 77.31 642 HIS A O 1
ATOM 5078 N N . GLY A 1 643 ? 1.038 4.160 -3.749 1.00 73.62 643 GLY A N 1
ATOM 5079 C CA . GLY A 1 643 ? 0.043 3.191 -4.184 1.00 73.62 643 GLY A CA 1
ATOM 5080 C C . GLY A 1 643 ? 0.165 1.770 -3.643 1.00 73.62 643 GLY A C 1
ATOM 5081 O O . GLY A 1 643 ? -0.804 1.016 -3.742 1.00 73.62 643 GLY A O 1
ATOM 5082 N N . GLN A 1 644 ? 1.285 1.402 -3.016 1.00 84.44 644 GLN A N 1
ATOM 5083 C CA . GLN A 1 644 ? 1.498 0.044 -2.497 1.00 84.44 644 GLN A CA 1
ATOM 5084 C C . GLN A 1 644 ? 0.525 -0.329 -1.371 1.00 84.44 644 GLN A C 1
ATOM 5086 O O . GLN A 1 644 ? -0.009 -1.435 -1.370 1.00 84.44 644 GLN A O 1
ATOM 5091 N N . THR A 1 645 ? 0.229 0.595 -0.449 1.00 77.06 645 THR A N 1
ATOM 5092 C CA . THR A 1 645 ? -0.762 0.360 0.622 1.00 77.06 645 THR A CA 1
ATOM 5093 C C . THR A 1 645 ? -2.140 0.031 0.044 1.00 77.06 645 THR A C 1
ATOM 5095 O O . THR A 1 645 ? -2.869 -0.807 0.571 1.00 77.06 645 THR A O 1
ATOM 5098 N N . MET A 1 646 ? -2.492 0.663 -1.079 1.00 72.00 646 MET A N 1
ATOM 5099 C CA . MET A 1 646 ? -3.752 0.397 -1.759 1.00 72.00 646 MET A CA 1
ATOM 5100 C C . MET A 1 646 ? -3.738 -0.955 -2.481 1.00 72.00 646 MET A C 1
ATOM 5102 O O . MET A 1 646 ? -4.730 -1.672 -2.383 1.00 72.00 646 MET A O 1
ATOM 5106 N N . LEU A 1 647 ? -2.621 -1.363 -3.096 1.00 78.50 647 LEU A N 1
ATOM 5107 C CA . LEU A 1 647 ? -2.477 -2.731 -3.615 1.00 78.50 647 LEU A CA 1
ATOM 5108 C C . LEU A 1 647 ? -2.665 -3.770 -2.513 1.00 78.50 647 LEU A C 1
ATOM 5110 O O . LEU A 1 647 ? -3.364 -4.762 -2.722 1.00 78.50 647 LEU A O 1
ATOM 5114 N N . ALA A 1 648 ? -2.101 -3.511 -1.329 1.00 79.56 648 ALA A N 1
ATOM 5115 C CA . ALA A 1 648 ? -2.250 -4.409 -0.196 1.00 79.56 648 ALA A CA 1
ATOM 5116 C C . ALA A 1 648 ? -3.727 -4.608 0.172 1.00 79.56 648 ALA A C 1
ATOM 5118 O O . ALA A 1 648 ? -4.187 -5.728 0.390 1.00 79.56 648 ALA A O 1
ATOM 5119 N N . TRP A 1 649 ? -4.507 -3.527 0.169 1.00 68.00 649 TRP A N 1
ATOM 5120 C CA . TRP A 1 649 ? -5.947 -3.598 0.403 1.00 68.00 649 TRP A CA 1
ATOM 5121 C C . TRP A 1 649 ? -6.722 -4.258 -0.728 1.00 68.00 649 TRP A C 1
ATOM 5123 O O . TRP A 1 649 ? -7.601 -5.069 -0.452 1.00 68.00 649 TRP A O 1
ATOM 5133 N N . HIS A 1 650 ? -6.416 -3.899 -1.971 1.00 71.25 650 HIS A N 1
ATOM 5134 C CA . HIS A 1 650 ? -7.155 -4.335 -3.152 1.00 71.25 650 HIS A CA 1
ATOM 5135 C C . HIS A 1 650 ? -7.030 -5.841 -3.382 1.00 71.25 650 HIS A C 1
ATOM 5137 O O . HIS A 1 650 ? -8.019 -6.510 -3.660 1.00 71.25 650 HIS A O 1
ATOM 5143 N N . TYR A 1 651 ? -5.831 -6.390 -3.186 1.00 74.62 651 TYR A N 1
ATOM 5144 C CA . TYR A 1 651 ? -5.549 -7.812 -3.389 1.00 74.62 651 TYR A CA 1
ATOM 5145 C C . TYR A 1 651 ? -5.628 -8.659 -2.113 1.00 74.62 651 TYR A C 1
ATOM 5147 O O . TYR A 1 651 ? -5.437 -9.872 -2.178 1.00 74.62 651 TYR A O 1
ATOM 5155 N N . GLY A 1 652 ? -5.906 -8.046 -0.958 1.00 74.44 652 GLY A N 1
ATOM 5156 C CA . GLY A 1 652 ? -5.913 -8.742 0.328 1.00 74.44 652 GLY A CA 1
ATOM 5157 C C . GLY A 1 652 ? -4.534 -9.300 0.689 1.00 74.44 652 GLY A C 1
ATOM 5158 O O . GLY A 1 652 ? -4.394 -10.490 0.940 1.00 74.44 652 GLY A O 1
ATOM 5159 N N . ILE A 1 653 ? -3.512 -8.447 0.722 1.00 85.31 653 ILE A N 1
ATOM 5160 C CA . ILE A 1 653 ? -2.116 -8.789 1.041 1.00 85.31 653 ILE A CA 1
ATOM 5161 C C . ILE A 1 653 ? -1.752 -8.212 2.407 1.00 85.31 653 ILE A C 1
ATOM 5163 O O . ILE A 1 653 ? -2.122 -7.081 2.726 1.00 85.31 653 ILE A O 1
ATOM 5167 N N . THR A 1 654 ? -1.026 -8.984 3.220 1.00 88.56 654 THR A N 1
ATOM 5168 C CA . THR A 1 654 ? -0.508 -8.485 4.501 1.00 88.56 654 THR A CA 1
ATOM 5169 C C . THR A 1 654 ? 0.631 -7.523 4.201 1.00 88.56 654 THR A C 1
ATOM 5171 O O . THR A 1 654 ? 1.560 -7.894 3.486 1.00 88.56 654 THR A O 1
ATOM 5174 N N . SER A 1 655 ? 0.585 -6.313 4.755 1.00 91.56 655 SER A N 1
ATOM 5175 C CA . SER A 1 655 ? 1.681 -5.341 4.661 1.00 91.56 655 SER A CA 1
ATOM 5176 C C . SER A 1 655 ? 2.253 -5.077 6.047 1.00 91.56 655 SER A C 1
ATOM 5178 O O . SER A 1 655 ? 1.522 -4.661 6.943 1.00 91.56 655 SER A O 1
ATOM 5180 N N . PHE A 1 656 ? 3.556 -5.273 6.217 1.00 94.06 656 PHE A N 1
ATOM 5181 C CA . PHE A 1 656 ? 4.297 -4.842 7.401 1.00 94.06 656 PHE A CA 1
ATOM 5182 C C . PHE A 1 656 ? 5.051 -3.556 7.074 1.00 94.06 656 PHE A C 1
ATOM 5184 O O . PHE A 1 656 ? 5.731 -3.490 6.050 1.00 94.06 656 PHE A O 1
ATOM 5191 N N . SER A 1 657 ? 4.922 -2.527 7.906 1.00 90.56 657 SER A N 1
ATOM 5192 C CA . SER A 1 657 ? 5.503 -1.204 7.666 1.00 90.56 657 SER A CA 1
ATOM 5193 C C . SER A 1 657 ? 6.348 -0.744 8.840 1.00 90.56 657 SER A C 1
ATOM 5195 O O . SER A 1 657 ? 5.971 -0.945 9.982 1.00 90.56 657 SER A O 1
ATOM 5197 N N . MET A 1 658 ? 7.462 -0.071 8.568 1.00 87.69 658 MET A N 1
ATOM 5198 C CA . MET A 1 658 ? 8.261 0.615 9.593 1.00 87.69 658 MET A CA 1
ATOM 5199 C C . MET A 1 658 ? 7.838 2.075 9.813 1.00 87.69 658 MET A C 1
ATOM 5201 O O . MET A 1 658 ? 8.378 2.755 10.692 1.00 87.69 658 MET A O 1
ATOM 5205 N N . ARG A 1 659 ? 6.894 2.596 9.015 1.00 81.44 659 ARG A N 1
ATOM 5206 C CA . ARG A 1 659 ? 6.630 4.042 8.968 1.00 81.44 659 ARG A CA 1
ATOM 5207 C C . ARG A 1 659 ? 6.093 4.595 10.283 1.00 81.44 659 ARG A C 1
ATOM 5209 O O . ARG A 1 659 ? 6.544 5.652 10.688 1.00 81.44 659 ARG A O 1
ATOM 5216 N N . GLU A 1 660 ? 5.222 3.908 11.017 1.00 75.44 660 GLU A N 1
ATOM 5217 C CA . GLU A 1 660 ? 4.716 4.445 12.302 1.00 75.44 660 GLU A CA 1
ATOM 5218 C C . GLU A 1 660 ? 5.801 4.534 13.394 1.00 75.44 660 GLU A C 1
ATOM 5220 O O . GLU A 1 660 ? 5.688 5.312 14.348 1.00 75.44 660 GLU A O 1
ATOM 5225 N N . SER A 1 661 ? 6.873 3.745 13.265 1.00 77.44 661 SER A N 1
ATOM 5226 C CA . SER A 1 661 ? 8.021 3.818 14.170 1.00 77.44 661 SER A CA 1
ATOM 5227 C C . SER A 1 661 ? 8.902 5.032 13.901 1.00 77.44 661 SER A C 1
ATOM 5229 O O . SER A 1 661 ? 9.386 5.642 14.854 1.00 77.44 661 SER A O 1
ATOM 5231 N N . LEU A 1 662 ? 9.080 5.388 12.625 1.00 80.31 662 LEU A N 1
ATOM 5232 C CA . LEU A 1 662 ? 10.089 6.345 12.160 1.00 80.31 662 LEU A CA 1
ATOM 5233 C C . LEU A 1 662 ? 9.518 7.680 11.654 1.00 80.31 662 LEU A C 1
ATOM 5235 O O . LEU A 1 662 ? 10.166 8.713 11.776 1.00 80.31 662 LEU A O 1
ATOM 5239 N N . CYS A 1 663 ? 8.300 7.684 11.121 1.00 76.69 663 CYS A N 1
ATOM 5240 C CA . CYS A 1 663 ? 7.710 8.780 10.349 1.00 76.69 663 CYS A CA 1
ATOM 5241 C C . CYS A 1 663 ? 6.677 9.601 11.126 1.00 76.69 663 CYS A C 1
ATOM 5243 O O . CYS A 1 663 ? 5.566 9.848 10.653 1.00 76.69 663 CYS A O 1
ATOM 5245 N N . SER A 1 664 ? 7.060 10.041 12.324 1.00 64.19 664 SER A N 1
ATOM 5246 C CA . SER A 1 664 ? 6.342 11.070 13.094 1.00 64.19 664 SER A CA 1
ATOM 5247 C C . SER A 1 664 ? 6.408 12.448 12.405 1.00 64.19 664 SER A C 1
ATOM 5249 O O . SER A 1 664 ? 7.276 12.688 11.574 1.00 64.19 664 SER A O 1
ATOM 5251 N N . ASN A 1 665 ? 5.526 13.386 12.776 1.00 55.16 665 ASN A N 1
ATOM 5252 C CA . ASN A 1 665 ? 5.418 14.740 12.189 1.00 55.16 665 ASN A CA 1
ATOM 5253 C C . ASN A 1 665 ? 6.657 15.665 12.360 1.00 55.16 665 ASN A C 1
ATOM 5255 O O . ASN A 1 665 ? 6.584 16.835 11.979 1.00 55.16 665 ASN A O 1
ATOM 5259 N N . ASP A 1 666 ? 7.767 15.167 12.911 1.00 53.50 666 ASP A N 1
ATOM 5260 C CA . ASP A 1 666 ? 8.986 15.926 13.213 1.00 53.50 666 ASP A CA 1
ATOM 5261 C C . ASP A 1 666 ? 10.072 15.586 12.179 1.00 53.50 666 ASP A C 1
ATOM 5263 O O . ASP A 1 666 ? 10.799 14.603 12.318 1.00 53.50 666 ASP A O 1
ATOM 5267 N N . GLY A 1 667 ? 10.137 16.384 11.110 1.00 55.16 667 GLY A N 1
ATOM 5268 C CA . GLY A 1 667 ? 10.836 16.070 9.855 1.00 55.16 667 GLY A CA 1
ATOM 5269 C C . GLY A 1 667 ? 12.369 16.015 9.870 1.00 55.16 667 GLY A C 1
ATOM 5270 O O . GLY A 1 667 ? 12.930 15.678 8.838 1.00 55.16 667 GLY A O 1
ATOM 5271 N N . ASP A 1 668 ? 13.039 16.276 10.997 1.00 67.12 668 ASP A N 1
ATOM 5272 C CA . ASP A 1 668 ? 14.510 16.417 11.050 1.00 67.12 668 ASP A CA 1
ATOM 5273 C C . ASP A 1 668 ? 15.177 15.593 12.167 1.00 67.12 668 ASP A C 1
ATOM 5275 O O . ASP A 1 668 ? 16.362 15.748 12.470 1.00 67.12 668 ASP A O 1
ATOM 5279 N N . ARG A 1 669 ? 14.423 14.712 12.835 1.00 82.81 669 ARG A N 1
ATOM 5280 C CA . ARG A 1 669 ? 14.954 13.925 13.953 1.00 82.81 669 ARG A CA 1
ATOM 5281 C C . ARG A 1 669 ? 15.790 12.749 13.450 1.00 82.81 669 ARG A C 1
ATOM 5283 O O . ARG A 1 669 ? 15.316 11.929 12.669 1.00 82.81 669 ARG A O 1
ATOM 5290 N N . GLN A 1 670 ? 17.009 12.617 13.971 1.00 84.25 670 GLN A N 1
ATOM 5291 C CA . GLN A 1 670 ? 17.833 11.430 13.750 1.00 84.25 670 GLN A CA 1
ATOM 5292 C C . GLN A 1 670 ? 17.357 10.251 14.609 1.00 84.25 670 GLN A C 1
ATOM 5294 O O . GLN A 1 670 ? 17.037 10.408 15.791 1.00 84.25 670 GLN A O 1
ATOM 5299 N N . PHE A 1 671 ? 17.400 9.052 14.030 1.00 86.81 671 PHE A N 1
ATOM 5300 C CA . PHE A 1 671 ? 17.121 7.783 14.702 1.00 86.81 671 PHE A CA 1
ATOM 5301 C C . PHE A 1 671 ? 18.268 6.781 14.485 1.00 86.81 671 PHE A C 1
ATOM 5303 O O . PHE A 1 671 ? 18.053 5.741 13.862 1.00 86.81 671 PHE A O 1
ATOM 5310 N N . PRO A 1 672 ? 19.487 7.037 15.004 1.00 87.75 672 PRO A N 1
ATOM 5311 C CA . PRO A 1 672 ? 20.669 6.227 14.684 1.00 87.75 672 PRO A CA 1
ATOM 5312 C C . PRO A 1 672 ? 20.493 4.731 14.959 1.00 87.75 672 PRO A C 1
ATOM 5314 O O . PRO A 1 672 ? 20.970 3.899 14.203 1.00 87.75 672 PRO A O 1
ATOM 5317 N N . ALA A 1 673 ? 19.732 4.369 15.995 1.00 88.56 673 ALA A N 1
ATOM 5318 C CA . ALA A 1 673 ? 19.496 2.973 16.360 1.00 88.56 673 ALA A CA 1
ATOM 5319 C C . ALA A 1 673 ? 18.669 2.171 15.325 1.00 88.56 673 ALA A C 1
ATOM 5321 O O . ALA A 1 673 ? 18.655 0.940 15.365 1.00 88.56 673 ALA A O 1
ATOM 5322 N N . PHE A 1 674 ? 17.965 2.847 14.409 1.00 91.06 674 PHE A N 1
ATOM 5323 C CA . PHE A 1 674 ? 17.163 2.215 13.356 1.00 91.06 674 PHE A CA 1
ATOM 5324 C C . PHE A 1 674 ? 17.917 2.009 12.044 1.00 91.06 674 PHE A C 1
ATOM 5326 O O . PHE A 1 674 ? 17.431 1.265 11.188 1.00 91.06 674 PHE A O 1
ATOM 5333 N N . PHE A 1 675 ? 19.081 2.633 11.883 1.00 93.12 675 PHE A N 1
ATOM 5334 C CA . PHE A 1 675 ? 19.878 2.587 10.664 1.00 93.12 675 PHE A CA 1
ATOM 5335 C C . PHE A 1 675 ? 21.206 1.867 10.911 1.00 93.12 675 PHE A C 1
ATOM 5337 O O . PHE A 1 675 ? 21.636 1.687 12.049 1.00 93.12 675 PHE A O 1
ATOM 5344 N N . ALA A 1 676 ? 21.807 1.370 9.837 1.00 91.25 676 ALA A N 1
ATOM 5345 C CA . ALA A 1 676 ? 23.163 0.842 9.846 1.00 91.25 676 ALA A CA 1
ATOM 5346 C C . ALA A 1 676 ? 24.186 1.988 9.961 1.00 91.25 676 ALA A C 1
ATOM 5348 O O . ALA A 1 676 ? 23.826 3.159 9.827 1.00 91.25 676 ALA A O 1
ATOM 5349 N N . SER A 1 677 ? 25.470 1.673 10.154 1.00 89.75 677 SER A N 1
ATOM 5350 C CA . SER A 1 677 ? 26.541 2.684 10.260 1.00 89.75 677 SER A CA 1
ATOM 5351 C C . SER A 1 677 ? 26.659 3.605 9.044 1.00 89.75 677 SER A C 1
ATOM 5353 O O . SER A 1 677 ? 27.157 4.721 9.169 1.00 89.75 677 SER A O 1
ATOM 5355 N N . ASP A 1 678 ? 26.167 3.175 7.879 1.00 87.69 678 ASP A N 1
ATOM 5356 C CA . ASP A 1 678 ? 26.104 4.007 6.676 1.00 87.69 678 ASP A CA 1
ATOM 5357 C C . ASP A 1 678 ? 25.006 5.084 6.713 1.00 87.69 678 ASP A C 1
ATOM 5359 O O . ASP A 1 678 ? 24.908 5.889 5.788 1.00 87.69 678 ASP A O 1
ATOM 5363 N N . GLY A 1 679 ? 24.168 5.092 7.754 1.00 88.88 679 GLY A N 1
ATOM 5364 C CA . GLY A 1 679 ? 23.094 6.055 7.976 1.00 88.88 679 GLY A CA 1
ATOM 5365 C C . GLY A 1 679 ? 21.939 5.992 6.976 1.00 88.88 679 GLY A C 1
ATOM 5366 O O . GLY A 1 679 ? 21.052 6.846 7.043 1.00 88.88 679 GLY A O 1
ATOM 5367 N N . ASN A 1 680 ? 21.938 5.011 6.068 1.00 88.56 680 ASN A N 1
ATOM 5368 C CA . ASN A 1 680 ? 20.997 4.903 4.954 1.00 88.56 680 ASN A CA 1
ATOM 5369 C C . ASN A 1 680 ? 20.201 3.593 4.992 1.00 88.56 680 ASN A C 1
ATOM 5371 O O . ASN A 1 680 ? 18.979 3.599 4.821 1.00 88.56 680 ASN A O 1
ATOM 5375 N N . HIS A 1 681 ? 20.872 2.460 5.210 1.00 91.94 681 HIS A N 1
ATOM 5376 C CA . HIS A 1 681 ? 20.225 1.149 5.261 1.00 91.94 681 HIS A CA 1
ATOM 5377 C C . HIS A 1 681 ? 19.624 0.872 6.638 1.00 91.94 681 HIS A C 1
ATOM 5379 O O . HIS A 1 681 ? 20.070 1.398 7.654 1.00 91.94 681 HIS A O 1
ATOM 5385 N N . SER A 1 682 ? 18.606 0.013 6.685 1.00 92.50 682 SER A N 1
ATOM 5386 C CA . SER A 1 682 ? 17.949 -0.366 7.937 1.00 92.50 682 SER A CA 1
ATOM 5387 C C . SER A 1 682 ? 18.859 -1.213 8.835 1.00 92.50 682 SER A C 1
ATOM 5389 O O . SER A 1 682 ? 19.361 -2.262 8.424 1.00 92.50 682 SER A O 1
ATOM 5391 N N . GLY A 1 683 ? 19.015 -0.772 10.083 1.00 91.50 683 GLY A N 1
ATOM 5392 C CA . GLY A 1 683 ? 19.798 -1.424 11.130 1.00 91.50 683 GLY A CA 1
ATOM 5393 C C . GLY A 1 683 ? 19.055 -2.566 11.831 1.00 91.50 683 GLY A C 1
ATOM 5394 O O . GLY A 1 683 ? 17.938 -2.951 11.473 1.00 91.50 683 GLY A O 1
ATOM 5395 N N . ASN A 1 684 ? 19.669 -3.123 12.875 1.00 90.00 684 ASN A N 1
ATOM 5396 C CA . ASN A 1 684 ? 19.176 -4.331 13.544 1.00 90.00 684 ASN A CA 1
ATOM 5397 C C . ASN A 1 684 ? 17.820 -4.152 14.253 1.00 90.00 684 ASN A C 1
ATOM 5399 O O . ASN A 1 684 ? 17.055 -5.112 14.300 1.00 90.00 684 ASN A O 1
ATOM 5403 N N . ILE A 1 685 ? 17.507 -2.965 14.792 1.00 92.00 685 ILE A N 1
ATOM 5404 C CA . ILE A 1 685 ? 16.190 -2.707 15.403 1.00 92.00 685 ILE A CA 1
ATOM 5405 C C . ILE A 1 685 ? 15.099 -2.807 14.340 1.00 92.00 685 ILE A C 1
ATOM 5407 O O . ILE A 1 685 ? 14.128 -3.534 14.533 1.00 92.00 685 ILE A O 1
ATOM 5411 N N . ALA A 1 686 ? 15.283 -2.153 13.191 1.00 93.06 686 ALA A N 1
ATOM 5412 C CA . ALA A 1 686 ? 14.317 -2.201 12.100 1.00 93.06 686 ALA A CA 1
ATOM 5413 C C . ALA A 1 686 ? 14.102 -3.636 11.585 1.00 93.06 686 ALA A C 1
ATOM 5415 O O . ALA A 1 686 ? 12.968 -4.082 11.413 1.00 93.06 686 ALA A O 1
ATOM 5416 N N . GLN A 1 687 ? 15.187 -4.395 11.413 1.00 94.44 687 GLN A N 1
ATOM 5417 C CA . GLN A 1 687 ? 15.124 -5.809 11.024 1.00 94.44 687 GLN A CA 1
ATOM 5418 C C . GLN A 1 687 ? 14.368 -6.660 12.057 1.00 94.44 687 GLN A C 1
ATOM 5420 O O . GLN A 1 687 ? 13.532 -7.491 11.695 1.00 94.44 687 GLN A O 1
ATOM 5425 N N . ALA A 1 688 ? 14.628 -6.436 13.348 1.00 94.69 688 ALA A N 1
ATOM 5426 C CA . ALA A 1 688 ? 13.985 -7.151 14.443 1.00 94.69 688 ALA A CA 1
ATOM 5427 C C . ALA A 1 688 ? 12.490 -6.812 14.579 1.00 94.69 688 ALA A C 1
ATOM 5429 O O . ALA A 1 688 ? 11.691 -7.713 14.837 1.00 94.69 688 ALA A O 1
ATOM 5430 N N . GLN A 1 689 ? 12.092 -5.556 14.350 1.00 94.25 689 GLN A N 1
ATOM 5431 C CA . GLN A 1 689 ? 10.683 -5.151 14.333 1.00 94.25 689 GLN A CA 1
ATOM 5432 C C . GLN A 1 689 ? 9.894 -5.880 13.237 1.00 94.25 689 GLN A C 1
ATOM 5434 O O . GLN A 1 689 ? 8.877 -6.512 13.533 1.00 94.25 689 GLN A O 1
ATOM 5439 N N . ILE A 1 690 ? 10.384 -5.852 11.990 1.00 95.94 690 ILE A N 1
ATOM 5440 C CA . ILE A 1 690 ? 9.760 -6.574 10.870 1.00 95.94 690 ILE A CA 1
ATOM 5441 C C . ILE A 1 690 ? 9.690 -8.079 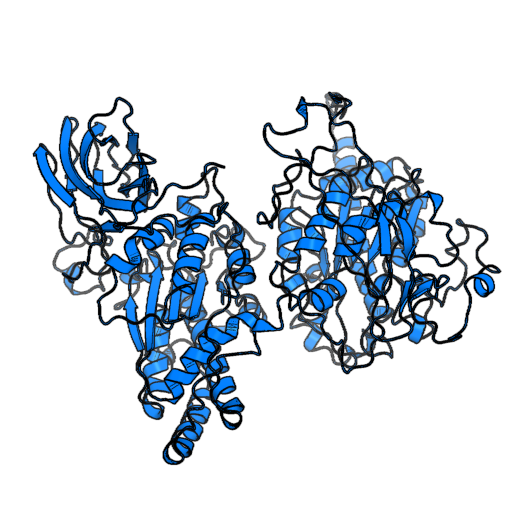11.166 1.00 95.94 690 ILE A C 1
ATOM 5443 O O . ILE A 1 690 ? 8.633 -8.690 10.995 1.00 95.94 690 ILE A O 1
ATOM 5447 N N . ALA A 1 691 ? 10.780 -8.679 11.661 1.00 97.06 691 ALA A N 1
ATOM 5448 C CA . ALA A 1 691 ? 10.801 -10.097 12.019 1.00 97.06 691 ALA A CA 1
ATOM 5449 C C . ALA A 1 691 ? 9.734 -10.439 13.069 1.00 97.06 691 ALA A C 1
ATOM 5451 O O . ALA A 1 691 ? 9.019 -11.426 12.920 1.00 97.06 691 ALA A O 1
ATOM 5452 N N . MET A 1 692 ? 9.585 -9.606 14.103 1.00 95.50 692 MET A N 1
ATOM 5453 C CA . MET A 1 692 ? 8.589 -9.802 15.158 1.00 95.50 692 MET A CA 1
ATOM 5454 C C . MET A 1 692 ? 7.150 -9.690 14.631 1.00 95.50 692 MET A C 1
ATOM 5456 O O . MET A 1 692 ? 6.275 -10.449 15.053 1.00 95.50 692 MET A O 1
ATOM 5460 N N . MET A 1 693 ? 6.879 -8.772 13.698 1.00 94.69 693 MET A N 1
ATOM 5461 C CA . MET A 1 693 ? 5.572 -8.673 13.031 1.00 94.69 693 MET A CA 1
ATOM 5462 C C . MET A 1 693 ? 5.243 -9.929 12.220 1.00 94.69 693 MET A C 1
ATOM 5464 O O . MET A 1 693 ? 4.164 -10.497 12.389 1.00 94.69 693 MET A O 1
ATOM 5468 N N . ILE A 1 694 ? 6.196 -10.422 11.426 1.00 96.31 694 ILE A N 1
ATOM 5469 C CA . ILE A 1 694 ? 6.046 -11.662 10.652 1.00 96.31 694 ILE A CA 1
ATOM 5470 C C . ILE A 1 694 ? 5.821 -12.864 11.580 1.00 96.31 694 ILE A C 1
ATOM 5472 O O . ILE A 1 694 ? 4.883 -13.637 11.373 1.00 96.31 694 ILE A O 1
ATOM 5476 N N . ILE A 1 695 ? 6.646 -13.009 12.624 1.00 96.38 695 ILE A N 1
ATOM 5477 C CA . ILE A 1 695 ? 6.553 -14.105 13.596 1.00 96.38 695 ILE A CA 1
ATOM 5478 C C . ILE A 1 695 ? 5.163 -14.138 14.232 1.00 96.38 695 ILE A C 1
ATOM 5480 O O . ILE A 1 695 ? 4.508 -15.178 14.209 1.00 96.38 695 ILE A O 1
ATOM 5484 N N . ASN A 1 696 ? 4.678 -13.013 14.760 1.00 93.25 696 ASN A N 1
ATOM 5485 C CA . ASN A 1 696 ? 3.362 -12.971 15.395 1.00 93.25 696 ASN A CA 1
ATOM 5486 C C . ASN A 1 696 ? 2.223 -13.195 14.399 1.00 93.25 696 ASN A C 1
ATOM 5488 O O . ASN A 1 696 ? 1.239 -13.842 14.750 1.00 93.25 696 ASN A O 1
ATOM 5492 N N . ASN A 1 697 ? 2.350 -12.721 13.159 1.00 91.81 697 ASN A N 1
ATOM 5493 C CA . ASN A 1 697 ? 1.347 -12.956 12.128 1.00 91.81 697 ASN A CA 1
ATOM 5494 C C . ASN A 1 697 ? 1.176 -14.452 11.814 1.00 91.81 697 ASN A C 1
ATOM 5496 O O . ASN A 1 697 ? 0.061 -14.984 11.855 1.00 91.81 697 ASN A O 1
ATOM 5500 N N . VAL A 1 698 ? 2.292 -15.148 11.589 1.00 93.94 698 VAL A N 1
ATOM 5501 C CA . VAL A 1 698 ? 2.326 -16.597 11.350 1.00 93.94 698 VAL A CA 1
ATOM 5502 C C . VAL A 1 698 ? 1.854 -17.363 12.582 1.00 93.94 698 VAL A C 1
ATOM 5504 O O . VAL A 1 698 ? 0.973 -18.214 12.482 1.00 93.94 698 VAL A O 1
ATOM 5507 N N . ARG A 1 699 ? 2.385 -17.024 13.759 1.00 93.56 699 ARG A N 1
ATOM 5508 C CA . ARG A 1 699 ? 2.022 -17.617 15.052 1.00 93.56 699 ARG A CA 1
ATOM 5509 C C . ARG A 1 699 ? 0.519 -17.539 15.315 1.00 93.56 699 ARG A C 1
ATOM 5511 O O . ARG A 1 699 ? -0.094 -18.556 15.630 1.00 93.56 699 ARG A O 1
ATOM 5518 N N . ASN A 1 700 ? -0.075 -16.356 15.166 1.00 89.81 700 ASN A N 1
ATOM 5519 C CA . ASN A 1 700 ? -1.503 -16.140 15.393 1.00 89.81 700 ASN A CA 1
ATOM 5520 C C . ASN A 1 700 ? -2.348 -16.916 14.380 1.00 89.81 700 ASN A C 1
ATOM 5522 O O . ASN A 1 700 ? -3.339 -17.536 14.756 1.00 89.81 700 ASN A O 1
ATOM 5526 N N . THR A 1 701 ? -1.934 -16.934 13.111 1.00 87.88 701 THR A N 1
ATOM 5527 C CA . THR A 1 701 ? -2.642 -17.674 12.059 1.00 87.88 701 THR A CA 1
ATOM 5528 C C . THR A 1 701 ? -2.575 -19.183 12.284 1.00 87.88 701 THR A C 1
ATOM 5530 O O . THR A 1 701 ? -3.571 -19.880 12.097 1.00 87.88 701 THR A O 1
ATOM 5533 N N . LEU A 1 702 ? -1.435 -19.705 12.738 1.00 89.81 702 LEU A N 1
ATOM 5534 C CA . LEU A 1 702 ? -1.281 -21.121 13.062 1.00 89.81 702 LEU A CA 1
ATOM 5535 C C . LEU A 1 702 ? -2.095 -21.510 14.304 1.00 89.81 702 LEU A C 1
ATOM 5537 O O . LEU A 1 702 ? -2.771 -22.533 14.279 1.00 89.81 702 LEU A O 1
ATOM 5541 N N . LEU A 1 703 ? -2.104 -20.682 15.355 1.00 87.38 703 LEU A N 1
ATOM 5542 C CA . LEU A 1 703 ? -2.950 -20.883 16.542 1.00 87.38 703 LEU A CA 1
ATOM 5543 C C . LEU A 1 703 ? -4.445 -20.896 16.193 1.00 87.38 703 LEU A C 1
ATOM 5545 O O . LEU A 1 703 ? -5.186 -21.761 16.669 1.00 87.38 703 LEU A O 1
ATOM 5549 N N . ASP A 1 704 ? -4.881 -19.964 15.346 1.00 82.31 704 ASP A N 1
ATOM 5550 C CA . ASP A 1 704 ? -6.246 -19.913 14.818 1.00 82.31 704 ASP A CA 1
ATOM 5551 C C . ASP A 1 704 ? -6.566 -21.172 13.998 1.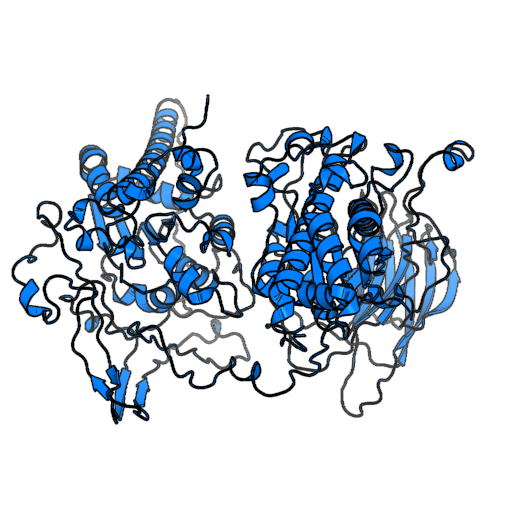00 82.31 704 ASP A C 1
ATOM 5553 O O . ASP A 1 704 ? -7.598 -21.808 14.205 1.00 82.31 704 ASP A O 1
ATOM 5557 N N . THR A 1 705 ? -5.643 -21.607 13.136 1.00 78.38 705 THR A N 1
ATOM 5558 C CA . THR A 1 705 ? -5.803 -22.833 12.338 1.00 78.38 705 THR A CA 1
ATOM 5559 C C . THR A 1 705 ? -5.932 -24.065 13.237 1.00 78.38 705 THR A C 1
ATOM 5561 O O . THR A 1 705 ? -6.876 -24.831 13.067 1.00 78.38 705 THR A O 1
ATOM 5564 N N . ILE A 1 706 ? -5.061 -24.218 14.245 1.00 79.06 706 ILE A N 1
ATOM 5565 C CA . ILE A 1 706 ? -5.122 -25.299 15.247 1.00 79.06 706 ILE A CA 1
ATOM 5566 C C . ILE A 1 706 ? -6.481 -25.307 15.947 1.00 79.06 706 ILE A C 1
ATOM 5568 O O . ILE A 1 706 ? -7.114 -26.354 16.041 1.00 79.06 706 ILE A O 1
ATOM 5572 N N . THR A 1 707 ? -6.959 -24.148 16.402 1.00 73.44 707 THR A N 1
ATOM 5573 C CA . THR A 1 707 ? -8.232 -24.039 17.136 1.00 73.44 707 THR A CA 1
ATOM 5574 C C . THR A 1 707 ? -9.432 -24.431 16.266 1.00 73.44 707 THR A C 1
ATOM 5576 O O . THR A 1 707 ? -10.398 -25.004 16.764 1.00 73.44 707 THR A O 1
ATOM 5579 N N . ASN A 1 708 ? -9.352 -24.195 14.955 1.00 65.62 708 ASN A N 1
ATOM 5580 C CA . ASN A 1 708 ? -10.411 -24.522 14.001 1.00 65.62 708 ASN A CA 1
ATOM 5581 C C . ASN A 1 708 ? -10.289 -25.925 13.366 1.00 65.62 708 ASN A C 1
ATOM 5583 O O . ASN A 1 708 ? -11.196 -26.328 12.637 1.00 65.62 708 ASN A O 1
ATOM 5587 N N . THR A 1 709 ? -9.237 -26.704 13.663 1.00 60.38 709 THR A N 1
ATOM 5588 C CA . THR A 1 709 ? -9.019 -28.043 13.065 1.00 60.38 709 THR A CA 1
ATOM 5589 C C . THR A 1 709 ? -10.166 -29.032 13.293 1.00 60.38 709 THR A C 1
ATOM 5591 O O . THR A 1 709 ? -10.386 -29.900 12.450 1.00 60.38 709 THR A O 1
ATOM 5594 N N . HIS A 1 710 ? -10.955 -28.884 14.365 1.00 50.44 710 HIS A N 1
ATOM 5595 C CA . HIS A 1 710 ? -12.136 -29.720 14.633 1.00 50.44 710 HIS A CA 1
ATOM 5596 C C . HIS A 1 710 ? -13.196 -29.673 13.519 1.00 50.44 710 HIS A C 1
ATOM 5598 O O . HIS A 1 710 ? -14.006 -30.591 13.405 1.00 50.44 710 HIS A O 1
ATOM 5604 N N . ARG A 1 711 ? -13.194 -28.623 12.685 1.00 47.09 711 ARG A N 1
ATOM 5605 C CA . ARG A 1 711 ? -14.110 -28.470 11.545 1.00 47.09 711 ARG A CA 1
ATOM 5606 C C . ARG A 1 711 ? -13.575 -29.099 10.246 1.00 47.09 711 ARG A C 1
ATOM 5608 O O . ARG A 1 711 ? -14.328 -29.174 9.281 1.00 47.09 711 ARG A O 1
ATOM 5615 N N . GLY A 1 712 ? -12.334 -29.597 10.234 1.00 47.44 712 GLY A N 1
ATOM 5616 C CA . GLY A 1 712 ? -11.601 -30.038 9.040 1.00 47.44 712 GLY A CA 1
ATOM 5617 C C . GLY A 1 712 ? -10.679 -28.946 8.481 1.00 47.44 712 GLY A C 1
ATOM 5618 O O . GLY A 1 712 ? -10.906 -27.759 8.712 1.00 47.44 712 GLY A O 1
ATOM 5619 N N . LEU A 1 713 ? -9.616 -29.338 7.767 1.00 50.22 713 LEU A N 1
ATOM 5620 C CA . LEU A 1 713 ? -8.790 -28.403 6.994 1.00 50.22 713 LEU A CA 1
ATOM 5621 C C . LEU A 1 713 ? -9.528 -28.059 5.695 1.00 50.22 713 LEU A C 1
ATOM 5623 O O . LEU A 1 713 ? -9.866 -28.952 4.924 1.00 50.22 713 LEU A O 1
ATOM 5627 N N . PHE A 1 714 ? -9.791 -26.773 5.464 1.00 46.84 714 PHE A N 1
ATOM 5628 C CA . PHE A 1 714 ? -10.443 -26.289 4.247 1.00 46.84 714 PHE A CA 1
ATOM 5629 C C . PHE A 1 714 ? -9.444 -25.499 3.413 1.00 46.84 714 PHE A C 1
ATOM 5631 O O . PHE A 1 714 ? -8.895 -24.505 3.885 1.00 46.84 714 PHE A O 1
ATOM 5638 N N . TYR A 1 715 ? -9.244 -25.926 2.168 1.00 49.12 715 TYR A N 1
ATOM 5639 C CA . TYR A 1 715 ? -8.418 -25.220 1.199 1.00 49.12 715 TYR A CA 1
ATOM 5640 C C . TYR A 1 715 ? -9.322 -24.458 0.235 1.00 49.12 715 TYR A C 1
ATOM 5642 O O . TYR A 1 715 ? -10.038 -25.060 -0.562 1.00 49.12 715 TYR A O 1
ATOM 5650 N N . LEU A 1 716 ? -9.281 -23.127 0.280 1.00 45.81 716 LEU A N 1
ATOM 5651 C CA . LEU A 1 716 ? -9.863 -22.317 -0.791 1.00 45.81 716 LEU A CA 1
ATOM 5652 C C . LEU A 1 716 ? -8.944 -22.417 -2.015 1.00 45.81 716 LEU A C 1
ATOM 5654 O O . LEU A 1 716 ? -7.831 -21.885 -1.987 1.00 45.81 716 LEU A O 1
ATOM 5658 N N . ARG A 1 717 ? -9.391 -23.124 -3.060 1.00 47.16 717 ARG A N 1
ATOM 5659 C CA . ARG A 1 717 ? -8.749 -23.144 -4.380 1.00 47.16 717 ARG A CA 1
ATOM 5660 C C . ARG A 1 717 ? -9.444 -22.114 -5.269 1.00 47.16 717 ARG A C 1
ATOM 5662 O O . ARG A 1 717 ? -10.638 -22.226 -5.503 1.00 47.16 717 ARG A O 1
ATOM 5669 N N . CYS A 1 718 ? -8.664 -21.150 -5.751 1.00 44.12 718 CYS A N 1
ATOM 5670 C CA . CYS A 1 718 ? -9.057 -20.035 -6.616 1.00 44.12 718 CYS A CA 1
ATOM 5671 C C . CYS A 1 718 ? -9.953 -18.953 -5.990 1.00 44.12 718 CYS A C 1
ATOM 5673 O O . CYS A 1 718 ? -11.082 -19.180 -5.570 1.00 44.12 718 CYS A O 1
ATOM 5675 N N . ILE A 1 719 ? -9.429 -17.725 -6.008 1.00 52.69 719 ILE A N 1
ATOM 5676 C CA . ILE A 1 719 ? -10.209 -16.489 -5.955 1.00 52.69 719 ILE A CA 1
ATOM 5677 C C . ILE A 1 719 ? -9.872 -15.750 -7.244 1.00 52.69 719 ILE A C 1
ATOM 5679 O O . ILE A 1 719 ? -8.690 -15.501 -7.494 1.00 52.69 719 ILE A O 1
ATOM 5683 N N . ASP A 1 720 ? -10.883 -15.408 -8.040 1.00 58.50 720 ASP A N 1
ATOM 5684 C CA . ASP A 1 720 ? -10.693 -14.531 -9.194 1.00 58.50 720 ASP A CA 1
ATOM 5685 C C . ASP A 1 720 ? -10.071 -13.219 -8.727 1.00 58.50 720 ASP A C 1
ATOM 5687 O O . ASP A 1 720 ? -10.597 -12.544 -7.832 1.00 58.50 720 ASP A O 1
ATOM 5691 N N . LEU A 1 721 ? -8.927 -12.860 -9.309 1.00 69.12 721 LEU A N 1
ATOM 5692 C CA . LEU A 1 721 ? -8.283 -11.605 -8.958 1.00 69.12 721 LEU A CA 1
ATOM 5693 C C . LEU A 1 721 ? -9.180 -10.430 -9.370 1.00 69.12 721 LEU A C 1
ATOM 5695 O O . LEU A 1 721 ? -9.696 -10.421 -10.491 1.00 69.12 721 LEU A O 1
ATOM 5699 N N . PRO A 1 722 ? -9.327 -9.401 -8.513 1.00 68.25 722 PRO A N 1
ATOM 5700 C CA . PRO A 1 722 ? -10.062 -8.194 -8.876 1.00 68.25 722 PRO A CA 1
ATOM 5701 C C . PRO A 1 722 ? -9.393 -7.508 -10.074 1.00 68.25 722 PRO A C 1
ATOM 5703 O O . PRO A 1 722 ? -8.243 -7.802 -10.404 1.00 68.25 722 PRO A O 1
ATOM 5706 N N . ARG A 1 723 ? -10.088 -6.583 -10.746 1.00 65.81 723 ARG A N 1
ATOM 5707 C CA . ARG A 1 723 ? -9.507 -5.846 -11.885 1.00 65.81 723 ARG A CA 1
ATOM 5708 C C . ARG A 1 723 ? -8.219 -5.107 -11.476 1.00 65.81 723 ARG A C 1
ATOM 5710 O O . ARG A 1 723 ? -8.150 -4.657 -10.333 1.00 65.81 723 ARG A O 1
ATOM 5717 N N . PRO A 1 724 ? -7.220 -4.968 -12.369 1.00 71.38 724 PRO A N 1
ATOM 5718 C CA . PRO A 1 724 ? -6.031 -4.169 -12.082 1.00 71.38 724 PRO A CA 1
ATOM 5719 C C . PRO A 1 724 ? -6.363 -2.707 -11.757 1.00 71.38 724 PRO A C 1
ATOM 5721 O O . PRO A 1 724 ? -7.373 -2.178 -12.222 1.00 71.38 724 PRO A O 1
ATOM 5724 N N . VAL A 1 725 ? -5.500 -2.053 -10.980 1.00 70.88 725 VAL A N 1
ATOM 5725 C CA . VAL A 1 725 ? -5.696 -0.693 -10.478 1.00 70.88 725 VAL A CA 1
ATOM 5726 C C . VAL A 1 725 ? -4.849 0.347 -11.193 1.00 70.88 725 VAL A C 1
ATOM 5728 O O . VAL A 1 725 ? -5.333 1.441 -11.475 1.00 70.88 725 VAL A O 1
ATOM 5731 N N . TYR A 1 726 ? -3.599 0.024 -11.510 1.00 71.31 726 TYR A N 1
ATOM 5732 C CA . TYR A 1 726 ? -2.626 0.955 -12.084 1.00 71.31 726 TYR A CA 1
ATOM 5733 C C . TYR A 1 726 ? -2.231 0.624 -13.522 1.00 71.31 726 TYR A C 1
ATOM 5735 O O . TYR A 1 726 ? -1.252 1.177 -14.035 1.00 71.31 726 TYR A O 1
ATOM 5743 N N . PHE A 1 727 ? -2.948 -0.283 -14.184 1.00 66.69 727 PHE A N 1
ATOM 5744 C CA . PHE A 1 727 ? -2.787 -0.525 -15.613 1.00 66.69 727 PHE A CA 1
ATOM 5745 C C . PHE A 1 727 ? -4.092 -0.995 -16.259 1.00 66.69 727 PHE A C 1
ATOM 5747 O O . PHE A 1 727 ? -4.866 -1.737 -15.661 1.00 66.69 727 PHE A O 1
ATOM 5754 N N . ALA A 1 728 ? -4.330 -0.577 -17.503 1.00 56.94 728 ALA A N 1
ATOM 5755 C CA . ALA A 1 728 ? -5.475 -1.027 -18.281 1.00 56.94 728 ALA A CA 1
ATOM 5756 C C . ALA A 1 728 ? -5.217 -2.453 -18.790 1.00 56.94 728 ALA A C 1
ATOM 5758 O O . ALA A 1 728 ? -4.368 -2.670 -19.651 1.00 56.94 728 ALA A O 1
ATOM 5759 N N . GLY A 1 729 ? -5.922 -3.446 -18.252 1.00 52.16 729 GLY A N 1
ATOM 5760 C CA . GLY A 1 729 ? -5.957 -4.780 -18.847 1.00 52.16 729 GLY A CA 1
ATOM 5761 C C . GLY A 1 729 ? -7.067 -4.847 -19.892 1.00 52.16 729 GLY A C 1
ATOM 5762 O O . GLY A 1 729 ? -8.236 -4.833 -19.516 1.00 52.16 729 GLY A O 1
ATOM 5763 N N . LYS A 1 730 ? -6.741 -4.948 -21.188 1.00 42.31 730 LYS A N 1
ATOM 5764 C CA . LYS A 1 730 ? -7.703 -5.519 -22.147 1.00 42.31 730 LYS A CA 1
ATOM 5765 C C . LYS A 1 730 ? -7.781 -7.024 -21.881 1.00 42.31 730 LYS A C 1
ATOM 5767 O O . LYS A 1 730 ? -6.746 -7.662 -21.707 1.00 42.31 730 LYS A O 1
ATOM 5772 N N . GLN A 1 731 ? -8.993 -7.580 -21.845 1.00 38.72 731 GLN A N 1
ATOM 5773 C CA . GLN A 1 731 ? -9.207 -9.028 -21.891 1.00 38.72 731 GLN A CA 1
ATOM 5774 C C . GLN A 1 731 ? -8.687 -9.542 -23.242 1.00 38.72 731 GLN A C 1
ATOM 5776 O O . GLN A 1 731 ? -9.346 -9.410 -24.266 1.00 38.72 731 GLN A O 1
ATOM 5781 N N . GLY A 1 732 ? -7.462 -10.053 -23.239 1.00 47.53 732 GLY A N 1
ATOM 5782 C CA . GLY A 1 732 ? -6.793 -10.700 -24.361 1.00 47.53 732 GLY A CA 1
ATOM 5783 C C . GLY A 1 732 ? -5.554 -11.421 -23.835 1.00 47.53 732 GLY A C 1
ATOM 5784 O O . GLY A 1 732 ? -4.912 -10.937 -22.901 1.00 47.53 732 GLY A O 1
ATOM 5785 N N . SER A 1 733 ? -5.244 -12.596 -24.381 1.00 53.94 733 SER A N 1
ATOM 5786 C CA . SER A 1 733 ? -4.096 -13.407 -23.961 1.00 53.94 733 SER A CA 1
ATOM 5787 C C . SER A 1 733 ? -2.791 -12.750 -24.422 1.00 53.94 733 SER A C 1
ATOM 5789 O O . SER A 1 733 ? -2.298 -13.008 -25.515 1.00 53.94 733 SER A O 1
ATOM 5791 N N . VAL A 1 734 ? -2.237 -11.853 -23.606 1.00 63.31 734 VAL A N 1
ATOM 5792 C CA . VAL A 1 734 ? -0.933 -11.237 -23.875 1.00 63.31 734 VAL A CA 1
ATOM 5793 C C . VAL A 1 734 ? 0.175 -12.230 -23.494 1.00 63.31 734 VAL A C 1
ATOM 5795 O O . VAL A 1 734 ? 0.114 -12.797 -22.401 1.00 63.31 734 VAL A O 1
ATOM 5798 N N . PRO A 1 735 ? 1.205 -12.441 -24.336 1.00 72.00 735 PRO A N 1
ATOM 5799 C CA . PRO A 1 735 ? 2.274 -13.379 -24.013 1.00 72.00 735 PRO A CA 1
ATOM 5800 C C . PRO A 1 735 ? 3.002 -13.022 -22.705 1.00 72.00 735 PRO A C 1
ATOM 5802 O O . PRO A 1 735 ? 3.420 -11.875 -22.505 1.00 72.00 735 PRO A O 1
ATOM 5805 N N . GLY A 1 736 ? 3.180 -14.016 -21.828 1.00 79.31 736 GLY A N 1
ATOM 5806 C CA . GLY A 1 736 ? 3.844 -13.857 -20.528 1.00 79.31 736 GLY A CA 1
ATOM 5807 C C . GLY A 1 736 ? 5.326 -13.461 -20.638 1.00 79.31 736 GLY A C 1
ATOM 5808 O O . GLY A 1 736 ? 5.917 -13.580 -21.716 1.00 79.31 736 GLY A O 1
ATOM 5809 N N . PRO A 1 737 ? 5.949 -12.977 -19.549 1.00 89.81 737 PRO A N 1
ATOM 5810 C CA . PRO A 1 737 ? 7.318 -12.478 -19.590 1.00 89.81 737 PRO A CA 1
ATOM 5811 C C . PRO A 1 737 ? 8.360 -13.585 -19.807 1.00 89.81 737 PRO A C 1
ATOM 5813 O O . PRO A 1 737 ? 8.276 -14.661 -19.215 1.00 89.81 737 PRO A O 1
ATOM 5816 N N . LEU A 1 738 ? 9.383 -13.276 -20.604 1.00 91.94 738 LEU A N 1
ATOM 5817 C CA . LEU A 1 738 ? 10.605 -14.056 -20.778 1.00 91.94 738 LEU A CA 1
ATOM 5818 C C . LEU A 1 738 ? 11.813 -13.233 -20.320 1.00 91.94 738 LEU A C 1
ATOM 5820 O O . LEU A 1 738 ? 11.836 -12.005 -20.462 1.00 91.94 738 LEU A O 1
ATOM 5824 N N . CYS A 1 739 ? 12.830 -13.908 -19.792 1.00 94.44 739 CYS A N 1
ATOM 5825 C CA . CYS A 1 739 ? 14.008 -13.264 -19.233 1.00 94.44 739 CYS A CA 1
ATOM 5826 C C . CYS A 1 739 ? 15.286 -14.071 -19.468 1.00 94.44 739 CYS A C 1
ATOM 5828 O O . CYS A 1 739 ? 15.376 -15.255 -19.130 1.00 94.44 739 CYS A O 1
ATOM 5830 N N . TYR A 1 740 ? 16.304 -13.364 -19.956 1.00 94.75 740 TYR A N 1
ATOM 5831 C CA . TYR A 1 740 ? 17.707 -13.742 -19.902 1.00 94.75 740 TYR A CA 1
ATOM 5832 C C . TYR A 1 740 ? 18.431 -12.732 -19.010 1.00 94.75 740 TYR A C 1
ATOM 5834 O O . TYR A 1 740 ? 18.447 -11.538 -19.304 1.00 94.75 740 TYR A O 1
ATOM 5842 N N . SER A 1 741 ? 19.022 -13.180 -17.905 1.00 92.62 741 SER A N 1
ATOM 5843 C CA . SER A 1 741 ? 19.669 -12.283 -16.947 1.00 92.62 741 SER A CA 1
ATOM 5844 C C . SER A 1 741 ? 20.939 -12.896 -16.380 1.00 92.62 741 SER A C 1
ATOM 5846 O O . SER A 1 741 ? 21.005 -14.092 -16.118 1.00 92.62 741 SER A O 1
ATOM 5848 N N . HIS A 1 742 ? 21.922 -12.034 -16.156 1.00 90.94 742 HIS A N 1
ATOM 5849 C CA . HIS A 1 742 ? 23.138 -12.281 -15.396 1.00 90.94 742 HIS A CA 1
ATOM 5850 C C . HIS A 1 742 ? 23.140 -11.543 -14.046 1.00 90.94 742 HIS A C 1
ATOM 5852 O O . HIS A 1 742 ? 24.150 -11.570 -13.346 1.00 90.94 742 HIS A O 1
ATOM 5858 N N . LEU A 1 743 ? 22.040 -10.888 -13.652 1.00 91.44 743 LEU A N 1
ATOM 5859 C CA . LEU A 1 743 ? 21.836 -10.488 -12.255 1.00 91.44 743 LEU A CA 1
ATOM 5860 C C . LEU A 1 743 ? 21.547 -11.730 -11.413 1.00 91.44 743 LEU A C 1
ATOM 5862 O O . LEU A 1 743 ? 20.660 -12.507 -11.759 1.00 91.44 743 LEU A O 1
ATOM 5866 N N . THR A 1 744 ? 22.269 -11.895 -10.306 1.00 90.62 744 THR A N 1
ATOM 5867 C CA . THR A 1 744 ? 22.148 -13.058 -9.420 1.00 90.62 744 THR A CA 1
ATOM 5868 C C . THR A 1 744 ? 21.981 -12.632 -7.961 1.00 90.62 744 THR A C 1
ATOM 5870 O O . THR A 1 744 ? 22.666 -11.708 -7.518 1.00 90.62 744 THR A O 1
ATOM 5873 N N . PRO A 1 745 ? 21.134 -13.316 -7.172 1.00 90.38 745 PRO A N 1
ATOM 5874 C CA . PRO A 1 745 ? 21.154 -13.199 -5.713 1.00 90.38 745 PRO A CA 1
ATOM 5875 C C . PRO A 1 745 ? 22.350 -13.925 -5.064 1.00 90.38 745 PRO A C 1
ATOM 5877 O O . PRO A 1 745 ? 22.631 -13.727 -3.879 1.00 90.38 745 PRO A O 1
ATOM 5880 N N . ASP A 1 746 ? 23.057 -14.768 -5.823 1.00 88.81 746 ASP A N 1
ATOM 5881 C CA . ASP A 1 746 ? 24.219 -15.522 -5.361 1.00 88.81 746 ASP A CA 1
ATOM 5882 C C . ASP A 1 746 ? 25.248 -15.756 -6.483 1.00 88.81 746 ASP A C 1
ATOM 5884 O O . ASP A 1 746 ? 25.054 -16.578 -7.379 1.00 88.81 746 ASP A O 1
ATOM 5888 N N . VAL A 1 747 ? 26.370 -15.039 -6.422 1.00 86.69 747 VAL A N 1
ATOM 5889 C CA . VAL A 1 747 ? 27.502 -15.143 -7.357 1.00 86.69 747 VAL A CA 1
ATOM 5890 C C . VAL A 1 747 ? 28.246 -16.476 -7.283 1.00 86.69 747 VAL A C 1
ATOM 5892 O O . VAL A 1 747 ? 29.019 -16.787 -8.187 1.00 86.69 747 VAL A O 1
ATOM 5895 N N . SER A 1 748 ? 28.045 -17.260 -6.222 1.00 81.88 748 SER A N 1
ATOM 5896 C CA . SER A 1 748 ? 28.640 -18.594 -6.084 1.00 81.88 748 SER A CA 1
ATOM 5897 C C . SER A 1 748 ? 27.794 -19.694 -6.734 1.00 81.88 748 SER A C 1
ATOM 5899 O O . SER A 1 748 ? 28.276 -20.805 -6.944 1.00 81.88 748 SER A O 1
ATOM 5901 N N . SER A 1 749 ? 26.546 -19.385 -7.089 1.00 73.56 749 SER A N 1
ATOM 5902 C CA . SER A 1 749 ? 25.594 -20.330 -7.662 1.00 73.56 749 SER A CA 1
ATOM 5903 C C . SER A 1 749 ? 25.572 -20.237 -9.191 1.00 73.56 749 SER A C 1
ATOM 5905 O O . SER A 1 749 ? 25.461 -19.157 -9.761 1.00 73.56 749 SER A O 1
ATOM 5907 N N . THR A 1 750 ? 25.609 -21.385 -9.870 1.00 65.62 750 THR A N 1
ATOM 5908 C CA . THR A 1 750 ? 25.500 -21.495 -11.341 1.00 65.62 750 THR A CA 1
ATOM 5909 C C . THR A 1 750 ? 24.068 -21.689 -11.837 1.00 65.62 750 THR A C 1
ATOM 5911 O O . THR A 1 750 ? 23.832 -21.835 -13.033 1.00 65.62 750 THR A O 1
ATOM 5914 N N . PHE A 1 751 ? 23.098 -21.705 -10.925 1.00 61.97 751 PHE A N 1
ATOM 5915 C CA . PHE A 1 751 ? 21.698 -21.898 -11.258 1.00 61.97 751 PHE A CA 1
ATOM 5916 C C . PHE A 1 751 ? 21.146 -20.648 -11.991 1.00 61.97 751 PHE A C 1
ATOM 5918 O O . PHE A 1 751 ? 21.031 -19.570 -11.415 1.00 61.97 751 PHE A O 1
ATOM 5925 N N . PHE A 1 752 ? 20.823 -20.809 -13.272 1.00 70.69 752 PHE A N 1
ATOM 5926 C CA . PHE A 1 752 ? 20.071 -19.862 -14.089 1.00 70.69 752 PHE A CA 1
ATOM 5927 C C . PHE A 1 752 ? 19.272 -20.669 -15.103 1.00 70.69 752 PHE A C 1
ATOM 5929 O O . PHE A 1 752 ? 19.858 -21.429 -15.871 1.00 70.69 752 PHE A O 1
ATOM 5936 N N . ASN A 1 753 ? 17.950 -20.512 -15.108 1.00 81.25 753 ASN A N 1
ATOM 5937 C CA . ASN A 1 753 ? 17.085 -21.156 -16.095 1.00 81.25 753 ASN A CA 1
ATOM 5938 C C . ASN A 1 753 ? 16.442 -20.081 -16.987 1.00 81.25 753 ASN A C 1
ATOM 5940 O O . ASN A 1 753 ? 15.297 -19.693 -16.739 1.00 81.25 753 ASN A O 1
ATOM 5944 N N . PRO A 1 754 ? 17.199 -19.488 -17.932 1.00 88.38 754 PRO A N 1
ATOM 5945 C CA . PRO A 1 754 ? 16.691 -18.404 -18.759 1.00 88.38 754 PRO A CA 1
ATOM 5946 C C . PRO A 1 754 ? 15.530 -18.897 -19.623 1.00 88.38 754 PRO A C 1
ATOM 5948 O O . PRO A 1 754 ? 15.618 -19.932 -20.275 1.00 88.38 754 PRO A O 1
ATOM 5951 N N . SER A 1 755 ? 14.448 -18.124 -19.656 1.00 90.25 755 SER A N 1
ATOM 5952 C CA . SER A 1 755 ? 13.291 -18.389 -20.520 1.00 90.25 755 SER A CA 1
ATOM 5953 C C . SER A 1 755 ? 13.399 -17.705 -21.886 1.00 90.25 755 SER A C 1
ATOM 5955 O O . SER A 1 755 ? 12.523 -17.866 -22.729 1.00 90.25 755 SER A O 1
ATOM 5957 N N . LEU A 1 756 ? 14.472 -16.941 -22.111 1.00 92.19 756 LEU A N 1
ATOM 5958 C CA . LEU A 1 756 ? 14.798 -16.284 -23.373 1.00 92.19 756 LEU A CA 1
ATOM 5959 C C . LEU A 1 756 ? 16.174 -16.757 -23.859 1.00 92.19 756 LEU A C 1
ATOM 5961 O O . LEU A 1 756 ? 17.133 -16.743 -23.088 1.00 92.19 756 LEU A O 1
ATOM 5965 N N . SER A 1 757 ? 16.280 -17.129 -25.137 1.00 93.31 757 SER A N 1
ATOM 5966 C CA . SER A 1 757 ? 17.558 -17.461 -25.779 1.00 93.31 757 SER A CA 1
ATOM 5967 C C . SER A 1 757 ? 18.278 -16.185 -26.209 1.00 93.31 757 SER A C 1
ATOM 5969 O O . SER A 1 757 ? 17.701 -15.344 -26.903 1.00 93.31 757 SER A O 1
ATOM 5971 N N . VAL A 1 758 ? 19.538 -16.048 -25.792 1.00 94.25 758 VAL A N 1
ATOM 5972 C CA . VAL A 1 758 ? 20.420 -14.938 -26.167 1.00 94.25 758 VAL A CA 1
ATOM 5973 C C . VAL A 1 758 ? 21.787 -15.497 -26.538 1.00 94.25 758 VAL A C 1
ATOM 5975 O O . VAL A 1 758 ? 22.430 -16.159 -25.725 1.00 94.25 758 VAL A O 1
ATOM 5978 N N . THR A 1 759 ? 22.248 -15.201 -27.751 1.00 95.50 759 THR A N 1
ATOM 5979 C CA . THR A 1 759 ? 23.559 -15.630 -28.259 1.00 95.50 759 THR A CA 1
ATOM 5980 C C . THR A 1 759 ? 24.399 -14.415 -28.626 1.00 95.50 759 THR A C 1
ATOM 5982 O O . THR A 1 759 ? 23.911 -13.484 -29.255 1.00 95.50 759 THR A O 1
ATOM 5985 N N . GLU A 1 760 ? 25.672 -14.400 -28.243 1.00 96.06 760 GLU A N 1
ATOM 5986 C CA . GLU A 1 760 ? 26.605 -13.360 -28.688 1.00 96.06 760 GLU A CA 1
ATOM 5987 C C . GLU A 1 760 ? 27.018 -13.610 -30.142 1.00 96.06 760 GLU A C 1
ATOM 5989 O O . GLU A 1 760 ? 27.402 -14.728 -30.479 1.00 96.06 760 GLU A O 1
ATOM 5994 N N . ILE A 1 761 ? 26.928 -12.578 -30.986 1.00 96.12 761 ILE A N 1
ATOM 5995 C CA . ILE A 1 761 ? 27.323 -12.634 -32.401 1.00 96.12 761 ILE A CA 1
ATOM 5996 C C . ILE A 1 761 ? 28.695 -11.990 -32.587 1.00 96.12 761 ILE A C 1
ATOM 5998 O O . ILE A 1 761 ? 29.605 -12.603 -33.135 1.00 96.12 761 ILE A O 1
ATOM 6002 N N . GLU A 1 762 ? 28.839 -10.748 -32.125 1.00 95.31 762 GLU A N 1
ATOM 6003 C CA . GLU A 1 762 ? 30.037 -9.940 -32.336 1.00 95.31 762 GLU A CA 1
ATOM 6004 C C . GLU A 1 762 ? 30.301 -9.065 -31.112 1.00 95.31 762 GLU A C 1
ATOM 6006 O O . GLU A 1 762 ? 29.375 -8.524 -30.499 1.00 95.31 762 GLU A O 1
ATOM 6011 N N . ILE A 1 763 ? 31.575 -8.912 -30.755 1.00 96.81 763 ILE A N 1
ATOM 6012 C CA . ILE A 1 763 ? 32.001 -8.117 -29.610 1.00 96.81 763 ILE A CA 1
ATOM 6013 C C . ILE A 1 763 ? 33.285 -7.349 -29.937 1.00 96.81 763 ILE A C 1
ATOM 6015 O O . ILE A 1 763 ? 34.302 -7.937 -30.289 1.00 96.81 763 ILE A O 1
ATOM 6019 N N . THR A 1 764 ? 33.253 -6.024 -29.783 1.00 97.19 764 THR A N 1
ATOM 6020 C CA . THR A 1 764 ? 34.427 -5.151 -29.921 1.00 97.19 764 THR A CA 1
ATOM 6021 C C . THR A 1 764 ? 34.459 -4.154 -28.765 1.00 97.19 764 THR A C 1
ATOM 6023 O O . THR A 1 764 ? 33.542 -3.362 -28.578 1.00 97.19 764 THR A O 1
ATOM 6026 N N . GLY A 1 765 ? 35.508 -4.177 -27.940 1.00 95.62 765 GLY A N 1
ATOM 6027 C CA . GLY A 1 765 ? 35.674 -3.259 -26.800 1.00 95.62 765 GLY A CA 1
ATOM 6028 C C . GLY A 1 765 ? 34.837 -3.584 -25.550 1.00 95.62 765 GLY A C 1
ATOM 6029 O O . GLY A 1 765 ? 35.233 -3.194 -24.450 1.00 95.62 765 GLY A O 1
ATOM 6030 N N . PHE A 1 766 ? 33.745 -4.345 -25.682 1.00 97.06 766 PHE A N 1
ATOM 6031 C CA . PHE A 1 766 ? 33.056 -4.969 -24.548 1.00 97.06 766 PHE A CA 1
ATOM 6032 C C . PHE A 1 766 ? 33.842 -6.174 -24.008 1.00 97.06 766 PHE A C 1
ATOM 6034 O O . PHE A 1 766 ? 34.540 -6.871 -24.743 1.00 97.06 766 PHE A O 1
ATOM 6041 N N . LYS A 1 767 ? 33.706 -6.442 -22.708 1.00 94.81 767 LYS A N 1
ATOM 6042 C CA . LYS A 1 767 ? 34.277 -7.598 -22.009 1.00 94.81 767 LYS A CA 1
ATOM 6043 C C . LYS A 1 767 ? 33.177 -8.364 -21.294 1.00 94.81 767 LYS A C 1
ATOM 6045 O O . LYS A 1 767 ? 32.308 -7.759 -20.669 1.00 94.81 767 LYS A O 1
ATOM 6050 N N . ARG A 1 768 ? 33.242 -9.695 -21.330 1.00 93.19 768 ARG A N 1
ATOM 6051 C CA . ARG A 1 768 ? 32.341 -10.528 -20.530 1.00 93.19 768 ARG A CA 1
ATOM 6052 C C . ARG A 1 768 ? 32.745 -10.480 -19.062 1.00 93.19 768 ARG A C 1
ATOM 6054 O O . ARG A 1 768 ? 33.904 -10.722 -18.728 1.00 93.19 768 ARG A O 1
ATOM 6061 N N . THR A 1 769 ? 31.780 -10.227 -18.192 1.00 88.25 769 THR A N 1
ATOM 6062 C CA . THR A 1 769 ? 31.962 -10.274 -16.741 1.00 88.25 769 THR A CA 1
ATOM 6063 C C . THR A 1 769 ? 31.072 -11.348 -16.140 1.00 88.25 769 THR A C 1
ATOM 6065 O O . THR A 1 769 ? 29.960 -11.607 -16.601 1.00 88.25 769 THR A O 1
ATOM 6068 N N . ARG A 1 770 ? 31.582 -12.035 -15.119 1.00 83.00 770 ARG A N 1
ATOM 6069 C CA . ARG A 1 770 ? 30.842 -13.064 -14.388 1.00 83.00 770 ARG A CA 1
ATOM 6070 C C . ARG A 1 770 ? 31.038 -12.833 -12.903 1.00 83.00 770 ARG A C 1
ATOM 6072 O O . ARG A 1 770 ? 32.150 -12.523 -12.482 1.00 83.00 770 ARG A O 1
ATOM 6079 N N . ASN A 1 771 ? 29.972 -13.042 -12.136 1.00 79.75 771 ASN A N 1
ATOM 6080 C CA . ASN A 1 771 ? 30.034 -13.177 -10.683 1.00 79.75 771 ASN A CA 1
ATOM 6081 C C . ASN A 1 771 ? 30.643 -11.957 -9.964 1.00 79.75 771 ASN A C 1
ATOM 6083 O O . ASN A 1 771 ? 31.356 -12.119 -8.976 1.00 79.75 771 ASN A O 1
ATOM 6087 N N . LEU A 1 772 ? 30.373 -10.737 -10.449 1.00 85.25 772 LEU A N 1
ATOM 6088 C CA . LEU A 1 772 ? 30.797 -9.502 -9.791 1.00 85.25 772 LEU A CA 1
ATOM 6089 C C . LEU A 1 772 ? 29.856 -9.205 -8.614 1.00 85.25 772 LEU A C 1
ATOM 6091 O O . LEU A 1 772 ? 28.685 -8.892 -8.852 1.00 85.25 772 LEU A O 1
ATOM 6095 N N . PRO A 1 773 ? 30.315 -9.274 -7.352 1.00 84.56 773 PRO A N 1
ATOM 6096 C CA . PRO A 1 773 ? 29.447 -8.995 -6.216 1.00 84.56 773 PRO A CA 1
ATOM 6097 C C . PRO A 1 773 ? 29.191 -7.488 -6.090 1.00 84.56 773 PRO A C 1
ATOM 6099 O O . PRO A 1 773 ? 30.097 -6.672 -6.268 1.00 84.56 773 PRO A O 1
ATOM 6102 N N . ILE A 1 774 ? 27.963 -7.103 -5.734 1.00 84.25 774 ILE A N 1
ATOM 6103 C CA . ILE A 1 774 ? 27.558 -5.686 -5.652 1.00 84.25 774 ILE A CA 1
ATOM 6104 C C . ILE A 1 774 ? 28.216 -4.958 -4.464 1.00 84.25 774 ILE A C 1
ATOM 6106 O O . ILE A 1 774 ? 28.345 -3.737 -4.492 1.00 84.25 774 ILE A O 1
ATOM 6110 N N . SER A 1 775 ? 28.650 -5.671 -3.418 1.00 66.31 775 SER A N 1
ATOM 6111 C CA . SER A 1 775 ? 29.123 -5.064 -2.163 1.00 66.31 775 SER A CA 1
ATOM 6112 C C . SER A 1 775 ? 30.640 -4.875 -2.031 1.00 66.31 775 SER A C 1
ATOM 6114 O O . SER A 1 775 ? 31.100 -4.552 -0.938 1.00 66.31 775 SER A O 1
ATOM 6116 N N . VAL A 1 776 ? 31.444 -5.106 -3.075 1.00 54.25 776 VAL A N 1
ATOM 6117 C CA . VAL A 1 776 ? 32.915 -5.076 -2.947 1.00 54.25 776 VAL A CA 1
ATOM 6118 C C . VAL A 1 776 ? 33.480 -3.756 -3.465 1.00 54.25 776 VAL A C 1
ATOM 6120 O O . VAL A 1 776 ? 33.971 -3.673 -4.587 1.00 54.25 776 VAL A O 1
ATOM 6123 N N . ALA A 1 777 ? 33.452 -2.724 -2.625 1.00 41.50 777 ALA A N 1
ATOM 6124 C CA . ALA A 1 777 ? 34.292 -1.546 -2.801 1.00 41.50 777 ALA A CA 1
ATOM 6125 C C . ALA A 1 777 ? 35.306 -1.474 -1.646 1.00 41.50 777 ALA A C 1
ATOM 6127 O O . ALA A 1 777 ? 34.924 -1.282 -0.497 1.00 41.50 777 ALA A O 1
ATOM 6128 N N . GLY A 1 778 ? 36.598 -1.640 -1.954 1.00 43.72 778 GLY A N 1
ATOM 6129 C CA . GLY A 1 778 ? 37.674 -1.003 -1.180 1.00 43.72 778 GLY A CA 1
ATOM 6130 C C . GLY A 1 778 ? 38.437 -1.772 -0.088 1.00 43.72 778 GLY A C 1
ATOM 6131 O O . GLY A 1 778 ? 39.341 -1.169 0.472 1.00 43.72 778 GLY A O 1
ATOM 6132 N N . SER A 1 779 ? 38.175 -3.047 0.223 1.00 41.03 779 SER A N 1
ATOM 6133 C CA . SER A 1 779 ? 38.917 -3.752 1.296 1.00 41.03 779 SER A CA 1
ATOM 6134 C C . SER A 1 779 ? 40.055 -4.656 0.798 1.00 41.03 779 SER A C 1
ATOM 6136 O O . SER A 1 779 ? 39.982 -5.254 -0.286 1.00 41.03 779 SER A O 1
ATOM 6138 N N . SER A 1 780 ? 41.125 -4.765 1.596 1.00 44.81 780 SER A N 1
ATOM 6139 C CA . SER A 1 780 ? 42.290 -5.606 1.279 1.00 44.81 780 SER A CA 1
ATOM 6140 C C . SER A 1 780 ? 41.911 -7.103 1.251 1.00 44.81 780 SER A C 1
ATOM 6142 O O . SER A 1 780 ? 40.935 -7.507 1.891 1.00 44.81 780 SER A O 1
ATOM 6144 N N . PRO A 1 781 ? 42.659 -7.977 0.547 1.00 49.59 781 PRO A N 1
ATOM 6145 C CA . PRO A 1 781 ? 42.391 -9.421 0.513 1.00 49.59 781 PRO A CA 1
ATOM 6146 C C . PRO A 1 781 ? 42.311 -10.091 1.896 1.00 49.59 781 PRO A C 1
ATOM 6148 O O . PRO A 1 781 ? 41.637 -11.111 2.037 1.00 49.59 781 PRO A O 1
ATOM 6151 N N . LEU A 1 782 ? 42.968 -9.516 2.910 1.00 43.66 782 LEU A N 1
ATOM 6152 C CA . LEU A 1 782 ? 42.985 -10.030 4.280 1.00 43.66 782 LEU A CA 1
ATOM 6153 C C . LEU A 1 782 ? 41.710 -9.649 5.057 1.00 43.66 782 LEU A C 1
ATOM 6155 O O . LEU A 1 782 ? 41.148 -10.483 5.762 1.00 43.66 782 LEU A O 1
ATOM 6159 N N . GLU A 1 783 ? 41.188 -8.434 4.859 1.00 47.09 783 GLU A N 1
ATOM 6160 C CA . GLU A 1 783 ? 39.912 -7.988 5.448 1.00 47.09 783 GLU A CA 1
ATOM 6161 C C . GLU A 1 783 ? 38.701 -8.731 4.860 1.00 47.09 783 GLU A C 1
ATOM 6163 O O . GLU A 1 783 ? 37.709 -8.959 5.556 1.00 47.09 783 GLU A O 1
ATOM 6168 N N . LYS A 1 784 ? 38.800 -9.180 3.599 1.00 50.97 784 LYS A N 1
ATOM 6169 C CA . LYS A 1 784 ? 37.763 -9.970 2.908 1.00 50.97 784 LYS A CA 1
ATOM 6170 C C . LYS A 1 784 ? 37.476 -11.329 3.558 1.00 50.97 784 LYS A C 1
ATOM 6172 O O . LYS A 1 784 ? 36.395 -11.865 3.343 1.00 50.97 784 LYS A O 1
ATOM 6177 N N . LYS A 1 785 ? 38.405 -11.890 4.345 1.00 49.66 785 LYS A N 1
ATOM 6178 C CA . LYS A 1 785 ? 38.212 -13.179 5.038 1.00 49.66 785 LYS A CA 1
ATOM 6179 C C . LYS A 1 785 ? 37.457 -13.068 6.371 1.00 49.66 785 LYS A C 1
ATOM 6181 O O . LYS A 1 785 ? 37.024 -14.096 6.880 1.00 49.66 785 LYS A O 1
ATOM 6186 N N . LEU A 1 786 ? 37.299 -11.864 6.934 1.00 52.97 786 LEU A N 1
ATOM 6187 C CA . LEU A 1 786 ? 36.797 -11.667 8.305 1.00 52.97 786 LEU A CA 1
ATOM 6188 C C . LEU A 1 786 ? 35.406 -11.013 8.395 1.00 52.97 786 LEU A C 1
ATOM 6190 O O . LEU A 1 786 ? 34.790 -11.068 9.458 1.00 52.97 786 LEU A O 1
ATOM 6194 N N . ARG A 1 787 ? 34.890 -10.410 7.314 1.00 58.94 787 ARG A N 1
ATOM 6195 C CA . ARG A 1 787 ? 33.571 -9.749 7.294 1.00 58.94 787 ARG A CA 1
ATOM 6196 C C . ARG A 1 787 ? 32.539 -10.564 6.511 1.00 58.94 787 ARG A C 1
ATOM 6198 O O . ARG A 1 787 ? 32.901 -11.222 5.536 1.00 58.94 787 ARG A O 1
ATOM 6205 N N . PRO A 1 788 ? 31.250 -10.522 6.884 1.00 64.56 788 PRO A N 1
ATOM 6206 C CA . PRO A 1 788 ? 30.214 -11.156 6.085 1.00 64.56 788 PRO A CA 1
ATOM 6207 C C . PRO A 1 788 ? 30.061 -10.460 4.734 1.00 64.56 788 PRO A C 1
ATOM 6209 O O . PRO A 1 788 ? 30.042 -9.235 4.641 1.00 64.56 788 PRO A O 1
ATOM 6212 N N . VAL A 1 789 ? 29.924 -11.259 3.678 1.00 69.94 789 VAL A N 1
ATOM 6213 C CA . VAL A 1 789 ? 29.843 -10.774 2.298 1.00 69.94 789 VAL A CA 1
ATOM 6214 C C . VAL A 1 789 ? 28.435 -11.010 1.768 1.00 69.94 789 VAL A C 1
ATOM 6216 O O . VAL A 1 789 ? 27.849 -12.074 1.980 1.00 69.94 789 VAL A O 1
ATOM 6219 N N . ARG A 1 790 ? 27.880 -10.009 1.080 1.00 84.38 790 ARG A N 1
ATOM 6220 C CA . ARG A 1 790 ? 26.651 -10.192 0.310 1.00 84.38 790 ARG A CA 1
ATOM 6221 C C . ARG A 1 790 ? 26.938 -11.087 -0.888 1.00 84.38 790 ARG A C 1
ATOM 6223 O O . ARG A 1 790 ? 27.933 -10.900 -1.580 1.00 84.38 790 ARG A O 1
ATOM 6230 N N . THR A 1 791 ? 26.058 -12.043 -1.136 1.00 86.88 791 THR A N 1
ATOM 6231 C CA . THR A 1 791 ? 26.213 -12.975 -2.256 1.00 86.88 791 THR A CA 1
ATOM 6232 C C . THR A 1 791 ? 25.633 -12.422 -3.551 1.00 86.88 791 THR A C 1
ATOM 6234 O O . THR A 1 791 ? 25.944 -12.948 -4.612 1.00 86.88 791 THR A O 1
ATOM 6237 N N . ASP A 1 792 ? 24.818 -11.368 -3.501 1.00 91.81 792 ASP A N 1
ATOM 6238 C CA . ASP A 1 792 ? 24.193 -10.818 -4.695 1.00 91.81 792 ASP A CA 1
ATOM 6239 C C . ASP A 1 792 ? 25.184 -10.048 -5.576 1.00 91.81 792 ASP A C 1
ATOM 6241 O O . ASP A 1 792 ? 26.124 -9.389 -5.116 1.00 91.81 792 ASP A O 1
ATOM 6245 N N . GLY A 1 793 ? 24.968 -10.140 -6.881 1.00 91.19 793 GLY A N 1
ATOM 6246 C CA . GLY A 1 793 ? 25.905 -9.658 -7.874 1.00 91.19 793 GLY A CA 1
ATOM 6247 C C . GLY A 1 793 ? 25.322 -9.600 -9.273 1.00 91.19 793 GLY A C 1
ATOM 6248 O O . GLY A 1 793 ? 24.126 -9.794 -9.502 1.00 91.19 793 GLY A O 1
ATOM 6249 N N . PHE A 1 794 ? 26.193 -9.323 -10.230 1.00 91.31 794 PHE A N 1
ATOM 6250 C CA . PHE A 1 794 ? 25.843 -9.305 -11.638 1.00 91.31 794 PHE A CA 1
ATOM 6251 C C . PHE A 1 794 ? 27.001 -9.798 -12.512 1.00 91.31 794 PHE A C 1
ATOM 6253 O O . PHE A 1 794 ? 28.147 -9.928 -12.081 1.00 91.31 794 PHE A O 1
ATOM 6260 N N . GLY A 1 795 ? 26.682 -10.080 -13.764 1.00 90.69 795 GLY A N 1
ATOM 6261 C CA . GLY A 1 795 ? 27.631 -10.297 -14.846 1.00 90.69 795 GLY A CA 1
ATOM 6262 C C . GLY A 1 795 ? 27.039 -9.772 -16.149 1.00 90.69 795 GLY A C 1
ATOM 6263 O O . GLY A 1 795 ? 26.140 -8.932 -16.126 1.00 90.69 795 GLY A O 1
ATOM 6264 N N . GLY A 1 796 ? 27.501 -10.313 -17.270 1.00 93.31 796 GLY A N 1
ATOM 6265 C CA . GLY A 1 796 ? 27.052 -9.944 -18.608 1.00 93.31 796 GLY A CA 1
ATOM 6266 C C . GLY A 1 796 ? 28.180 -9.298 -19.392 1.00 93.31 796 GLY A C 1
ATOM 6267 O O . GLY A 1 796 ? 29.238 -9.911 -19.546 1.00 93.31 796 GLY A O 1
ATOM 6268 N N . TRP A 1 797 ? 27.960 -8.084 -19.893 1.00 96.75 797 TRP A N 1
ATOM 6269 C CA . TRP A 1 797 ? 28.895 -7.400 -20.788 1.00 96.75 797 TRP A CA 1
ATOM 6270 C C . TRP A 1 797 ? 29.190 -5.985 -20.308 1.00 96.75 797 TRP A C 1
ATOM 6272 O O . TRP A 1 797 ? 28.274 -5.188 -20.109 1.00 96.75 797 TRP A O 1
ATOM 6282 N N . GLU A 1 798 ? 30.470 -5.654 -20.167 1.00 96.12 798 GLU A N 1
ATOM 6283 C CA . GLU A 1 798 ? 30.927 -4.337 -19.726 1.00 96.12 798 GLU A CA 1
ATOM 6284 C C . GLU A 1 798 ? 31.782 -3.636 -20.783 1.00 96.12 798 GLU A C 1
ATOM 6286 O O . GLU A 1 798 ? 32.668 -4.252 -21.371 1.00 96.12 798 GLU A O 1
ATOM 6291 N N . ALA A 1 799 ? 31.562 -2.337 -20.983 1.00 97.12 799 ALA A N 1
ATOM 6292 C CA . ALA A 1 799 ? 32.422 -1.472 -21.790 1.00 97.12 799 ALA A CA 1
ATOM 6293 C C . ALA A 1 799 ? 32.526 -0.067 -21.188 1.00 97.12 799 ALA A C 1
ATOM 6295 O O . ALA A 1 799 ? 31.634 0.383 -20.468 1.00 97.12 799 ALA A O 1
ATOM 6296 N N . GLU A 1 800 ? 33.613 0.631 -21.523 1.00 96.56 800 GLU A N 1
ATOM 6297 C CA . GLU A 1 800 ? 33.871 2.012 -21.083 1.00 96.56 800 GLU A CA 1
ATOM 6298 C C . GLU A 1 800 ? 34.219 2.974 -22.223 1.00 96.56 800 GLU A C 1
ATOM 6300 O O . GLU A 1 800 ? 33.954 4.175 -22.138 1.00 96.56 800 GLU A O 1
ATOM 6305 N N . LYS A 1 801 ? 34.833 2.463 -23.295 1.00 97.06 801 LYS A N 1
ATOM 6306 C CA . LYS A 1 801 ? 35.357 3.284 -24.388 1.00 97.06 801 LYS A CA 1
ATOM 6307 C C . LYS A 1 801 ? 34.280 3.552 -25.432 1.00 97.06 801 LYS A C 1
ATOM 6309 O O . LYS A 1 801 ? 33.575 2.630 -25.846 1.00 97.06 801 LYS A O 1
ATOM 6314 N N . VAL A 1 802 ? 34.208 4.797 -25.901 1.00 97.00 802 VAL A N 1
ATOM 6315 C CA . VAL A 1 802 ? 33.374 5.187 -27.048 1.00 97.00 802 VAL A CA 1
ATOM 6316 C C . VAL A 1 802 ? 33.716 4.310 -28.256 1.00 97.00 802 VAL A C 1
ATOM 6318 O O . VAL A 1 802 ? 34.869 3.924 -28.436 1.00 97.00 802 VAL A O 1
ATOM 6321 N N . ASN A 1 803 ? 32.705 3.985 -29.061 1.00 95.94 803 ASN A N 1
ATOM 6322 C CA . ASN A 1 803 ? 32.761 3.066 -30.201 1.00 95.94 803 ASN A CA 1
ATOM 6323 C C . ASN A 1 803 ? 32.973 1.584 -29.857 1.00 95.94 803 ASN A C 1
ATOM 6325 O O . ASN A 1 803 ? 33.068 0.781 -30.779 1.00 95.94 803 ASN A O 1
ATOM 6329 N N . SER A 1 804 ? 32.964 1.188 -28.579 1.00 98.06 804 SER A N 1
ATOM 6330 C CA . SER A 1 804 ? 32.798 -0.233 -28.239 1.00 98.06 804 SER A CA 1
ATOM 6331 C C . SER A 1 804 ? 31.420 -0.708 -28.712 1.00 98.06 804 SER A C 1
ATOM 6333 O O . SER A 1 804 ? 30.424 -0.023 -28.457 1.00 98.06 804 SER A O 1
ATOM 6335 N N . THR A 1 805 ? 31.354 -1.859 -29.376 1.00 97.50 805 THR A N 1
ATOM 6336 C CA . THR A 1 805 ? 30.131 -2.456 -29.922 1.00 97.50 805 THR A CA 1
ATOM 6337 C C . THR A 1 805 ? 29.895 -3.871 -29.397 1.00 97.50 805 THR A C 1
ATOM 6339 O O . THR A 1 805 ? 30.827 -4.621 -29.105 1.00 97.50 805 THR A O 1
ATOM 6342 N N . LEU A 1 806 ? 28.623 -4.235 -29.267 1.00 97.62 806 LEU A N 1
ATOM 6343 C CA . LEU A 1 806 ? 28.175 -5.582 -28.920 1.00 97.62 806 LEU A CA 1
ATOM 6344 C C . LEU A 1 806 ? 26.945 -5.914 -29.759 1.00 97.62 806 LEU A C 1
ATOM 6346 O O . LEU A 1 806 ? 26.006 -5.120 -29.806 1.00 97.62 806 LEU A O 1
ATOM 6350 N N . GLN A 1 807 ? 26.930 -7.087 -30.382 1.00 97.19 807 GLN A N 1
ATOM 6351 C CA . GLN A 1 807 ? 25.775 -7.599 -31.102 1.00 97.19 807 GLN A CA 1
ATOM 6352 C C . GLN A 1 807 ? 25.335 -8.941 -30.521 1.00 97.19 807 GLN A C 1
ATOM 6354 O O . GLN A 1 807 ? 26.126 -9.875 -30.388 1.00 97.19 807 GLN A O 1
ATOM 6359 N N . LEU A 1 808 ? 24.051 -9.023 -30.183 1.00 97.31 808 LEU A N 1
ATOM 6360 C CA . LEU A 1 808 ? 23.413 -10.191 -29.596 1.00 97.31 808 LEU A CA 1
ATOM 6361 C C . LEU A 1 808 ? 22.259 -10.650 -30.490 1.00 97.31 808 LEU A C 1
ATOM 6363 O O . LEU A 1 808 ? 21.459 -9.834 -30.942 1.00 97.31 808 LEU A O 1
ATOM 6367 N N . LYS A 1 809 ? 22.143 -11.958 -30.698 1.00 96.94 809 LYS A N 1
ATOM 6368 C CA . LYS A 1 809 ? 20.967 -12.610 -31.266 1.00 96.94 809 LYS A CA 1
ATOM 6369 C C . LYS A 1 809 ? 19.992 -12.921 -30.138 1.00 96.94 809 LYS A C 1
ATOM 6371 O O . LYS A 1 809 ? 20.398 -13.526 -29.147 1.00 96.94 809 LYS A O 1
ATOM 6376 N N . ILE A 1 810 ? 18.731 -12.534 -30.284 1.00 95.19 810 ILE A N 1
ATOM 6377 C CA . ILE A 1 810 ? 17.645 -12.875 -29.359 1.00 95.19 810 ILE A CA 1
ATOM 6378 C C . ILE A 1 810 ? 16.595 -13.687 -30.121 1.00 95.19 810 ILE A C 1
ATOM 6380 O O . ILE A 1 810 ? 16.175 -13.273 -31.201 1.00 95.19 810 ILE A O 1
ATOM 6384 N N . ASP A 1 811 ? 16.192 -14.841 -29.587 1.00 91.12 811 ASP A N 1
ATOM 6385 C CA . ASP A 1 811 ? 15.188 -15.700 -30.231 1.00 91.12 811 ASP A CA 1
ATOM 6386 C C . ASP A 1 811 ? 13.873 -15.664 -29.453 1.00 91.12 811 ASP A C 1
ATOM 6388 O O . ASP A 1 811 ? 13.816 -16.018 -28.271 1.00 91.12 811 ASP A O 1
ATOM 6392 N N . PHE A 1 812 ? 12.805 -15.240 -30.124 1.00 86.75 812 PHE A N 1
ATOM 6393 C CA . PHE A 1 812 ? 11.463 -15.203 -29.560 1.00 86.75 812 PHE A CA 1
ATOM 6394 C C . PHE A 1 812 ? 10.684 -16.460 -29.955 1.00 86.75 812 PHE A C 1
ATOM 6396 O O . PHE A 1 812 ? 10.525 -16.713 -31.153 1.00 86.75 812 PHE A O 1
ATOM 6403 N N . PRO A 1 813 ? 10.187 -17.239 -28.975 1.00 77.69 813 PRO A N 1
ATOM 6404 C CA . PRO A 1 813 ? 9.465 -18.472 -29.256 1.00 77.69 813 PRO A CA 1
ATOM 6405 C C . PRO A 1 813 ? 8.143 -18.193 -29.981 1.00 77.69 813 PRO A C 1
ATOM 6407 O O . PRO A 1 813 ? 7.491 -17.170 -29.749 1.00 77.69 813 PRO A O 1
ATOM 6410 N N . PHE A 1 814 ? 7.757 -19.124 -30.856 1.00 70.31 814 PHE A N 1
ATOM 6411 C CA . PHE A 1 814 ? 6.441 -19.163 -31.488 1.00 70.31 814 PHE A CA 1
ATOM 6412 C C . PHE A 1 814 ? 5.548 -20.119 -30.691 1.00 70.31 814 PHE A C 1
ATOM 6414 O O . PHE A 1 814 ? 5.766 -21.327 -30.717 1.00 70.31 814 PHE A O 1
ATOM 6421 N N . ASP A 1 815 ? 4.540 -19.593 -29.993 1.00 61.19 815 ASP A N 1
ATOM 6422 C CA . ASP A 1 815 ? 3.709 -20.381 -29.066 1.00 61.19 815 ASP A CA 1
ATOM 6423 C C . ASP A 1 815 ? 2.579 -21.178 -29.774 1.00 61.19 815 ASP A C 1
ATOM 6425 O O . ASP A 1 815 ? 1.637 -21.643 -29.138 1.00 61.19 815 ASP A O 1
ATOM 6429 N N . GLY A 1 816 ? 2.660 -21.369 -31.099 1.00 51.88 816 GLY A N 1
ATOM 6430 C CA . GLY A 1 816 ? 1.866 -22.362 -31.844 1.00 51.88 816 GLY A CA 1
ATOM 6431 C C . GLY A 1 816 ? 0.385 -22.040 -32.100 1.00 51.88 816 GLY A C 1
ATOM 6432 O O . GLY A 1 816 ? -0.290 -22.829 -32.759 1.00 51.88 816 GLY A O 1
ATOM 6433 N N . ILE A 1 817 ? -0.140 -20.902 -31.635 1.00 49.72 817 ILE A N 1
ATOM 6434 C CA . ILE A 1 817 ? -1.536 -20.495 -31.880 1.00 49.72 817 ILE A CA 1
ATOM 6435 C C . ILE A 1 817 ? -1.615 -19.723 -33.204 1.00 49.72 817 ILE A C 1
ATOM 6437 O O . ILE A 1 817 ? -1.234 -18.556 -33.288 1.00 49.72 817 ILE A O 1
ATOM 6441 N N . SER A 1 818 ? -2.097 -20.387 -34.256 1.00 39.09 818 SER A N 1
ATOM 6442 C CA . SER A 1 818 ? -2.288 -19.778 -35.577 1.00 39.09 818 SER A CA 1
ATOM 6443 C C . SER A 1 818 ? -3.401 -18.719 -35.529 1.00 39.09 818 SER A C 1
ATOM 6445 O O . SER A 1 818 ? -4.522 -19.033 -35.136 1.00 39.09 818 SER A O 1
ATOM 6447 N N . GLY A 1 819 ? -3.096 -17.473 -35.916 1.00 47.97 819 GLY A N 1
ATOM 6448 C CA . GLY A 1 819 ? -4.071 -16.378 -36.053 1.00 47.97 819 GLY A CA 1
ATOM 6449 C C . GLY A 1 819 ? -3.931 -15.204 -35.073 1.00 47.97 819 GLY A C 1
ATOM 6450 O O . GLY A 1 819 ? -4.487 -14.143 -35.346 1.00 47.97 819 GLY A O 1
ATOM 6451 N N . ASP A 1 820 ? -3.158 -15.336 -33.989 1.00 50.28 820 ASP A N 1
ATOM 6452 C CA . ASP A 1 820 ? -2.918 -14.238 -33.039 1.00 50.28 820 ASP A CA 1
ATOM 6453 C C . ASP A 1 820 ? -1.573 -13.552 -33.332 1.00 50.28 820 ASP A C 1
ATOM 6455 O O . ASP A 1 820 ? -0.516 -14.184 -33.327 1.00 50.28 820 ASP A O 1
ATOM 6459 N N . ASN A 1 821 ? -1.588 -12.237 -33.574 1.00 58.88 821 ASN A N 1
ATOM 6460 C CA . ASN A 1 821 ? -0.385 -11.409 -33.750 1.00 58.88 821 ASN A CA 1
ATOM 6461 C C . ASN A 1 821 ? 0.351 -11.249 -32.396 1.00 58.88 821 ASN A C 1
ATOM 6463 O O . ASN A 1 821 ? 0.360 -10.169 -31.794 1.00 58.88 821 ASN A O 1
ATOM 6467 N N . GLN A 1 822 ? 0.949 -12.334 -31.886 1.00 72.75 822 GLN A N 1
ATOM 6468 C CA . GLN A 1 822 ? 1.665 -12.390 -30.607 1.00 72.75 822 GLN A CA 1
ATOM 6469 C C . GLN A 1 822 ? 2.990 -11.636 -30.682 1.00 72.75 822 GLN A C 1
ATOM 6471 O O . GLN A 1 822 ? 4.077 -12.198 -30.794 1.00 72.75 822 GLN A O 1
ATOM 6476 N N . THR A 1 823 ? 2.890 -10.319 -30.642 1.00 84.81 823 THR A N 1
ATOM 6477 C CA . THR A 1 823 ? 4.055 -9.450 -30.594 1.00 84.81 823 THR A CA 1
ATOM 6478 C C . THR A 1 823 ? 4.527 -9.244 -29.156 1.00 84.81 823 THR A C 1
ATOM 6480 O O . THR A 1 823 ? 3.764 -9.441 -28.208 1.00 84.81 823 THR A O 1
ATOM 6483 N N . ARG A 1 824 ? 5.790 -8.846 -28.972 1.00 88.06 824 ARG A N 1
ATOM 6484 C CA . ARG A 1 824 ? 6.384 -8.584 -27.656 1.00 88.06 824 ARG A CA 1
ATOM 6485 C C . ARG A 1 824 ? 7.185 -7.277 -27.632 1.00 88.06 824 ARG A C 1
ATOM 6487 O O . ARG A 1 824 ? 7.748 -6.852 -28.637 1.00 88.06 824 ARG A O 1
ATOM 6494 N N . ASP A 1 825 ? 7.226 -6.612 -26.486 1.00 90.69 825 ASP A N 1
ATOM 6495 C CA . ASP A 1 825 ? 8.133 -5.496 -26.218 1.00 90.69 825 ASP A CA 1
ATOM 6496 C C . ASP A 1 825 ? 9.512 -6.044 -25.812 1.00 90.69 825 ASP A C 1
ATOM 6498 O O . ASP A 1 825 ? 9.598 -7.083 -25.158 1.00 90.69 825 ASP A O 1
ATOM 6502 N N . VAL A 1 826 ? 10.591 -5.348 -26.177 1.00 93.31 826 VAL A N 1
ATOM 6503 C CA . VAL A 1 826 ? 11.974 -5.726 -25.830 1.00 93.31 826 VAL A CA 1
ATOM 6504 C C . VAL A 1 826 ? 12.523 -4.733 -24.820 1.00 93.31 826 VAL A C 1
ATOM 6506 O O . VAL A 1 826 ? 12.424 -3.519 -25.012 1.00 93.31 826 VAL A O 1
ATOM 6509 N N . ILE A 1 827 ? 13.098 -5.251 -23.740 1.00 94.69 827 ILE A N 1
ATOM 6510 C CA . ILE A 1 827 ? 13.608 -4.499 -22.600 1.00 94.69 827 ILE A CA 1
ATOM 6511 C C . ILE A 1 827 ? 15.050 -4.933 -22.345 1.00 94.69 827 ILE A C 1
ATOM 6513 O O . ILE A 1 827 ? 15.366 -6.119 -22.405 1.00 94.69 827 ILE A O 1
ATOM 6517 N N . VAL A 1 828 ? 15.926 -3.979 -22.039 1.00 96.38 828 VAL A N 1
ATOM 6518 C CA . VAL A 1 828 ? 17.309 -4.255 -21.627 1.00 96.38 828 VAL A CA 1
ATOM 6519 C C . VAL A 1 828 ? 17.528 -3.781 -20.198 1.00 96.38 828 VAL A C 1
ATOM 6521 O O . VAL A 1 828 ? 17.035 -2.718 -19.813 1.00 96.38 828 VAL A O 1
ATOM 6524 N N . ALA A 1 829 ? 18.267 -4.569 -19.421 1.00 96.31 829 ALA A N 1
ATOM 6525 C CA . ALA A 1 829 ? 18.618 -4.283 -18.038 1.00 96.31 829 ALA A CA 1
ATOM 6526 C C . ALA A 1 829 ? 20.119 -4.042 -17.901 1.00 96.31 829 ALA A C 1
ATOM 6528 O O . ALA A 1 829 ? 20.928 -4.854 -18.352 1.00 96.31 829 ALA A O 1
ATOM 6529 N N . PHE A 1 830 ? 20.502 -2.950 -17.249 1.00 95.81 830 PHE A N 1
ATOM 6530 C CA . PHE A 1 830 ? 21.901 -2.570 -17.055 1.00 95.81 830 PHE A CA 1
ATOM 6531 C C . PHE A 1 830 ? 22.118 -1.926 -15.683 1.00 95.81 830 PHE A C 1
ATOM 6533 O O . PHE A 1 830 ? 21.178 -1.445 -15.045 1.00 95.81 830 PHE A O 1
ATOM 6540 N N . ARG A 1 831 ? 23.365 -1.925 -15.206 1.00 93.81 831 ARG A N 1
ATOM 6541 C CA . ARG A 1 831 ? 23.730 -1.310 -13.920 1.00 93.81 831 ARG A CA 1
ATOM 6542 C C . ARG A 1 831 ? 24.117 0.147 -14.093 1.00 93.81 831 ARG A C 1
ATOM 6544 O O . ARG A 1 831 ? 24.901 0.484 -14.978 1.00 93.81 831 ARG A O 1
ATOM 6551 N N . THR A 1 832 ? 23.623 0.994 -13.195 1.00 93.12 832 THR A N 1
ATOM 6552 C CA . THR A 1 832 ? 24.044 2.392 -13.108 1.00 93.12 832 THR A CA 1
ATOM 6553 C C . THR A 1 832 ? 25.205 2.579 -12.139 1.00 93.12 832 THR A C 1
ATOM 6555 O O . THR A 1 832 ? 25.409 1.763 -11.239 1.00 93.12 832 THR A O 1
ATOM 6558 N N . ASN A 1 833 ? 25.971 3.655 -12.307 1.00 89.69 833 ASN A N 1
ATOM 6559 C CA . ASN A 1 833 ? 27.046 4.055 -11.399 1.00 89.69 833 ASN A CA 1
ATOM 6560 C C . ASN A 1 833 ? 27.419 5.541 -11.583 1.00 89.69 833 ASN A C 1
ATOM 6562 O O . ASN A 1 833 ? 27.016 6.175 -12.563 1.00 89.69 833 ASN A O 1
ATOM 6566 N N . GLY A 1 834 ? 28.204 6.090 -10.648 1.00 87.94 834 GLY A N 1
ATOM 6567 C CA . GLY A 1 834 ? 28.608 7.504 -10.649 1.00 87.94 834 GLY A CA 1
ATOM 6568 C C . GLY A 1 834 ? 29.548 7.904 -11.794 1.00 87.94 834 GLY A C 1
ATOM 6569 O O . GLY A 1 834 ? 29.719 9.087 -12.054 1.00 87.94 834 GLY A O 1
ATOM 6570 N N . TYR A 1 835 ? 30.120 6.933 -12.510 1.00 92.75 835 TYR A N 1
ATOM 6571 C CA . TYR A 1 835 ? 30.916 7.120 -13.727 1.00 92.75 835 TYR A CA 1
ATOM 6572 C C . TYR A 1 835 ? 30.246 6.407 -14.919 1.00 92.75 835 TYR A C 1
ATOM 6574 O O . TYR A 1 835 ? 30.896 5.797 -15.764 1.00 92.75 835 TYR A O 1
ATOM 6582 N N . GLY A 1 836 ? 28.911 6.405 -14.956 1.00 93.81 836 GLY A N 1
ATOM 6583 C CA . GLY A 1 836 ? 28.147 5.645 -15.939 1.00 93.81 836 GLY A CA 1
ATOM 6584 C C . GLY A 1 836 ? 28.303 6.156 -17.372 1.00 93.81 836 GLY A C 1
ATOM 6585 O O . GLY A 1 836 ? 28.195 7.356 -17.627 1.00 93.81 836 GLY A O 1
ATOM 6586 N N . GLY A 1 837 ? 28.529 5.232 -18.309 1.00 95.75 837 GLY A N 1
ATOM 6587 C CA . GLY A 1 837 ? 28.564 5.517 -19.748 1.00 95.75 837 GLY A CA 1
ATOM 6588 C C . GLY A 1 837 ? 27.172 5.574 -20.383 1.00 95.75 837 GLY A C 1
ATOM 6589 O O . GLY A 1 837 ? 26.159 5.296 -19.736 1.00 95.75 837 GLY A O 1
ATOM 6590 N N . LYS A 1 838 ? 27.114 5.892 -21.681 1.00 97.44 838 LYS A N 1
ATOM 6591 C CA . LYS A 1 838 ? 25.864 5.888 -22.465 1.00 97.44 838 LYS A CA 1
ATOM 6592 C C . LYS A 1 838 ? 25.998 4.973 -23.674 1.00 97.44 838 LYS A C 1
ATOM 6594 O O . LYS A 1 838 ? 26.933 5.138 -24.459 1.00 97.44 838 LYS A O 1
ATOM 6599 N N . ALA A 1 839 ? 25.049 4.057 -23.839 1.00 97.31 839 ALA A N 1
ATOM 6600 C CA . ALA A 1 839 ? 24.977 3.154 -24.982 1.00 97.31 839 ALA A CA 1
ATOM 6601 C C . ALA A 1 839 ? 23.795 3.514 -25.890 1.00 97.31 839 ALA A C 1
ATOM 6603 O O . ALA A 1 839 ? 22.680 3.726 -25.420 1.00 97.31 839 ALA A O 1
ATOM 6604 N N . GLU A 1 840 ? 24.037 3.572 -27.191 1.00 96.19 840 GLU A N 1
ATOM 6605 C CA . GLU A 1 840 ? 23.009 3.499 -28.221 1.00 96.19 840 GLU A CA 1
ATOM 6606 C C . GLU A 1 840 ? 22.617 2.031 -28.424 1.00 96.19 840 GLU A C 1
ATOM 6608 O O . GLU A 1 840 ? 23.490 1.170 -28.528 1.00 96.19 840 GLU A O 1
ATOM 6613 N N . VAL A 1 841 ? 21.317 1.746 -28.462 1.00 95.69 841 VAL A N 1
ATOM 6614 C CA . VAL A 1 841 ? 20.745 0.403 -28.577 1.00 95.69 841 VAL A CA 1
ATOM 6615 C C . VAL A 1 841 ? 19.756 0.376 -29.737 1.00 95.69 841 VAL A C 1
ATOM 6617 O O . VAL A 1 841 ? 18.843 1.201 -29.793 1.00 95.69 841 VAL A O 1
ATOM 6620 N N . SER A 1 842 ? 19.910 -0.577 -30.653 1.00 93.44 842 SER A N 1
ATOM 6621 C CA . SER A 1 842 ? 19.009 -0.761 -31.797 1.00 93.44 842 SER A CA 1
ATOM 6622 C C . SER A 1 842 ? 18.665 -2.233 -32.005 1.00 93.44 842 SER A C 1
ATOM 6624 O O . SER A 1 842 ? 19.476 -3.120 -31.743 1.00 93.44 842 SER A O 1
ATOM 6626 N N . LEU A 1 843 ? 17.446 -2.491 -32.479 1.00 92.88 843 LEU A N 1
ATOM 6627 C CA . LEU A 1 843 ? 16.979 -3.820 -32.869 1.00 92.88 843 LEU A CA 1
ATOM 6628 C C . LEU A 1 843 ? 16.883 -3.889 -34.396 1.00 92.88 843 LEU A C 1
ATOM 6630 O O . LEU A 1 843 ? 16.296 -2.997 -35.009 1.00 92.88 843 LEU A O 1
ATOM 6634 N N . ASP A 1 844 ? 17.467 -4.923 -35.000 1.00 90.88 844 ASP A N 1
ATOM 6635 C CA . ASP A 1 844 ? 17.481 -5.196 -36.445 1.00 90.88 844 ASP A CA 1
ATOM 6636 C C . ASP A 1 844 ? 17.947 -4.009 -37.305 1.00 90.88 844 ASP A C 1
ATOM 6638 O O . ASP A 1 844 ? 17.502 -3.835 -38.436 1.00 90.88 844 ASP A O 1
ATOM 6642 N N . LYS A 1 845 ? 18.822 -3.152 -36.753 1.00 74.56 845 LYS A N 1
ATOM 6643 C CA . LYS A 1 845 ? 19.300 -1.911 -37.393 1.00 74.56 845 LYS A CA 1
ATOM 6644 C C . LYS A 1 845 ? 18.165 -0.987 -37.883 1.00 74.56 845 LYS A C 1
ATOM 6646 O O . LYS A 1 845 ? 18.348 -0.238 -38.839 1.00 74.56 845 LYS A O 1
ATOM 6651 N N . ARG A 1 846 ? 16.988 -1.018 -37.242 1.00 69.38 846 ARG A N 1
ATOM 6652 C CA . ARG A 1 846 ? 15.874 -0.102 -37.555 1.00 69.38 846 ARG A CA 1
ATOM 6653 C C . ARG A 1 846 ? 16.290 1.359 -37.315 1.00 69.38 846 ARG A C 1
ATOM 6655 O O . ARG A 1 846 ? 17.023 1.635 -36.373 1.00 69.38 846 ARG A O 1
ATOM 6662 N N . ASN A 1 847 ? 15.727 2.300 -38.084 1.00 58.47 847 ASN A N 1
ATOM 6663 C CA . ASN A 1 847 ? 16.047 3.746 -38.051 1.00 58.47 847 ASN A CA 1
ATOM 6664 C C . ASN A 1 847 ? 15.852 4.457 -36.691 1.00 58.47 847 ASN A C 1
ATOM 6666 O O . ASN A 1 847 ? 16.162 5.640 -36.573 1.00 58.47 847 ASN A O 1
ATOM 6670 N N . LYS A 1 848 ? 15.310 3.785 -35.668 1.00 74.94 848 LYS A N 1
ATOM 6671 C CA . LYS A 1 848 ? 15.045 4.367 -34.349 1.00 74.94 848 LYS A CA 1
ATOM 6672 C C . LYS A 1 848 ? 15.913 3.691 -33.291 1.00 74.94 848 LYS A C 1
ATOM 6674 O O . LYS A 1 848 ? 15.569 2.615 -32.803 1.00 74.94 848 LYS A O 1
ATOM 6679 N N . SER A 1 849 ? 17.008 4.349 -32.926 1.00 79.31 849 SER A N 1
ATOM 6680 C CA . SER A 1 849 ? 17.857 3.951 -31.804 1.00 79.31 849 SER A CA 1
ATOM 6681 C C . SER A 1 849 ? 17.314 4.472 -30.472 1.00 79.31 849 SER A C 1
ATOM 6683 O O . SER A 1 849 ? 16.744 5.561 -30.389 1.00 79.31 849 SER A O 1
ATOM 6685 N N . PHE A 1 850 ? 17.524 3.701 -29.408 1.00 89.69 850 PHE A N 1
ATOM 6686 C CA . PHE A 1 850 ? 17.273 4.099 -28.024 1.00 89.69 850 PHE A CA 1
ATOM 6687 C C . PHE A 1 850 ? 18.593 4.338 -27.299 1.00 89.69 850 PHE A C 1
ATOM 6689 O O . PHE A 1 850 ? 19.599 3.714 -27.614 1.00 89.69 850 PHE A O 1
ATOM 6696 N N . TYR A 1 851 ? 18.596 5.211 -26.295 1.00 93.44 851 TYR A N 1
ATOM 6697 C CA . TYR A 1 851 ? 19.792 5.466 -25.498 1.00 93.44 851 TYR A CA 1
ATOM 6698 C C . TYR A 1 851 ? 19.624 4.962 -24.066 1.00 93.44 851 TYR A C 1
ATOM 6700 O O . TYR A 1 851 ? 18.721 5.392 -23.350 1.00 93.44 851 TYR A O 1
ATOM 6708 N N . ALA A 1 852 ? 20.530 4.085 -23.644 1.00 94.75 852 ALA A N 1
ATOM 6709 C CA . ALA A 1 852 ? 20.642 3.582 -22.284 1.00 94.75 852 ALA A CA 1
ATOM 6710 C C . ALA A 1 852 ? 21.715 4.381 -21.529 1.00 94.75 852 ALA A C 1
ATOM 6712 O O . ALA A 1 852 ? 22.906 4.278 -21.831 1.00 94.75 852 ALA A O 1
ATOM 6713 N N . ASP A 1 853 ? 21.284 5.200 -20.568 1.00 95.19 853 ASP A N 1
ATOM 6714 C CA . ASP A 1 853 ? 22.165 6.031 -19.741 1.00 95.19 853 ASP A CA 1
ATOM 6715 C C . ASP A 1 853 ? 22.428 5.366 -18.383 1.00 95.19 853 ASP A C 1
ATOM 6717 O O . ASP A 1 853 ? 21.525 5.253 -17.540 1.00 95.19 853 ASP A O 1
ATOM 6721 N N . ALA A 1 854 ? 23.669 4.909 -18.186 1.00 95.75 854 ALA A N 1
ATOM 6722 C CA . ALA A 1 854 ? 24.116 4.240 -16.971 1.00 95.75 854 ALA A CA 1
ATOM 6723 C C . ALA A 1 854 ? 24.561 5.210 -15.866 1.00 95.75 854 ALA A C 1
ATOM 6725 O O . ALA A 1 854 ? 24.984 4.757 -14.801 1.00 95.75 854 ALA A O 1
ATOM 6726 N N . TYR A 1 855 ? 24.472 6.527 -16.058 1.00 94.19 855 TYR A N 1
ATOM 6727 C CA . TYR A 1 855 ? 24.837 7.476 -15.012 1.00 94.19 855 TYR A CA 1
ATOM 6728 C C . TYR A 1 855 ? 23.780 7.546 -13.896 1.00 94.19 855 TYR A C 1
ATOM 6730 O O . TYR A 1 855 ? 22.580 7.722 -14.137 1.00 94.19 855 TYR A O 1
ATOM 6738 N N . SER A 1 856 ? 24.238 7.418 -12.650 1.00 88.69 856 SER A N 1
ATOM 6739 C CA . SER A 1 856 ? 23.463 7.676 -11.432 1.00 88.69 856 SER A CA 1
ATOM 6740 C C . SER A 1 856 ? 24.405 7.804 -10.237 1.00 88.69 856 SER A C 1
ATOM 6742 O O . SER A 1 856 ? 25.356 7.036 -10.119 1.00 88.69 856 SER A O 1
ATOM 6744 N N . ILE A 1 857 ? 24.094 8.696 -9.295 1.00 81.62 857 ILE A N 1
ATOM 6745 C CA . ILE A 1 857 ? 24.843 8.836 -8.032 1.00 81.62 857 ILE A CA 1
ATOM 6746 C C . ILE A 1 857 ? 24.818 7.561 -7.167 1.00 81.62 857 ILE A C 1
ATOM 6748 O O . ILE A 1 857 ? 25.686 7.370 -6.322 1.00 81.62 857 ILE A O 1
ATOM 6752 N N . PHE A 1 858 ? 23.862 6.659 -7.412 1.00 78.94 858 PHE A N 1
ATOM 6753 C CA . PHE A 1 858 ? 23.754 5.357 -6.752 1.00 78.94 858 PHE A CA 1
ATOM 6754 C C . PHE A 1 858 ? 23.687 4.210 -7.771 1.00 78.94 858 PHE A C 1
ATOM 6756 O O . PHE A 1 858 ? 23.238 4.383 -8.911 1.00 78.94 858 PHE A O 1
ATOM 6763 N N . GLY A 1 859 ? 24.107 3.017 -7.345 1.00 84.50 859 GLY A N 1
ATOM 6764 C CA . GLY A 1 859 ? 24.092 1.810 -8.171 1.00 84.50 859 GLY A CA 1
ATOM 6765 C C . GLY A 1 859 ? 22.745 1.085 -8.173 1.00 84.50 859 GLY A C 1
ATOM 6766 O O . GLY A 1 859 ? 22.452 0.327 -7.246 1.00 84.50 859 GLY A O 1
ATOM 6767 N N . TYR A 1 860 ? 21.973 1.251 -9.247 1.00 89.38 860 TYR A N 1
ATOM 6768 C CA . TYR A 1 860 ? 20.684 0.600 -9.485 1.00 89.38 860 TYR A CA 1
ATOM 6769 C C . TYR A 1 860 ? 20.746 -0.347 -10.682 1.00 89.38 860 TYR A C 1
ATOM 6771 O O . TYR A 1 860 ? 21.634 -0.252 -11.529 1.00 89.38 860 TYR A O 1
ATOM 6779 N N . THR A 1 861 ? 19.771 -1.242 -10.766 1.00 93.62 861 THR A N 1
ATOM 6780 C CA . THR A 1 861 ? 19.439 -1.980 -11.982 1.00 93.62 861 THR A CA 1
ATOM 6781 C C . THR A 1 861 ? 18.364 -1.190 -12.718 1.00 93.62 861 THR A C 1
ATOM 6783 O O . THR A 1 861 ? 17.237 -1.108 -12.242 1.00 93.62 861 THR A O 1
ATOM 6786 N N . ARG A 1 862 ? 18.703 -0.593 -13.864 1.00 93.19 862 ARG A N 1
ATOM 6787 C CA . ARG A 1 862 ? 17.741 0.127 -14.708 1.00 93.19 862 ARG A CA 1
ATOM 6788 C C . ARG A 1 862 ? 17.271 -0.742 -15.857 1.00 93.19 862 ARG A C 1
ATOM 6790 O O . ARG A 1 862 ? 18.080 -1.413 -16.495 1.00 93.19 862 ARG A O 1
ATOM 6797 N N . LEU A 1 863 ? 15.974 -0.672 -16.136 1.00 93.31 863 LEU A N 1
ATOM 6798 C CA . LEU A 1 863 ? 15.331 -1.317 -17.272 1.00 93.31 863 LEU A CA 1
ATOM 6799 C C . LEU A 1 863 ? 14.860 -0.249 -18.257 1.00 93.31 863 LEU A C 1
ATOM 6801 O O . LEU A 1 863 ? 14.211 0.722 -17.866 1.00 93.31 863 LEU A O 1
ATOM 6805 N N . VAL A 1 864 ? 15.152 -0.433 -19.543 1.00 91.44 864 VAL A N 1
ATOM 6806 C CA . VAL A 1 864 ? 14.653 0.453 -20.605 1.00 91.44 864 VAL A CA 1
ATOM 6807 C C . VAL A 1 864 ? 14.054 -0.355 -21.745 1.00 91.44 864 VAL A C 1
ATOM 6809 O O . VAL A 1 864 ? 14.599 -1.377 -22.159 1.00 91.44 864 VAL A O 1
ATOM 6812 N N . LYS A 1 865 ? 12.913 0.111 -22.253 1.00 91.06 865 LYS A N 1
ATOM 6813 C CA . LYS A 1 865 ? 12.225 -0.488 -23.398 1.00 91.06 865 LYS A CA 1
ATOM 6814 C C . LYS A 1 865 ? 12.878 0.002 -24.691 1.00 91.06 865 LYS A C 1
ATOM 6816 O O . LYS A 1 865 ? 12.924 1.206 -24.919 1.00 91.06 865 LYS A O 1
ATOM 6821 N N . VAL A 1 866 ? 13.360 -0.923 -25.517 1.00 92.31 866 VAL A N 1
ATOM 6822 C CA . VAL A 1 866 ? 14.133 -0.638 -26.742 1.00 92.31 866 VAL A CA 1
ATOM 6823 C C . VAL A 1 866 ? 13.368 -0.940 -28.029 1.00 92.31 866 VAL A C 1
ATOM 6825 O O . VAL A 1 866 ? 13.704 -0.418 -29.084 1.00 92.31 866 VAL A O 1
ATOM 6828 N N . ALA A 1 867 ? 12.324 -1.765 -27.969 1.00 90.88 867 ALA A N 1
ATOM 6829 C CA . ALA A 1 867 ? 11.442 -2.017 -29.104 1.00 90.88 867 ALA A CA 1
ATOM 6830 C C . ALA A 1 867 ? 10.038 -2.387 -28.623 1.00 90.88 867 ALA A C 1
ATOM 6832 O O . ALA A 1 867 ? 9.862 -2.846 -27.491 1.00 90.88 867 ALA A O 1
ATOM 6833 N N . ARG A 1 868 ? 9.038 -2.177 -29.484 1.00 88.44 868 ARG A N 1
ATOM 6834 C CA . ARG A 1 868 ? 7.639 -2.525 -29.217 1.00 88.44 868 ARG A CA 1
ATOM 6835 C C . ARG A 1 868 ? 7.068 -3.382 -30.318 1.00 88.44 868 ARG A C 1
ATOM 6837 O O . ARG A 1 868 ? 7.444 -3.207 -31.476 1.00 88.44 868 ARG A O 1
ATOM 6844 N N . ARG A 1 869 ? 6.116 -4.233 -29.934 1.00 87.19 869 ARG A N 1
ATOM 6845 C CA . ARG A 1 869 ? 5.360 -5.089 -30.855 1.00 87.19 869 ARG A CA 1
ATOM 6846 C C . ARG A 1 869 ? 6.268 -5.821 -31.856 1.00 87.19 869 ARG A C 1
ATOM 6848 O O . ARG A 1 869 ? 6.010 -5.835 -33.056 1.00 87.19 869 ARG A O 1
ATOM 6855 N N . VAL A 1 870 ? 7.348 -6.413 -31.358 1.00 89.06 870 VAL A N 1
ATOM 6856 C CA . VAL A 1 870 ? 8.257 -7.232 -32.158 1.00 89.06 870 VAL A CA 1
ATOM 6857 C C . VAL A 1 870 ? 7.630 -8.602 -32.383 1.00 89.06 870 VAL A C 1
ATOM 6859 O O . VAL A 1 870 ? 7.097 -9.195 -31.449 1.00 89.06 870 VAL A O 1
ATOM 6862 N N . THR A 1 871 ? 7.636 -9.067 -33.626 1.00 89.19 871 THR A N 1
ATOM 6863 C CA . THR A 1 871 ? 7.086 -10.367 -34.028 1.00 89.19 871 THR A CA 1
ATOM 6864 C C . THR A 1 871 ? 7.940 -11.523 -33.502 1.00 89.19 871 THR A C 1
ATOM 6866 O O . THR A 1 871 ? 9.112 -11.308 -33.216 1.00 89.19 871 THR A O 1
ATOM 6869 N N . PRO A 1 872 ? 7.402 -12.748 -33.391 1.00 88.81 872 PRO A N 1
ATOM 6870 C CA . PRO A 1 872 ? 8.212 -13.934 -33.118 1.00 88.81 872 PRO A CA 1
ATOM 6871 C C . PRO A 1 872 ? 9.304 -14.148 -34.180 1.00 88.81 872 PRO A C 1
ATOM 6873 O O . PRO A 1 872 ? 9.120 -13.771 -35.340 1.00 88.81 872 PRO A O 1
ATOM 6876 N N . GLY A 1 873 ? 10.416 -14.777 -33.792 1.00 90.00 873 GLY A N 1
ATOM 6877 C CA . GLY A 1 873 ? 11.572 -15.009 -34.662 1.00 90.00 873 GLY A CA 1
ATOM 6878 C C . GLY A 1 873 ? 12.911 -14.635 -34.023 1.00 90.00 873 GLY A C 1
ATOM 6879 O O . GLY A 1 873 ? 12.996 -14.328 -32.833 1.00 90.00 873 GLY A O 1
ATOM 6880 N N . SER A 1 874 ? 13.971 -14.692 -34.828 1.00 93.12 874 SER A N 1
ATOM 6881 C CA . SER A 1 874 ? 15.323 -14.293 -34.427 1.00 93.12 874 SER A CA 1
ATOM 6882 C C . SER A 1 874 ? 15.582 -12.829 -34.775 1.00 93.12 874 SER A C 1
ATOM 6884 O O . SER A 1 874 ? 15.406 -12.430 -35.925 1.00 93.12 874 SER A O 1
ATOM 6886 N N . HIS A 1 875 ? 16.073 -12.057 -33.808 1.00 94.44 875 HIS A N 1
ATOM 6887 C CA . HIS A 1 875 ? 16.377 -10.635 -33.970 1.00 94.44 875 HIS A CA 1
ATOM 6888 C C . HIS A 1 875 ? 17.799 -10.302 -33.521 1.00 94.44 875 HIS A C 1
ATOM 6890 O O . HIS A 1 875 ? 18.346 -10.945 -32.624 1.00 94.44 875 HIS A O 1
ATOM 6896 N N . ASN A 1 876 ? 18.380 -9.253 -34.105 1.00 95.62 876 ASN A N 1
ATOM 6897 C CA . ASN A 1 876 ? 19.721 -8.773 -33.777 1.00 95.62 876 ASN A CA 1
ATOM 6898 C C . ASN A 1 876 ? 19.643 -7.490 -32.944 1.00 95.62 876 ASN A C 1
ATOM 6900 O O . ASN A 1 876 ? 19.275 -6.425 -33.442 1.00 95.62 876 ASN A O 1
ATOM 6904 N N . LEU A 1 877 ? 20.043 -7.573 -31.681 1.00 95.81 877 LEU A N 1
ATOM 6905 C CA . LEU A 1 877 ? 20.132 -6.450 -30.757 1.00 95.81 877 LEU A CA 1
ATOM 6906 C C . LEU A 1 877 ? 21.571 -5.922 -30.718 1.00 95.81 877 LEU A C 1
ATOM 6908 O O . LEU A 1 877 ? 22.497 -6.642 -30.354 1.00 95.81 877 LEU A O 1
ATOM 6912 N N . SER A 1 878 ? 21.759 -4.664 -31.107 1.00 95.75 878 SER A N 1
ATOM 6913 C CA . SER A 1 878 ? 23.075 -4.033 -31.241 1.00 95.75 878 SER A CA 1
ATOM 6914 C C . SER A 1 878 ? 23.247 -2.910 -30.224 1.00 95.75 878 SER A C 1
ATOM 6916 O O . SER A 1 878 ? 22.343 -2.096 -30.040 1.00 95.75 878 SER A O 1
ATOM 6918 N N . PHE A 1 879 ? 24.422 -2.843 -29.603 1.00 96.88 879 PHE A N 1
ATOM 6919 C CA . PHE A 1 879 ? 24.825 -1.822 -28.642 1.00 96.88 879 PHE A CA 1
ATOM 6920 C C . PHE A 1 879 ? 26.078 -1.109 -29.144 1.00 96.88 879 PHE A C 1
ATOM 6922 O O . PHE A 1 879 ? 27.007 -1.761 -29.621 1.00 96.88 879 PHE A O 1
ATOM 6929 N N . LYS A 1 880 ? 26.138 0.213 -28.978 1.00 96.75 880 LYS A N 1
ATOM 6930 C CA . LYS A 1 880 ? 27.325 1.031 -29.250 1.00 96.75 880 LYS A CA 1
ATOM 6931 C C . LYS A 1 880 ? 27.524 2.058 -28.142 1.00 96.75 880 LYS A C 1
ATOM 6933 O O . LYS A 1 880 ? 26.625 2.844 -27.863 1.00 96.75 880 LYS A O 1
ATOM 6938 N N . ILE A 1 881 ? 28.699 2.099 -27.520 1.00 98.00 881 ILE A N 1
ATOM 6939 C CA . ILE A 1 881 ? 29.011 3.136 -26.528 1.00 98.00 881 ILE A CA 1
ATOM 6940 C C . ILE A 1 881 ? 29.208 4.478 -27.239 1.00 98.00 881 ILE A C 1
ATOM 6942 O O . ILE A 1 881 ? 30.100 4.621 -28.075 1.00 98.00 881 ILE A O 1
ATOM 6946 N N . VAL A 1 882 ? 28.386 5.467 -26.886 1.00 97.38 882 VAL A N 1
ATOM 6947 C CA . VAL A 1 882 ? 28.391 6.823 -27.467 1.00 97.38 882 VAL A CA 1
ATOM 6948 C C . VAL A 1 882 ? 28.900 7.890 -26.498 1.00 97.38 882 VAL A C 1
ATOM 6950 O O . VAL A 1 882 ? 29.270 8.978 -26.922 1.00 97.38 882 VAL A O 1
ATOM 6953 N N . LYS A 1 883 ? 28.959 7.581 -25.197 1.00 97.44 883 LYS A N 1
ATOM 6954 C CA . LYS A 1 883 ? 29.601 8.414 -24.171 1.00 97.44 883 LYS A CA 1
ATOM 6955 C C . LYS A 1 883 ? 30.449 7.526 -23.274 1.00 97.44 883 LYS A C 1
ATOM 6957 O O . LYS A 1 883 ? 29.961 6.488 -22.827 1.00 97.44 883 LYS A O 1
ATOM 6962 N N . SER A 1 884 ? 31.685 7.949 -23.020 1.00 95.19 884 SER A N 1
ATOM 6963 C CA . SER A 1 884 ? 32.605 7.240 -22.133 1.00 95.19 884 SER A CA 1
ATOM 6964 C C . SER A 1 884 ? 32.052 7.123 -20.714 1.00 95.19 884 SER A C 1
ATOM 6966 O O . SER A 1 884 ? 31.283 7.970 -20.254 1.00 95.19 884 SER A O 1
ATOM 6968 N N . GLY A 1 885 ? 32.448 6.051 -20.039 1.00 95.44 885 GLY A N 1
ATOM 6969 C CA . GLY A 1 885 ? 31.968 5.698 -18.708 1.00 95.44 885 GLY A CA 1
ATOM 6970 C C . GLY A 1 885 ? 31.568 4.230 -18.634 1.00 95.44 885 GLY A C 1
ATOM 6971 O O . GLY A 1 885 ? 31.277 3.607 -19.654 1.00 95.44 885 GLY A O 1
ATOM 6972 N N . LYS A 1 886 ? 31.527 3.666 -17.428 1.00 94.38 886 LYS A N 1
ATOM 6973 C CA . LYS A 1 886 ? 31.219 2.251 -17.219 1.00 94.38 886 LYS A CA 1
ATOM 6974 C C . LYS A 1 886 ? 29.767 1.950 -17.573 1.00 94.38 886 LYS A C 1
ATOM 6976 O O . LYS A 1 886 ? 28.846 2.456 -16.928 1.00 94.38 886 LYS A O 1
ATOM 6981 N N . PHE A 1 887 ? 29.566 1.094 -18.568 1.00 96.62 887 PHE A N 1
ATOM 6982 C CA . PHE A 1 887 ? 28.272 0.548 -18.956 1.00 96.62 887 PHE A CA 1
ATOM 6983 C C . PHE A 1 887 ? 28.295 -0.970 -18.778 1.00 96.62 887 PHE A C 1
ATOM 6985 O O . PHE A 1 887 ? 29.123 -1.640 -19.389 1.00 96.62 887 PHE A O 1
ATOM 6992 N N . ALA A 1 888 ? 27.398 -1.506 -17.948 1.00 95.69 888 ALA A N 1
ATOM 6993 C CA . ALA A 1 888 ? 27.306 -2.936 -17.663 1.00 95.69 888 ALA A CA 1
ATOM 6994 C C . ALA A 1 888 ? 25.911 -3.460 -18.021 1.00 95.69 888 ALA A C 1
ATOM 6996 O O . ALA A 1 888 ? 24.950 -3.210 -17.290 1.00 95.69 888 ALA A O 1
ATOM 6997 N N . LEU A 1 889 ? 25.806 -4.165 -19.149 1.00 96.88 889 LEU A N 1
ATOM 6998 C CA . LEU A 1 889 ? 24.594 -4.851 -19.591 1.00 96.88 889 LEU A CA 1
ATOM 6999 C C . LEU A 1 889 ? 24.448 -6.166 -18.826 1.00 96.88 889 LEU A C 1
ATOM 7001 O O . LEU A 1 889 ? 25.330 -7.021 -18.895 1.00 96.88 889 LEU A O 1
ATOM 7005 N N . CYS A 1 890 ? 23.311 -6.340 -18.158 1.00 94.62 890 CYS A N 1
ATOM 7006 C CA . CYS A 1 890 ? 23.075 -7.462 -17.255 1.00 94.62 890 CYS A CA 1
ATOM 7007 C C . CYS A 1 890 ? 21.924 -8.368 -17.679 1.00 94.62 890 CYS A C 1
ATOM 7009 O O . CYS A 1 890 ? 21.837 -9.481 -17.174 1.00 94.62 890 CYS A O 1
ATOM 7011 N N . GLY A 1 891 ? 21.025 -7.933 -18.559 1.00 94.69 891 GLY A N 1
ATOM 7012 C CA . GLY A 1 891 ? 19.904 -8.774 -18.961 1.00 94.69 891 GLY A CA 1
ATOM 7013 C C . GLY A 1 891 ? 19.095 -8.225 -20.124 1.00 94.69 891 GLY A C 1
ATOM 7014 O O . GLY A 1 891 ? 19.179 -7.046 -20.470 1.00 94.69 891 GLY A O 1
ATOM 7015 N N . ILE A 1 892 ? 18.312 -9.117 -20.717 1.00 96.25 892 ILE A N 1
ATOM 7016 C CA . ILE A 1 892 ? 17.363 -8.854 -21.792 1.00 96.25 892 ILE A CA 1
ATOM 7017 C C . ILE A 1 892 ? 16.055 -9.533 -21.410 1.00 96.25 892 ILE A C 1
ATOM 7019 O O . ILE A 1 892 ? 16.028 -10.707 -21.034 1.00 96.25 892 ILE A O 1
ATOM 7023 N N . MET A 1 893 ? 14.966 -8.786 -21.506 1.00 95.06 893 MET A N 1
ATOM 7024 C CA . MET A 1 893 ? 13.640 -9.248 -21.137 1.00 95.06 893 MET A CA 1
ATOM 7025 C C . MET A 1 893 ? 12.635 -8.898 -22.216 1.00 95.06 893 MET A C 1
ATOM 7027 O O . MET A 1 893 ? 12.809 -7.951 -22.985 1.00 95.06 893 MET A O 1
ATOM 7031 N N . THR A 1 894 ? 11.558 -9.666 -22.261 1.00 91.81 894 THR A N 1
ATOM 7032 C CA . THR A 1 894 ? 10.463 -9.408 -23.182 1.00 91.81 894 THR A CA 1
ATOM 7033 C C . THR A 1 894 ? 9.138 -9.838 -22.573 1.00 91.81 894 THR A C 1
ATOM 7035 O O . THR A 1 894 ? 9.074 -10.817 -21.842 1.00 91.81 894 THR A O 1
ATOM 7038 N N . ALA A 1 895 ? 8.070 -9.100 -22.839 1.00 87.38 895 ALA A N 1
ATOM 7039 C CA . ALA A 1 895 ? 6.695 -9.485 -22.520 1.00 87.38 895 ALA A CA 1
ATOM 7040 C C . ALA A 1 895 ? 5.781 -8.921 -23.602 1.00 87.38 895 ALA A C 1
ATOM 7042 O O . ALA A 1 895 ? 6.208 -8.065 -24.377 1.00 87.38 895 ALA A O 1
ATOM 7043 N N . GLY A 1 896 ? 4.536 -9.380 -23.680 1.00 81.12 896 GLY A N 1
ATOM 7044 C CA . GLY A 1 896 ? 3.616 -8.809 -24.652 1.00 81.12 896 GLY A CA 1
ATOM 7045 C C . GLY A 1 896 ? 3.376 -7.298 -24.447 1.00 81.12 896 GLY A C 1
ATOM 7046 O O . GLY A 1 896 ? 3.636 -6.753 -23.368 1.00 81.12 896 GLY A O 1
ATOM 7047 N N . PRO A 1 897 ? 2.947 -6.592 -25.507 1.00 72.56 897 PRO A N 1
ATOM 7048 C CA . PRO A 1 897 ? 2.919 -5.141 -25.549 1.00 72.56 897 PRO A CA 1
ATOM 7049 C C . PRO A 1 897 ? 1.961 -4.564 -24.516 1.00 72.56 897 PRO A C 1
ATOM 7051 O O . PRO A 1 897 ? 0.794 -4.941 -24.426 1.00 72.56 897 PRO A O 1
ATOM 7054 N N . GLU A 1 898 ? 2.451 -3.577 -23.775 1.00 64.75 898 GLU A N 1
ATOM 7055 C CA . GLU A 1 898 ? 1.602 -2.815 -22.866 1.00 64.75 898 GLU A CA 1
ATOM 7056 C C . GLU A 1 898 ? 0.715 -1.843 -23.661 1.00 64.75 898 GLU A C 1
ATOM 7058 O O . GLU A 1 898 ? 1.244 -1.158 -24.554 1.00 64.75 898 GLU A O 1
ATOM 7063 N N . PRO A 1 899 ? -0.586 -1.719 -23.326 1.00 56.81 899 PRO A N 1
ATOM 7064 C CA . PRO A 1 899 ? -1.406 -0.627 -23.835 1.00 56.81 899 PRO A CA 1
ATOM 7065 C C . PRO A 1 899 ? -0.781 0.712 -23.427 1.00 56.81 899 PRO A C 1
ATOM 7067 O O . PRO A 1 899 ? -0.246 0.855 -22.323 1.00 56.81 899 PRO A O 1
ATOM 7070 N N . GLU A 1 900 ? -0.765 1.670 -24.354 1.00 45.31 900 GLU A N 1
ATOM 7071 C CA . GLU A 1 900 ? -0.373 3.038 -24.015 1.00 45.31 900 GLU A CA 1
ATOM 7072 C C . GLU A 1 900 ? -1.475 3.690 -23.171 1.00 45.31 900 GLU A C 1
ATOM 7074 O O . GLU A 1 900 ? -2.646 3.365 -23.385 1.00 45.31 900 GLU A O 1
ATOM 7079 N N . PRO A 1 901 ? -1.106 4.514 -22.174 1.00 38.81 901 PRO A N 1
ATOM 7080 C CA . PRO A 1 901 ? -2.064 5.366 -21.485 1.00 38.81 901 PRO A CA 1
ATOM 7081 C C . PRO A 1 901 ? -2.686 6.394 -22.429 1.00 38.81 901 PRO A C 1
ATOM 7083 O O . PRO A 1 901 ? -1.983 6.820 -23.378 1.00 38.81 901 PRO A O 1
#

pLDDT: mean 78.18, std 19.04, range [22.7, 98.5]

Organism: Stylophora pistillata (NCBI:txid50429)

Secondary structure (DSSP, 8-state):
-PPPGGGGGEE--TT--HHHHHHHHHHHTT--EEEEEEESHHHHTTTTTTTT--GGGSHHHHHHHHIIIIIHHHH-PPEEEEE---TT--HHHHHHHGGGGS-TTS---EEEEE-HHHHHHHHTT-SS-TTHHHHHHHHHHHTSTT-PEEEEEE--EEETTEEE--SGGGTTHHHHHHHHT-EEEEHHHHHHSTTGGGSTTGGGGB-TTSSSB-HHHHHHHHHHHHHHHHHHHHHHHHHHHHHHH--S------PPPS------TTS----TTSPPPSSTTS--SS-PPPP-----BS-TT--GGGG-SSEEEEEE-TTEEEEEEEES--SS-TT--GGGGGGG---TTSTTTS---S---EEEEEEE-STT---EEEEE-------GGGSPTT----------------SS------SSSGGGSSS------PPPGGGHHHHHHHHHHHHS-GGGTSTTTTT--STGGGT--HHHHHHTEE--GGGHHHHHHHHHHHHTT--EEEEEEE-HHHHTTTHHHH-S-STTSHHHHHHHHHHHHTHHHH-PPEEEEE---TT--HHHHHHHTGGGS-TT---SEEEEE-HHHHHHHHTT-SS-TTHHHHHHHHHHHTSTT--EEEEEE---EETTEE---STIIIIIHHHHHHHT-EEEESHHHH--S-TT---GGGB-TTSSSB-HHHHHHHHHHHHHHHHHHHHHHHHHGGG--------PPPPPSSS---SS-PPPPEEEE--BS-TT------SSEEEEEEEEB-EEEEEEETT-SS--TTGGGTS-----EEEEEEE-STT-EEEEEEEE-----TT----EEEEEEEE-BTTB-EEEEEETT-S--EEEE-B-SS--EEEEEEEEEEPSEEEEEEEEEEE-SBEEEEEEEEESPPPP-

InterPro domains:
  IPR036514 SGNH hydrolase superfamily [G3DSA:3.40.50.1110] (506-702)